Protein AF-A0A814DM20-F1 (afdb_monomer)

Nearest PDB structures (foldseek):
  3c5w-assembly1_P  TM=9.721E-01  e=1.767E-34  Homo sapiens
  7soy-assembly1_P  TM=9.273E-01  e=3.887E-31  Homo sapiens
  5c1f-assembly1_B  TM=8.092E-01  e=2.373E-07  Schizosaccharomyces pombe 972h-
  2efk-assembly1_A-2  TM=7.732E-01  e=2.930E-05  Homo sapiens
  5i6r-assembly1_A-2  TM=3.794E-01  e=2.288E-06  Homo sapiens

pLDDT: mean 74.07, std 27.51, range [19.98, 98.69]

Secondary structure (DSSP, 8-state):
-TTGGG-HHHHS-SSSHHHHHHHHHHHHHHHHHHHHHHHHHHHHHHHHHHHHHHHHHHHHHHHHHHS-SHHHHHHHHHHHHHHHHHHHHHHHHHHHIIIIIHHHHHHHHHHHHHHHHHHHHHHHHHHHHHHHHHHHHHHHHHHHHHHHHHHHHHHHHHHHHHHHTTS-SSSHHHHHHHHHHHHHHHHHHHHHHHHHHHHHHHHHHHHHHHHHHHHHHHHHHHHHHHHHHHHHHHHHHHHHHHHHHHHHHHHHHHHHHHT----HHHHHHHHHHHH----GGG-EEEPP--TTT-TTSS--HHHHHHHHHHHHHHHHHHHHHHHHHHHHHHHHHHHHHH-TTS---HHHHHHHHHHHHHHHHHHHHHHHHHHHHHHHHSSPPPP--TTGGGEEEEE-TTS-EEEEEE-TT--SS-----PPPPPPPP--------PPPPEEEEETTTTEEEEE-----------------------------------------------------------------------------------------------------PPPTTS-TTSSEEEBSS-B---STTB--B-TT-EEEEEEE-TTSEEEEEETTEEEEEEGGGB--TTSTTT---S-----PPPPPP----------PPP-----GGGT-SEEEEEEETTEEEEEEEE-SSS-EEEEEPPTT--GGGGHHHHHHHHHHBS-EEEEE--TTSTT-EETTTT---HHHHHHHHHHHHHHHHTT-PPPEEEEEETHHHHHHHHHHHTT--TTEEEEEEES--HHHHHHHHHHHHHHHHTS-SEESSHHHHHHHHHHHTS---HHHHHHHTGGGEEE---S---------PPP------------------------------------PPPP-----EEESS-GGGGHHHHHHHHTTHHHHHHH--S-EEEEES-GGG--HHHHHHHHTTSSEEEE-TT--S-HHHHSHHHHHHHHHHHHHHTTS--B-TT--------

Sequence (1007 aa):
MVVEQSEFRNCFTGTNGFEELKKYMRMGNDFCKDLADILSERAQNELTYAKNLNKTSLRLQKLSKDYHGNLSDAWLQVSMQFDIESDMHKSLSNALSEEIIKPMKILVENNQKSRKPVELKVEKSVRNFQEKKLDDQKYRTRCFQLVKDLEKSLYNLDEVQKSSSQIGKQNSKEIQKLEAQILKNKDYLEKSEIKYHKSCSSVELARQDWFVETQDACNQMQLIEADRLSQLEQFLKKVSIQMSLLSRKMNKVSDFYQNIKTDVLEDLKLACKKYGTTSANDQEMYLYDIYAENTRNMMNKDRRISNLNKWAEWFSTDVQAQLKAKEGLEKVKLFSKENPNFNSNENEINMKLESVGLLKTLYEISLFKIQYALAELGDNTKPVCEYSNKMNTVYDKQGVPNTILKLGDMGVGGIEGASAPSPPLSPGNNLIQMPMPMRITYDNTNNTYVAESVISTNSCSSSSTISSVSPVSVPNSLSTSSFSSISNNNYNNRNSSLLTTATNNNLNTGVHVFENKPPPAYNTTVNNGKLVVENFYNNSNQSISDEEDDSDWDDDPNLNKAVNTCMAQFDFKSTRDDEITIQVGDQIEILEKRNDGWWRGKLNDKIGLFPSTYMSNLHKKVLMGNPGLGGLPPKAPVTSEHSKRVKNKRDYTPLPWSDYFDRFQDIQITNGKFRVYIKGSSGPVLFFLHGGGFSALTWSLLSSILVKRIECRCYSLDIRGHGDTHTENDEDLSIETMSKDVRDVVKAIWNEETPPIVLVGHSMGGSLAVHVAHSNYINNLVGLVVIDVVEGSALEALSSMQTFLQGRPKRFPSIEQAIEYNVRSGAIRNVESARVSIIGQLKKVSNELRGEESKDFDVPEVVIGSQSHEVMTTEIAEEDEDGKAEIEIVQEPESFKKPEKTTENYEWRIDLTKTEKFWKGWFQGLSSMFLNVHTPKLLLLAGVDRLDKDLMVGQMQGKFQMQILPLCGHAVHEDAPEDVADALANFMIRYKFTHALDFINPPRLSC

Structure (mmCIF, N/CA/C/O backbone):
data_AF-A0A814DM20-F1
#
_entry.id   AF-A0A814DM20-F1
#
loop_
_atom_site.group_PDB
_atom_site.id
_atom_site.type_symbol
_atom_site.label_atom_id
_atom_site.label_alt_id
_atom_site.label_comp_id
_atom_site.label_asym_id
_atom_site.label_entity_id
_atom_site.label_seq_id
_atom_site.pdbx_PDB_ins_code
_atom_site.Cartn_x
_atom_site.Cartn_y
_atom_site.Cartn_z
_atom_site.occupancy
_atom_site.B_iso_or_equiv
_atom_site.auth_seq_id
_atom_site.auth_comp_id
_atom_site.auth_asym_id
_atom_site.auth_atom_id
_atom_site.pdbx_PDB_model_num
ATOM 1 N N . MET A 1 1 ? -15.849 34.991 28.151 1.00 41.78 1 MET A N 1
ATOM 2 C CA . MET A 1 1 ? -16.618 33.838 27.635 1.00 41.78 1 MET A CA 1
ATOM 3 C C . MET A 1 1 ? -15.807 32.904 26.732 1.00 41.78 1 MET A C 1
ATOM 5 O O . MET A 1 1 ? -15.780 31.729 27.049 1.00 41.78 1 MET A O 1
ATOM 9 N N . VAL A 1 2 ? -15.102 33.350 25.677 1.00 43.28 2 VAL A N 1
ATOM 10 C CA . VAL A 1 2 ? -14.325 32.421 24.804 1.00 43.28 2 VAL A CA 1
ATOM 11 C C . VAL A 1 2 ? -13.079 31.821 25.493 1.00 43.28 2 VAL A C 1
ATOM 13 O O . VAL A 1 2 ? -12.715 30.684 25.224 1.00 43.28 2 VAL A O 1
ATOM 16 N N . VAL A 1 3 ? -12.459 32.533 26.444 1.00 47.88 3 VAL A N 1
ATOM 17 C CA . VAL A 1 3 ? -11.259 32.052 27.167 1.00 47.88 3 VAL A CA 1
ATOM 18 C C . VAL A 1 3 ? -11.587 30.973 28.215 1.00 47.88 3 VAL A C 1
ATOM 20 O O . VAL A 1 3 ? -10.815 30.035 28.387 1.00 47.88 3 VAL A O 1
ATOM 23 N N . GLU A 1 4 ? -12.757 31.026 28.861 1.00 47.47 4 GLU A N 1
ATOM 24 C CA . GLU A 1 4 ? -13.158 30.039 29.887 1.00 47.47 4 GLU A CA 1
ATOM 25 C C . GLU A 1 4 ? -13.423 28.638 29.310 1.00 47.47 4 GLU A C 1
ATOM 27 O O . GLU A 1 4 ? -13.257 27.645 30.019 1.00 47.47 4 GLU A O 1
ATOM 32 N N . GLN A 1 5 ? -13.757 28.544 28.016 1.00 52.94 5 GLN A N 1
ATOM 33 C CA . GLN A 1 5 ? -13.937 27.281 27.287 1.00 52.94 5 GLN A CA 1
ATOM 34 C C . GLN A 1 5 ? -12.617 26.648 26.806 1.00 52.94 5 GLN A C 1
ATOM 36 O O . GLN A 1 5 ? -12.653 25.605 26.163 1.00 52.94 5 GLN A O 1
ATOM 41 N N . SER A 1 6 ? -11.457 27.252 27.091 1.00 67.94 6 SER A N 1
ATOM 42 C CA . SER A 1 6 ? -10.154 26.747 26.618 1.00 67.94 6 SER A CA 1
ATOM 43 C C . SER A 1 6 ? -9.337 25.995 27.675 1.00 67.94 6 SER A C 1
ATOM 45 O O . SER A 1 6 ? -8.308 25.403 27.355 1.00 67.94 6 SER A O 1
ATOM 47 N N . GLU A 1 7 ? -9.786 25.978 28.934 1.00 88.69 7 GLU A N 1
ATOM 48 C CA . GLU A 1 7 ? -9.083 25.276 30.009 1.00 88.69 7 GLU A CA 1
ATOM 49 C C . GLU A 1 7 ? -9.567 23.827 30.134 1.00 88.69 7 GLU A C 1
ATOM 51 O O . GLU A 1 7 ? -10.765 23.552 30.264 1.00 88.69 7 GLU A O 1
ATOM 56 N N . PHE A 1 8 ? -8.629 22.880 30.184 1.00 93.69 8 PHE A N 1
ATOM 57 C CA . PHE A 1 8 ? -8.915 21.449 30.318 1.00 93.69 8 PHE A CA 1
ATOM 58 C C . PHE A 1 8 ? -9.744 21.156 31.564 1.00 93.69 8 PHE A C 1
ATOM 60 O O . PHE A 1 8 ? -10.639 20.315 31.541 1.00 93.69 8 PHE A O 1
ATOM 67 N N . ARG A 1 9 ? -9.490 21.897 32.639 1.00 90.00 9 ARG A N 1
ATOM 68 C CA . ARG A 1 9 ? -10.181 21.756 33.920 1.00 90.00 9 ARG A CA 1
ATOM 69 C C . ARG A 1 9 ? -11.693 22.046 33.829 1.00 90.00 9 ARG A C 1
ATOM 71 O O . ARG A 1 9 ? -12.472 21.450 34.572 1.00 90.00 9 ARG A O 1
ATOM 78 N N . ASN A 1 10 ? -12.104 22.893 32.878 1.00 88.12 10 ASN A N 1
ATOM 79 C CA . ASN A 1 10 ? -13.505 23.256 32.629 1.00 88.12 10 ASN A CA 1
ATOM 80 C C . ASN A 1 10 ? -14.160 22.347 31.573 1.00 88.12 10 ASN A C 1
ATOM 82 O O . ASN A 1 10 ? -15.379 22.185 31.569 1.00 88.12 10 ASN A O 1
ATOM 86 N N . CYS A 1 11 ? -13.360 21.726 30.699 1.00 87.31 11 CYS A N 1
ATOM 87 C CA . CYS A 1 11 ? -13.845 20.932 29.565 1.00 87.31 11 CYS A CA 1
ATOM 88 C C . CYS A 1 11 ? -13.899 19.426 29.852 1.00 87.31 11 CYS A C 1
ATOM 90 O O . CYS A 1 11 ? -14.815 18.735 29.411 1.00 87.31 11 CYS A O 1
ATOM 92 N N . PHE A 1 12 ? -12.944 18.905 30.622 1.00 88.62 12 PHE A N 1
ATOM 93 C CA . PHE A 1 12 ? -12.842 17.485 30.964 1.00 88.62 12 PHE A CA 1
ATOM 94 C C . PHE A 1 12 ? -13.477 17.202 32.328 1.00 88.62 12 PHE A C 1
ATOM 96 O O . PHE A 1 12 ? -12.855 16.657 33.239 1.00 88.62 12 PHE A O 1
ATOM 103 N N . THR A 1 13 ? -14.747 17.584 32.464 1.00 80.19 13 THR A N 1
ATOM 104 C CA . THR A 1 13 ? -15.538 17.416 33.690 1.00 80.19 13 THR A CA 1
ATOM 105 C C . THR A 1 13 ? -16.415 16.154 33.646 1.00 80.19 13 THR A C 1
ATOM 107 O O . THR A 1 13 ? -16.484 15.429 32.651 1.00 80.19 13 THR A O 1
ATOM 110 N N . GLY A 1 14 ? -17.090 15.849 34.757 1.00 78.19 14 GLY A N 1
ATOM 111 C CA . GLY A 1 14 ? -17.975 14.689 34.868 1.00 78.19 14 GLY A CA 1
ATOM 112 C C . GLY A 1 14 ? -17.245 13.364 35.113 1.00 78.19 14 GLY A C 1
ATOM 113 O O . GLY A 1 14 ? -16.033 13.307 35.291 1.00 78.19 14 GLY A O 1
ATOM 114 N N . THR A 1 15 ? -18.002 12.265 35.149 1.00 74.19 15 THR A N 1
ATOM 115 C CA . THR A 1 15 ? -17.495 10.952 35.593 1.00 74.19 15 THR A CA 1
ATOM 116 C C . THR A 1 15 ? -16.464 10.321 34.655 1.00 74.19 15 THR A C 1
ATOM 118 O O . THR A 1 15 ? -15.698 9.478 35.103 1.00 74.19 15 THR A O 1
ATOM 121 N N . ASN A 1 16 ? -16.440 10.720 33.378 1.00 84.12 16 ASN A N 1
ATOM 122 C CA . ASN A 1 16 ? -15.528 10.181 32.361 1.00 84.12 16 ASN A CA 1
ATOM 123 C C . ASN A 1 16 ? -14.549 11.219 31.790 1.00 84.12 16 ASN A C 1
ATOM 125 O O . ASN A 1 16 ? -13.705 10.845 30.981 1.00 84.12 16 ASN A O 1
ATOM 129 N N . GLY A 1 17 ? -14.637 12.494 32.188 1.00 88.88 17 GLY A N 1
ATOM 130 C CA . GLY A 1 17 ? -13.855 13.570 31.570 1.00 88.88 17 GLY A CA 1
ATOM 131 C C . GLY A 1 17 ? -12.348 13.317 31.617 1.00 88.88 17 GLY A C 1
ATOM 132 O O . GLY A 1 17 ? -11.668 13.413 30.599 1.00 88.88 17 GLY A O 1
ATOM 133 N N . PHE A 1 18 ? -11.836 12.882 32.770 1.00 92.38 18 PHE A N 1
ATOM 134 C CA . PHE A 1 18 ? -10.410 12.594 32.934 1.00 92.38 18 PHE A CA 1
ATOM 135 C C . PHE A 1 18 ? -9.918 11.388 32.113 1.00 92.38 18 PHE A C 1
ATOM 137 O O . PHE A 1 18 ? -8.784 11.385 31.640 1.00 92.38 18 PHE A O 1
ATOM 144 N N . GLU A 1 19 ? -10.756 10.370 31.895 1.00 91.69 19 GLU A N 1
ATOM 145 C CA . GLU A 1 19 ? -10.382 9.225 31.051 1.00 91.69 19 GLU A CA 1
ATOM 146 C C . GLU A 1 19 ? -10.310 9.610 29.567 1.00 91.69 19 GLU A C 1
ATOM 148 O O . GLU A 1 19 ? -9.398 9.170 28.861 1.00 91.69 19 GLU A O 1
ATOM 153 N N . GLU A 1 20 ? -11.203 10.490 29.104 1.00 93.38 20 GLU A N 1
ATOM 154 C CA . GLU A 1 20 ? -11.102 11.068 27.760 1.00 93.38 20 GLU A CA 1
ATOM 155 C C . GLU A 1 20 ? -9.857 11.954 27.624 1.00 93.38 20 GLU A C 1
ATOM 157 O O . GLU A 1 20 ? -9.144 11.845 26.626 1.00 93.38 20 GLU A O 1
ATOM 162 N N . LEU A 1 21 ? -9.509 12.742 28.650 1.00 94.94 21 LEU A N 1
ATOM 163 C CA . LEU A 1 21 ? -8.259 13.507 28.663 1.00 94.94 21 LEU A CA 1
ATOM 164 C C . LEU A 1 21 ? -7.031 12.583 28.587 1.00 94.94 21 LEU A C 1
ATOM 166 O O . LEU A 1 21 ? -6.159 12.777 27.743 1.00 94.94 21 LEU A O 1
ATOM 170 N N . LYS A 1 22 ? -6.978 11.516 29.394 1.00 94.62 22 LYS A N 1
ATOM 171 C CA . LYS A 1 22 ? -5.913 10.496 29.321 1.00 94.62 22 LYS A CA 1
ATOM 172 C C . LYS A 1 22 ? -5.800 9.869 27.936 1.00 94.62 22 LYS A C 1
ATOM 174 O O . LYS A 1 22 ? -4.703 9.520 27.494 1.00 94.62 22 LYS A O 1
ATOM 179 N N . LYS A 1 23 ? -6.928 9.638 27.265 1.00 94.62 23 LYS A N 1
ATOM 180 C CA . LYS A 1 23 ? -6.953 9.100 25.903 1.00 94.62 23 LYS A CA 1
ATOM 181 C C . LYS A 1 23 ? -6.408 10.121 24.905 1.00 94.62 23 LYS A C 1
ATOM 183 O O . LYS A 1 23 ? -5.520 9.768 24.135 1.00 94.62 23 LYS A O 1
ATOM 188 N N . TYR A 1 24 ? -6.860 11.369 24.977 1.00 96.00 24 TYR A N 1
ATOM 189 C CA . TYR A 1 24 ? -6.370 12.470 24.148 1.00 96.00 24 TYR A CA 1
ATOM 190 C C . TYR A 1 24 ? -4.847 12.655 24.281 1.00 96.00 24 TYR A C 1
ATOM 192 O O . TYR A 1 24 ? -4.126 12.618 23.285 1.00 96.00 24 TYR A O 1
ATOM 200 N N . MET A 1 25 ? -4.327 12.711 25.513 1.00 95.62 25 MET A N 1
ATOM 201 C CA . MET A 1 25 ? -2.886 12.838 25.771 1.00 95.62 25 MET A CA 1
ATOM 202 C C . MET A 1 25 ? -2.076 11.642 25.242 1.00 95.62 25 MET A C 1
ATOM 204 O O . MET A 1 25 ? -0.907 11.785 24.881 1.00 95.62 25 MET A O 1
ATOM 208 N N . ARG A 1 26 ? -2.656 10.432 25.226 1.00 94.56 26 ARG A N 1
ATOM 209 C CA . ARG A 1 26 ? -2.024 9.245 24.623 1.00 94.56 26 ARG A CA 1
ATOM 210 C C . ARG A 1 26 ? -1.969 9.356 23.106 1.00 94.56 26 ARG A C 1
ATOM 212 O O . ARG A 1 26 ? -0.886 9.204 22.554 1.00 94.56 26 ARG A O 1
ATOM 219 N N . MET A 1 27 ? -3.085 9.723 22.479 1.00 95.88 27 MET A N 1
ATOM 220 C CA . MET A 1 27 ? -3.154 9.949 21.035 1.00 95.88 27 MET A CA 1
ATOM 221 C C . MET A 1 27 ? -2.131 10.994 20.570 1.00 95.88 27 MET A C 1
ATOM 223 O O . MET A 1 27 ? -1.477 10.785 19.556 1.00 95.88 27 MET A O 1
ATOM 227 N N . GLY A 1 28 ? -1.927 12.076 21.331 1.00 94.88 28 GLY A N 1
ATOM 228 C CA . GLY A 1 28 ? -0.908 13.083 21.018 1.00 94.88 28 GLY A CA 1
ATOM 229 C C . GLY A 1 28 ? 0.531 12.546 21.042 1.00 94.88 28 GLY A C 1
ATOM 230 O O . GLY A 1 28 ? 1.341 12.925 20.197 1.00 94.88 28 GLY A O 1
ATOM 231 N N . ASN A 1 29 ? 0.857 11.644 21.974 1.00 94.38 29 ASN A N 1
ATOM 232 C CA . ASN A 1 29 ? 2.171 10.993 22.015 1.00 94.38 29 ASN A CA 1
ATOM 233 C C . ASN A 1 29 ? 2.347 9.972 20.889 1.00 94.38 29 ASN A C 1
ATOM 235 O O . ASN A 1 29 ? 3.438 9.883 20.333 1.00 94.38 29 ASN A O 1
ATOM 239 N N . ASP A 1 30 ? 1.305 9.204 20.575 1.00 94.94 30 ASP A N 1
ATOM 240 C CA . ASP A 1 30 ? 1.361 8.212 19.501 1.00 94.94 30 ASP A CA 1
ATOM 241 C C . ASP A 1 30 ? 1.498 8.905 18.136 1.00 94.94 30 ASP A C 1
ATOM 243 O O . ASP A 1 30 ? 2.390 8.552 17.375 1.00 94.94 30 ASP A O 1
ATOM 247 N N . PHE A 1 31 ? 0.787 10.016 17.912 1.00 96.88 31 PHE A N 1
ATOM 248 C CA . PHE A 1 31 ? 0.994 10.874 16.742 1.00 96.88 31 PHE A CA 1
ATOM 249 C C . PHE A 1 31 ? 2.452 11.347 16.592 1.00 96.88 31 PHE A C 1
ATOM 251 O O . PHE A 1 31 ? 2.999 11.327 15.494 1.00 96.88 31 PHE A O 1
ATOM 258 N N . CYS A 1 32 ? 3.110 11.763 17.683 1.00 96.75 32 CYS A N 1
ATOM 259 C CA . CYS A 1 32 ? 4.521 12.161 17.629 1.00 96.75 32 CYS A CA 1
ATOM 260 C C . CYS A 1 32 ? 5.457 10.989 17.290 1.00 96.75 32 CYS A C 1
ATOM 262 O O . CYS A 1 32 ? 6.469 11.207 16.629 1.00 96.75 32 CYS A O 1
ATOM 264 N N . LYS A 1 33 ? 5.156 9.766 17.747 1.00 96.12 33 LYS A N 1
ATOM 265 C CA . LYS A 1 33 ? 5.945 8.575 17.388 1.00 96.12 33 LYS A CA 1
ATOM 266 C C . LYS A 1 33 ? 5.797 8.265 15.907 1.00 96.12 33 LYS A C 1
ATOM 268 O O . LYS A 1 33 ? 6.808 8.168 15.223 1.00 96.12 33 LYS A O 1
ATOM 273 N N . ASP A 1 34 ? 4.559 8.222 15.424 1.00 96.69 34 ASP A N 1
ATOM 274 C CA . ASP A 1 34 ? 4.260 7.955 14.019 1.00 96.69 34 ASP A CA 1
ATOM 275 C C . ASP A 1 34 ? 4.928 9.006 13.120 1.00 96.69 34 ASP A C 1
ATOM 277 O O . ASP A 1 34 ? 5.569 8.675 12.125 1.00 96.69 34 ASP A O 1
ATOM 281 N N . LEU A 1 35 ? 4.872 10.285 13.510 1.00 96.75 35 LEU A N 1
ATOM 282 C CA . LEU A 1 35 ? 5.550 11.361 12.789 1.00 96.75 35 LEU A CA 1
ATOM 283 C C . LEU A 1 35 ? 7.079 11.201 12.796 1.00 96.75 35 LEU A C 1
ATOM 285 O O . LEU A 1 35 ? 7.724 11.436 11.772 1.00 96.75 35 LEU A O 1
ATOM 289 N N . ALA A 1 36 ? 7.671 10.807 13.928 1.00 96.94 36 ALA A N 1
ATOM 290 C CA . ALA A 1 36 ? 9.105 10.551 14.022 1.00 96.94 36 ALA A CA 1
ATOM 291 C C . ALA A 1 36 ? 9.532 9.372 13.136 1.00 96.94 36 ALA A C 1
ATOM 293 O O . ALA A 1 36 ? 10.598 9.436 12.523 1.00 96.94 36 ALA A O 1
ATOM 294 N N . ASP A 1 37 ? 8.707 8.330 13.042 1.00 96.56 37 ASP A N 1
ATOM 295 C CA . ASP A 1 37 ? 8.969 7.155 12.213 1.00 96.56 37 ASP A CA 1
ATOM 296 C C . ASP A 1 37 ? 8.844 7.491 10.717 1.00 96.56 37 ASP A C 1
ATOM 298 O O . ASP A 1 37 ? 9.772 7.211 9.958 1.00 96.56 37 ASP A O 1
ATOM 302 N N . ILE A 1 38 ? 7.809 8.235 10.307 1.00 97.19 38 ILE A N 1
ATOM 303 C CA . ILE A 1 38 ? 7.663 8.744 8.928 1.00 97.19 38 ILE A CA 1
ATOM 304 C C . ILE A 1 38 ? 8.868 9.607 8.523 1.00 97.19 38 ILE A C 1
ATOM 306 O O . ILE A 1 38 ? 9.427 9.467 7.431 1.00 97.19 38 ILE A O 1
ATOM 310 N N . LEU A 1 39 ? 9.300 10.523 9.395 1.00 96.62 39 LEU A N 1
ATOM 311 C CA . LEU A 1 39 ? 10.472 11.353 9.116 1.00 96.62 39 LEU A CA 1
ATOM 312 C C . LEU A 1 39 ? 11.762 10.522 9.088 1.00 96.62 39 LEU A C 1
ATOM 314 O O . LEU A 1 39 ? 12.658 10.831 8.301 1.00 96.62 39 LEU A O 1
ATOM 318 N N . SER A 1 40 ? 11.856 9.467 9.901 1.00 97.62 40 SER A N 1
ATOM 319 C CA . SER A 1 40 ? 12.979 8.525 9.885 1.00 97.62 40 SER A CA 1
ATOM 320 C C . SER A 1 40 ? 13.074 7.785 8.554 1.00 97.62 40 SER A C 1
ATOM 322 O O . SER A 1 40 ? 14.166 7.674 7.998 1.00 97.62 40 SER A O 1
ATOM 324 N N . GLU A 1 41 ? 11.946 7.340 8.002 1.00 97.81 41 GLU A N 1
ATOM 325 C CA . GLU A 1 41 ? 11.895 6.762 6.657 1.00 97.81 41 GLU A CA 1
ATOM 326 C C . GLU A 1 41 ? 12.331 7.778 5.599 1.00 97.81 41 GLU A C 1
ATOM 328 O O . GLU A 1 41 ? 13.154 7.469 4.732 1.00 97.81 41 GLU A O 1
ATOM 333 N N . ARG A 1 42 ? 11.854 9.027 5.700 1.00 96.88 42 ARG A N 1
ATOM 334 C CA . ARG A 1 42 ? 12.285 10.101 4.799 1.00 96.88 42 ARG A CA 1
ATOM 335 C C . ARG A 1 42 ? 13.798 10.310 4.855 1.00 96.88 42 ARG A C 1
ATOM 337 O O . ARG A 1 42 ? 14.426 10.351 3.802 1.00 96.88 42 ARG A O 1
ATOM 344 N N . ALA A 1 43 ? 14.387 10.419 6.044 1.00 97.75 43 ALA A N 1
ATOM 345 C CA . ALA A 1 43 ? 15.832 10.578 6.202 1.00 97.75 43 ALA A CA 1
ATOM 346 C C . ALA A 1 43 ? 16.601 9.396 5.584 1.00 97.75 43 ALA A C 1
ATOM 348 O O . ALA A 1 43 ? 17.556 9.597 4.833 1.00 97.75 43 ALA A O 1
ATOM 349 N N . GLN A 1 44 ? 16.132 8.166 5.805 1.00 97.69 44 GLN A N 1
ATOM 350 C CA . GLN A 1 44 ? 16.743 6.967 5.234 1.00 97.69 44 GLN A CA 1
ATOM 351 C C . GLN A 1 44 ? 16.689 6.944 3.696 1.00 97.69 44 GLN A C 1
ATOM 353 O O . GLN A 1 44 ? 17.656 6.523 3.049 1.00 97.69 44 GLN A O 1
ATOM 358 N N . ASN A 1 45 ? 15.596 7.425 3.101 1.00 96.81 45 ASN A N 1
ATOM 359 C CA . ASN A 1 45 ? 15.472 7.562 1.649 1.00 96.81 45 ASN A CA 1
ATOM 360 C C . ASN A 1 45 ? 16.486 8.570 1.091 1.00 96.81 45 ASN A C 1
ATOM 362 O O . ASN A 1 45 ? 17.179 8.260 0.122 1.00 96.81 45 ASN A O 1
ATOM 366 N N . GLU A 1 46 ? 16.641 9.727 1.741 1.00 97.31 46 GLU A N 1
ATOM 367 C CA . GLU A 1 46 ? 17.636 10.740 1.354 1.00 97.31 46 GLU A CA 1
ATOM 368 C C . GLU A 1 46 ? 19.070 10.198 1.450 1.00 97.31 46 GLU A C 1
ATOM 370 O O . GLU A 1 46 ? 19.879 10.380 0.537 1.00 97.31 46 GLU A O 1
ATOM 375 N N . LEU A 1 47 ? 19.386 9.457 2.517 1.00 97.81 47 LEU A N 1
ATOM 376 C CA . LEU A 1 47 ? 20.696 8.824 2.684 1.00 97.81 47 LEU A CA 1
ATOM 377 C C . LEU A 1 47 ? 20.976 7.774 1.604 1.00 97.81 47 LEU A C 1
ATOM 379 O O . LEU A 1 47 ? 22.105 7.641 1.127 1.00 97.81 47 LEU A O 1
ATOM 383 N N . THR A 1 48 ? 19.954 7.007 1.231 1.00 97.88 48 THR A N 1
ATOM 384 C CA . THR A 1 48 ? 20.062 5.977 0.194 1.00 97.88 48 THR A CA 1
ATOM 385 C C . THR A 1 48 ? 20.274 6.612 -1.178 1.00 97.88 48 THR A C 1
ATOM 387 O O . THR A 1 48 ? 21.152 6.171 -1.923 1.00 97.88 48 THR A O 1
ATOM 390 N N . TYR A 1 49 ? 19.538 7.684 -1.490 1.00 97.75 49 TYR A N 1
ATOM 391 C CA . TYR A 1 49 ? 19.733 8.467 -2.709 1.00 97.75 49 TYR A CA 1
ATOM 392 C C . TYR A 1 49 ? 21.157 9.032 -2.788 1.00 97.75 49 TYR A C 1
ATOM 394 O O . TYR A 1 49 ? 21.855 8.774 -3.769 1.00 97.75 49 TYR A O 1
ATOM 402 N N . ALA A 1 50 ? 21.634 9.678 -1.718 1.00 98.00 50 ALA A N 1
ATOM 403 C CA . ALA A 1 50 ? 22.994 10.208 -1.631 1.00 98.00 50 ALA A CA 1
ATOM 404 C C . ALA A 1 50 ? 24.058 9.138 -1.931 1.00 98.00 50 ALA A C 1
ATOM 406 O O . ALA A 1 50 ? 24.884 9.299 -2.827 1.00 98.00 50 ALA A O 1
ATOM 407 N N . LYS A 1 51 ? 23.996 7.984 -1.251 1.00 97.44 51 LYS A N 1
ATOM 408 C CA . LYS A 1 51 ? 24.950 6.878 -1.460 1.00 97.44 51 LYS A CA 1
ATOM 409 C C . LYS A 1 51 ? 24.964 6.379 -2.907 1.00 97.44 51 LYS A C 1
ATOM 411 O O . LYS A 1 51 ? 26.032 6.114 -3.463 1.00 97.44 51 LYS A O 1
ATOM 416 N N . ASN A 1 52 ? 23.793 6.250 -3.526 1.00 97.00 52 ASN A N 1
ATOM 417 C CA . ASN A 1 52 ? 23.678 5.796 -4.911 1.00 97.00 52 ASN A CA 1
ATOM 418 C C . ASN A 1 52 ? 24.210 6.834 -5.908 1.00 97.00 52 ASN A C 1
ATOM 420 O O . ASN A 1 52 ? 24.841 6.463 -6.906 1.00 97.00 52 ASN A O 1
ATOM 424 N N . LEU A 1 53 ? 23.993 8.120 -5.629 1.00 97.25 53 LEU A N 1
ATOM 425 C CA . LEU A 1 53 ? 24.473 9.212 -6.463 1.00 97.25 53 LEU A CA 1
ATOM 426 C C . LEU A 1 53 ? 25.994 9.374 -6.364 1.00 97.25 53 LEU A C 1
ATOM 428 O O . LEU A 1 53 ? 26.655 9.401 -7.399 1.00 97.25 53 LEU A O 1
ATOM 432 N N . ASN A 1 54 ? 26.579 9.324 -5.162 1.00 97.31 54 ASN A N 1
ATOM 433 C CA . ASN A 1 54 ? 28.037 9.299 -4.984 1.00 97.31 54 ASN A CA 1
ATOM 434 C C . ASN A 1 54 ? 28.676 8.091 -5.687 1.00 97.31 54 ASN A C 1
ATOM 436 O O . ASN A 1 54 ? 29.653 8.241 -6.421 1.00 97.31 54 ASN A O 1
ATOM 440 N N . LYS A 1 55 ? 28.068 6.898 -5.591 1.00 96.69 55 LYS A N 1
ATOM 441 C CA . LYS A 1 55 ? 28.525 5.724 -6.354 1.00 96.69 55 LYS A CA 1
ATOM 442 C C . LYS A 1 55 ? 28.480 5.969 -7.863 1.00 96.69 55 LYS A C 1
ATOM 444 O O . LYS A 1 55 ? 29.271 5.387 -8.595 1.00 96.69 55 LYS A O 1
ATOM 449 N N . THR A 1 56 ? 27.550 6.773 -8.360 1.00 96.19 56 THR A N 1
ATOM 450 C CA . THR A 1 56 ? 27.465 7.134 -9.783 1.00 96.19 56 THR A CA 1
ATOM 451 C C . THR A 1 56 ? 28.470 8.225 -10.156 1.00 96.19 56 THR A C 1
ATOM 453 O O . THR A 1 56 ? 29.061 8.139 -11.222 1.00 96.19 56 THR A O 1
ATOM 456 N N . SER A 1 57 ? 28.746 9.180 -9.267 1.00 96.50 57 SER A N 1
ATOM 457 C CA . SER A 1 57 ? 29.798 10.194 -9.430 1.00 96.50 57 SER A CA 1
ATOM 458 C C . SER A 1 57 ? 31.200 9.582 -9.513 1.00 96.50 57 SER A C 1
ATOM 460 O O . SER A 1 57 ? 31.935 9.825 -10.470 1.00 96.50 57 SER A O 1
ATOM 462 N N . LEU A 1 58 ? 31.566 8.727 -8.548 1.00 95.12 58 LEU A N 1
ATOM 463 C CA . LEU A 1 58 ? 32.846 8.007 -8.542 1.00 95.12 58 LEU A CA 1
ATOM 464 C C . LEU A 1 58 ? 32.963 7.135 -9.776 1.00 95.12 58 LEU A C 1
ATOM 466 O O . LEU A 1 58 ? 33.982 7.101 -10.470 1.00 95.12 58 LEU A O 1
ATOM 470 N N . ARG A 1 59 ? 31.854 6.462 -10.088 1.00 94.94 59 ARG A N 1
ATOM 471 C CA . ARG A 1 59 ? 31.696 5.845 -11.372 1.00 94.94 59 ARG A CA 1
ATOM 472 C C . ARG A 1 59 ? 31.379 6.887 -12.460 1.00 94.94 59 ARG A C 1
ATOM 474 O O . ARG A 1 59 ? 30.505 6.605 -13.223 1.00 94.94 59 ARG A O 1
ATOM 481 N N . LEU A 1 60 ? 31.958 8.063 -12.577 1.00 93.50 60 LEU A N 1
ATOM 482 C CA . LEU A 1 60 ? 31.932 8.927 -13.782 1.00 93.50 60 LEU A CA 1
ATOM 483 C C . LEU A 1 60 ? 33.330 9.519 -13.942 1.00 93.50 60 LEU A C 1
ATOM 485 O O . LEU A 1 60 ? 33.962 9.447 -14.991 1.00 93.50 60 LEU A O 1
ATOM 489 N N . GLN A 1 61 ? 33.896 9.895 -12.802 1.00 92.62 61 GLN A N 1
ATOM 490 C CA . GLN A 1 61 ? 35.253 10.391 -12.677 1.00 92.62 61 GLN A CA 1
ATOM 491 C C . GLN A 1 61 ? 36.324 9.555 -13.398 1.00 92.62 61 GLN A C 1
ATOM 493 O O . GLN A 1 61 ? 37.152 10.156 -14.070 1.00 92.62 61 GLN A O 1
ATOM 498 N N . LYS A 1 62 ? 36.364 8.212 -13.324 1.00 91.69 62 LYS A N 1
ATOM 499 C CA . LYS A 1 62 ? 37.464 7.457 -13.992 1.00 91.69 62 LYS A CA 1
ATOM 500 C C . LYS A 1 62 ? 37.238 7.024 -15.448 1.00 91.69 62 LYS A C 1
ATOM 502 O O . LYS A 1 62 ? 38.259 6.745 -16.055 1.00 91.69 62 LYS A O 1
ATOM 507 N N . LEU A 1 63 ? 36.045 7.061 -16.083 1.00 89.81 63 LEU A N 1
ATOM 508 C CA . LEU A 1 63 ? 36.076 6.914 -17.562 1.00 89.81 63 LEU A CA 1
ATOM 509 C C . LEU A 1 63 ? 36.567 8.232 -18.140 1.00 89.81 63 LEU A C 1
ATOM 511 O O . LEU A 1 63 ? 37.363 8.220 -19.072 1.00 89.81 63 LEU A O 1
ATOM 515 N N . SER A 1 64 ? 36.157 9.358 -17.544 1.00 88.50 64 SER A N 1
ATOM 516 C CA . SER A 1 64 ? 36.663 10.674 -17.925 1.00 88.50 64 SER A CA 1
ATOM 517 C C . SER A 1 64 ? 38.180 10.818 -17.733 1.00 88.50 64 SER A C 1
ATOM 519 O O . SER A 1 64 ? 38.786 11.639 -18.408 1.00 88.50 64 SER A O 1
ATOM 521 N N . LYS A 1 65 ? 38.827 10.010 -16.874 1.00 80.56 65 LYS A N 1
ATOM 522 C CA . LYS A 1 65 ? 40.301 9.988 -16.746 1.00 80.56 65 LYS A CA 1
ATOM 523 C C . LYS A 1 65 ? 41.013 9.311 -17.922 1.00 80.56 65 LYS A C 1
ATOM 525 O O . LYS A 1 65 ? 42.142 9.684 -18.225 1.00 80.56 65 LYS A O 1
ATOM 530 N N . ASP A 1 66 ? 40.389 8.325 -18.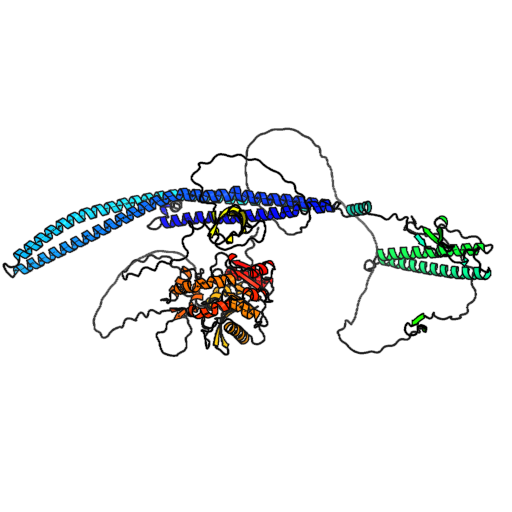564 1.00 77.69 66 ASP A N 1
ATOM 531 C CA . ASP A 1 66 ? 41.034 7.529 -19.617 1.00 77.69 66 ASP A CA 1
ATOM 532 C C . ASP A 1 66 ? 40.912 8.199 -21.002 1.00 77.69 66 ASP A C 1
ATOM 534 O O . ASP A 1 66 ? 41.758 8.013 -21.885 1.00 77.69 66 ASP A O 1
ATOM 538 N N . TYR A 1 67 ? 39.884 9.031 -21.194 1.00 77.94 67 TYR A N 1
ATOM 539 C CA . TYR A 1 67 ? 39.650 9.790 -22.421 1.00 77.94 67 TYR A CA 1
ATOM 540 C C . TYR A 1 67 ? 40.161 11.233 -22.295 1.00 77.94 67 TYR A C 1
ATOM 542 O O . TYR A 1 67 ? 40.105 11.833 -21.228 1.00 77.94 67 TYR A O 1
ATOM 550 N N . HIS A 1 68 ? 40.690 11.795 -23.382 1.00 77.69 68 HIS A N 1
ATOM 551 C CA . HIS A 1 68 ? 41.329 13.116 -23.374 1.00 77.69 68 HIS A CA 1
ATOM 552 C C . HIS A 1 68 ? 40.599 14.040 -24.342 1.00 77.69 68 HIS A C 1
ATOM 554 O O . HIS A 1 68 ? 40.370 13.655 -25.488 1.00 77.69 68 HIS A O 1
ATOM 560 N N . GLY A 1 69 ? 40.278 15.248 -23.894 1.00 85.56 69 GLY A N 1
ATOM 561 C CA . GLY A 1 69 ? 39.572 16.236 -24.698 1.00 85.56 69 GLY A CA 1
ATOM 562 C C . GLY A 1 69 ? 38.603 17.059 -23.861 1.00 85.56 69 GLY A C 1
ATOM 563 O O . GLY A 1 69 ? 38.240 16.689 -22.745 1.00 85.56 69 GLY A O 1
ATOM 564 N N . ASN A 1 70 ? 38.163 18.161 -24.442 1.00 89.31 70 ASN A N 1
ATOM 565 C CA . ASN A 1 70 ? 37.225 19.110 -23.880 1.00 89.31 70 ASN A CA 1
ATOM 566 C C . ASN A 1 70 ? 35.894 18.445 -23.486 1.00 89.31 70 ASN A C 1
ATOM 568 O O . ASN A 1 70 ? 35.352 18.732 -22.418 1.00 89.31 70 ASN A O 1
ATOM 572 N N . LEU A 1 71 ? 35.401 17.491 -24.286 1.00 90.31 71 LEU A N 1
ATOM 573 C CA . LEU A 1 71 ? 34.196 16.734 -23.944 1.00 90.31 71 LEU A CA 1
ATOM 574 C C . LEU A 1 71 ? 34.415 15.804 -22.737 1.00 90.31 71 LEU A C 1
ATOM 576 O O . LEU A 1 71 ? 33.511 15.642 -21.919 1.00 90.31 71 LEU A O 1
ATOM 580 N N . SER A 1 72 ? 35.611 15.222 -22.592 1.00 90.25 72 SER A N 1
ATOM 581 C CA . SER A 1 72 ? 35.958 14.393 -21.424 1.00 90.25 72 SER A CA 1
ATOM 582 C C . SER A 1 72 ? 35.986 15.222 -20.139 1.00 90.25 72 SER A C 1
ATOM 584 O O . SER A 1 72 ? 35.407 14.823 -19.126 1.00 90.25 72 SER A O 1
ATOM 586 N N . ASP A 1 73 ? 36.594 16.412 -20.206 1.00 90.50 73 ASP A N 1
ATOM 587 C CA . ASP A 1 73 ? 36.675 17.358 -19.091 1.00 90.50 73 ASP A CA 1
ATOM 588 C C . ASP A 1 73 ? 35.285 17.871 -18.680 1.00 90.50 73 ASP A C 1
ATOM 590 O O . ASP A 1 73 ? 34.995 18.006 -17.490 1.00 90.50 73 ASP A O 1
ATOM 594 N N . ALA A 1 74 ? 34.389 18.101 -19.644 1.00 92.88 74 ALA A N 1
ATOM 595 C CA . ALA A 1 74 ? 32.996 18.456 -19.378 1.00 92.88 74 ALA A CA 1
ATOM 596 C C . ALA A 1 74 ? 32.253 17.345 -18.610 1.00 92.88 74 ALA A C 1
ATOM 598 O O . ALA A 1 74 ? 31.587 17.619 -17.609 1.00 92.88 74 ALA A O 1
ATOM 599 N N . TRP A 1 75 ? 32.415 16.079 -19.009 1.00 93.50 75 TRP A N 1
ATOM 600 C CA . TRP A 1 75 ? 31.845 14.938 -18.278 1.00 93.50 75 TRP A CA 1
ATOM 601 C C . TRP A 1 75 ? 32.461 14.750 -16.885 1.00 93.50 75 TRP A C 1
ATOM 603 O O . TRP A 1 75 ? 31.754 14.385 -15.939 1.00 93.50 75 TRP A O 1
ATOM 613 N N . LEU A 1 76 ? 33.746 15.075 -16.712 1.00 92.81 76 LEU A N 1
ATOM 614 C CA . LEU A 1 76 ? 34.372 15.113 -15.39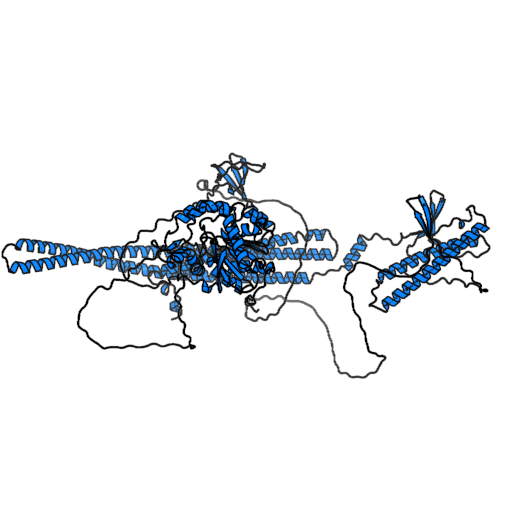2 1.00 92.81 76 LEU A CA 1
ATOM 615 C C . LEU A 1 76 ? 33.717 16.179 -14.499 1.00 92.81 76 LEU A C 1
ATOM 617 O O . LEU A 1 76 ? 33.414 15.900 -13.340 1.00 92.81 76 LEU A O 1
ATOM 621 N N . GLN A 1 77 ? 33.417 17.366 -15.029 1.00 92.62 77 GLN A N 1
ATOM 622 C CA . GLN A 1 77 ? 32.705 18.406 -14.277 1.00 92.62 77 GLN A CA 1
ATOM 623 C C . GLN A 1 77 ? 31.291 17.968 -13.864 1.00 92.62 77 GLN A C 1
ATOM 625 O O . GLN A 1 77 ? 30.898 18.215 -12.723 1.00 92.62 77 GLN A O 1
ATOM 630 N N . VAL A 1 78 ? 30.553 17.262 -14.732 1.00 94.75 78 VAL A N 1
ATOM 631 C CA . VAL A 1 78 ? 29.243 16.665 -14.388 1.00 94.75 78 VAL A CA 1
ATOM 632 C C . VAL A 1 78 ? 29.370 15.720 -13.191 1.00 94.75 78 VAL A C 1
ATOM 634 O O . VAL A 1 78 ? 28.571 15.779 -12.258 1.00 94.75 78 VAL A O 1
ATOM 637 N N . SER A 1 79 ? 30.411 14.886 -13.160 1.00 94.75 79 SER A N 1
ATOM 638 C CA . SER A 1 79 ? 30.630 13.967 -12.039 1.00 94.75 79 SER A CA 1
ATOM 639 C C . SER A 1 79 ? 30.838 14.681 -10.704 1.00 94.75 79 SER A C 1
ATOM 641 O O . SER A 1 79 ? 30.312 14.237 -9.684 1.00 94.75 79 SER A O 1
ATOM 643 N N . MET A 1 80 ? 31.559 15.805 -10.699 1.00 92.69 80 MET A N 1
ATOM 644 C CA . MET A 1 80 ? 31.785 16.596 -9.489 1.00 92.69 80 MET A CA 1
ATOM 645 C C . MET A 1 80 ? 30.470 17.180 -8.960 1.00 92.69 80 MET A C 1
ATOM 647 O O . MET A 1 80 ? 30.280 17.254 -7.749 1.00 92.69 80 MET A O 1
ATOM 651 N N . GLN A 1 81 ? 29.532 17.528 -9.847 1.00 94.12 81 GLN A N 1
ATOM 652 C CA . GLN A 1 81 ? 28.206 17.988 -9.435 1.00 94.12 81 GLN A CA 1
ATOM 653 C C . GLN A 1 81 ? 27.366 16.881 -8.788 1.00 94.12 81 GLN A C 1
ATOM 655 O O . GLN A 1 81 ? 26.730 17.138 -7.769 1.00 94.12 81 GLN A O 1
ATOM 660 N N . PHE A 1 82 ? 27.416 15.643 -9.297 1.00 96.12 82 PHE A N 1
ATOM 661 C CA . PHE A 1 82 ? 26.767 14.498 -8.634 1.00 96.12 82 PHE A CA 1
ATOM 662 C C . PHE A 1 82 ? 27.298 14.259 -7.214 1.00 96.12 82 PHE A C 1
ATOM 664 O O . PHE A 1 82 ? 26.542 13.848 -6.334 1.00 96.12 82 PHE A O 1
ATOM 671 N N . ASP A 1 83 ? 28.585 14.515 -6.972 1.00 94.88 83 ASP A N 1
ATOM 672 C CA . ASP A 1 83 ? 29.179 14.363 -5.640 1.00 94.88 83 ASP A CA 1
ATOM 673 C C . ASP A 1 83 ? 28.659 15.429 -4.666 1.00 94.88 83 ASP A C 1
ATOM 675 O O . ASP A 1 83 ? 28.174 15.118 -3.577 1.00 94.88 83 ASP A O 1
ATOM 679 N N . ILE A 1 84 ? 28.651 16.685 -5.120 1.00 95.00 84 ILE A N 1
ATOM 680 C CA . ILE A 1 84 ? 28.090 17.819 -4.381 1.00 95.00 84 ILE A CA 1
ATOM 681 C C . ILE A 1 84 ? 26.612 17.570 -4.046 1.00 95.00 84 ILE A C 1
ATOM 683 O O . ILE A 1 84 ? 26.191 17.784 -2.908 1.00 95.00 84 ILE A O 1
ATOM 687 N N . GLU A 1 85 ? 25.822 17.102 -5.013 1.00 95.75 85 GLU A N 1
ATOM 688 C CA . GLU A 1 85 ? 24.411 16.765 -4.815 1.00 95.75 85 GLU A CA 1
ATOM 689 C C . GLU A 1 85 ? 24.239 15.636 -3.787 1.00 95.75 85 GLU A C 1
ATOM 691 O O . GLU A 1 85 ? 23.425 15.748 -2.866 1.00 95.75 85 GLU A O 1
ATOM 696 N N . SER A 1 86 ? 25.050 14.579 -3.875 1.00 97.38 86 SER A N 1
ATOM 697 C CA . SER A 1 86 ? 25.053 13.501 -2.883 1.00 97.38 86 SER A CA 1
ATOM 698 C C . SER A 1 86 ? 25.280 14.038 -1.466 1.00 97.38 86 SER A C 1
ATOM 700 O O . SER A 1 86 ? 24.518 13.719 -0.548 1.00 97.38 86 SER A O 1
ATOM 702 N N . ASP A 1 87 ? 26.290 14.886 -1.275 1.00 96.69 87 ASP A N 1
ATOM 703 C CA . ASP A 1 87 ? 26.594 15.468 0.032 1.00 96.69 87 ASP A CA 1
ATOM 704 C C . ASP A 1 87 ? 25.456 16.342 0.567 1.00 96.69 87 ASP A C 1
ATOM 706 O O . ASP A 1 87 ? 25.181 16.349 1.772 1.00 96.69 87 ASP A O 1
ATOM 710 N N . MET A 1 88 ? 24.733 17.039 -0.312 1.00 96.00 88 MET A N 1
ATOM 711 C CA . MET A 1 88 ? 23.547 17.807 0.070 1.00 96.00 88 MET A CA 1
ATOM 712 C C . MET A 1 88 ? 22.436 16.907 0.617 1.00 96.00 88 MET A C 1
ATOM 714 O O . MET A 1 88 ? 21.878 17.208 1.675 1.00 96.00 88 MET A O 1
ATOM 718 N N . HIS A 1 89 ? 22.146 15.790 -0.052 1.00 97.00 89 HIS A N 1
ATOM 719 C CA . HIS A 1 89 ? 21.139 14.826 0.400 1.00 97.00 89 HIS A CA 1
ATOM 720 C C . HIS A 1 89 ? 21.559 14.094 1.680 1.00 97.00 89 HIS A C 1
ATOM 722 O O . HIS A 1 89 ? 20.754 13.920 2.599 1.00 97.00 89 HIS A O 1
ATOM 728 N N . LYS A 1 90 ? 22.844 13.749 1.807 1.00 97.56 90 LYS A N 1
ATOM 729 C CA . LYS A 1 90 ? 23.410 13.194 3.044 1.00 97.56 90 LYS A CA 1
ATOM 730 C C . LYS A 1 90 ? 23.283 14.182 4.207 1.00 97.56 90 LYS A C 1
ATOM 732 O O . LYS A 1 90 ? 22.873 13.801 5.302 1.00 97.56 90 LYS A O 1
ATOM 737 N N . SER A 1 91 ? 23.577 15.460 3.966 1.00 96.38 91 SER A N 1
ATOM 738 C CA . SER A 1 91 ? 23.407 16.526 4.955 1.00 96.38 91 SER A CA 1
ATOM 739 C C . SER A 1 91 ? 21.944 16.703 5.363 1.00 96.38 91 SER A C 1
ATOM 741 O O . SER A 1 91 ? 21.687 16.901 6.549 1.00 96.38 91 SER A O 1
ATOM 743 N N . LEU A 1 92 ? 20.993 16.608 4.426 1.00 96.94 92 LEU A N 1
ATOM 744 C CA . LEU A 1 92 ? 19.563 16.668 4.737 1.00 96.94 92 LEU A CA 1
ATOM 745 C C . LEU A 1 92 ? 19.131 15.490 5.618 1.00 96.94 92 LEU A C 1
ATOM 747 O O . LEU A 1 92 ? 18.473 15.705 6.633 1.00 96.94 92 LEU A O 1
ATOM 751 N N . SER A 1 93 ? 19.534 14.263 5.272 1.00 98.06 93 SER A N 1
ATOM 752 C CA . SER A 1 93 ? 19.265 13.072 6.090 1.00 98.06 93 SER A CA 1
ATOM 753 C C . SER A 1 93 ? 19.743 13.256 7.533 1.00 98.06 93 SER A C 1
ATOM 755 O O . SER A 1 93 ? 19.007 12.982 8.485 1.00 98.06 93 SER A O 1
ATOM 757 N N . ASN A 1 94 ? 20.973 13.747 7.702 1.00 97.12 94 ASN A N 1
ATOM 758 C CA . ASN A 1 94 ? 21.556 13.976 9.021 1.00 97.12 94 ASN A CA 1
ATOM 759 C C . ASN A 1 94 ? 20.803 15.070 9.787 1.00 97.12 94 ASN A C 1
ATOM 761 O O . ASN A 1 94 ? 20.483 14.874 10.955 1.00 97.12 94 ASN A O 1
ATOM 765 N N . ALA A 1 95 ? 20.457 16.182 9.134 1.00 96.12 95 ALA A N 1
ATOM 766 C CA . ALA A 1 95 ? 19.703 17.260 9.769 1.00 96.12 95 ALA A CA 1
ATOM 767 C C . ALA A 1 95 ? 18.306 16.799 10.223 1.00 96.12 95 ALA A C 1
ATOM 769 O O . ALA A 1 95 ? 17.896 17.087 11.346 1.00 96.12 95 ALA A O 1
ATOM 770 N N . LEU A 1 96 ? 17.591 16.026 9.394 1.00 97.44 96 LEU A N 1
ATOM 771 C CA . LEU A 1 96 ? 16.306 15.431 9.779 1.00 97.44 96 LEU A CA 1
ATOM 772 C C . LEU A 1 96 ? 16.459 14.503 10.995 1.00 97.44 96 LEU A C 1
ATOM 774 O O . LEU A 1 96 ? 15.660 14.567 11.930 1.00 97.44 96 LEU A O 1
ATOM 778 N N . SER A 1 97 ? 17.506 13.678 11.008 1.00 97.75 97 SER A N 1
ATOM 779 C CA . SER A 1 97 ? 17.770 12.709 12.080 1.00 97.75 97 SER A CA 1
ATOM 780 C C . SER A 1 97 ? 18.132 13.380 13.406 1.00 97.75 97 SER A C 1
ATOM 782 O O . SER A 1 97 ? 17.508 13.106 14.434 1.00 97.75 97 SER A O 1
ATOM 784 N N . GLU A 1 98 ? 19.114 14.278 13.386 1.00 97.06 98 GLU A N 1
ATOM 785 C CA . GLU A 1 98 ? 19.699 14.871 14.591 1.00 97.06 98 GLU A CA 1
ATOM 786 C C . GLU A 1 98 ? 18.883 16.046 15.139 1.00 97.06 98 GLU A C 1
ATOM 788 O O . GLU A 1 98 ? 18.731 16.178 16.352 1.00 97.06 98 GLU A O 1
ATOM 793 N N . GLU A 1 99 ? 18.327 16.904 14.278 1.00 96.00 99 GLU A N 1
ATOM 794 C CA . GLU A 1 99 ? 17.698 18.156 14.725 1.00 96.00 99 GLU A CA 1
ATOM 795 C C . GLU A 1 99 ? 16.189 18.039 14.971 1.00 96.00 99 GLU A C 1
ATOM 797 O O . GLU A 1 99 ? 15.601 18.936 15.597 1.00 96.00 99 GLU A O 1
ATOM 802 N N . ILE A 1 100 ? 15.560 16.977 14.451 1.00 97.38 100 ILE A N 1
ATOM 803 C CA . ILE A 1 100 ? 14.104 16.788 14.465 1.00 97.38 100 ILE A CA 1
ATOM 804 C C . ILE A 1 100 ? 13.725 15.428 15.060 1.00 97.38 100 ILE A C 1
ATOM 806 O O . ILE A 1 100 ? 13.073 15.394 16.101 1.00 97.38 100 ILE A O 1
ATOM 810 N N . ILE A 1 101 ? 14.141 14.311 14.453 1.00 98.12 101 ILE A N 1
ATOM 811 C CA . ILE A 1 101 ? 13.668 12.969 14.843 1.00 98.12 101 ILE A CA 1
ATOM 812 C C . ILE A 1 101 ? 14.118 12.602 16.260 1.00 98.12 101 ILE A C 1
ATOM 814 O O . ILE A 1 101 ? 13.288 12.219 17.086 1.00 98.12 101 ILE A O 1
ATOM 818 N N . LYS A 1 102 ? 15.414 12.742 16.577 1.00 97.81 102 LYS A N 1
ATOM 819 C CA . LYS A 1 102 ? 15.932 12.455 17.926 1.00 97.81 102 LYS A CA 1
ATOM 820 C C . LYS A 1 102 ? 15.273 13.337 19.004 1.00 97.81 102 LYS A C 1
ATOM 822 O O . LYS A 1 102 ? 14.741 12.770 19.960 1.00 97.81 102 LYS A O 1
ATOM 827 N N . PRO A 1 103 ? 15.209 14.678 18.860 1.00 97.94 103 PRO A N 1
ATOM 828 C CA . PRO A 1 103 ? 14.473 15.532 19.795 1.00 97.94 103 PRO A CA 1
ATOM 829 C C . PRO A 1 103 ? 12.992 15.170 19.946 1.00 97.94 103 PRO A C 1
ATOM 831 O O . PRO A 1 103 ? 12.474 15.194 21.060 1.00 97.94 103 PRO A O 1
ATOM 834 N N . MET A 1 104 ? 12.310 14.786 18.863 1.00 97.69 104 MET A N 1
ATOM 835 C CA . MET A 1 104 ? 10.902 14.381 18.911 1.00 97.69 104 MET A CA 1
ATOM 836 C C . MET A 1 104 ? 10.701 13.083 19.708 1.00 97.69 104 MET A C 1
ATOM 838 O O . MET A 1 104 ? 9.760 12.988 20.496 1.00 97.69 104 MET A O 1
ATOM 842 N N . LYS A 1 105 ? 11.610 12.106 19.580 1.00 96.94 105 LYS A N 1
ATOM 843 C CA . LYS A 1 105 ? 11.590 10.880 20.401 1.00 96.94 105 LYS A CA 1
ATOM 844 C C . LYS A 1 105 ? 11.814 11.192 21.886 1.00 96.94 105 LYS A C 1
ATOM 846 O O . LYS A 1 105 ? 11.061 10.709 22.731 1.00 96.94 105 LYS A O 1
ATOM 851 N N . ILE A 1 106 ? 12.762 12.080 22.197 1.00 97.19 106 ILE A N 1
ATOM 852 C CA . ILE A 1 106 ? 13.013 12.555 23.569 1.00 97.19 106 ILE A CA 1
ATOM 853 C C . ILE A 1 106 ? 11.778 13.270 24.145 1.00 97.19 106 ILE A C 1
ATOM 855 O O . ILE A 1 106 ? 11.418 13.042 25.301 1.00 97.19 106 ILE A O 1
ATOM 859 N N . LEU A 1 107 ? 11.086 14.093 23.347 1.00 96.62 107 LEU A N 1
ATOM 860 C CA . LEU A 1 107 ? 9.844 14.760 23.753 1.00 96.62 107 LEU A CA 1
ATOM 861 C C . LEU A 1 107 ? 8.764 13.751 24.171 1.00 96.62 107 LEU A C 1
ATOM 863 O O . LEU A 1 107 ? 8.137 13.916 25.217 1.00 96.62 107 LEU A O 1
ATOM 867 N N . VAL A 1 108 ? 8.566 12.683 23.392 1.00 95.69 108 VAL A N 1
ATOM 868 C CA . VAL A 1 108 ? 7.590 11.626 23.709 1.00 95.69 108 VAL A CA 1
ATOM 869 C C . VAL A 1 108 ? 7.909 10.958 25.049 1.00 95.69 108 VAL A C 1
ATOM 871 O O . VAL A 1 108 ? 7.009 10.771 25.876 1.00 95.69 108 VAL A O 1
ATOM 874 N N . GLU A 1 109 ? 9.179 10.627 25.288 1.00 95.88 109 GLU A N 1
ATOM 875 C CA . GLU A 1 109 ? 9.624 10.021 26.545 1.00 95.88 109 GLU A CA 1
ATOM 876 C C . GLU A 1 109 ? 9.423 10.956 27.742 1.00 95.88 109 GLU A C 1
ATOM 878 O O . GLU A 1 109 ? 8.910 10.531 28.782 1.00 95.88 109 GLU A O 1
ATOM 883 N N . ASN A 1 110 ? 9.788 12.232 27.597 1.00 95.12 110 ASN A N 1
ATOM 884 C CA . ASN A 1 110 ? 9.631 13.237 28.645 1.00 95.12 110 ASN A CA 1
ATOM 885 C C . ASN A 1 110 ? 8.155 13.473 28.977 1.00 95.12 110 ASN A C 1
ATOM 887 O O . ASN A 1 110 ? 7.783 13.457 30.152 1.00 95.12 110 ASN A O 1
ATOM 891 N N . ASN A 1 111 ? 7.289 13.574 27.966 1.00 94.38 111 ASN A N 1
ATOM 892 C CA . ASN A 1 111 ? 5.846 13.687 28.170 1.00 94.38 111 ASN A CA 1
ATOM 893 C C . ASN A 1 111 ? 5.285 12.480 28.922 1.00 94.38 111 ASN A C 1
ATOM 895 O O . ASN A 1 111 ? 4.482 12.637 29.841 1.00 94.38 111 ASN A O 1
ATOM 899 N N . GLN A 1 112 ? 5.718 11.264 28.578 1.00 93.44 112 GLN A N 1
ATOM 900 C CA . GLN A 1 112 ? 5.280 10.059 29.279 1.00 93.44 112 GLN A CA 1
ATOM 901 C C . GLN A 1 112 ? 5.757 10.030 30.740 1.00 93.44 112 GLN A C 1
ATOM 903 O O . GLN A 1 112 ? 4.972 9.677 31.628 1.00 93.44 112 GLN A O 1
ATOM 908 N N . LYS A 1 113 ? 7.013 10.419 31.002 1.00 95.62 113 LYS A N 1
ATOM 909 C CA . LYS A 1 113 ? 7.586 10.510 32.356 1.00 95.62 113 LYS A CA 1
ATOM 910 C C . LYS A 1 113 ? 6.849 11.539 33.218 1.00 95.62 113 LYS A C 1
ATOM 912 O O . LYS A 1 113 ? 6.540 11.233 34.366 1.00 95.62 113 LYS A O 1
ATOM 917 N N . SER A 1 114 ? 6.506 12.701 32.661 1.00 93.94 114 SER A N 1
ATOM 918 C CA . SER A 1 114 ? 5.779 13.764 33.370 1.00 93.94 114 SER A CA 1
ATOM 919 C C . SER A 1 114 ? 4.297 13.441 33.585 1.00 93.94 114 SER A C 1
ATOM 921 O O . SER A 1 114 ? 3.740 13.776 34.626 1.00 93.94 114 SER A O 1
ATOM 923 N N . ARG A 1 115 ? 3.645 12.748 32.640 1.00 95.12 115 ARG A N 1
ATOM 924 C CA . ARG A 1 115 ? 2.205 12.440 32.702 1.00 95.12 115 ARG A CA 1
ATOM 925 C C . ARG A 1 115 ? 1.861 11.317 33.687 1.00 95.12 115 ARG A C 1
ATOM 927 O O . ARG A 1 115 ? 0.858 11.398 34.391 1.00 95.12 115 ARG A O 1
ATOM 934 N N . LYS A 1 116 ? 2.681 10.264 33.760 1.00 95.44 116 LYS A N 1
ATOM 935 C CA . LYS A 1 116 ? 2.371 9.041 34.528 1.00 95.44 116 LYS A CA 1
ATOM 936 C C . LYS A 1 116 ? 2.140 9.276 36.037 1.00 95.44 116 LYS A C 1
ATOM 938 O O . LYS A 1 116 ? 1.187 8.711 36.572 1.00 95.44 116 LYS A O 1
ATOM 943 N N . PRO A 1 117 ? 2.932 10.103 36.749 1.00 96.44 117 PRO A N 1
ATOM 944 C CA . PRO A 1 117 ? 2.671 10.409 38.158 1.00 96.44 117 PRO A CA 1
ATOM 945 C C . PRO A 1 117 ? 1.337 11.131 38.381 1.00 96.44 117 PRO A C 1
ATOM 947 O O . PRO A 1 117 ? 0.674 10.888 39.388 1.00 96.44 117 PRO A O 1
ATOM 950 N N . VAL A 1 118 ? 0.934 11.989 37.438 1.00 95.50 118 VAL A N 1
ATOM 951 C CA . VAL A 1 118 ? -0.331 12.736 37.482 1.00 95.50 118 VAL A CA 1
ATOM 952 C C . VAL A 1 118 ? -1.520 11.785 37.347 1.00 95.50 118 VAL A C 1
ATOM 954 O O . VAL A 1 118 ? -2.450 11.838 38.148 1.00 95.50 118 VAL A O 1
ATOM 957 N N . GLU A 1 119 ? -1.453 10.847 36.397 1.00 95.19 119 GLU A N 1
ATOM 958 C CA . GLU A 1 119 ? -2.473 9.802 36.218 1.00 95.19 119 GLU A CA 1
ATOM 959 C C . GLU A 1 119 ? -2.653 8.956 37.487 1.00 95.19 119 GLU A C 1
ATOM 961 O O . GLU A 1 119 ? -3.778 8.741 37.940 1.00 95.19 119 GLU A O 1
ATOM 966 N N . LEU A 1 120 ? -1.547 8.530 38.108 1.00 95.81 120 LEU A N 1
ATOM 967 C CA . LEU A 1 120 ? -1.578 7.681 39.302 1.00 95.81 120 LEU A CA 1
ATOM 968 C C . LEU A 1 120 ? -2.227 8.361 40.515 1.00 95.81 120 LEU A C 1
ATOM 970 O O . LEU A 1 120 ? -2.878 7.679 41.313 1.00 95.81 120 LEU A O 1
ATOM 974 N N . LYS A 1 121 ? -2.064 9.683 40.670 1.00 95.50 121 LYS A N 1
ATOM 975 C CA . LYS A 1 121 ? -2.711 10.446 41.751 1.00 95.50 121 LYS A CA 1
ATOM 976 C C . LYS A 1 121 ? -4.231 10.419 41.618 1.00 95.50 121 LYS A C 1
ATOM 978 O O . LYS A 1 121 ? -4.917 10.047 42.572 1.00 95.50 121 LYS A O 1
ATOM 983 N N . VAL A 1 122 ? -4.745 10.702 40.421 1.00 94.81 122 VAL A N 1
ATOM 984 C CA . VAL A 1 122 ? -6.190 10.670 40.153 1.00 94.81 122 VAL A CA 1
ATOM 985 C C . VAL A 1 122 ? -6.738 9.249 40.274 1.00 94.81 122 VAL A C 1
ATOM 987 O O . VAL A 1 122 ? -7.766 9.027 40.905 1.00 94.81 122 VAL A O 1
ATOM 990 N N . GLU A 1 123 ? -6.029 8.240 39.766 1.00 94.31 123 GLU A N 1
ATOM 991 C CA . GLU A 1 123 ? -6.454 6.841 39.901 1.00 94.31 123 GLU A CA 1
ATOM 992 C C . GLU A 1 123 ? -6.524 6.378 41.362 1.00 94.31 123 GLU A C 1
ATOM 994 O O . GLU A 1 123 ? -7.361 5.541 41.715 1.00 94.31 123 GLU A O 1
ATOM 999 N N . LYS A 1 124 ? -5.645 6.898 42.225 1.00 96.50 124 LYS A N 1
ATOM 1000 C CA . LYS A 1 124 ? -5.681 6.627 43.665 1.00 96.50 124 LYS A CA 1
ATOM 1001 C C . LYS A 1 124 ? -6.890 7.294 44.326 1.00 96.50 124 LYS A C 1
ATOM 1003 O O . LYS A 1 124 ? -7.564 6.633 45.118 1.00 96.50 124 LYS A O 1
ATOM 1008 N N . SER A 1 125 ? -7.191 8.553 43.998 1.00 94.94 125 SER A N 1
ATOM 1009 C CA . SER A 1 125 ? -8.339 9.268 44.576 1.00 94.94 125 SER A CA 1
ATOM 1010 C C . SER A 1 125 ? -9.679 8.690 44.103 1.00 94.94 125 SER A C 1
ATOM 1012 O O . SER A 1 125 ? -10.573 8.483 44.924 1.00 94.94 125 SER A O 1
ATOM 1014 N N . VAL A 1 126 ? -9.788 8.289 42.828 1.00 93.25 126 VAL A N 1
ATOM 1015 C CA . VAL A 1 126 ? -10.962 7.582 42.280 1.00 93.25 126 VAL A CA 1
ATOM 1016 C C . VAL A 1 126 ? -11.218 6.272 43.026 1.00 93.25 126 VAL A C 1
ATOM 1018 O O . VAL A 1 126 ? -12.356 6.002 43.414 1.00 93.25 126 VAL A O 1
ATOM 1021 N N . ARG A 1 127 ? -10.177 5.461 43.263 1.00 95.00 127 ARG A N 1
ATOM 1022 C CA . ARG A 1 127 ? -10.306 4.200 44.014 1.00 95.00 127 ARG A CA 1
ATOM 1023 C C . ARG A 1 127 ? -10.780 4.431 45.448 1.00 95.00 127 ARG A C 1
ATOM 1025 O O . ARG A 1 127 ? -11.689 3.736 45.894 1.00 95.00 127 ARG A O 1
ATOM 1032 N N . ASN A 1 128 ? -10.222 5.428 46.136 1.00 96.12 128 ASN A N 1
ATOM 1033 C CA . ASN A 1 128 ? -10.662 5.796 47.484 1.00 96.12 128 ASN A CA 1
ATOM 1034 C C . ASN A 1 128 ? -12.140 6.228 47.497 1.00 96.12 128 ASN A C 1
ATOM 1036 O O . ASN A 1 128 ? -12.920 5.757 48.320 1.00 96.12 128 ASN A O 1
ATOM 1040 N N . PHE A 1 129 ? -12.562 7.064 46.543 1.00 95.31 129 PHE A N 1
ATOM 1041 C CA . PHE A 1 129 ? -13.959 7.488 46.426 1.00 95.31 129 PHE A CA 1
ATOM 1042 C C . PHE A 1 129 ? -14.914 6.309 46.170 1.00 95.31 129 PHE A C 1
ATOM 1044 O O . PHE A 1 129 ? -15.976 6.221 46.791 1.00 95.31 129 PHE A O 1
ATOM 1051 N N . GLN A 1 130 ? -14.531 5.367 45.303 1.00 94.56 130 GLN A N 1
ATOM 1052 C CA . GLN A 1 130 ? -15.312 4.154 45.040 1.00 94.56 130 GLN A CA 1
ATOM 1053 C C . GLN A 1 130 ? -15.444 3.265 46.283 1.00 94.56 130 GLN A C 1
ATOM 1055 O O . GLN A 1 130 ? -16.540 2.782 46.564 1.00 94.56 130 GLN A O 1
ATOM 1060 N N . GLU A 1 131 ? -14.366 3.091 47.050 1.00 96.50 131 GLU A N 1
ATOM 1061 C CA . GLU A 1 131 ? -14.381 2.345 48.313 1.00 96.50 131 GLU A CA 1
ATOM 1062 C C . GLU A 1 131 ? -15.364 2.970 49.314 1.00 96.50 131 GLU A C 1
ATOM 1064 O O . GLU A 1 131 ? -16.256 2.282 49.817 1.00 96.50 131 GLU A O 1
ATOM 1069 N N . LYS A 1 132 ? -15.284 4.291 49.539 1.00 96.94 132 LYS A N 1
ATOM 1070 C CA . LYS A 1 132 ? -16.206 4.980 50.460 1.00 96.94 132 LYS A CA 1
ATOM 1071 C C . LYS A 1 132 ? -17.656 4.897 49.996 1.00 96.94 132 LYS A C 1
ATOM 1073 O O . LYS A 1 132 ? -18.554 4.742 50.822 1.00 96.94 132 LYS A O 1
ATOM 1078 N N . LYS A 1 133 ? -17.906 4.943 48.684 1.00 95.31 133 LYS A N 1
ATOM 1079 C CA . LYS A 1 133 ? -19.254 4.799 48.118 1.00 95.31 133 LYS A CA 1
ATOM 1080 C C . LYS A 1 133 ? -19.855 3.413 48.387 1.00 95.31 133 LYS A C 1
ATOM 1082 O O . LYS A 1 133 ? -21.054 3.313 48.642 1.00 95.31 133 LYS A O 1
ATOM 1087 N N . LEU A 1 134 ? -19.038 2.357 48.355 1.00 95.31 134 LEU A N 1
ATOM 1088 C CA . LEU A 1 134 ? -19.468 0.997 48.701 1.00 95.31 134 LEU A CA 1
ATOM 1089 C C . LEU A 1 134 ? -19.786 0.865 50.196 1.00 95.31 134 LEU A C 1
ATOM 1091 O O . LEU A 1 134 ? -20.802 0.261 50.552 1.00 95.31 134 LEU A O 1
ATOM 1095 N N . ASP A 1 135 ? -18.965 1.463 51.062 1.00 93.12 135 ASP A N 1
ATOM 1096 C CA . ASP A 1 135 ? -19.237 1.522 52.502 1.00 93.12 135 ASP A CA 1
ATOM 1097 C C . ASP A 1 135 ? -20.566 2.229 52.791 1.00 93.12 135 ASP A C 1
ATOM 1099 O O . ASP A 1 135 ? -21.400 1.708 53.537 1.00 93.12 135 ASP A O 1
ATOM 1103 N N . ASP A 1 136 ? -20.812 3.376 52.155 1.00 96.12 136 ASP A N 1
ATOM 1104 C CA . ASP A 1 136 ? -22.072 4.103 52.297 1.00 96.12 136 ASP A CA 1
ATOM 1105 C C . ASP A 1 136 ? -23.279 3.286 51.825 1.00 96.12 136 ASP A C 1
ATOM 1107 O O . ASP A 1 136 ? -24.265 3.168 52.551 1.00 96.12 136 ASP A O 1
ATOM 1111 N N . GLN A 1 137 ? -23.186 2.630 50.663 1.00 95.62 137 GLN A N 1
ATOM 1112 C CA . GLN A 1 137 ? -24.249 1.758 50.158 1.00 95.62 137 GLN A CA 1
ATOM 1113 C C . GLN A 1 137 ? -24.574 0.622 51.142 1.00 95.62 137 GLN A C 1
ATOM 1115 O O . GLN A 1 137 ? -25.748 0.298 51.364 1.00 95.62 137 GLN A O 1
ATOM 1120 N N . LYS A 1 138 ? -23.547 0.035 51.765 1.00 95.44 138 LYS A N 1
ATOM 1121 C CA . LYS A 1 138 ? -23.693 -1.013 52.780 1.00 95.44 138 LYS A CA 1
ATOM 1122 C C . LYS A 1 138 ? -24.417 -0.496 54.026 1.00 95.44 138 LYS A C 1
ATOM 1124 O O . LYS A 1 138 ? -25.362 -1.146 54.482 1.00 95.44 138 LYS A O 1
ATOM 1129 N N . TYR A 1 139 ? -24.006 0.648 54.577 1.00 94.69 139 TYR A N 1
ATOM 1130 C CA . TYR A 1 139 ? -24.646 1.217 55.770 1.00 94.69 139 TYR A CA 1
ATOM 1131 C C . TYR A 1 139 ? -26.060 1.723 55.482 1.00 94.69 139 TYR A C 1
ATOM 1133 O O . TYR A 1 139 ? -26.962 1.444 56.270 1.00 94.69 139 TYR A O 1
ATOM 1141 N N . ARG A 1 140 ? -26.289 2.346 54.321 1.00 95.00 140 ARG A N 1
ATOM 1142 C CA . ARG A 1 140 ? -27.616 2.769 53.855 1.00 95.00 140 ARG A CA 1
ATOM 1143 C C . ARG A 1 140 ? -28.594 1.604 53.797 1.00 95.00 140 ARG A C 1
ATOM 1145 O O . ARG A 1 140 ? -29.675 1.680 54.373 1.00 95.00 140 ARG A O 1
ATOM 1152 N N . THR A 1 141 ? -28.202 0.515 53.133 1.00 95.19 141 THR A N 1
ATOM 1153 C CA . THR A 1 141 ? -29.046 -0.682 52.978 1.00 95.19 141 THR A CA 1
ATOM 1154 C C . THR A 1 141 ? -29.378 -1.293 54.337 1.00 95.19 141 THR A C 1
ATOM 1156 O O . THR A 1 141 ? -30.523 -1.662 54.594 1.00 95.19 141 THR A O 1
ATOM 1159 N N . ARG A 1 142 ? -28.391 -1.348 55.243 1.00 94.00 142 ARG A N 1
ATOM 1160 C CA . ARG A 1 142 ? -28.591 -1.849 56.606 1.00 94.00 142 ARG A CA 1
ATOM 1161 C C . ARG A 1 142 ? -29.548 -0.972 57.414 1.00 94.00 142 ARG A C 1
ATOM 1163 O O . ARG A 1 142 ? -30.427 -1.521 58.070 1.00 94.00 142 ARG A O 1
ATOM 1170 N N . CYS A 1 143 ? -29.402 0.353 57.357 1.00 94.12 143 CYS A N 1
ATOM 1171 C CA . CYS A 1 143 ? -30.320 1.281 58.021 1.00 94.12 143 CYS A CA 1
ATOM 1172 C C . CYS A 1 143 ? -31.746 1.125 57.492 1.00 94.12 143 CYS A C 1
ATOM 1174 O O . CYS A 1 143 ? -32.659 0.920 58.282 1.00 94.12 143 CYS A O 1
ATOM 1176 N N . PHE A 1 144 ? -31.931 1.122 56.168 1.00 94.62 144 PHE A N 1
ATOM 1177 C CA . PHE A 1 144 ? -33.247 0.934 55.549 1.00 94.62 144 PHE A CA 1
ATOM 1178 C C . PHE A 1 144 ? -33.921 -0.372 55.983 1.00 94.62 144 PHE A C 1
ATOM 1180 O O . PHE A 1 144 ? -35.117 -0.387 56.271 1.00 94.62 144 PHE A O 1
ATOM 1187 N N . GLN A 1 145 ? -33.157 -1.465 56.064 1.00 94.38 145 GLN A N 1
ATOM 1188 C CA . GLN A 1 145 ? -33.687 -2.747 56.521 1.00 94.38 145 GLN A CA 1
ATOM 1189 C C . GLN A 1 145 ? -34.101 -2.703 57.999 1.00 94.38 145 GLN A C 1
ATOM 1191 O O . GLN A 1 145 ? -35.185 -3.168 58.333 1.00 94.38 145 GLN A O 1
ATOM 1196 N N . LEU A 1 146 ? -33.282 -2.101 58.870 1.00 94.50 146 LEU A N 1
ATOM 1197 C CA . LEU A 1 146 ? -33.598 -1.969 60.296 1.00 94.50 146 LEU A CA 1
ATOM 1198 C C . LEU A 1 146 ? -34.832 -1.093 60.544 1.00 94.50 146 LEU A C 1
ATOM 1200 O O . LEU A 1 146 ? -35.645 -1.439 61.398 1.00 94.50 146 LEU A O 1
ATOM 1204 N N . VAL A 1 147 ? -35.010 -0.011 59.775 1.00 94.75 147 VAL A N 1
ATOM 1205 C CA . VAL A 1 147 ? -36.235 0.806 59.814 1.00 94.75 147 VAL A CA 1
ATOM 1206 C C . VAL A 1 147 ? -37.442 -0.036 59.407 1.00 94.75 147 VAL A C 1
ATOM 1208 O O . VAL A 1 147 ? -38.429 -0.083 60.132 1.00 94.75 147 VAL A O 1
ATOM 1211 N N . LYS A 1 148 ? -37.354 -0.774 58.295 1.00 94.38 148 LYS A N 1
ATOM 1212 C CA . LYS A 1 148 ? -38.444 -1.644 57.826 1.00 94.38 148 LYS A CA 1
ATOM 1213 C C . LYS A 1 148 ? -38.826 -2.714 58.857 1.00 94.38 148 LYS A C 1
ATOM 1215 O O . LYS A 1 148 ? -40.010 -2.984 59.056 1.00 94.38 148 LYS A O 1
ATOM 1220 N N . ASP A 1 149 ? -37.838 -3.315 59.518 1.00 90.44 149 ASP A N 1
ATOM 1221 C CA . ASP A 1 149 ? -38.057 -4.322 60.560 1.00 90.44 149 ASP A CA 1
ATOM 1222 C C . ASP A 1 149 ? -38.663 -3.707 61.836 1.00 90.44 149 ASP A C 1
ATOM 1224 O O . ASP A 1 149 ? -39.502 -4.336 62.493 1.00 90.44 149 ASP A O 1
ATOM 1228 N N . LEU A 1 150 ? -38.271 -2.473 62.181 1.00 92.75 150 LEU A N 1
ATOM 1229 C CA . LEU A 1 150 ? -38.845 -1.708 63.288 1.00 92.75 150 LEU A CA 1
ATOM 1230 C C . LEU A 1 150 ? -40.314 -1.359 63.021 1.00 92.75 150 LEU A C 1
ATOM 1232 O O . LEU A 1 150 ? -41.156 -1.676 63.858 1.00 92.75 150 LEU A O 1
ATOM 1236 N N . GLU A 1 151 ? -40.630 -0.801 61.850 1.00 93.75 151 GLU A N 1
ATOM 1237 C CA . GLU A 1 151 ? -42.003 -0.470 61.439 1.00 93.75 151 GLU A CA 1
ATOM 1238 C C . GLU A 1 151 ? -42.905 -1.705 61.430 1.00 93.75 151 GLU A C 1
ATOM 1240 O O . GLU A 1 151 ? -44.010 -1.692 61.968 1.00 93.75 151 GLU A O 1
ATOM 1245 N N . LYS A 1 152 ? -42.404 -2.834 60.913 1.00 92.00 152 LYS A N 1
ATOM 1246 C CA . LYS A 1 152 ? -43.131 -4.108 60.957 1.00 92.00 152 LYS A CA 1
ATOM 1247 C C . LYS A 1 152 ? -43.416 -4.562 62.392 1.00 92.00 152 LYS A C 1
ATOM 1249 O O . LYS A 1 152 ? -44.491 -5.084 62.673 1.00 92.00 152 LYS A O 1
ATOM 1254 N N . SER A 1 153 ? -42.456 -4.380 63.299 1.00 88.25 153 SER A N 1
ATOM 1255 C CA . SER A 1 153 ? -42.622 -4.739 64.711 1.00 88.25 153 SER A CA 1
ATOM 1256 C C . SER A 1 153 ? -43.633 -3.827 65.416 1.00 88.25 153 SER A C 1
ATOM 1258 O O . SER A 1 153 ? -44.417 -4.319 66.223 1.00 88.25 153 SER A O 1
ATOM 1260 N N . LEU A 1 154 ? -43.647 -2.529 65.088 1.00 90.19 154 LEU A N 1
ATOM 1261 C CA . LEU A 1 154 ? -44.617 -1.551 65.596 1.00 90.19 154 LEU A CA 1
ATOM 1262 C C . LEU A 1 154 ? -46.036 -1.838 65.090 1.00 90.19 154 LEU A C 1
ATOM 1264 O O . LEU A 1 154 ? -46.967 -1.860 65.889 1.00 90.19 154 LEU A O 1
ATOM 1268 N N . TYR A 1 155 ? -46.192 -2.137 63.799 1.00 90.19 155 TYR A N 1
ATOM 1269 C CA . TYR A 1 155 ? -47.476 -2.531 63.216 1.00 90.19 155 TYR A CA 1
ATOM 1270 C C . TYR A 1 155 ? -48.039 -3.800 63.872 1.00 90.19 155 TYR A C 1
ATOM 1272 O O . TYR A 1 155 ? -49.196 -3.836 64.281 1.00 90.19 155 TYR A O 1
ATOM 1280 N N . ASN A 1 156 ? -47.200 -4.828 64.049 1.00 87.31 156 ASN A N 1
ATOM 1281 C CA . ASN A 1 156 ? -47.606 -6.057 64.732 1.00 87.31 156 ASN A CA 1
ATOM 1282 C C . ASN A 1 156 ? -48.023 -5.802 66.191 1.00 87.31 156 ASN A C 1
ATOM 1284 O O . ASN A 1 156 ? -48.947 -6.448 66.679 1.00 87.31 156 ASN A O 1
ATOM 1288 N N . LEU A 1 157 ? -47.347 -4.885 66.894 1.00 86.25 157 LEU A N 1
ATOM 1289 C CA . LEU A 1 157 ? -47.721 -4.503 68.257 1.00 86.25 157 LEU A CA 1
ATOM 1290 C C . LEU A 1 157 ? -49.105 -3.836 68.286 1.00 86.25 157 LEU A C 1
ATOM 1292 O O . LEU A 1 157 ? -49.922 -4.204 69.127 1.00 86.25 157 LEU A O 1
ATOM 1296 N N . ASP A 1 158 ? -49.378 -2.913 67.362 1.00 85.88 158 ASP A N 1
ATOM 1297 C CA . ASP A 1 158 ? -50.666 -2.216 67.245 1.00 85.88 158 ASP A CA 1
ATOM 1298 C C . ASP A 1 158 ? -51.825 -3.188 66.931 1.00 85.88 158 ASP A C 1
ATOM 1300 O O . ASP A 1 158 ? -52.870 -3.148 67.580 1.00 85.88 158 ASP A O 1
ATOM 1304 N N . GLU A 1 159 ? -51.621 -4.148 66.024 1.00 84.75 159 GLU A N 1
ATOM 1305 C CA . GLU A 1 159 ? -52.599 -5.210 65.719 1.00 84.75 159 GLU A CA 1
ATOM 1306 C C . GLU A 1 159 ? -52.895 -6.117 66.934 1.00 84.75 159 GLU A C 1
ATOM 1308 O O . GLU A 1 159 ? -54.056 -6.421 67.244 1.00 84.75 159 GLU A O 1
ATOM 1313 N N . VAL A 1 160 ? -51.860 -6.529 67.678 1.00 82.31 160 VAL A N 1
ATOM 1314 C CA . VAL A 1 160 ? -52.015 -7.352 68.896 1.00 82.31 160 VAL A CA 1
ATOM 1315 C C . VAL A 1 160 ? -52.693 -6.560 70.024 1.00 82.31 160 VAL A C 1
ATOM 1317 O O . VAL A 1 160 ? -53.503 -7.110 70.776 1.00 82.31 160 VAL A O 1
ATOM 1320 N N . GLN A 1 161 ? -52.419 -5.258 70.135 1.00 78.06 161 GLN A N 1
ATOM 1321 C CA . GLN A 1 161 ? -53.076 -4.375 71.100 1.00 78.06 161 GLN A CA 1
ATOM 1322 C C . GLN A 1 161 ? -54.557 -4.161 70.755 1.00 78.06 161 GLN A C 1
ATOM 1324 O O . GLN A 1 161 ? -55.411 -4.322 71.632 1.00 78.06 161 GLN A O 1
ATOM 1329 N N . LYS A 1 162 ? -54.899 -3.916 69.484 1.00 77.75 162 LYS A N 1
ATOM 1330 C CA . LYS A 1 162 ? -56.294 -3.800 69.015 1.00 77.75 162 LYS A CA 1
ATOM 1331 C C . LYS A 1 162 ? -57.105 -5.068 69.288 1.00 77.75 162 LYS A C 1
ATOM 1333 O O . LYS A 1 162 ? -58.200 -4.984 69.844 1.00 77.75 162 LYS A O 1
ATOM 1338 N N . SER A 1 163 ? -56.544 -6.239 68.988 1.00 66.44 163 SER A N 1
ATOM 1339 C CA . SER A 1 163 ? -57.185 -7.545 69.223 1.00 66.44 163 SER A CA 1
ATOM 1340 C C . SER A 1 163 ? -57.303 -7.925 70.710 1.00 66.44 163 SER A C 1
ATOM 1342 O O . SER A 1 163 ? -58.257 -8.599 71.104 1.00 66.44 163 SER A O 1
ATOM 1344 N N . SER A 1 164 ? -56.410 -7.431 71.576 1.00 57.00 164 SER A N 1
ATOM 1345 C CA . SER A 1 164 ? -56.480 -7.648 73.034 1.00 57.00 164 SER A CA 1
ATOM 1346 C C . SER A 1 164 ? -57.657 -6.945 73.734 1.00 57.00 164 SER A C 1
ATOM 1348 O O . SER A 1 164 ? -58.007 -7.309 74.857 1.00 57.00 164 SER A O 1
ATOM 1350 N N . SER A 1 165 ? -58.326 -6.005 73.054 1.00 55.62 165 SER A N 1
ATOM 1351 C CA . SER A 1 165 ? -59.526 -5.310 73.548 1.00 55.62 165 SER A CA 1
ATOM 1352 C C . SER A 1 165 ? -60.775 -6.209 73.621 1.00 55.62 165 SER A C 1
ATOM 1354 O O . SER A 1 165 ? -61.765 -5.814 74.232 1.00 55.62 165 SER A O 1
ATOM 1356 N N . GLN A 1 166 ? -60.752 -7.411 73.020 1.00 54.97 166 GLN A N 1
ATOM 1357 C CA . GLN A 1 166 ? -61.907 -8.324 72.952 1.00 54.97 166 GLN A CA 1
ATOM 1358 C C . GLN A 1 166 ? -61.758 -9.638 73.745 1.00 54.97 166 GLN A C 1
ATOM 1360 O O . GLN A 1 166 ? -62.773 -10.267 74.039 1.00 54.97 166 GLN A O 1
ATOM 1365 N N . ILE A 1 167 ? -60.548 -10.077 74.129 1.00 50.72 167 ILE A N 1
ATOM 1366 C CA . ILE A 1 167 ? -60.336 -11.371 74.816 1.00 50.72 167 ILE A CA 1
ATOM 1367 C C . ILE A 1 167 ? -59.272 -11.225 75.916 1.00 50.72 167 ILE A C 1
ATOM 1369 O O . ILE A 1 167 ? -58.089 -11.006 75.661 1.00 50.72 167 ILE A O 1
ATOM 1373 N N . GLY A 1 168 ? -59.700 -11.340 77.175 1.00 52.12 168 GLY A N 1
ATOM 1374 C CA . GLY A 1 168 ? -58.855 -11.130 78.349 1.00 52.12 168 GLY A CA 1
ATOM 1375 C C . GLY A 1 168 ? -57.810 -12.229 78.605 1.00 52.12 168 GLY A C 1
ATOM 1376 O O . GLY A 1 168 ? -58.072 -13.419 78.469 1.00 52.12 168 GLY A O 1
ATOM 1377 N N . LYS A 1 169 ? -56.644 -11.791 79.103 1.00 51.75 169 LYS A N 1
ATOM 1378 C CA . LYS A 1 169 ? -55.576 -12.549 79.799 1.00 51.75 169 LYS A CA 1
ATOM 1379 C C . LYS A 1 169 ? -54.635 -13.479 79.004 1.00 51.75 169 LYS A C 1
ATOM 1381 O O . LYS A 1 169 ? -53.672 -13.934 79.616 1.00 51.75 169 LYS A O 1
ATOM 1386 N N . GLN A 1 170 ? -54.778 -13.686 77.688 1.00 52.22 170 GLN A N 1
ATOM 1387 C CA . GLN A 1 170 ? -53.804 -14.488 76.903 1.00 52.22 170 GLN A CA 1
ATOM 1388 C C . GLN A 1 170 ? -52.691 -13.685 76.184 1.00 52.22 170 GLN A C 1
ATOM 1390 O O . GLN A 1 170 ? -51.603 -14.225 75.998 1.00 52.22 170 GLN A O 1
ATOM 1395 N N . ASN A 1 171 ? -52.871 -12.385 75.903 1.00 59.59 171 ASN A N 1
ATOM 1396 C CA . ASN A 1 171 ? -51.930 -11.608 75.065 1.00 59.59 171 ASN A CA 1
ATOM 1397 C C . ASN A 1 171 ? -50.812 -10.847 75.823 1.00 59.59 171 ASN A C 1
ATOM 1399 O O . ASN A 1 171 ? -49.928 -10.270 75.193 1.00 59.59 171 ASN A O 1
ATOM 1403 N N . SER A 1 172 ? -50.783 -10.833 77.167 1.00 66.00 172 SER A N 1
ATOM 1404 C CA . SER A 1 172 ? -49.854 -9.946 77.909 1.00 66.00 172 SER A CA 1
ATOM 1405 C C . SER A 1 172 ? -48.372 -10.329 77.775 1.00 66.00 172 SER A C 1
ATOM 1407 O O . SER A 1 172 ? -47.505 -9.458 77.769 1.00 66.00 172 SER A O 1
ATOM 1409 N N . LYS A 1 173 ? -48.063 -11.628 77.661 1.00 73.62 173 LYS A N 1
ATOM 1410 C CA . LYS A 1 173 ? -46.683 -12.117 77.473 1.00 73.62 173 LYS A CA 1
ATOM 1411 C C . LYS A 1 173 ? -46.160 -11.848 76.062 1.00 73.62 173 LYS A C 1
ATOM 1413 O O . LYS A 1 173 ? -44.962 -11.655 75.879 1.00 73.62 173 LYS A O 1
ATOM 1418 N N . GLU A 1 174 ? -47.047 -11.849 75.072 1.00 79.00 174 GLU A N 1
ATOM 1419 C CA . GLU A 1 174 ? -46.703 -11.593 73.673 1.00 79.00 174 GLU A CA 1
ATOM 1420 C C . GLU A 1 174 ? -46.422 -10.106 73.432 1.00 79.00 174 GLU A C 1
ATOM 1422 O O . GLU A 1 174 ? -45.412 -9.770 72.816 1.00 79.00 174 GLU A O 1
ATOM 1427 N N . ILE A 1 175 ? -47.224 -9.224 74.039 1.00 80.56 175 ILE A N 1
ATOM 1428 C CA . ILE A 1 175 ? -46.998 -7.771 74.047 1.00 80.56 175 ILE A CA 1
ATOM 1429 C C . ILE A 1 175 ? -45.630 -7.431 74.659 1.00 80.56 175 ILE A C 1
ATOM 1431 O O . ILE A 1 175 ? -44.823 -6.776 74.006 1.00 80.56 175 ILE A O 1
ATOM 1435 N N . GLN A 1 176 ? -45.299 -7.961 75.846 1.00 83.00 176 GLN A N 1
ATOM 1436 C CA . GLN A 1 176 ? -43.988 -7.721 76.479 1.00 83.00 176 GLN A CA 1
ATOM 1437 C C . GLN A 1 176 ? -42.807 -8.195 75.617 1.00 83.00 176 GLN A C 1
ATOM 1439 O O . GLN A 1 176 ? -41.744 -7.573 75.598 1.00 83.00 176 GLN A O 1
ATOM 1444 N N . LYS A 1 177 ? -42.978 -9.301 74.882 1.00 86.25 177 LYS A N 1
ATOM 1445 C CA . LYS A 1 177 ? -41.953 -9.820 73.969 1.00 86.25 177 LYS A CA 1
ATOM 1446 C C . LYS A 1 177 ? -41.758 -8.899 72.758 1.00 86.25 177 LYS A C 1
ATOM 1448 O O . LYS A 1 177 ? -40.615 -8.667 72.361 1.00 86.25 177 LYS A O 1
ATOM 1453 N N . LEU A 1 178 ? -42.844 -8.376 72.187 1.00 84.12 178 LEU A N 1
ATOM 1454 C CA . LEU A 1 178 ? -42.801 -7.419 71.077 1.00 84.12 178 LEU A CA 1
ATOM 1455 C C . LEU A 1 178 ? -42.199 -6.076 71.513 1.00 84.12 178 LEU A C 1
ATOM 1457 O O . LEU A 1 178 ? -41.335 -5.550 70.817 1.00 84.12 178 LEU A O 1
ATOM 1461 N N . GLU A 1 179 ? -42.560 -5.566 72.691 1.00 86.56 179 GLU A N 1
ATOM 1462 C CA . GLU A 1 179 ? -41.986 -4.341 73.267 1.00 86.56 179 GLU A CA 1
ATOM 1463 C C . GLU A 1 179 ? -40.470 -4.463 73.496 1.00 86.56 179 GLU A C 1
ATOM 1465 O O . GLU A 1 179 ? -39.706 -3.573 73.113 1.00 86.56 179 GLU A O 1
ATOM 1470 N N . ALA A 1 180 ? -40.002 -5.595 74.038 1.00 88.75 180 ALA A N 1
ATOM 1471 C CA . ALA A 1 180 ? -38.572 -5.863 74.203 1.00 88.75 180 ALA A CA 1
ATOM 1472 C C . ALA A 1 180 ? -37.832 -5.952 72.854 1.00 88.75 180 ALA A C 1
ATOM 1474 O O . ALA A 1 180 ? -36.711 -5.451 72.718 1.00 88.75 180 ALA A O 1
ATOM 1475 N N . GLN A 1 181 ? -38.457 -6.559 71.839 1.00 89.19 181 GLN A N 1
ATOM 1476 C CA . GLN A 1 181 ? -37.900 -6.636 70.488 1.00 89.19 181 GLN A CA 1
ATOM 1477 C C . GLN A 1 181 ? -37.828 -5.255 69.818 1.00 89.19 181 GLN A C 1
ATOM 1479 O O . GLN A 1 181 ? -36.828 -4.951 69.167 1.00 89.19 181 GLN A O 1
ATOM 1484 N N . ILE A 1 182 ? -38.838 -4.401 70.008 1.00 91.25 182 ILE A N 1
ATOM 1485 C CA . ILE A 1 182 ? -38.856 -3.016 69.517 1.00 91.25 182 ILE A CA 1
ATOM 1486 C C . ILE A 1 182 ? -37.738 -2.201 70.167 1.00 91.25 182 ILE A C 1
ATOM 1488 O O . ILE A 1 182 ? -37.002 -1.517 69.458 1.00 91.25 182 ILE A O 1
ATOM 1492 N N . LEU A 1 183 ? -37.562 -2.299 71.489 1.00 92.38 183 LEU A N 1
ATOM 1493 C CA . LEU A 1 183 ? -36.492 -1.591 72.196 1.00 92.38 183 LEU A CA 1
ATOM 1494 C C . LEU A 1 183 ? -35.106 -1.994 71.666 1.00 92.38 183 LEU A C 1
ATOM 1496 O O . LEU A 1 183 ? -34.256 -1.141 71.416 1.00 92.38 183 LEU A O 1
ATOM 1500 N N . LYS A 1 184 ? -34.905 -3.292 71.416 1.00 91.19 184 LYS A N 1
ATOM 1501 C CA . LYS A 1 184 ? -33.672 -3.824 70.825 1.00 91.19 184 LYS A CA 1
ATOM 1502 C C . LYS A 1 184 ? -33.458 -3.343 69.384 1.00 91.19 184 LYS A C 1
ATOM 1504 O O . LYS A 1 184 ? -32.345 -2.973 69.020 1.00 91.19 184 LYS A O 1
ATOM 1509 N N . ASN A 1 185 ? -34.513 -3.330 68.567 1.00 89.75 185 ASN A N 1
ATOM 1510 C CA . ASN A 1 185 ? -34.453 -2.841 67.189 1.00 89.75 185 ASN A CA 1
ATOM 1511 C C . ASN A 1 185 ? -34.147 -1.335 67.132 1.00 89.75 185 ASN A C 1
ATOM 1513 O O . ASN A 1 185 ? -33.380 -0.924 66.266 1.00 89.75 185 ASN A O 1
ATOM 1517 N N . LYS A 1 186 ? -34.670 -0.534 68.074 1.00 92.50 186 LYS A N 1
ATOM 1518 C CA . LYS A 1 186 ? -34.347 0.898 68.210 1.00 92.50 186 LYS A CA 1
ATOM 1519 C C . LYS A 1 186 ? -32.864 1.135 68.515 1.00 92.50 186 LYS A C 1
ATOM 1521 O O . LYS A 1 186 ? -32.235 1.911 67.806 1.00 92.50 186 LYS A O 1
ATOM 1526 N N . ASP A 1 187 ? -32.283 0.422 69.484 1.00 93.06 187 ASP A N 1
ATOM 1527 C CA . ASP A 1 187 ? -30.843 0.532 69.803 1.00 93.06 187 ASP A CA 1
ATOM 1528 C C . ASP A 1 187 ? -29.951 0.119 68.613 1.00 93.06 187 ASP A C 1
ATOM 1530 O O . ASP A 1 187 ? -28.938 0.760 68.315 1.00 93.06 187 ASP A O 1
ATOM 1534 N N . TYR A 1 188 ? -30.334 -0.931 67.876 1.00 91.94 188 TYR A N 1
ATOM 1535 C CA . TYR A 1 188 ? -29.618 -1.313 66.657 1.00 91.94 188 TYR A CA 1
ATOM 1536 C C . TYR A 1 188 ? -29.750 -0.289 65.532 1.00 91.94 188 TYR A C 1
ATOM 1538 O O . TYR A 1 188 ? -28.772 -0.080 64.806 1.00 91.94 188 TYR A O 1
ATOM 1546 N N . LEU A 1 189 ? -30.926 0.323 65.380 1.00 94.31 189 LEU A N 1
ATOM 1547 C CA . LEU A 1 189 ? -31.162 1.372 64.397 1.00 94.31 189 LEU A CA 1
ATOM 1548 C C . LEU A 1 189 ? -30.297 2.596 64.702 1.00 94.31 189 LEU A C 1
ATOM 1550 O O . LEU A 1 189 ? -29.511 2.975 63.842 1.00 94.31 189 LEU A O 1
ATOM 1554 N N . GLU A 1 190 ? -30.327 3.115 65.931 1.00 93.94 190 GLU A N 1
ATOM 1555 C CA . GLU A 1 190 ? -29.543 4.289 66.346 1.00 93.94 190 GLU A CA 1
ATOM 1556 C C . GLU A 1 190 ? -28.039 4.091 66.075 1.00 93.94 190 GLU A C 1
ATOM 1558 O O . GLU A 1 190 ? -27.371 4.915 65.442 1.00 93.94 190 GLU A O 1
ATOM 1563 N N . LYS A 1 191 ? -27.493 2.925 66.449 1.00 93.75 191 LYS A N 1
ATOM 1564 C CA . LYS A 1 191 ? -26.091 2.571 66.162 1.00 93.75 191 LYS A CA 1
ATOM 1565 C C . LYS A 1 191 ? -25.792 2.482 64.665 1.00 93.75 191 LYS A C 1
ATOM 1567 O O . LYS A 1 191 ? -24.657 2.745 64.255 1.00 93.75 191 LYS A O 1
ATOM 1572 N N . SER A 1 192 ? -26.755 2.049 63.854 1.00 93.81 192 SER A N 1
ATOM 1573 C CA . SER A 1 192 ? -26.606 1.964 62.399 1.00 93.81 192 SER A CA 1
ATOM 1574 C C . SER A 1 192 ? -26.704 3.345 61.746 1.00 93.81 192 SER A C 1
ATOM 1576 O O . SER A 1 192 ? -25.897 3.648 60.869 1.00 93.81 192 SER A O 1
ATOM 1578 N N . GLU A 1 193 ? -27.611 4.205 62.207 1.00 94.81 193 GLU A N 1
ATOM 1579 C CA . GLU A 1 193 ? -27.797 5.576 61.723 1.00 94.81 193 GLU A CA 1
ATOM 1580 C C . GLU A 1 193 ? -26.557 6.435 61.963 1.00 94.81 193 GLU A C 1
ATOM 1582 O O . GLU A 1 193 ? -26.102 7.110 61.042 1.00 94.81 193 GLU A O 1
ATOM 1587 N N . ILE A 1 194 ? -25.919 6.323 63.134 1.00 95.25 194 ILE A N 1
ATOM 1588 C CA . ILE A 1 194 ? -24.639 6.999 63.408 1.00 95.25 194 ILE A CA 1
ATOM 1589 C C . ILE A 1 194 ? -23.556 6.562 62.408 1.00 95.25 194 ILE A C 1
ATOM 1591 O O . ILE A 1 194 ? -22.757 7.383 61.950 1.00 95.25 194 ILE A O 1
ATOM 1595 N N . LYS A 1 195 ? -23.502 5.269 62.056 1.00 95.19 195 LYS A N 1
ATOM 1596 C CA . LYS A 1 195 ? -22.536 4.755 61.069 1.00 95.19 195 LYS A CA 1
ATOM 1597 C C . LYS A 1 195 ? -22.845 5.254 59.662 1.00 95.19 195 LYS A C 1
ATOM 1599 O O . LYS A 1 195 ? -21.914 5.623 58.954 1.00 95.19 195 LYS A O 1
ATOM 1604 N N . TYR A 1 196 ? -24.121 5.298 59.287 1.00 96.00 196 TYR A N 1
ATOM 1605 C CA . TYR A 1 196 ? -24.555 5.818 57.994 1.00 96.00 196 TYR A CA 1
ATOM 1606 C C . TYR A 1 196 ? -24.294 7.325 57.858 1.00 96.00 196 TYR A C 1
ATOM 1608 O O . TYR A 1 196 ? -23.749 7.774 56.857 1.00 96.00 196 TYR A O 1
ATOM 1616 N N . HIS A 1 197 ? -24.566 8.111 58.901 1.00 95.31 197 HIS A N 1
ATOM 1617 C CA . HIS A 1 197 ? -24.247 9.538 58.914 1.00 95.31 197 HIS A CA 1
ATOM 1618 C C . HIS A 1 197 ? -22.743 9.783 58.702 1.00 95.31 197 HIS A C 1
ATOM 1620 O O . HIS A 1 197 ? -22.348 10.569 57.841 1.00 95.31 197 HIS A O 1
ATOM 1626 N N . LYS A 1 198 ? -21.890 9.038 59.420 1.00 95.88 198 LYS A N 1
ATOM 1627 C CA . LYS A 1 198 ? -20.431 9.105 59.243 1.00 95.88 198 LYS A CA 1
ATOM 1628 C C . LYS A 1 198 ? -19.982 8.650 57.850 1.00 95.88 198 LYS A C 1
ATOM 1630 O O . LYS A 1 198 ? -19.048 9.241 57.308 1.00 95.88 198 LYS A O 1
ATOM 1635 N N . SER A 1 199 ? -20.619 7.631 57.260 1.00 96.38 199 SER A N 1
ATOM 1636 C CA . SER A 1 199 ? -20.279 7.185 55.902 1.00 96.38 199 SER A CA 1
ATOM 1637 C C . SER A 1 199 ? -20.627 8.234 54.853 1.00 96.38 199 SER A C 1
ATOM 1639 O O . SER A 1 199 ? -19.799 8.489 53.984 1.00 96.38 199 SER A O 1
ATOM 1641 N N . CYS A 1 200 ? -21.775 8.908 54.977 1.00 95.56 200 CYS A N 1
ATOM 1642 C CA . CYS A 1 200 ? -22.160 10.007 54.089 1.00 95.56 200 CYS A CA 1
ATOM 1643 C C . CYS A 1 200 ? -21.114 11.134 54.090 1.00 95.56 200 CYS A C 1
ATOM 1645 O O . CYS A 1 200 ? -20.646 11.536 53.025 1.00 95.56 200 CYS A O 1
ATOM 1647 N N . SER A 1 201 ? -20.679 11.596 55.270 1.00 95.88 201 SER A N 1
ATOM 1648 C CA . SER A 1 201 ? -19.615 12.608 55.371 1.00 95.88 201 SER A CA 1
ATOM 1649 C C . SER A 1 201 ? -18.286 12.113 54.791 1.00 95.88 201 SER A C 1
ATOM 1651 O O . SER A 1 201 ? -17.603 12.858 54.093 1.00 95.88 201 SER A O 1
ATOM 1653 N N . SER A 1 202 ? -17.925 10.848 55.032 1.00 96.44 202 SER A N 1
ATOM 1654 C CA . SER A 1 202 ? -16.690 10.265 54.494 1.00 96.44 202 SER A CA 1
ATOM 1655 C C . SER A 1 202 ? -16.697 10.148 52.966 1.00 96.44 202 SER A C 1
ATOM 1657 O O . SER A 1 202 ? -15.640 10.301 52.356 1.00 96.44 202 SER A O 1
ATOM 1659 N N . VAL A 1 203 ? -17.848 9.864 52.345 1.00 96.75 203 VAL A N 1
ATOM 1660 C CA . VAL A 1 203 ? -17.993 9.836 50.880 1.00 96.75 203 VAL A CA 1
ATOM 1661 C C . VAL A 1 203 ? -17.831 11.228 50.291 1.00 96.75 203 VAL A C 1
ATOM 1663 O O . VAL A 1 203 ? -17.148 11.371 49.280 1.00 96.75 203 VAL A O 1
ATOM 1666 N N . GLU A 1 204 ? -18.431 12.245 50.911 1.00 95.25 204 GLU A N 1
ATOM 1667 C CA . GLU A 1 204 ? -18.346 13.617 50.407 1.00 95.25 204 GLU A CA 1
ATOM 1668 C C . GLU A 1 204 ? -16.917 14.167 50.488 1.00 95.25 204 GLU A C 1
ATOM 1670 O O . GLU A 1 204 ? -16.442 14.744 49.513 1.00 95.25 204 GLU A O 1
ATOM 1675 N N . LEU A 1 205 ? -16.185 13.902 51.576 1.00 96.50 205 LEU A N 1
ATOM 1676 C CA . LEU A 1 205 ? -14.761 14.254 51.669 1.00 96.50 205 LEU A CA 1
ATOM 1677 C C . LEU A 1 205 ? -13.934 13.562 50.573 1.00 96.50 205 LEU A C 1
ATOM 1679 O O . LEU A 1 205 ? -13.194 14.220 49.849 1.00 96.50 205 LEU A O 1
ATOM 1683 N N . ALA A 1 206 ? -14.132 12.255 50.363 1.00 96.38 206 ALA A N 1
ATOM 1684 C CA . ALA A 1 206 ? -13.429 11.527 49.304 1.00 96.38 206 ALA A CA 1
ATOM 1685 C C . ALA A 1 206 ? -13.794 12.024 47.888 1.00 96.38 206 ALA A C 1
ATOM 1687 O O . ALA A 1 206 ? -12.957 11.986 46.984 1.00 96.38 206 ALA A O 1
ATOM 1688 N N . ARG A 1 207 ? -15.030 12.502 47.677 1.00 94.88 207 ARG A N 1
ATOM 1689 C CA . ARG A 1 207 ? -15.462 13.127 46.418 1.00 94.88 207 ARG A CA 1
ATOM 1690 C C . ARG A 1 207 ? -14.759 14.466 46.191 1.00 94.88 207 ARG A C 1
ATOM 1692 O O . ARG A 1 207 ? -14.383 14.752 45.057 1.00 94.88 207 ARG A O 1
ATOM 1699 N N . GLN A 1 208 ? -14.610 15.278 47.239 1.00 94.44 208 GLN A N 1
ATOM 1700 C CA . GLN A 1 208 ? -13.904 16.561 47.179 1.00 94.44 208 GLN A CA 1
ATOM 1701 C C . GLN A 1 208 ? -12.422 16.358 46.863 1.00 94.44 208 GLN A C 1
ATOM 1703 O O . GLN A 1 208 ? -11.926 16.988 45.933 1.00 94.44 208 GLN A O 1
ATOM 1708 N N . ASP A 1 209 ? -11.759 15.411 47.533 1.00 94.31 209 ASP A N 1
ATOM 1709 C CA . ASP A 1 209 ? -10.367 15.044 47.240 1.00 94.31 209 ASP A CA 1
ATOM 1710 C C . ASP A 1 209 ? -10.204 14.597 45.781 1.00 94.31 209 ASP A C 1
ATOM 1712 O O . ASP A 1 209 ? -9.328 15.076 45.063 1.00 94.31 209 ASP A O 1
ATOM 1716 N N . TRP A 1 210 ? -11.085 13.710 45.302 1.00 94.25 210 TRP A N 1
ATOM 1717 C CA . TRP A 1 210 ? -11.082 13.284 43.901 1.00 94.25 210 TRP A CA 1
ATOM 1718 C C . TRP A 1 210 ? -11.274 14.459 42.933 1.00 94.25 210 TRP A C 1
ATOM 1720 O O . TRP A 1 210 ? -10.587 14.534 41.910 1.00 94.25 210 TRP A O 1
ATOM 1730 N N . PHE A 1 211 ? -12.186 15.378 43.248 1.00 92.31 211 PHE A N 1
ATOM 1731 C CA . PHE A 1 211 ? -12.456 16.547 42.420 1.00 92.31 211 PHE A CA 1
ATOM 1732 C C . PHE A 1 211 ? -11.238 17.473 42.324 1.00 92.31 211 PHE A C 1
ATOM 1734 O O . PHE A 1 211 ? -10.859 17.843 41.214 1.00 92.31 211 PHE A O 1
ATOM 1741 N N . VAL A 1 212 ? -10.596 17.795 43.451 1.00 92.88 212 VAL A N 1
ATOM 1742 C CA . VAL A 1 212 ? -9.397 18.649 43.491 1.00 92.88 212 VAL A CA 1
ATOM 1743 C C . VAL A 1 212 ? -8.238 17.999 42.737 1.00 92.88 212 VAL A C 1
ATOM 1745 O O . VAL A 1 212 ? -7.682 18.618 41.834 1.00 92.88 212 VAL A O 1
ATOM 1748 N N . GLU A 1 213 ? -7.943 16.723 43.007 1.00 94.56 213 GLU A N 1
ATOM 1749 C CA . GLU A 1 213 ? -6.868 15.993 42.316 1.00 94.56 213 GLU A CA 1
ATOM 1750 C C . GLU A 1 213 ? -7.098 15.925 40.798 1.00 94.56 213 GLU A C 1
ATOM 1752 O O . GLU A 1 213 ? -6.158 16.031 40.012 1.00 94.56 213 GLU A O 1
ATOM 1757 N N . THR A 1 214 ? -8.353 15.783 40.361 1.00 93.81 214 THR A N 1
ATOM 1758 C CA . THR A 1 214 ? -8.695 15.780 38.930 1.00 93.81 214 THR A CA 1
ATOM 1759 C C . THR A 1 214 ? -8.488 17.159 38.299 1.00 93.81 214 THR A C 1
ATOM 1761 O O . THR A 1 214 ? -7.952 17.251 37.197 1.00 93.81 214 THR A O 1
ATOM 1764 N N . GLN A 1 215 ? -8.880 18.235 38.985 1.00 92.25 215 GLN A N 1
ATOM 1765 C CA . GLN A 1 215 ? -8.687 19.609 38.509 1.00 92.25 215 GLN A CA 1
ATOM 1766 C C . GLN A 1 215 ? -7.197 19.958 38.383 1.00 92.25 215 GLN A C 1
ATOM 1768 O O . GLN A 1 215 ? -6.767 20.479 37.350 1.00 92.25 215 GLN A O 1
ATOM 1773 N N . ASP A 1 216 ? -6.394 19.597 39.384 1.00 94.06 216 ASP A N 1
ATOM 1774 C CA . ASP A 1 216 ? -4.942 19.790 39.362 1.00 94.06 216 ASP A CA 1
ATOM 1775 C C . ASP A 1 216 ? -4.279 18.982 38.242 1.00 94.06 216 ASP A C 1
ATOM 1777 O O . ASP A 1 216 ? -3.406 19.489 37.530 1.00 94.06 216 ASP A O 1
ATOM 1781 N N . ALA A 1 217 ? -4.732 17.744 38.033 1.00 95.56 217 ALA A N 1
ATOM 1782 C CA . ALA A 1 217 ? -4.262 16.905 36.942 1.00 95.56 217 ALA A CA 1
ATOM 1783 C C . ALA A 1 217 ? -4.592 17.492 35.563 1.00 95.56 217 ALA A C 1
ATOM 1785 O O . ALA A 1 217 ? -3.728 17.494 34.685 1.00 95.56 217 ALA A O 1
ATOM 1786 N N . CYS A 1 218 ? -5.797 18.039 35.373 1.00 95.19 218 CYS A N 1
ATOM 1787 C CA . CYS A 1 218 ? -6.177 18.721 34.136 1.00 95.19 218 CYS A CA 1
ATOM 1788 C C . CYS A 1 218 ? -5.258 19.913 33.833 1.00 95.19 218 CYS A C 1
ATOM 1790 O O . CYS A 1 218 ? -4.799 20.048 32.700 1.00 95.19 218 CYS A O 1
ATOM 1792 N N . ASN A 1 219 ? -4.931 20.733 34.837 1.00 94.38 219 ASN A N 1
ATOM 1793 C CA . ASN A 1 219 ? -4.022 21.872 34.666 1.00 94.38 219 ASN A CA 1
ATOM 1794 C C . ASN A 1 219 ? -2.608 21.424 34.272 1.00 94.38 219 ASN A C 1
ATOM 1796 O O . ASN A 1 219 ? -2.010 21.974 33.349 1.00 94.38 219 ASN A O 1
ATOM 1800 N N . GLN A 1 220 ? -2.077 20.393 34.935 1.00 95.69 220 GLN A N 1
ATOM 1801 C CA . GLN A 1 220 ? -0.747 19.861 34.620 1.00 95.69 220 GLN A CA 1
ATOM 1802 C C . GLN A 1 220 ? -0.700 19.236 33.222 1.00 95.69 220 GLN A C 1
ATOM 1804 O O . GLN A 1 220 ? 0.240 19.479 32.469 1.00 95.69 220 GLN A O 1
ATOM 1809 N N . MET A 1 221 ? -1.726 18.470 32.841 1.00 95.88 221 MET A N 1
ATOM 1810 C CA . MET A 1 221 ? -1.813 17.883 31.502 1.00 95.88 221 MET A CA 1
ATOM 1811 C C . MET A 1 221 ? -1.971 18.944 30.409 1.00 95.88 221 MET A C 1
ATOM 1813 O O . MET A 1 221 ? -1.404 18.772 29.334 1.00 95.88 221 MET A O 1
ATOM 1817 N N . GLN A 1 222 ? -2.664 20.052 30.683 1.00 95.50 222 GLN A N 1
ATOM 1818 C CA . GLN A 1 222 ? -2.759 21.175 29.750 1.00 95.50 222 GLN A CA 1
ATOM 1819 C C . GLN A 1 222 ? -1.393 21.823 29.490 1.00 95.50 222 GLN A C 1
ATOM 1821 O O . GLN A 1 222 ? -1.075 22.126 28.344 1.00 95.50 222 GLN A O 1
ATOM 1826 N N . LEU A 1 223 ? -0.567 22.001 30.527 1.00 95.50 223 LEU A N 1
ATOM 1827 C CA . LEU A 1 223 ? 0.792 22.531 30.368 1.00 95.50 223 LEU A CA 1
ATOM 1828 C C . LEU A 1 223 ? 1.682 21.584 29.553 1.00 95.50 223 LEU A C 1
ATOM 1830 O O . LEU A 1 223 ? 2.394 22.038 28.659 1.00 95.50 223 LEU A O 1
ATOM 1834 N N . ILE A 1 224 ? 1.603 20.276 29.823 1.00 95.56 224 ILE A N 1
ATOM 1835 C CA . ILE A 1 224 ? 2.327 19.249 29.054 1.00 95.56 224 ILE A CA 1
ATOM 1836 C C . ILE A 1 224 ? 1.899 19.284 27.580 1.00 95.56 224 ILE A C 1
ATOM 1838 O O . ILE A 1 224 ? 2.739 19.214 26.686 1.00 95.56 224 ILE A O 1
ATOM 1842 N N . GLU A 1 225 ? 0.599 19.410 27.313 1.00 95.31 225 GLU A N 1
ATOM 1843 C CA . GLU A 1 225 ? 0.087 19.458 25.945 1.00 95.31 225 GLU A CA 1
ATOM 1844 C C . GLU A 1 225 ? 0.495 20.739 25.212 1.00 95.31 225 GLU A C 1
ATOM 1846 O O . GLU A 1 225 ? 0.902 20.679 24.052 1.00 95.31 225 GLU A O 1
ATOM 1851 N N . ALA A 1 226 ? 0.433 21.892 25.881 1.00 95.50 226 ALA A N 1
ATOM 1852 C CA . ALA A 1 226 ? 0.860 23.162 25.305 1.00 95.50 226 ALA A CA 1
ATOM 1853 C C . ALA A 1 226 ? 2.351 23.141 24.925 1.00 95.50 226 ALA A C 1
ATOM 1855 O O . ALA A 1 226 ? 2.712 23.588 23.834 1.00 95.50 226 ALA A O 1
ATOM 1856 N N . ASP A 1 227 ? 3.208 22.574 25.782 1.00 95.44 227 ASP A N 1
ATOM 1857 C CA . ASP A 1 227 ? 4.631 22.391 25.481 1.00 95.44 227 ASP A CA 1
ATOM 1858 C C . ASP A 1 227 ? 4.840 21.442 24.290 1.00 95.44 227 ASP A C 1
ATOM 1860 O O . ASP A 1 227 ? 5.552 21.781 23.343 1.00 95.44 227 ASP A O 1
ATOM 1864 N N . ARG A 1 228 ? 4.139 20.298 24.262 1.00 96.44 228 ARG A N 1
ATOM 1865 C CA . ARG A 1 228 ? 4.193 19.349 23.136 1.00 96.44 228 ARG A CA 1
ATOM 1866 C C . ARG A 1 228 ? 3.820 20.013 21.808 1.00 96.44 228 ARG A C 1
ATOM 1868 O O . ARG A 1 228 ? 4.527 19.829 20.817 1.00 96.44 228 ARG A O 1
ATOM 1875 N N . LEU A 1 229 ? 2.718 20.763 21.779 1.00 96.69 229 LEU A N 1
ATOM 1876 C CA . LEU A 1 229 ? 2.238 21.454 20.579 1.00 96.69 229 LEU A CA 1
ATOM 1877 C C . LEU A 1 229 ? 3.222 22.539 20.118 1.00 96.69 229 LEU A C 1
ATOM 1879 O O . LEU A 1 229 ? 3.529 22.615 18.929 1.00 96.69 229 LEU A O 1
ATOM 1883 N N . SER A 1 230 ? 3.776 23.316 21.053 1.00 96.88 230 SER A N 1
ATOM 1884 C CA . SER A 1 230 ? 4.806 24.325 20.768 1.00 96.88 230 SER A CA 1
ATOM 1885 C C . SER A 1 230 ? 6.067 23.701 20.159 1.00 96.88 230 SER A C 1
ATOM 1887 O O . SER A 1 230 ? 6.590 24.184 19.151 1.00 96.88 230 SER A O 1
ATOM 1889 N N . GLN A 1 231 ? 6.544 22.581 20.710 1.00 97.12 231 GLN A N 1
ATOM 1890 C CA . GLN A 1 231 ? 7.711 21.881 20.170 1.00 97.12 231 GLN A CA 1
ATOM 1891 C C . GLN A 1 231 ? 7.441 21.268 18.789 1.00 97.12 231 GLN A C 1
ATOM 1893 O O . GLN A 1 231 ? 8.293 21.365 17.904 1.00 97.12 231 GLN A O 1
ATOM 1898 N N . LEU A 1 232 ? 6.250 20.704 18.554 1.00 97.19 232 LEU A N 1
ATOM 1899 C CA . LEU A 1 232 ? 5.858 20.216 17.227 1.00 97.19 232 LEU A CA 1
ATOM 1900 C C . LEU A 1 232 ? 5.860 21.327 16.172 1.00 97.19 232 LEU A C 1
ATOM 1902 O O . LEU A 1 232 ? 6.354 21.115 15.063 1.00 97.19 232 LEU A O 1
ATOM 1906 N N . GLU A 1 233 ? 5.371 22.519 16.514 1.00 97.38 233 GLU A N 1
ATOM 1907 C CA . GLU A 1 233 ? 5.431 23.679 15.622 1.00 97.38 233 GLU A CA 1
ATOM 1908 C C . GLU A 1 233 ? 6.888 24.044 15.277 1.00 97.38 233 GLU A C 1
ATOM 1910 O O . GLU A 1 233 ? 7.218 24.319 14.119 1.00 97.38 233 GLU A O 1
ATOM 1915 N N . GLN A 1 234 ? 7.791 24.001 16.262 1.00 97.25 234 GLN A N 1
ATOM 1916 C CA . GLN A 1 234 ? 9.218 24.251 16.041 1.00 97.25 234 GLN A CA 1
ATOM 1917 C C . GLN A 1 234 ? 9.859 23.189 15.140 1.00 97.25 234 GLN A C 1
ATOM 1919 O O . GLN A 1 234 ? 10.634 23.536 14.245 1.00 97.25 234 GLN A O 1
ATOM 1924 N N . PHE A 1 235 ? 9.524 21.909 15.321 1.00 97.56 235 PHE A N 1
ATOM 1925 C CA . PHE A 1 235 ? 10.005 20.835 14.450 1.00 97.56 235 PHE A CA 1
ATOM 1926 C C . PHE A 1 235 ? 9.519 21.008 13.010 1.00 97.56 235 PHE A C 1
ATOM 1928 O O . PHE A 1 235 ? 10.320 20.890 12.082 1.00 97.56 235 PHE A O 1
ATOM 1935 N N . LEU A 1 236 ? 8.252 21.379 12.811 1.00 95.94 236 LEU A N 1
ATOM 1936 C CA . LEU A 1 236 ? 7.710 21.662 11.482 1.00 95.94 236 LEU A CA 1
ATOM 1937 C C . LEU A 1 236 ? 8.458 22.818 10.798 1.00 95.94 236 LEU A C 1
ATOM 1939 O O . LEU A 1 236 ? 8.840 22.713 9.629 1.00 95.94 236 LEU A O 1
ATOM 1943 N N . LYS A 1 237 ? 8.748 23.897 11.536 1.00 97.00 237 LYS A N 1
ATOM 1944 C CA . LYS A 1 237 ? 9.561 25.016 11.030 1.00 97.00 237 LYS A CA 1
ATOM 1945 C C . LYS A 1 237 ? 10.964 24.562 10.624 1.00 97.00 237 LYS A C 1
ATOM 1947 O O . LYS A 1 237 ? 11.437 24.954 9.557 1.00 97.00 237 LYS A O 1
ATOM 1952 N N . LYS A 1 238 ? 11.614 23.703 11.417 1.00 96.56 238 LYS A N 1
ATOM 1953 C CA . LYS A 1 238 ? 12.926 23.132 11.064 1.00 96.56 238 LYS A CA 1
ATOM 1954 C C . LYS A 1 238 ? 12.862 22.314 9.774 1.00 96.56 238 LYS A C 1
ATOM 1956 O O . LYS A 1 238 ? 13.699 22.528 8.902 1.00 96.56 238 LYS A O 1
ATOM 1961 N N . VAL A 1 239 ? 11.852 21.455 9.602 1.00 95.81 239 VAL A N 1
ATOM 1962 C CA . VAL A 1 239 ? 11.652 20.695 8.351 1.00 95.81 239 VAL A CA 1
ATOM 1963 C C . VAL A 1 239 ? 11.550 21.649 7.157 1.00 95.81 239 VAL A C 1
ATOM 1965 O O . VAL A 1 239 ? 12.267 21.482 6.170 1.00 95.81 239 VAL A O 1
ATOM 1968 N N . SER A 1 240 ? 10.727 22.696 7.265 1.00 95.94 240 SER A N 1
ATOM 1969 C CA . SER A 1 240 ? 10.565 23.700 6.204 1.00 95.94 240 SER A CA 1
ATOM 1970 C C . SER A 1 240 ? 11.883 24.404 5.848 1.00 95.94 240 SER A C 1
ATOM 1972 O O . SER A 1 240 ? 12.169 24.634 4.668 1.00 95.94 240 SER A O 1
ATOM 1974 N N . ILE A 1 241 ? 12.700 24.743 6.850 1.00 95.88 241 ILE A N 1
ATOM 1975 C CA . ILE A 1 241 ? 14.007 25.387 6.653 1.00 95.88 241 ILE A CA 1
ATOM 1976 C C . ILE A 1 241 ? 14.969 24.447 5.920 1.00 95.88 241 ILE A C 1
ATOM 1978 O O . ILE A 1 241 ? 15.610 24.874 4.956 1.00 95.88 241 ILE A O 1
ATOM 1982 N N . GLN A 1 242 ? 15.042 23.177 6.328 1.00 94.38 242 GLN A N 1
ATOM 1983 C CA . GLN A 1 242 ? 15.932 22.191 5.708 1.00 94.38 242 GLN A CA 1
ATOM 1984 C C . GLN A 1 242 ? 15.554 21.926 4.240 1.00 94.38 242 GLN A C 1
ATOM 1986 O O . GLN A 1 242 ? 16.426 21.929 3.369 1.00 94.38 242 GLN A O 1
ATOM 1991 N N . MET A 1 243 ? 14.257 21.827 3.927 1.00 93.56 243 MET A N 1
ATOM 1992 C CA . MET A 1 243 ? 13.788 21.693 2.537 1.00 93.56 243 MET A CA 1
ATOM 1993 C C . MET A 1 243 ? 14.138 22.923 1.686 1.00 93.56 243 MET A C 1
ATOM 1995 O O . MET A 1 243 ? 14.616 22.799 0.557 1.00 93.56 243 MET A O 1
ATOM 1999 N N . SER A 1 244 ? 13.986 24.125 2.247 1.00 93.62 244 SER A N 1
ATOM 2000 C CA . SER A 1 244 ? 14.332 25.380 1.561 1.00 93.62 244 SER A CA 1
ATOM 2001 C C . SER A 1 244 ? 15.843 25.540 1.339 1.00 93.62 244 SER A C 1
ATOM 2003 O O . SER A 1 244 ? 16.282 26.172 0.375 1.00 93.62 244 SER A O 1
ATOM 2005 N N . LEU A 1 245 ? 16.670 25.005 2.243 1.00 92.56 245 LEU A N 1
ATOM 2006 C CA . LEU A 1 245 ? 18.125 24.970 2.088 1.00 92.56 245 LEU A CA 1
ATOM 2007 C C . LEU A 1 245 ? 18.545 24.029 0.956 1.00 92.56 245 LEU A C 1
ATOM 2009 O O . LEU A 1 245 ? 19.368 24.435 0.134 1.00 92.56 245 LEU A O 1
ATOM 2013 N N . LEU A 1 246 ? 17.965 22.825 0.882 1.00 93.25 246 LEU A N 1
ATOM 2014 C CA . LEU A 1 246 ? 18.231 21.883 -0.208 1.00 93.25 246 LEU A CA 1
ATOM 2015 C C . LEU A 1 246 ? 17.843 22.486 -1.563 1.00 93.25 246 LEU A C 1
ATOM 2017 O O . LEU A 1 246 ? 18.663 22.497 -2.474 1.00 93.25 246 LEU A O 1
ATOM 2021 N N . SER A 1 247 ? 16.645 23.070 -1.679 1.00 93.00 247 SER A N 1
ATOM 2022 C CA . SER A 1 247 ? 16.176 23.686 -2.930 1.00 93.00 247 SER A CA 1
ATOM 2023 C C . SER A 1 247 ? 17.122 24.783 -3.443 1.00 93.00 247 SER A C 1
ATOM 2025 O O . SER A 1 247 ? 17.527 24.764 -4.604 1.00 93.00 247 SER A O 1
ATOM 2027 N N . ARG A 1 248 ? 17.570 25.701 -2.573 1.00 93.19 248 ARG A N 1
ATOM 2028 C CA . ARG A 1 248 ? 18.531 26.752 -2.963 1.00 93.19 248 ARG A CA 1
ATOM 2029 C C . ARG A 1 248 ? 19.868 26.190 -3.430 1.00 93.19 248 ARG A C 1
ATOM 2031 O O . ARG A 1 248 ? 20.488 26.746 -4.332 1.00 93.19 248 ARG A O 1
ATOM 2038 N N . LYS A 1 249 ? 20.338 25.129 -2.778 1.00 91.88 249 LYS A N 1
ATOM 2039 C CA . LYS A 1 249 ? 21.584 24.454 -3.131 1.00 91.88 249 LYS A CA 1
ATOM 2040 C C . LYS A 1 249 ? 21.463 23.716 -4.474 1.00 91.88 249 LYS A C 1
ATOM 2042 O O . LYS A 1 249 ? 22.362 23.842 -5.297 1.00 91.88 249 LYS A O 1
ATOM 2047 N N . MET A 1 250 ? 20.327 23.069 -4.728 1.00 92.75 250 MET A N 1
ATOM 2048 C CA . MET A 1 250 ? 20.016 22.396 -5.993 1.00 92.75 250 MET A CA 1
ATOM 2049 C C . MET A 1 250 ? 19.941 23.343 -7.188 1.00 92.75 250 MET A C 1
ATOM 2051 O O . MET A 1 250 ? 20.452 23.017 -8.255 1.00 92.75 250 MET A O 1
ATOM 2055 N N . ASN A 1 251 ? 19.389 24.547 -7.013 1.00 93.06 251 ASN A N 1
ATOM 2056 C CA . ASN A 1 251 ? 19.370 25.540 -8.092 1.00 93.06 251 ASN A CA 1
ATOM 2057 C C . ASN A 1 251 ? 20.788 25.896 -8.565 1.00 93.06 251 ASN A C 1
ATOM 2059 O O . ASN A 1 251 ? 21.021 25.991 -9.762 1.00 93.06 251 ASN A O 1
ATOM 2063 N N . LYS A 1 252 ? 21.762 25.990 -7.649 1.00 91.88 252 LYS A N 1
ATOM 2064 C CA . LYS A 1 252 ? 23.164 26.250 -8.022 1.00 91.88 252 LYS A CA 1
ATOM 2065 C C . LYS A 1 252 ? 23.781 25.114 -8.839 1.00 91.88 252 LYS A C 1
ATOM 2067 O O . LYS A 1 252 ? 24.582 25.379 -9.729 1.00 91.88 252 LYS A O 1
ATOM 2072 N N . VAL A 1 253 ? 23.422 23.868 -8.531 1.00 92.06 253 VAL A N 1
ATOM 2073 C CA . VAL A 1 253 ? 23.853 22.690 -9.299 1.00 92.06 253 VAL A CA 1
ATOM 2074 C C . VAL A 1 253 ? 23.233 22.723 -10.702 1.00 92.06 253 VAL A C 1
ATOM 2076 O O . VAL A 1 253 ? 23.934 22.529 -11.693 1.00 92.06 253 VAL A O 1
ATOM 2079 N N . SER A 1 254 ? 21.946 23.068 -10.805 1.00 92.06 254 SER A N 1
ATOM 2080 C CA . SER A 1 254 ? 21.261 23.264 -12.089 1.00 92.06 254 SER A CA 1
ATOM 2081 C C . SER A 1 254 ? 21.911 24.361 -12.940 1.00 92.06 254 SER A C 1
ATOM 2083 O O . SER A 1 254 ? 22.177 24.145 -14.122 1.00 92.06 254 SER A O 1
ATOM 2085 N N . ASP A 1 255 ? 22.210 25.519 -12.345 1.00 92.06 255 ASP A N 1
ATOM 2086 C CA . ASP A 1 255 ? 22.888 26.623 -13.033 1.00 92.06 255 ASP A CA 1
ATOM 2087 C C . ASP A 1 255 ? 24.274 26.196 -13.534 1.00 92.06 255 ASP A C 1
ATOM 2089 O O . ASP A 1 255 ? 24.702 26.597 -14.616 1.00 92.06 255 ASP A O 1
ATOM 2093 N N . PHE A 1 256 ? 24.985 25.354 -12.777 1.00 92.81 256 PHE A N 1
ATOM 2094 C CA . PHE A 1 256 ? 26.272 24.822 -13.212 1.00 92.81 256 PHE A CA 1
ATOM 2095 C C . PHE A 1 256 ? 26.128 23.965 -14.475 1.00 92.81 256 PHE A C 1
ATOM 2097 O O . PHE A 1 256 ? 26.867 24.191 -15.432 1.00 92.81 256 PHE A O 1
ATOM 2104 N N . TYR A 1 257 ? 25.156 23.043 -14.525 1.00 91.31 257 TYR A N 1
ATOM 2105 C CA . TYR A 1 257 ? 24.930 22.198 -15.707 1.00 91.31 257 TYR A CA 1
ATOM 2106 C C . TYR A 1 257 ? 24.649 23.009 -16.975 1.00 91.31 257 TYR A C 1
ATOM 2108 O O . TYR A 1 257 ? 25.156 22.668 -18.041 1.00 91.31 257 TYR A O 1
ATOM 2116 N N . GLN A 1 258 ? 23.904 24.111 -16.866 1.00 90.38 258 GLN A N 1
ATOM 2117 C CA . GLN A 1 258 ? 23.607 24.986 -18.008 1.00 90.38 258 GLN A CA 1
ATOM 2118 C C . GLN A 1 258 ? 24.845 25.706 -18.566 1.00 90.38 258 GLN A C 1
ATOM 2120 O O . GLN A 1 258 ? 24.839 26.137 -19.717 1.00 90.38 258 GLN A O 1
ATOM 2125 N N . ASN A 1 259 ? 25.903 25.845 -17.764 1.00 90.50 259 ASN A N 1
ATOM 2126 C CA . ASN A 1 259 ? 27.103 26.603 -18.113 1.00 90.50 259 ASN A CA 1
ATOM 2127 C C . ASN A 1 259 ? 28.282 25.730 -18.579 1.00 90.50 259 ASN A C 1
ATOM 2129 O O . ASN A 1 259 ? 29.349 26.272 -18.885 1.00 90.50 259 ASN A O 1
ATOM 2133 N N . ILE A 1 260 ? 28.114 24.406 -18.655 1.00 91.00 260 ILE A N 1
ATOM 2134 C CA . ILE A 1 260 ? 29.150 23.501 -19.164 1.00 91.00 260 ILE A CA 1
ATOM 2135 C C . ILE A 1 260 ? 29.347 23.759 -20.663 1.00 91.00 260 ILE A C 1
ATOM 2137 O O . ILE A 1 260 ? 28.422 23.631 -21.464 1.00 91.00 260 ILE A O 1
ATOM 2141 N N . LYS A 1 261 ? 30.571 24.129 -21.052 1.00 87.62 261 LYS A N 1
ATOM 2142 C CA . LYS A 1 261 ? 30.937 24.403 -22.448 1.00 87.62 261 LYS A CA 1
ATOM 2143 C C . LYS A 1 261 ? 31.670 23.212 -23.042 1.00 87.62 261 LYS A C 1
ATOM 2145 O O . LYS A 1 261 ? 32.557 22.668 -22.394 1.00 87.62 261 LYS A O 1
ATOM 2150 N N . THR A 1 262 ? 31.320 22.865 -24.278 1.00 89.38 262 THR A N 1
ATOM 2151 C CA . THR A 1 262 ? 31.997 21.824 -25.056 1.00 89.38 262 THR A CA 1
ATOM 2152 C C . THR A 1 262 ? 32.431 22.352 -26.423 1.00 89.38 262 THR A C 1
ATOM 2154 O O . THR A 1 262 ? 31.723 23.160 -27.025 1.00 89.38 262 THR A O 1
ATOM 2157 N N . ASP A 1 263 ? 33.588 21.905 -26.916 1.00 87.75 263 ASP A N 1
ATOM 2158 C CA . ASP A 1 263 ? 34.065 22.184 -28.277 1.00 87.75 263 ASP A CA 1
ATOM 2159 C C . ASP A 1 263 ? 34.542 20.897 -28.964 1.00 87.75 263 ASP A C 1
ATOM 2161 O O . ASP A 1 263 ? 35.637 20.387 -28.723 1.00 87.75 263 ASP A O 1
ATOM 2165 N N . VAL A 1 264 ? 33.694 20.376 -29.851 1.00 87.44 264 VAL A N 1
ATOM 2166 C CA . VAL A 1 264 ? 33.959 19.142 -30.601 1.00 87.44 264 VAL A CA 1
ATOM 2167 C C . VAL A 1 264 ? 35.056 19.343 -31.649 1.00 87.44 264 VAL A C 1
ATOM 2169 O O . VAL A 1 264 ? 35.786 18.405 -31.963 1.00 87.44 264 VAL A O 1
ATOM 2172 N N . LEU A 1 265 ? 35.199 20.549 -32.208 1.00 87.50 265 LEU A N 1
ATOM 2173 C CA . LEU A 1 265 ? 36.190 20.808 -33.252 1.00 87.50 265 LEU A CA 1
ATOM 2174 C C . LEU A 1 265 ? 37.603 20.786 -32.678 1.00 87.50 265 LEU A C 1
ATOM 2176 O O . LEU A 1 265 ? 38.507 20.251 -33.320 1.00 87.50 265 LEU A O 1
ATOM 2180 N N . GLU A 1 266 ? 37.796 21.325 -31.476 1.00 88.56 266 GLU A N 1
ATOM 2181 C CA . GLU A 1 266 ? 39.070 21.201 -30.761 1.00 88.56 266 GLU A CA 1
ATOM 2182 C C . GLU A 1 266 ? 39.408 19.739 -30.440 1.00 88.56 266 GLU A C 1
ATOM 2184 O O . GLU A 1 266 ? 40.547 19.315 -30.656 1.00 88.56 266 GLU A O 1
ATOM 2189 N N . ASP A 1 267 ? 38.423 18.926 -30.051 1.00 90.00 267 ASP A N 1
ATOM 2190 C CA . ASP A 1 267 ? 38.637 17.494 -29.805 1.00 90.00 267 ASP A CA 1
ATOM 2191 C C . ASP A 1 267 ? 38.995 16.723 -31.083 1.00 90.00 267 ASP A C 1
ATOM 2193 O O . ASP A 1 267 ? 39.898 15.883 -31.072 1.00 90.00 267 ASP A O 1
ATOM 2197 N N . LEU A 1 268 ? 38.364 17.044 -32.216 1.00 88.19 268 LEU A N 1
ATOM 2198 C CA . LEU A 1 268 ? 38.721 16.465 -33.515 1.00 88.19 268 LEU A CA 1
ATOM 2199 C C . LEU A 1 268 ? 40.136 16.869 -33.947 1.00 88.19 268 LEU A C 1
ATOM 2201 O O . LEU A 1 268 ? 40.897 16.025 -34.423 1.00 88.19 268 LEU A O 1
ATOM 2205 N N . LYS A 1 269 ? 40.533 18.133 -33.742 1.00 87.75 269 LYS A N 1
ATOM 2206 C CA . LYS A 1 269 ? 41.912 18.585 -33.997 1.00 87.75 269 LYS A CA 1
ATOM 2207 C C . LYS A 1 269 ? 42.908 17.837 -33.117 1.00 87.75 269 LYS A C 1
ATOM 2209 O O . LYS A 1 269 ? 43.952 17.408 -33.610 1.00 87.75 269 LYS A O 1
ATOM 2214 N N . LEU A 1 270 ? 42.591 17.656 -31.834 1.00 87.81 270 LEU A N 1
ATOM 2215 C CA . LEU A 1 270 ? 43.415 16.898 -30.899 1.00 87.81 270 LEU A CA 1
ATOM 2216 C C . LEU A 1 270 ? 43.550 15.434 -31.339 1.00 87.81 270 LEU A C 1
ATOM 2218 O O . LEU A 1 270 ? 44.659 14.898 -31.322 1.00 87.81 270 LEU A O 1
ATOM 2222 N N . ALA A 1 271 ? 42.460 14.810 -31.792 1.00 85.75 271 ALA A N 1
ATOM 2223 C CA . ALA A 1 271 ? 42.462 13.444 -32.304 1.00 85.75 271 ALA A CA 1
ATOM 2224 C C . ALA A 1 271 ? 43.324 13.306 -33.567 1.00 85.75 271 ALA A C 1
ATOM 2226 O O . ALA A 1 271 ? 44.199 12.442 -33.614 1.00 85.75 271 ALA A O 1
ATOM 2227 N N . CYS A 1 272 ? 43.158 14.199 -34.548 1.00 84.88 272 CYS A N 1
ATOM 2228 C CA . CYS A 1 272 ? 43.995 14.236 -35.750 1.00 84.88 272 CYS A CA 1
ATOM 2229 C C . CYS A 1 272 ? 45.476 14.433 -35.405 1.00 84.88 272 CYS A C 1
ATOM 2231 O O . CYS A 1 272 ? 46.333 13.747 -35.954 1.00 84.88 272 CYS A O 1
ATOM 2233 N N . LYS A 1 273 ? 45.788 15.326 -34.458 1.00 84.50 273 LYS A N 1
ATOM 2234 C CA . LYS A 1 273 ? 47.164 15.579 -34.009 1.00 84.50 273 LYS A CA 1
ATOM 2235 C C . LYS A 1 273 ? 47.784 14.373 -33.300 1.00 84.50 273 LYS A C 1
ATOM 2237 O O . LYS A 1 273 ? 48.980 14.139 -33.441 1.00 84.50 273 LYS A O 1
ATOM 2242 N N . LYS A 1 274 ? 47.002 13.650 -32.495 1.00 82.31 274 LYS A N 1
ATOM 2243 C CA . LYS A 1 274 ? 47.493 12.563 -31.636 1.00 82.31 274 LYS A CA 1
ATOM 2244 C C . LYS A 1 274 ? 47.530 11.207 -32.344 1.00 82.31 274 LYS A C 1
ATOM 2246 O O . LYS A 1 274 ? 48.406 10.404 -32.039 1.00 82.31 274 LYS A O 1
ATOM 2251 N N . TYR A 1 275 ? 46.596 10.957 -33.260 1.00 82.62 275 TYR A N 1
ATOM 2252 C CA . TYR A 1 275 ? 46.381 9.643 -33.878 1.00 82.62 275 TYR A CA 1
ATOM 2253 C C . TYR A 1 275 ? 46.442 9.652 -35.412 1.00 82.62 275 TYR A C 1
ATOM 2255 O O . TYR A 1 275 ? 46.349 8.588 -36.020 1.00 82.62 275 TYR A O 1
ATOM 2263 N N . GLY A 1 276 ? 46.584 10.814 -36.057 1.00 77.06 276 GLY A N 1
ATOM 2264 C CA . GLY A 1 276 ? 46.712 10.898 -37.511 1.00 77.06 276 GLY A CA 1
ATOM 2265 C C . GLY A 1 276 ? 48.003 10.243 -38.006 1.00 77.06 276 GLY A C 1
ATOM 2266 O O . GLY A 1 276 ? 49.089 10.566 -37.529 1.00 77.06 276 GLY A O 1
ATOM 2267 N N . THR A 1 277 ? 47.889 9.330 -38.972 1.00 69.81 277 THR A N 1
ATOM 2268 C CA . THR A 1 277 ? 49.018 8.568 -39.539 1.00 69.81 277 THR A CA 1
ATOM 2269 C C . THR A 1 277 ? 49.388 8.980 -40.966 1.00 69.81 277 THR A C 1
ATOM 2271 O O . THR A 1 277 ? 50.416 8.545 -41.480 1.00 69.81 277 THR A O 1
ATOM 2274 N N . THR A 1 278 ? 48.584 9.820 -41.623 1.00 57.50 278 THR A N 1
ATOM 2275 C CA . THR A 1 278 ? 48.747 10.110 -43.052 1.00 57.50 278 THR A CA 1
ATOM 2276 C C . THR A 1 278 ? 49.722 11.262 -43.286 1.00 57.50 278 THR A C 1
ATOM 2278 O O . THR A 1 278 ? 49.353 12.434 -43.249 1.00 57.50 278 THR A O 1
ATOM 2281 N N . SER A 1 279 ? 50.970 10.932 -43.605 1.00 55.59 279 SER A N 1
ATOM 2282 C CA . SER A 1 279 ? 51.771 11.778 -44.488 1.00 55.59 279 SER A CA 1
ATOM 2283 C C . SER A 1 279 ? 51.196 11.604 -45.896 1.00 55.59 279 SER A C 1
ATOM 2285 O O . SER A 1 279 ? 51.242 10.508 -46.446 1.00 55.59 279 SER A O 1
ATOM 2287 N N . ALA A 1 280 ? 50.645 12.659 -46.497 1.00 53.62 280 ALA A N 1
ATOM 2288 C CA . ALA A 1 280 ? 50.140 12.640 -47.877 1.00 53.62 280 ALA A CA 1
ATOM 2289 C C . ALA A 1 280 ? 51.212 12.266 -48.936 1.00 53.62 280 ALA A C 1
ATOM 2291 O O . ALA A 1 280 ? 50.905 12.157 -50.120 1.00 53.62 280 ALA A O 1
ATOM 2292 N N . ASN A 1 281 ? 52.466 12.047 -48.523 1.00 54.50 281 ASN A N 1
ATOM 2293 C CA . ASN A 1 281 ? 53.607 11.802 -49.401 1.00 54.50 281 ASN A CA 1
ATOM 2294 C C . ASN A 1 281 ? 53.787 10.347 -49.871 1.00 54.50 281 ASN A C 1
ATOM 2296 O O . ASN A 1 281 ? 54.656 10.120 -50.712 1.00 54.50 281 ASN A O 1
ATOM 2300 N N . ASP A 1 282 ? 52.984 9.387 -49.397 1.00 58.25 282 ASP A N 1
ATOM 2301 C CA . ASP A 1 282 ? 53.161 7.955 -49.722 1.00 58.25 282 ASP A CA 1
ATOM 2302 C C . ASP A 1 282 ? 52.183 7.411 -50.783 1.00 58.25 282 ASP A C 1
ATOM 2304 O O . ASP A 1 282 ? 52.123 6.204 -51.015 1.00 58.25 282 ASP A O 1
ATOM 2308 N N . GLN A 1 283 ? 51.406 8.266 -51.459 1.00 71.31 283 GLN A N 1
ATOM 2309 C CA . GLN A 1 283 ? 50.557 7.803 -52.562 1.00 71.31 283 GLN A CA 1
ATOM 2310 C C . GLN A 1 283 ? 51.378 7.549 -53.838 1.00 71.31 283 GLN A C 1
ATOM 2312 O O . GLN A 1 283 ? 52.081 8.433 -54.339 1.00 71.31 283 GLN A O 1
ATOM 2317 N N . GLU A 1 284 ? 51.255 6.341 -54.390 1.00 81.50 284 GLU A N 1
ATOM 2318 C CA . GLU A 1 284 ? 51.949 5.891 -55.602 1.00 81.50 284 GLU A CA 1
ATOM 2319 C C . GLU A 1 284 ? 50.943 5.520 -56.701 1.00 81.50 284 GLU A C 1
ATOM 2321 O O . GLU A 1 284 ? 49.944 4.845 -56.448 1.00 81.50 284 GLU A O 1
ATOM 2326 N N . MET A 1 285 ? 51.216 5.946 -57.936 1.00 85.88 285 MET A N 1
ATOM 2327 C CA . MET A 1 285 ? 50.440 5.594 -59.126 1.00 85.88 285 MET A CA 1
ATOM 2328 C C . MET A 1 285 ? 51.277 4.728 -60.066 1.00 85.88 285 MET A C 1
ATOM 2330 O O . MET A 1 285 ? 52.348 5.138 -60.502 1.00 85.88 285 MET A O 1
ATOM 2334 N N . TYR A 1 286 ? 50.770 3.550 -60.413 1.00 86.88 286 TYR A N 1
ATOM 2335 C CA . TYR A 1 286 ? 51.431 2.615 -61.324 1.00 86.88 286 TYR A CA 1
ATOM 2336 C C . TYR A 1 286 ? 51.146 3.004 -62.775 1.00 86.88 286 TYR A C 1
ATOM 2338 O O . TYR A 1 286 ? 49.985 3.097 -63.168 1.00 86.88 286 TYR A O 1
ATOM 2346 N N . LEU A 1 287 ? 52.198 3.251 -63.553 1.00 89.56 287 LEU A N 1
ATOM 2347 C CA . LEU A 1 287 ? 52.113 3.609 -64.968 1.00 89.56 287 LEU A CA 1
ATOM 2348 C C . LEU A 1 287 ? 52.143 2.355 -65.848 1.00 89.56 287 LEU A C 1
ATOM 2350 O O . LEU A 1 287 ? 52.589 1.293 -65.424 1.00 89.56 287 LEU A O 1
ATOM 2354 N N . TYR A 1 288 ? 51.688 2.474 -67.097 1.00 90.56 288 TYR A N 1
ATOM 2355 C CA . TYR A 1 288 ? 51.779 1.362 -68.042 1.00 90.56 288 TYR A CA 1
ATOM 2356 C C . TYR A 1 288 ? 53.216 1.203 -68.553 1.00 90.56 288 TYR A C 1
ATOM 2358 O O . TYR A 1 288 ? 53.820 2.167 -69.031 1.00 90.56 288 TYR A O 1
ATOM 2366 N N . ASP A 1 289 ? 53.739 -0.020 -68.485 1.00 88.31 289 ASP A N 1
ATOM 2367 C CA . ASP A 1 289 ? 55.027 -0.432 -69.052 1.00 88.31 289 ASP A CA 1
ATOM 2368 C C . ASP A 1 289 ? 54.799 -1.371 -70.238 1.00 88.31 289 ASP A C 1
ATOM 2370 O O . ASP A 1 289 ? 54.338 -2.507 -70.087 1.00 88.31 289 ASP A O 1
ATOM 2374 N N . ILE A 1 290 ? 55.087 -0.899 -71.451 1.00 89.00 290 ILE A N 1
ATOM 2375 C CA . ILE A 1 290 ? 54.814 -1.651 -72.681 1.00 89.00 290 ILE A CA 1
ATOM 2376 C C . ILE A 1 290 ? 56.115 -2.232 -73.221 1.00 89.00 290 ILE A C 1
ATOM 2378 O O . ILE A 1 290 ? 57.061 -1.509 -73.503 1.00 89.00 290 ILE A O 1
ATOM 2382 N N . TYR A 1 291 ? 56.152 -3.539 -73.496 1.00 86.94 291 TYR A N 1
ATOM 2383 C CA . TYR A 1 291 ? 57.364 -4.225 -73.974 1.00 86.94 291 TYR A CA 1
ATOM 2384 C C . TYR A 1 291 ? 58.042 -3.552 -75.187 1.00 86.94 291 TYR A C 1
ATOM 2386 O O . TYR A 1 291 ? 59.268 -3.578 -75.316 1.00 86.94 291 TYR A O 1
ATOM 2394 N N . ALA A 1 292 ? 57.250 -2.961 -76.088 1.00 86.31 292 ALA A N 1
ATOM 2395 C CA . ALA A 1 292 ? 57.729 -2.274 -77.284 1.00 86.31 292 ALA A CA 1
ATOM 2396 C C . ALA A 1 292 ? 58.427 -0.928 -76.999 1.00 86.31 292 ALA A C 1
ATOM 2398 O O . ALA A 1 292 ? 59.182 -0.475 -77.860 1.00 86.31 292 ALA A O 1
ATOM 2399 N N . GLU A 1 293 ? 58.201 -0.317 -75.827 1.00 85.81 293 GLU A N 1
ATOM 2400 C CA . GLU A 1 293 ? 58.722 1.007 -75.449 1.00 85.81 293 GLU A CA 1
ATOM 2401 C C . GLU A 1 293 ? 60.238 0.988 -75.230 1.00 85.81 293 GLU A C 1
ATOM 2403 O O . GLU A 1 293 ? 60.941 1.929 -75.585 1.00 85.81 293 GLU A O 1
ATOM 2408 N N . ASN A 1 294 ? 60.768 -0.125 -74.713 1.00 83.75 294 ASN A N 1
ATOM 2409 C CA . ASN A 1 294 ? 62.194 -0.287 -74.499 1.00 83.75 294 ASN A CA 1
ATOM 2410 C C . ASN A 1 294 ? 62.857 -0.764 -75.796 1.00 83.75 294 ASN A C 1
ATOM 2412 O O . ASN A 1 294 ? 62.682 -1.902 -76.252 1.00 83.75 294 ASN A O 1
ATOM 2416 N N . THR A 1 295 ? 63.658 0.113 -76.396 1.00 78.06 295 THR A N 1
ATOM 2417 C CA . THR A 1 295 ? 64.357 -0.147 -77.660 1.00 78.06 295 THR A CA 1
ATOM 2418 C C . THR A 1 295 ? 65.357 -1.303 -77.566 1.00 78.06 295 THR A C 1
ATOM 2420 O O . THR A 1 295 ? 65.622 -1.947 -78.585 1.00 78.06 295 THR A O 1
ATOM 2423 N N . ARG A 1 296 ? 65.835 -1.632 -76.354 1.00 80.38 296 ARG A N 1
ATOM 2424 C CA . ARG A 1 296 ? 66.751 -2.755 -76.081 1.00 80.38 296 ARG A CA 1
ATOM 2425 C C . ARG A 1 296 ? 66.078 -4.124 -76.160 1.00 80.38 296 ARG A C 1
ATOM 2427 O O . ARG A 1 296 ? 66.766 -5.123 -76.348 1.00 80.38 296 ARG A O 1
ATOM 2434 N N . ASN A 1 297 ? 64.754 -4.185 -76.034 1.00 84.56 297 ASN A N 1
ATOM 2435 C CA . ASN A 1 297 ? 64.017 -5.440 -76.151 1.00 84.56 297 ASN A CA 1
ATOM 2436 C C . ASN A 1 297 ? 64.088 -5.993 -77.587 1.00 84.56 297 ASN A C 1
ATOM 2438 O O . ASN A 1 297 ? 64.202 -5.244 -78.559 1.00 84.56 297 ASN A O 1
ATOM 2442 N N . MET A 1 298 ? 63.995 -7.314 -77.756 1.00 80.38 298 MET A N 1
ATOM 2443 C CA . MET A 1 298 ? 64.056 -7.943 -79.081 1.00 80.38 298 MET A CA 1
ATOM 2444 C C . MET A 1 298 ? 62.726 -7.772 -79.831 1.00 80.38 298 MET A C 1
ATOM 2446 O O . MET A 1 298 ? 61.759 -8.500 -79.607 1.00 80.38 298 MET A O 1
ATOM 2450 N N . MET A 1 299 ? 62.661 -6.807 -80.753 1.00 85.69 299 MET A N 1
ATOM 2451 C CA . MET A 1 299 ? 61.493 -6.580 -81.612 1.00 85.69 299 MET A CA 1
ATOM 2452 C C . MET A 1 299 ? 61.899 -5.960 -82.958 1.00 85.69 299 MET A C 1
ATOM 2454 O O . MET A 1 299 ? 62.734 -5.062 -83.006 1.00 85.69 299 MET A O 1
ATOM 2458 N N . ASN A 1 300 ? 61.289 -6.427 -84.055 1.00 89.38 300 ASN A N 1
ATOM 2459 C CA . ASN A 1 300 ? 61.452 -5.832 -85.387 1.00 89.38 300 ASN A CA 1
ATOM 2460 C C . ASN A 1 300 ? 60.968 -4.363 -85.403 1.00 89.38 300 ASN A C 1
ATOM 2462 O O . ASN A 1 300 ? 59.957 -4.053 -84.772 1.00 89.38 300 ASN A O 1
ATOM 2466 N N . LYS A 1 301 ? 61.671 -3.481 -86.132 1.00 83.94 301 LYS A N 1
ATOM 2467 C CA . LYS A 1 301 ? 61.420 -2.028 -86.149 1.00 83.94 301 LYS A CA 1
ATOM 2468 C C . LYS A 1 301 ? 60.002 -1.666 -86.610 1.00 83.94 301 LYS A C 1
ATOM 2470 O O . LYS A 1 301 ? 59.321 -0.933 -85.899 1.00 83.94 301 LYS A O 1
ATOM 2475 N N . ASP A 1 302 ? 59.530 -2.225 -87.722 1.00 84.44 302 ASP A N 1
ATOM 2476 C CA . ASP A 1 302 ? 58.198 -1.922 -88.266 1.00 84.44 302 ASP A CA 1
ATOM 2477 C C . ASP A 1 302 ? 57.093 -2.443 -87.340 1.00 84.44 302 ASP A C 1
ATOM 2479 O O . ASP A 1 302 ? 56.106 -1.756 -87.068 1.00 84.44 302 ASP A O 1
ATOM 2483 N N . ARG A 1 303 ? 57.305 -3.630 -86.751 1.00 88.19 303 ARG A N 1
ATOM 2484 C CA . ARG A 1 303 ? 56.392 -4.202 -85.749 1.00 88.19 303 ARG A CA 1
ATOM 2485 C C . ARG A 1 303 ? 56.356 -3.377 -84.460 1.00 88.19 303 ARG A C 1
ATOM 2487 O O . ARG A 1 303 ? 55.287 -3.231 -83.872 1.00 88.19 303 ARG A O 1
ATOM 2494 N N . ARG A 1 304 ? 57.497 -2.836 -84.022 1.00 90.94 304 ARG A N 1
ATOM 2495 C CA . ARG A 1 304 ? 57.598 -1.956 -82.849 1.00 90.94 304 ARG A CA 1
ATOM 2496 C C . ARG A 1 304 ? 56.841 -0.654 -83.075 1.00 90.94 304 ARG A C 1
ATOM 2498 O O . ARG A 1 304 ? 56.024 -0.297 -82.235 1.00 90.94 304 ARG A O 1
ATOM 2505 N N . ILE A 1 305 ? 57.054 0.003 -84.215 1.00 86.56 305 ILE A N 1
ATOM 2506 C CA . ILE A 1 305 ? 56.353 1.246 -84.570 1.00 86.56 305 ILE A CA 1
ATOM 2507 C C . ILE A 1 305 ? 54.841 1.002 -84.663 1.00 86.56 305 ILE A C 1
ATOM 2509 O O . ILE A 1 305 ? 54.066 1.745 -84.068 1.00 86.56 305 ILE A O 1
ATOM 2513 N N . SER A 1 306 ? 54.412 -0.077 -85.326 1.00 88.50 306 SER A N 1
ATOM 2514 C CA . SER A 1 306 ? 52.993 -0.450 -85.400 1.00 88.50 306 SER A CA 1
ATOM 2515 C C . SER A 1 306 ? 52.379 -0.711 -84.015 1.00 88.50 306 SER A C 1
ATOM 2517 O O . SER A 1 306 ? 51.275 -0.243 -83.736 1.00 88.50 306 SER A O 1
ATOM 2519 N N . ASN A 1 307 ? 53.095 -1.402 -83.118 1.00 90.81 307 ASN A N 1
ATOM 2520 C CA . ASN A 1 307 ? 52.616 -1.677 -81.761 1.00 90.81 307 ASN A CA 1
ATOM 2521 C C . ASN A 1 307 ? 52.522 -0.408 -80.902 1.00 90.81 307 ASN A C 1
ATOM 2523 O O . ASN A 1 307 ? 51.507 -0.200 -80.243 1.00 90.81 307 ASN A O 1
ATOM 2527 N N . LEU A 1 308 ? 53.547 0.446 -80.936 1.00 89.50 308 LEU A N 1
ATOM 2528 C CA . LEU A 1 308 ? 53.561 1.704 -80.193 1.00 89.50 308 LEU A CA 1
ATOM 2529 C C . LEU A 1 308 ? 52.478 2.669 -80.691 1.00 89.50 308 LEU A C 1
ATOM 2531 O O . LEU A 1 308 ? 51.779 3.250 -79.870 1.00 89.50 308 LEU A O 1
ATOM 2535 N N . ASN A 1 309 ? 52.262 2.780 -82.007 1.00 89.75 309 ASN A N 1
ATOM 2536 C CA . ASN A 1 309 ? 51.176 3.600 -82.557 1.00 89.75 309 ASN A CA 1
ATOM 2537 C C . ASN A 1 309 ? 49.795 3.108 -82.108 1.00 89.75 309 ASN A C 1
ATOM 2539 O O . ASN A 1 309 ? 48.948 3.919 -81.747 1.00 89.75 309 ASN A O 1
ATOM 2543 N N . LYS A 1 310 ? 49.587 1.786 -82.055 1.00 92.56 310 LYS A N 1
ATOM 2544 C CA . LYS A 1 310 ? 48.343 1.197 -81.543 1.00 92.56 310 LYS A CA 1
ATOM 2545 C C . LYS A 1 310 ? 48.087 1.574 -80.079 1.00 92.56 310 LYS A C 1
ATOM 2547 O O . LYS A 1 310 ? 46.979 1.962 -79.729 1.00 92.56 310 LYS A O 1
ATOM 2552 N N . TRP A 1 311 ? 49.100 1.466 -79.219 1.00 92.75 311 TRP A N 1
ATOM 2553 C CA . TRP A 1 311 ? 48.960 1.850 -77.811 1.00 92.75 311 TRP A CA 1
ATOM 2554 C C . TRP A 1 311 ? 48.823 3.369 -77.621 1.00 92.75 311 TRP A C 1
ATOM 2556 O O . TRP A 1 311 ? 48.075 3.804 -76.748 1.00 92.75 311 TRP A O 1
ATOM 2566 N N . ALA A 1 312 ? 49.483 4.180 -78.455 1.00 89.06 312 ALA A N 1
ATOM 2567 C CA . ALA A 1 312 ? 49.304 5.630 -78.459 1.00 89.06 312 ALA A CA 1
ATOM 2568 C C . ALA A 1 312 ? 47.864 6.025 -78.827 1.00 89.06 312 ALA A C 1
ATOM 2570 O O . ALA A 1 312 ? 47.291 6.913 -78.199 1.00 89.06 312 ALA A O 1
ATOM 2571 N N . GLU A 1 313 ? 47.262 5.351 -79.809 1.00 91.06 313 GLU A N 1
ATOM 2572 C CA . GLU A 1 313 ? 45.865 5.561 -80.202 1.00 91.06 313 GLU A CA 1
ATOM 2573 C C . GLU A 1 313 ? 44.893 5.187 -79.072 1.00 91.06 313 GLU A C 1
ATOM 2575 O O . GLU A 1 313 ? 43.964 5.945 -78.779 1.00 91.06 313 GLU A O 1
ATOM 2580 N N . TRP A 1 314 ? 45.139 4.064 -78.388 1.00 93.38 314 TRP A N 1
ATOM 2581 C CA . TRP A 1 314 ? 44.360 3.656 -77.216 1.00 93.38 314 TRP A CA 1
ATOM 2582 C C . TRP A 1 314 ? 44.424 4.690 -76.094 1.00 93.38 314 TRP A C 1
ATOM 2584 O O . TRP A 1 314 ? 43.383 5.216 -75.708 1.00 93.38 314 TRP A O 1
ATOM 2594 N N . PHE A 1 315 ? 45.620 5.076 -75.639 1.00 93.25 315 PHE A N 1
ATOM 2595 C CA . PHE A 1 315 ? 45.726 6.073 -74.573 1.00 93.25 315 PHE A CA 1
ATOM 2596 C C . PHE A 1 315 ? 45.200 7.447 -74.993 1.00 93.25 315 PHE A C 1
ATOM 2598 O O . PHE A 1 315 ? 44.588 8.130 -74.180 1.00 93.25 315 PHE A O 1
ATOM 2605 N N . SER A 1 316 ? 45.364 7.856 -76.254 1.00 90.38 316 SER A N 1
ATOM 2606 C CA . SER A 1 316 ? 44.767 9.102 -76.745 1.00 90.38 316 SER A CA 1
ATOM 2607 C C . SER A 1 316 ? 43.235 9.059 -76.681 1.00 90.38 316 SER A C 1
ATOM 2609 O O . SER A 1 316 ? 42.610 10.019 -76.225 1.00 90.38 316 SER A O 1
ATOM 2611 N N . THR A 1 317 ? 42.630 7.928 -77.053 1.00 92.38 317 THR A N 1
ATOM 2612 C CA . THR A 1 317 ? 41.180 7.710 -76.941 1.00 92.38 317 THR A CA 1
ATOM 2613 C C . THR A 1 317 ? 40.723 7.733 -75.483 1.00 92.38 317 THR A C 1
ATOM 2615 O O . THR A 1 317 ? 39.739 8.403 -75.161 1.00 92.38 317 THR A O 1
ATOM 2618 N N . ASP A 1 318 ? 41.460 7.071 -74.591 1.00 92.38 318 ASP A N 1
ATOM 2619 C CA . ASP A 1 318 ? 41.147 7.023 -73.163 1.00 92.38 318 ASP A CA 1
ATOM 2620 C C . ASP A 1 318 ? 41.255 8.406 -72.507 1.00 92.38 318 ASP A C 1
ATOM 2622 O O . ASP A 1 318 ? 40.365 8.798 -71.752 1.00 92.38 318 ASP A O 1
ATOM 2626 N N . VAL A 1 319 ? 42.273 9.206 -72.850 1.00 90.56 319 VAL A N 1
ATOM 2627 C CA . VAL A 1 319 ? 42.393 10.604 -72.393 1.00 90.56 319 VAL A CA 1
ATOM 2628 C C . VAL A 1 319 ? 41.179 11.426 -72.828 1.00 90.56 319 VAL A C 1
ATOM 2630 O O . VAL A 1 319 ? 40.602 12.148 -72.013 1.00 90.56 319 VAL A O 1
ATOM 2633 N N . GLN A 1 320 ? 40.741 11.295 -74.084 1.00 88.88 320 GLN A N 1
ATOM 2634 C CA . GLN A 1 320 ? 39.550 11.994 -74.582 1.00 88.88 320 GLN A CA 1
ATOM 2635 C C . GLN A 1 320 ? 38.264 11.526 -73.888 1.00 88.88 320 GLN A C 1
ATOM 2637 O O . GLN A 1 320 ? 37.373 12.336 -73.622 1.00 88.88 320 GLN A O 1
ATOM 2642 N N . ALA A 1 321 ? 38.160 10.238 -73.555 1.00 90.44 321 ALA A N 1
ATOM 2643 C CA . ALA A 1 321 ? 37.045 9.710 -72.777 1.00 90.44 321 ALA A CA 1
ATOM 2644 C C . ALA A 1 321 ? 37.025 10.291 -71.351 1.00 90.44 321 ALA A C 1
ATOM 2646 O O . ALA A 1 321 ? 35.971 10.741 -70.897 1.00 90.44 321 ALA A O 1
ATOM 2647 N N . GLN A 1 322 ? 38.179 10.360 -70.674 1.00 90.19 322 GLN A N 1
ATOM 2648 C CA . GLN A 1 322 ? 38.276 10.944 -69.330 1.00 90.19 322 GLN A CA 1
ATOM 2649 C C . GLN A 1 322 ? 38.021 12.457 -69.324 1.00 90.19 322 GLN A C 1
ATOM 2651 O O . GLN A 1 322 ? 37.368 12.958 -68.411 1.00 90.19 322 GLN A O 1
ATOM 2656 N N . LEU A 1 323 ? 38.459 13.190 -70.353 1.00 89.44 323 LEU A N 1
ATOM 2657 C CA . LEU A 1 323 ? 38.139 14.613 -70.519 1.00 89.44 323 LEU A CA 1
ATOM 2658 C C . LEU A 1 323 ? 36.625 14.845 -70.603 1.00 89.44 323 LEU A C 1
ATOM 2660 O O . LEU A 1 323 ? 36.084 15.650 -69.847 1.00 89.44 323 LEU A O 1
ATOM 2664 N N . LYS A 1 324 ? 35.920 14.073 -71.440 1.00 89.69 324 LYS A N 1
ATOM 2665 C CA . LYS A 1 324 ? 34.452 14.146 -71.544 1.00 89.69 324 LYS A CA 1
ATOM 2666 C C . LYS A 1 324 ? 33.756 13.770 -70.236 1.00 89.69 324 LYS A C 1
ATOM 2668 O O . LYS A 1 324 ? 32.765 14.401 -69.869 1.00 89.69 324 LYS A O 1
ATOM 2673 N N . ALA A 1 325 ? 34.262 12.760 -69.526 1.00 88.25 325 ALA A N 1
ATOM 2674 C CA . ALA A 1 325 ? 33.733 12.365 -68.222 1.00 88.25 325 ALA A CA 1
ATOM 2675 C C . ALA A 1 325 ? 33.901 13.482 -67.177 1.00 88.25 325 ALA A C 1
ATOM 2677 O O . ALA A 1 325 ? 32.955 13.784 -66.446 1.00 88.25 325 ALA A O 1
ATOM 2678 N N . LYS A 1 326 ? 35.068 14.141 -67.151 1.00 89.38 326 LYS A N 1
ATOM 2679 C CA . LYS A 1 326 ? 35.351 15.285 -66.277 1.00 89.38 326 LYS A CA 1
ATOM 2680 C C . LYS A 1 326 ? 34.418 16.460 -66.572 1.00 89.38 326 LYS A C 1
ATOM 2682 O O . LYS A 1 326 ? 33.759 16.943 -65.657 1.00 89.38 326 LYS A O 1
ATOM 2687 N N . GLU A 1 327 ? 34.286 16.857 -67.838 1.00 88.94 327 GLU A N 1
ATOM 2688 C CA . GLU A 1 327 ? 33.366 17.926 -68.258 1.00 88.94 327 GLU A CA 1
ATOM 2689 C C . GLU A 1 327 ? 31.909 17.616 -67.884 1.00 88.94 327 GLU A C 1
ATOM 2691 O O . GLU A 1 327 ? 31.160 18.502 -67.468 1.00 88.94 327 GLU A O 1
ATOM 2696 N N . GLY A 1 328 ? 31.488 16.354 -68.024 1.00 87.00 328 GLY A N 1
ATOM 2697 C CA . GLY A 1 328 ? 30.163 15.901 -67.604 1.00 87.00 328 GLY A CA 1
ATOM 2698 C C . GLY A 1 328 ? 29.942 16.080 -66.100 1.00 87.00 328 GLY A C 1
ATOM 2699 O O . GLY A 1 328 ? 28.925 16.636 -65.691 1.00 87.00 328 GLY A O 1
ATOM 2700 N N . LEU A 1 329 ? 30.911 15.667 -65.278 1.00 86.12 329 LEU A N 1
ATOM 2701 C CA . LEU A 1 329 ? 30.852 15.811 -63.821 1.00 86.12 329 LEU A CA 1
ATOM 2702 C C . LEU A 1 329 ? 30.918 17.279 -63.364 1.00 86.12 329 LEU A C 1
ATOM 2704 O O . LEU A 1 329 ? 30.213 17.650 -62.427 1.00 86.12 329 LEU A O 1
ATOM 2708 N N . GLU A 1 330 ? 31.700 18.133 -64.028 1.00 86.81 330 GLU A N 1
ATOM 2709 C CA . GLU A 1 330 ? 31.756 19.575 -63.741 1.00 86.81 330 GLU A CA 1
ATOM 2710 C C . GLU A 1 330 ? 30.427 20.270 -64.049 1.00 86.81 330 GLU A C 1
ATOM 2712 O O . GLU A 1 330 ? 29.958 21.083 -63.251 1.00 86.81 330 GLU A O 1
ATOM 2717 N N . L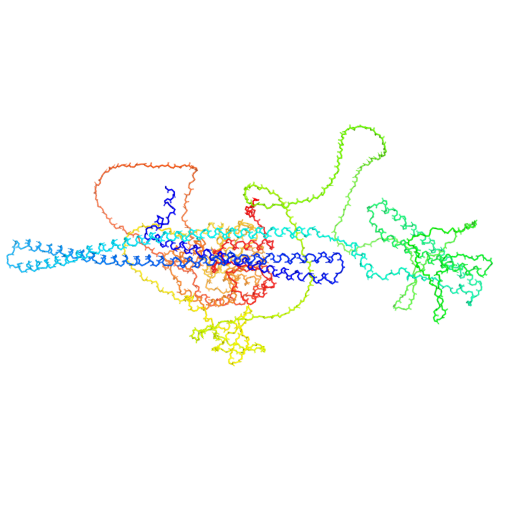YS A 1 331 ? 29.762 19.894 -65.150 1.00 86.94 331 LYS A N 1
ATOM 2718 C CA . LYS A 1 331 ? 28.407 20.371 -65.471 1.00 86.94 331 LYS A CA 1
ATOM 2719 C C . LYS A 1 331 ? 27.388 19.927 -64.425 1.00 86.94 331 LYS A C 1
ATOM 2721 O O . LYS A 1 331 ? 26.562 20.736 -64.018 1.00 86.94 331 LYS A O 1
ATOM 2726 N N . VAL A 1 332 ? 27.467 18.680 -63.949 1.00 83.69 332 VAL A N 1
ATOM 2727 C CA . VAL A 1 332 ? 26.608 18.180 -62.857 1.00 83.69 332 VAL A CA 1
ATOM 2728 C C . VAL A 1 332 ? 26.872 18.946 -61.557 1.00 83.69 332 VAL A C 1
ATOM 2730 O O . VAL A 1 332 ? 25.925 19.311 -60.862 1.00 83.69 332 VAL A O 1
ATOM 2733 N N . LYS A 1 333 ? 28.136 19.256 -61.247 1.00 82.88 333 LYS A N 1
ATOM 2734 C CA . LYS A 1 333 ? 28.510 20.063 -60.077 1.00 82.88 333 LYS A CA 1
ATOM 2735 C C . LYS A 1 333 ? 27.968 21.492 -60.166 1.00 82.88 333 LYS A C 1
ATOM 2737 O O . LYS A 1 333 ? 27.430 21.996 -59.183 1.00 82.88 333 LYS A O 1
ATOM 2742 N N . LEU A 1 334 ? 28.090 22.138 -61.327 1.00 83.25 334 LEU A N 1
ATOM 2743 C CA . LEU A 1 334 ? 27.550 23.480 -61.561 1.00 83.25 334 LEU A CA 1
ATOM 2744 C C . LEU A 1 334 ? 26.016 23.480 -61.468 1.00 83.25 334 LEU A C 1
ATOM 2746 O O . LEU A 1 334 ? 25.445 24.297 -60.754 1.00 83.25 334 LEU A O 1
ATOM 2750 N N . PHE A 1 335 ? 25.365 22.496 -62.091 1.00 80.94 335 PHE A N 1
ATOM 2751 C CA . PHE A 1 335 ? 23.913 22.326 -62.046 1.00 80.94 335 PHE A CA 1
ATOM 2752 C C . PHE A 1 335 ? 23.384 22.090 -60.623 1.00 80.94 335 PHE A C 1
ATOM 2754 O O . PHE A 1 335 ? 22.353 22.650 -60.253 1.00 80.94 335 PHE A O 1
ATOM 2761 N N . SER A 1 336 ? 24.099 21.300 -59.811 1.00 75.44 336 SER A N 1
ATOM 2762 C CA . SER A 1 336 ? 23.778 21.085 -58.394 1.00 75.44 336 SER A CA 1
ATOM 2763 C C . SER A 1 336 ? 23.866 22.381 -57.580 1.00 75.44 336 SER A C 1
ATOM 2765 O O . SER A 1 336 ? 22.994 22.634 -56.753 1.00 75.44 336 SER A O 1
ATOM 2767 N N . LYS A 1 337 ? 24.857 23.244 -57.852 1.00 74.75 337 LYS A N 1
ATOM 2768 C CA . LYS A 1 337 ? 24.972 24.559 -57.196 1.00 74.75 337 LYS A CA 1
ATOM 2769 C C . LYS A 1 337 ? 23.850 25.520 -57.582 1.00 74.75 337 LYS A C 1
ATOM 2771 O O . LYS A 1 337 ? 23.422 26.317 -56.753 1.00 74.75 337 LYS A O 1
ATOM 2776 N N . GLU A 1 338 ? 23.375 25.444 -58.820 1.00 77.94 338 GLU A N 1
ATOM 2777 C CA . GLU A 1 338 ? 22.271 26.273 -59.314 1.00 77.94 338 GLU A CA 1
ATOM 2778 C C . GLU A 1 338 ? 20.892 25.785 -58.830 1.00 77.94 338 GLU A C 1
ATOM 2780 O O . GLU A 1 338 ? 19.946 26.571 -58.801 1.00 77.94 338 GLU A O 1
ATOM 2785 N N . ASN A 1 339 ? 20.765 24.519 -58.402 1.00 76.38 339 ASN A N 1
ATOM 2786 C CA . ASN A 1 339 ? 19.492 23.900 -58.014 1.00 76.38 339 ASN A CA 1
ATOM 2787 C C . ASN A 1 339 ? 19.582 23.183 -56.647 1.00 76.38 339 ASN A C 1
ATOM 2789 O O . ASN A 1 339 ? 19.781 21.968 -56.607 1.00 76.38 339 ASN A O 1
ATOM 2793 N N . PRO A 1 340 ? 19.338 23.880 -55.517 1.00 62.38 340 PRO A N 1
ATOM 2794 C CA . PRO A 1 340 ? 19.498 23.326 -54.162 1.00 62.38 340 PRO A CA 1
ATOM 2795 C C . PRO A 1 340 ? 18.583 22.137 -53.814 1.00 62.38 340 PRO A C 1
ATOM 2797 O O . PRO A 1 340 ? 18.879 21.383 -52.894 1.00 62.38 340 PRO A O 1
ATOM 2800 N N . ASN A 1 341 ? 17.472 21.957 -54.539 1.00 64.19 341 ASN A N 1
ATOM 2801 C CA . ASN A 1 341 ? 16.556 20.819 -54.365 1.00 64.19 341 ASN A CA 1
ATOM 2802 C C . ASN A 1 341 ? 17.027 19.547 -55.096 1.00 64.19 341 ASN A C 1
ATOM 2804 O O . ASN A 1 341 ? 16.397 18.495 -54.974 1.00 64.19 341 ASN A O 1
ATOM 2808 N N . PHE A 1 342 ? 18.102 19.627 -55.886 1.00 66.94 342 PHE A N 1
ATOM 2809 C CA . PHE A 1 342 ? 18.700 18.474 -56.544 1.00 66.94 342 PHE A CA 1
ATOM 2810 C C . PHE A 1 342 ? 19.563 17.716 -55.530 1.00 66.94 342 PHE A C 1
ATOM 2812 O O . PHE A 1 342 ? 20.625 18.181 -55.125 1.00 66.94 342 PHE A O 1
ATOM 2819 N N . ASN A 1 343 ? 19.084 16.549 -55.092 1.00 56.22 343 ASN A N 1
ATOM 2820 C CA . ASN A 1 343 ? 19.740 15.730 -54.074 1.00 56.22 343 ASN A CA 1
ATOM 2821 C C . ASN A 1 343 ? 20.972 15.005 -54.649 1.00 56.22 343 ASN A C 1
ATOM 2823 O O . ASN A 1 343 ? 20.939 13.801 -54.899 1.00 56.22 343 ASN A O 1
ATOM 2827 N N . SER A 1 344 ? 22.049 15.746 -54.908 1.00 61.34 344 SER A N 1
ATOM 2828 C CA . SER A 1 344 ? 23.351 15.184 -55.262 1.00 61.34 344 SER A CA 1
ATOM 2829 C C . SER A 1 344 ? 24.381 15.519 -54.194 1.00 61.34 344 SER A C 1
ATOM 2831 O O . SER A 1 344 ? 24.608 16.689 -53.893 1.00 61.34 344 SER A O 1
ATOM 2833 N N . ASN A 1 345 ? 25.038 14.493 -53.651 1.00 69.38 345 ASN A N 1
ATOM 2834 C CA . ASN A 1 345 ? 26.123 14.668 -52.692 1.00 69.38 345 ASN A CA 1
ATOM 2835 C C . ASN A 1 345 ? 27.310 15.370 -53.369 1.00 69.38 345 ASN A C 1
ATOM 2837 O O . ASN A 1 345 ? 28.054 14.746 -54.127 1.00 69.38 345 ASN A O 1
ATOM 2841 N N . GLU A 1 346 ? 27.525 16.654 -53.068 1.00 74.81 346 GLU A N 1
ATOM 2842 C CA . GLU A 1 346 ? 28.656 17.434 -53.600 1.00 74.81 346 GLU A CA 1
ATOM 2843 C C . GLU A 1 346 ? 30.000 16.741 -53.311 1.00 74.81 346 GLU A C 1
ATOM 2845 O O . GLU A 1 346 ? 30.878 16.692 -54.172 1.00 74.81 346 GLU A O 1
ATOM 2850 N N . ASN A 1 347 ? 30.124 16.103 -52.143 1.00 74.31 347 ASN A N 1
ATOM 2851 C CA . ASN A 1 347 ? 31.293 15.301 -51.777 1.00 74.31 347 ASN A CA 1
ATOM 2852 C C . ASN A 1 347 ? 31.503 14.095 -52.706 1.00 74.31 347 ASN A C 1
ATOM 2854 O O . ASN A 1 347 ? 32.633 13.799 -53.081 1.00 74.31 347 ASN A O 1
ATOM 2858 N N . GLU A 1 348 ? 30.431 13.418 -53.120 1.00 78.50 348 GLU A N 1
ATOM 2859 C CA . GLU A 1 348 ? 30.518 12.272 -54.030 1.00 78.50 348 GLU A CA 1
ATOM 2860 C C . GLU A 1 348 ? 30.954 12.708 -55.433 1.00 78.50 348 GLU A C 1
ATOM 2862 O O . GLU A 1 348 ? 31.781 12.050 -56.065 1.00 78.50 348 GLU A O 1
ATOM 2867 N N . ILE A 1 349 ? 30.447 13.851 -55.902 1.00 82.81 349 ILE A N 1
ATOM 2868 C CA . ILE A 1 349 ? 30.857 14.439 -57.181 1.00 82.81 349 ILE A CA 1
ATOM 2869 C C . ILE A 1 349 ? 32.329 14.866 -57.124 1.00 82.81 349 ILE A C 1
ATOM 2871 O O . ILE A 1 349 ? 33.075 14.595 -58.063 1.00 82.81 349 ILE A O 1
ATOM 2875 N N . ASN A 1 350 ? 32.769 15.478 -56.020 1.00 80.31 350 ASN A N 1
ATOM 2876 C CA . ASN A 1 350 ? 34.163 15.884 -55.832 1.00 80.31 350 ASN A CA 1
ATOM 2877 C C . ASN A 1 350 ? 35.123 14.685 -55.821 1.00 80.31 350 ASN A C 1
ATOM 2879 O O . ASN A 1 350 ? 36.122 14.720 -56.534 1.00 80.31 350 ASN A O 1
ATOM 2883 N N . MET A 1 351 ? 34.789 13.603 -55.108 1.00 80.44 351 MET A N 1
ATOM 2884 C CA . MET A 1 351 ? 35.591 12.371 -55.120 1.00 80.44 351 MET A CA 1
ATOM 2885 C C . MET A 1 351 ? 35.666 11.743 -56.521 1.00 80.44 351 MET A C 1
ATOM 2887 O O . MET A 1 351 ? 36.726 11.290 -56.950 1.00 80.44 351 MET A O 1
ATOM 2891 N N . LYS A 1 352 ? 34.555 11.740 -57.274 1.00 84.38 352 LYS A N 1
ATOM 2892 C CA . LYS A 1 352 ? 34.540 11.238 -58.661 1.00 84.38 352 LYS A CA 1
ATOM 2893 C C . LYS A 1 352 ? 35.370 12.112 -59.602 1.00 84.38 352 LYS A C 1
ATOM 2895 O O . LYS A 1 352 ? 36.069 11.573 -60.454 1.00 84.38 352 LYS A O 1
ATOM 2900 N N . LEU A 1 353 ? 35.322 13.437 -59.446 1.00 85.00 353 LEU A N 1
ATOM 2901 C CA . LEU A 1 353 ? 36.146 14.373 -60.220 1.00 85.00 353 LEU A CA 1
ATOM 2902 C C . LEU A 1 353 ? 37.640 14.150 -59.978 1.00 85.00 353 LEU A C 1
ATOM 2904 O O . LEU A 1 353 ? 38.412 14.122 -60.936 1.00 85.00 353 LEU A O 1
ATOM 2908 N N . GLU A 1 354 ? 38.038 13.956 -58.721 1.00 82.88 354 GLU A N 1
ATOM 2909 C CA . GLU A 1 354 ? 39.421 13.638 -58.359 1.00 82.88 354 GLU A CA 1
ATOM 2910 C C . GLU A 1 354 ? 39.863 12.302 -58.972 1.00 82.88 354 GLU A C 1
ATOM 2912 O O . GLU A 1 354 ? 40.899 12.233 -59.633 1.00 82.88 354 GLU A O 1
ATOM 2917 N N . SER A 1 355 ? 39.030 11.263 -58.856 1.00 84.56 355 SER A N 1
ATOM 2918 C CA . SER A 1 355 ? 39.298 9.943 -59.436 1.00 84.56 355 SER A CA 1
ATOM 2919 C C . SER A 1 355 ? 39.475 9.985 -60.962 1.00 84.56 355 SER A C 1
ATOM 2921 O O . SER A 1 355 ? 40.450 9.439 -61.484 1.00 84.56 355 SER A O 1
ATOM 2923 N N . VAL A 1 356 ? 38.590 10.684 -61.683 1.00 88.00 356 VAL A N 1
ATOM 2924 C CA . VAL A 1 356 ? 38.706 10.878 -63.141 1.00 88.00 356 VAL A CA 1
ATOM 2925 C C . VAL A 1 356 ? 39.969 11.674 -63.492 1.00 88.00 356 VAL A C 1
ATOM 2927 O O . VAL A 1 356 ? 40.644 11.366 -64.475 1.00 88.00 356 VAL A O 1
ATOM 2930 N N . GLY A 1 357 ? 40.332 12.669 -62.675 1.00 86.38 357 GLY A N 1
ATOM 2931 C CA . GLY A 1 357 ? 41.565 13.442 -62.832 1.00 86.38 357 GLY A CA 1
ATOM 2932 C C . GLY A 1 357 ? 42.835 12.593 -62.705 1.00 86.38 357 GLY A C 1
ATOM 2933 O O . GLY A 1 357 ? 43.731 12.701 -63.548 1.00 86.38 357 GLY A O 1
ATOM 2934 N N . LEU A 1 358 ? 42.900 11.706 -61.708 1.00 86.81 358 LEU A N 1
ATOM 2935 C CA . LEU A 1 358 ? 44.017 10.769 -61.539 1.00 86.81 358 LEU A CA 1
ATOM 2936 C C . LEU A 1 358 ? 44.114 9.791 -62.717 1.00 86.81 358 LEU A C 1
ATOM 2938 O O . LEU A 1 358 ? 45.199 9.582 -63.258 1.00 86.81 358 LEU A O 1
ATOM 2942 N N . LEU A 1 359 ? 42.983 9.251 -63.179 1.00 89.06 359 LEU A N 1
ATOM 2943 C CA . LEU A 1 359 ? 42.958 8.309 -64.299 1.00 89.06 359 LEU A CA 1
ATOM 2944 C C . LEU A 1 359 ? 43.373 8.964 -65.628 1.00 89.06 359 LEU A C 1
ATOM 2946 O O . LEU A 1 359 ? 44.134 8.387 -66.403 1.00 89.06 359 LEU A O 1
ATOM 2950 N N . LYS A 1 360 ? 42.944 10.207 -65.869 1.00 89.69 360 LYS A N 1
ATOM 2951 C CA . LYS A 1 360 ? 43.441 11.018 -66.988 1.00 89.69 360 LYS A CA 1
ATOM 2952 C C . LYS A 1 360 ? 44.962 11.188 -66.914 1.00 89.69 360 LYS A C 1
ATOM 2954 O O . LYS A 1 360 ? 45.643 10.963 -67.911 1.00 89.69 360 LYS A O 1
ATOM 2959 N N . THR A 1 361 ? 45.484 11.535 -65.737 1.00 87.25 361 THR A N 1
ATOM 2960 C CA . THR A 1 361 ? 46.927 11.731 -65.511 1.00 87.25 361 THR A CA 1
ATOM 2961 C C . THR A 1 361 ? 47.721 10.454 -65.806 1.00 87.25 361 THR A C 1
ATOM 2963 O O . THR A 1 361 ? 48.755 10.515 -66.471 1.00 87.25 361 THR A O 1
ATOM 2966 N N . LEU A 1 362 ? 47.213 9.285 -65.390 1.00 90.38 362 LEU A N 1
ATOM 2967 C CA . LEU A 1 362 ? 47.788 7.977 -65.725 1.00 90.38 362 LEU A CA 1
ATOM 2968 C C . LEU A 1 362 ? 47.934 7.787 -67.242 1.00 90.38 362 LEU A C 1
ATOM 2970 O O . LEU A 1 362 ? 49.015 7.425 -67.719 1.00 90.38 362 LEU A O 1
ATOM 2974 N N . TYR A 1 363 ? 46.864 8.030 -68.003 1.00 91.75 363 TYR A N 1
ATOM 2975 C CA . TYR A 1 363 ? 46.870 7.826 -69.452 1.00 91.75 363 TYR A CA 1
ATOM 2976 C C . TYR A 1 363 ? 47.729 8.850 -70.194 1.00 91.75 363 TYR A C 1
ATOM 2978 O O . TYR A 1 363 ? 48.442 8.471 -71.117 1.00 91.75 363 TYR A O 1
ATOM 2986 N N . GLU A 1 364 ? 47.730 10.118 -69.781 1.00 88.44 364 GLU A N 1
ATOM 2987 C CA . GLU A 1 364 ? 48.574 11.157 -70.389 1.00 88.44 364 GLU A CA 1
ATOM 2988 C C . GLU A 1 364 ? 50.062 10.867 -70.201 1.00 88.44 364 GLU A C 1
ATOM 2990 O O . GLU A 1 364 ? 50.846 10.966 -71.145 1.00 88.44 364 GLU A O 1
ATOM 2995 N N . ILE A 1 365 ? 50.451 10.449 -68.996 1.00 88.50 365 ILE A N 1
ATOM 2996 C CA . ILE A 1 365 ? 51.836 10.085 -68.705 1.00 88.50 365 ILE A CA 1
ATOM 2997 C C . ILE A 1 365 ? 52.237 8.805 -69.450 1.00 88.50 365 ILE A C 1
ATOM 2999 O O . ILE A 1 365 ? 53.338 8.716 -69.997 1.00 88.50 365 ILE A O 1
ATOM 3003 N N . SER A 1 366 ? 51.344 7.819 -69.518 1.00 89.62 366 SER A N 1
ATOM 3004 C CA . SER A 1 366 ? 51.610 6.578 -70.254 1.00 89.62 366 SER A CA 1
ATOM 3005 C C . SER A 1 366 ? 51.705 6.828 -71.764 1.00 89.62 366 SER A C 1
ATOM 3007 O O . SER A 1 366 ? 52.582 6.282 -72.430 1.00 89.62 366 SER A O 1
ATOM 3009 N N . LEU A 1 367 ? 50.877 7.726 -72.307 1.00 89.75 367 LEU A N 1
ATOM 3010 C CA . LEU A 1 367 ? 50.968 8.198 -73.690 1.00 89.75 367 LEU A CA 1
ATOM 3011 C C . LEU A 1 367 ? 52.295 8.917 -73.950 1.00 89.75 367 LEU A C 1
ATOM 3013 O O . LEU A 1 367 ? 52.937 8.659 -74.968 1.00 89.75 367 LEU A O 1
ATOM 3017 N N . PHE A 1 368 ? 52.738 9.764 -73.019 1.00 87.94 368 PHE A N 1
ATOM 3018 C CA . PHE A 1 368 ? 54.039 10.421 -73.098 1.00 87.94 368 PHE A CA 1
ATOM 3019 C C . PHE A 1 368 ? 55.191 9.410 -73.189 1.00 87.94 368 PHE A C 1
ATOM 3021 O O . PHE A 1 368 ? 56.041 9.554 -74.069 1.00 87.94 368 PHE A O 1
ATOM 3028 N N . LYS A 1 369 ? 55.203 8.360 -72.348 1.00 89.00 369 LYS A N 1
ATOM 3029 C CA . LYS A 1 369 ? 56.225 7.293 -72.405 1.00 89.00 369 LYS A CA 1
ATOM 3030 C C . LYS A 1 369 ? 56.305 6.663 -73.801 1.00 89.00 369 LYS A C 1
ATOM 3032 O O . LYS A 1 369 ? 57.396 6.502 -74.349 1.00 89.00 369 LYS A O 1
ATOM 3037 N N . ILE A 1 370 ? 55.155 6.372 -74.414 1.00 88.44 370 ILE A N 1
ATOM 3038 C CA . ILE A 1 370 ? 55.086 5.809 -75.772 1.00 88.44 370 ILE A CA 1
ATOM 3039 C C . ILE A 1 370 ? 55.582 6.802 -76.821 1.00 88.44 370 ILE A C 1
ATOM 3041 O O . ILE A 1 370 ? 56.361 6.431 -77.697 1.00 88.44 370 ILE A O 1
ATOM 3045 N N . GLN A 1 371 ? 55.126 8.054 -76.763 1.00 86.88 371 GLN A N 1
ATOM 3046 C CA . GLN A 1 371 ? 55.521 9.089 -77.720 1.00 86.88 371 GLN A CA 1
ATOM 3047 C C . GLN A 1 371 ? 57.023 9.369 -77.649 1.00 86.88 371 GLN A C 1
ATOM 3049 O O . GLN A 1 371 ? 57.660 9.574 -78.680 1.00 86.88 371 GLN A O 1
ATOM 3054 N N . TYR A 1 372 ? 57.603 9.304 -76.450 1.00 87.12 372 TYR A N 1
ATOM 3055 C CA . TYR A 1 372 ? 59.043 9.377 -76.251 1.00 87.12 372 TYR A CA 1
ATOM 3056 C C . TYR A 1 372 ? 59.761 8.204 -76.933 1.00 87.12 372 TYR A C 1
ATOM 3058 O O . TYR A 1 372 ? 60.691 8.429 -77.706 1.00 87.12 372 TYR A O 1
ATOM 3066 N N . ALA A 1 373 ? 59.293 6.967 -76.730 1.00 85.31 373 ALA A N 1
ATOM 3067 C CA . ALA A 1 373 ? 59.852 5.785 -77.390 1.00 85.31 373 ALA A CA 1
ATOM 3068 C C . ALA A 1 373 ? 59.714 5.833 -78.926 1.00 85.31 373 ALA A C 1
ATOM 3070 O O . ALA A 1 373 ? 60.629 5.435 -79.646 1.00 85.31 373 ALA A O 1
ATOM 3071 N N . LEU A 1 374 ? 58.600 6.355 -79.452 1.00 84.62 374 LEU A N 1
ATOM 3072 C CA . LEU A 1 374 ? 58.403 6.584 -80.889 1.00 84.62 374 LEU A CA 1
ATOM 3073 C C . LEU A 1 374 ? 59.368 7.642 -81.440 1.00 84.62 374 LEU A C 1
ATOM 3075 O O . LEU A 1 374 ? 59.925 7.446 -82.521 1.00 84.62 374 LEU A O 1
ATOM 3079 N N . ALA A 1 375 ? 59.598 8.729 -80.698 1.00 84.06 375 ALA A N 1
ATOM 3080 C CA . ALA A 1 375 ? 60.560 9.766 -81.063 1.00 84.06 375 ALA A CA 1
ATOM 3081 C C . ALA A 1 375 ? 62.013 9.262 -81.037 1.00 84.06 375 ALA A C 1
ATOM 3083 O O . ALA A 1 375 ? 62.826 9.760 -81.799 1.00 84.06 375 ALA A O 1
ATOM 3084 N N . GLU A 1 376 ? 62.350 8.246 -80.233 1.00 82.62 376 GLU A N 1
ATOM 3085 C CA . GLU A 1 376 ? 63.674 7.599 -80.287 1.00 82.62 376 GLU A CA 1
ATOM 3086 C C . GLU A 1 376 ? 63.892 6.714 -81.525 1.00 82.62 376 GLU A C 1
ATOM 3088 O O . GLU A 1 376 ? 65.033 6.433 -81.889 1.00 82.62 376 GLU A O 1
ATOM 3093 N N . LEU A 1 377 ? 62.820 6.248 -82.176 1.00 81.12 377 LEU A N 1
ATOM 3094 C CA . LEU A 1 377 ? 62.893 5.349 -83.337 1.00 81.12 377 LEU A CA 1
ATOM 3095 C C . LEU A 1 377 ? 62.935 6.085 -84.692 1.00 81.12 377 LEU A C 1
ATOM 3097 O O . LEU A 1 377 ? 63.206 5.439 -85.718 1.00 81.12 377 LEU A O 1
ATOM 3101 N N . GLY A 1 378 ? 62.669 7.397 -84.702 1.00 74.81 378 GLY A N 1
ATOM 3102 C CA . GLY A 1 378 ? 62.695 8.290 -85.870 1.00 74.81 378 GLY A CA 1
ATOM 3103 C C . GLY A 1 378 ? 63.382 9.634 -85.574 1.00 74.81 378 GLY A C 1
ATOM 3104 O O . GLY A 1 378 ? 63.862 9.841 -84.471 1.00 74.81 378 GLY A O 1
ATOM 3105 N N . ASP A 1 379 ? 63.411 10.563 -86.536 1.00 59.28 379 ASP A N 1
ATOM 3106 C CA . ASP A 1 379 ? 64.054 11.892 -86.393 1.00 59.28 379 ASP A CA 1
ATOM 3107 C C . ASP A 1 379 ? 63.115 12.969 -85.797 1.00 59.28 379 ASP A C 1
ATOM 3109 O O . ASP A 1 379 ? 63.188 14.152 -86.134 1.00 59.28 379 ASP A O 1
ATOM 3113 N N . ASN A 1 380 ? 62.191 12.572 -84.917 1.00 70.12 380 ASN A N 1
ATOM 3114 C CA . ASN A 1 380 ? 61.206 13.487 -84.333 1.00 70.12 380 ASN A CA 1
ATOM 3115 C C . ASN A 1 380 ? 61.724 14.148 -83.048 1.00 70.12 380 ASN A C 1
ATOM 3117 O O . ASN A 1 380 ? 62.531 13.589 -82.306 1.00 70.12 380 ASN A O 1
ATOM 3121 N N . THR A 1 381 ? 61.213 15.342 -82.742 1.00 73.69 381 THR A N 1
ATOM 3122 C CA . THR A 1 381 ? 61.510 16.029 -81.481 1.00 73.69 381 THR A CA 1
ATOM 3123 C C . THR A 1 381 ? 60.943 15.243 -80.297 1.00 73.69 381 THR A C 1
ATOM 3125 O O . THR A 1 381 ? 59.773 14.861 -80.281 1.00 73.69 381 THR A O 1
ATOM 3128 N N . LYS A 1 382 ? 61.782 14.990 -79.286 1.00 77.88 382 LYS A N 1
ATOM 3129 C CA . LYS A 1 382 ? 61.363 14.283 -78.071 1.00 77.88 382 LYS A CA 1
ATOM 3130 C C . LYS A 1 382 ? 60.347 15.133 -77.293 1.00 77.88 382 LYS A C 1
ATOM 3132 O O . LYS A 1 382 ? 60.627 16.310 -77.049 1.00 77.88 382 LYS A O 1
ATOM 3137 N N . PRO A 1 383 ? 59.197 14.567 -76.884 1.00 79.38 383 PRO A N 1
ATOM 3138 C CA . PRO A 1 383 ? 58.240 15.285 -76.053 1.00 79.38 383 PRO A CA 1
ATOM 3139 C C . PRO A 1 383 ? 58.841 15.568 -74.667 1.00 79.38 383 PRO A C 1
ATOM 3141 O O . PRO A 1 383 ? 59.750 14.865 -74.217 1.00 79.38 383 PRO A O 1
ATOM 3144 N N . VAL A 1 384 ? 58.307 16.571 -73.965 1.00 76.12 384 VAL A N 1
ATOM 3145 C CA . VAL A 1 384 ? 58.694 16.928 -72.588 1.00 76.12 384 VAL A CA 1
ATOM 3146 C C . VAL A 1 384 ? 57.504 16.689 -71.659 1.00 76.12 384 VAL A C 1
ATOM 3148 O O . VAL A 1 384 ? 56.396 17.113 -71.970 1.00 76.12 384 VAL A O 1
ATOM 3151 N N . CYS A 1 385 ? 57.726 16.024 -70.521 1.00 77.88 385 CYS A N 1
ATOM 3152 C CA . CYS A 1 385 ? 56.715 15.831 -69.478 1.00 77.88 385 CYS A CA 1
ATOM 3153 C C . CYS A 1 385 ? 57.214 16.393 -68.148 1.00 77.88 385 CYS A C 1
ATOM 3155 O O . CYS A 1 385 ? 58.287 16.012 -67.670 1.00 77.88 385 CYS A O 1
ATOM 3157 N N . GLU A 1 386 ? 56.406 17.251 -67.528 1.00 72.38 386 GLU A N 1
ATOM 3158 C CA . GLU A 1 386 ? 56.696 17.897 -66.241 1.00 72.38 386 GLU A CA 1
ATOM 3159 C C . GLU A 1 386 ? 56.893 16.890 -65.095 1.00 72.38 386 GLU A C 1
ATOM 3161 O O . GLU A 1 386 ? 57.651 17.138 -64.158 1.00 72.38 386 GLU A O 1
ATOM 3166 N N . TYR A 1 387 ? 56.283 15.707 -65.200 1.00 75.56 387 TYR A N 1
ATOM 3167 C CA . TYR A 1 387 ? 56.334 14.664 -64.174 1.00 75.56 387 TYR A CA 1
ATOM 3168 C C . TYR A 1 387 ? 57.488 13.677 -64.333 1.00 75.56 387 TYR A C 1
ATOM 3170 O O . TYR A 1 387 ? 57.629 12.779 -63.504 1.00 75.56 387 TYR A O 1
ATOM 3178 N N . SER A 1 388 ? 58.343 13.840 -65.348 1.00 75.38 388 SER A N 1
ATOM 3179 C CA . SER A 1 388 ? 59.444 12.902 -65.627 1.00 75.38 388 SER A CA 1
ATOM 3180 C C . SER A 1 388 ? 60.365 12.701 -64.416 1.00 75.38 388 SER A C 1
ATOM 3182 O O . SER A 1 388 ? 60.784 11.583 -64.138 1.00 75.38 388 SER A O 1
ATOM 3184 N N . ASN A 1 389 ? 60.609 13.760 -63.634 1.00 76.19 389 ASN A N 1
ATOM 3185 C CA . ASN A 1 389 ? 61.467 13.724 -62.441 1.00 76.19 389 ASN A CA 1
ATOM 3186 C C . ASN A 1 389 ? 60.817 13.033 -61.225 1.00 76.19 389 ASN A C 1
ATOM 3188 O O . ASN A 1 389 ? 61.496 12.778 -60.233 1.00 76.19 389 ASN A O 1
ATOM 3192 N N . LYS A 1 390 ? 59.507 12.758 -61.279 1.00 78.25 390 LYS A N 1
ATOM 3193 C CA . LYS A 1 390 ? 58.742 12.058 -60.234 1.00 78.25 390 LYS A CA 1
ATOM 3194 C C . LYS A 1 390 ? 58.455 10.592 -60.592 1.00 78.25 390 LYS A C 1
ATOM 3196 O O . LYS A 1 390 ? 57.867 9.878 -59.778 1.00 78.25 390 LYS A O 1
ATOM 3201 N N . MET A 1 391 ? 58.846 10.148 -61.790 1.00 83.75 391 MET A N 1
ATOM 3202 C CA . MET A 1 391 ? 58.710 8.760 -62.230 1.00 83.75 391 MET A CA 1
ATOM 3203 C C . MET A 1 391 ? 59.925 7.951 -61.789 1.00 83.75 391 MET A C 1
ATOM 3205 O O . MET A 1 391 ? 61.066 8.332 -62.041 1.00 83.75 391 MET A O 1
ATOM 3209 N N . ASN A 1 392 ? 59.683 6.807 -61.162 1.00 83.12 392 ASN A N 1
ATOM 3210 C CA . ASN A 1 392 ? 60.722 5.863 -60.790 1.00 83.12 392 ASN A CA 1
ATOM 3211 C C . ASN A 1 392 ? 60.398 4.497 -61.389 1.00 83.12 392 ASN A C 1
ATOM 3213 O O . ASN A 1 392 ? 59.313 3.972 -61.166 1.00 83.12 392 ASN A O 1
ATOM 3217 N N . THR A 1 393 ? 61.331 3.920 -62.144 1.00 84.62 393 THR A N 1
ATOM 3218 C CA . THR A 1 393 ? 61.163 2.572 -62.703 1.00 84.62 393 THR A CA 1
ATOM 3219 C C . THR A 1 393 ? 61.964 1.584 -61.882 1.00 84.62 393 THR A C 1
ATOM 3221 O O . THR A 1 393 ? 63.190 1.664 -61.826 1.00 84.62 393 THR A O 1
ATOM 3224 N N . VAL A 1 394 ? 61.265 0.640 -61.265 1.00 83.31 394 VAL A N 1
ATOM 3225 C CA . VAL A 1 394 ? 61.863 -0.471 -60.530 1.00 83.31 394 VAL A CA 1
ATOM 3226 C C . VAL A 1 394 ? 61.710 -1.727 -61.372 1.00 83.31 394 VAL A C 1
ATOM 3228 O O . VAL A 1 394 ? 60.660 -1.952 -61.957 1.00 83.31 394 VAL A O 1
ATOM 3231 N N . TYR A 1 395 ? 62.753 -2.544 -61.449 1.00 83.88 395 TYR A N 1
ATOM 3232 C CA . TYR A 1 395 ? 62.689 -3.823 -62.150 1.00 83.88 395 TYR A CA 1
ATOM 3233 C C . TYR A 1 395 ? 62.434 -4.932 -61.138 1.00 83.88 395 TYR A C 1
ATOM 3235 O O . TYR A 1 395 ? 63.075 -4.971 -60.083 1.00 83.88 395 TYR A O 1
ATOM 3243 N N . ASP A 1 396 ? 61.496 -5.821 -61.446 1.00 82.31 396 ASP A N 1
ATOM 3244 C CA . ASP A 1 396 ? 61.258 -6.995 -60.617 1.00 82.31 396 ASP A CA 1
ATOM 3245 C C . ASP A 1 396 ? 62.405 -8.020 -60.736 1.00 82.31 396 ASP A C 1
ATOM 3247 O O . ASP A 1 396 ? 63.368 -7.854 -61.494 1.00 82.31 396 ASP A O 1
ATOM 3251 N N . LYS A 1 397 ? 62.320 -9.114 -59.970 1.00 80.44 397 LYS A N 1
ATOM 3252 C CA . LYS A 1 397 ? 63.348 -10.171 -59.966 1.00 80.44 397 LYS A CA 1
ATOM 3253 C C . LYS A 1 397 ? 63.475 -10.885 -61.321 1.00 80.44 397 LYS A C 1
ATOM 3255 O O . LYS A 1 397 ? 64.465 -11.577 -61.543 1.00 80.44 397 LYS A O 1
ATOM 3260 N N . GLN A 1 398 ? 62.485 -10.739 -62.198 1.00 80.25 398 GLN A N 1
ATOM 3261 C CA . GLN A 1 398 ? 62.408 -11.307 -63.539 1.00 80.25 398 GLN A CA 1
ATOM 3262 C C . GLN A 1 398 ? 62.851 -10.299 -64.618 1.00 80.25 398 GLN A C 1
ATOM 3264 O O . GLN A 1 398 ? 62.916 -10.657 -65.794 1.00 80.25 398 GLN A O 1
ATOM 3269 N N . GLY A 1 399 ? 63.210 -9.069 -64.229 1.00 75.06 399 GLY A N 1
ATOM 3270 C CA . GLY A 1 399 ? 63.660 -8.006 -65.126 1.00 75.06 399 GLY A CA 1
ATOM 3271 C C . GLY A 1 399 ? 62.528 -7.252 -65.829 1.00 75.06 399 GLY A C 1
ATOM 3272 O O . GLY A 1 399 ? 62.800 -6.535 -66.792 1.00 75.06 399 GLY A O 1
ATOM 3273 N N . VAL A 1 400 ? 61.279 -7.395 -65.379 1.00 81.06 400 VAL A N 1
ATOM 3274 C CA . VAL A 1 400 ? 60.131 -6.638 -65.896 1.00 81.06 400 VAL A CA 1
ATOM 3275 C C . VAL A 1 400 ? 60.121 -5.246 -65.252 1.00 81.06 400 VAL A C 1
ATOM 3277 O O . VAL A 1 400 ? 60.209 -5.152 -64.024 1.00 81.06 400 VAL A O 1
ATOM 3280 N N . PRO A 1 401 ? 60.054 -4.158 -66.043 1.00 85.88 401 PRO A N 1
ATOM 3281 C CA . PRO A 1 401 ? 59.947 -2.810 -65.500 1.00 85.88 401 PRO A CA 1
ATOM 3282 C C . PRO A 1 401 ? 58.577 -2.581 -64.857 1.00 85.88 401 PRO A C 1
ATOM 3284 O O . PRO A 1 401 ? 57.557 -3.052 -65.356 1.00 85.88 401 PRO A O 1
ATOM 3287 N N . ASN A 1 402 ? 58.585 -1.829 -63.764 1.00 86.19 402 ASN A N 1
ATOM 3288 C CA . ASN A 1 402 ? 57.417 -1.288 -63.095 1.00 86.19 402 ASN A CA 1
ATOM 3289 C C . ASN A 1 402 ? 57.676 0.195 -62.802 1.00 86.19 402 ASN A C 1
ATOM 3291 O O . ASN A 1 402 ? 58.426 0.539 -61.878 1.00 86.19 402 ASN A O 1
ATOM 3295 N N . THR A 1 403 ? 57.125 1.081 -63.627 1.00 89.62 403 THR A N 1
ATOM 3296 C CA . THR A 1 403 ? 57.220 2.525 -63.432 1.00 89.62 403 THR A CA 1
ATOM 3297 C C . THR A 1 403 ? 56.113 3.008 -62.502 1.00 89.62 403 THR A C 1
ATOM 3299 O O . THR A 1 403 ? 54.929 2.940 -62.823 1.00 89.62 403 THR A O 1
ATOM 3302 N N . ILE A 1 404 ? 56.510 3.605 -61.382 1.00 88.06 404 ILE A N 1
ATOM 3303 C CA . ILE A 1 404 ? 55.618 4.301 -60.457 1.00 88.06 404 ILE A CA 1
ATOM 3304 C C . ILE A 1 404 ? 55.809 5.815 -60.554 1.00 88.06 404 ILE A C 1
ATOM 3306 O O . ILE A 1 404 ? 56.925 6.312 -60.716 1.00 88.06 404 ILE A O 1
ATOM 3310 N N . LEU A 1 405 ? 54.719 6.559 -60.416 1.00 85.69 405 LEU A N 1
ATOM 3311 C CA . LEU A 1 405 ? 54.715 7.994 -60.180 1.00 85.69 405 LEU A CA 1
ATOM 3312 C C . LEU A 1 405 ? 54.385 8.248 -58.709 1.00 85.69 405 LEU A C 1
ATOM 3314 O O . LEU A 1 405 ? 53.322 7.848 -58.234 1.00 85.69 405 LEU A O 1
ATOM 3318 N N . LYS A 1 406 ? 55.263 8.954 -57.993 1.00 81.44 406 LYS A N 1
ATOM 3319 C CA . LYS A 1 406 ? 54.951 9.424 -56.636 1.00 81.44 406 LYS A CA 1
ATOM 3320 C C . LYS A 1 406 ? 54.045 10.652 -56.711 1.00 81.44 406 LYS A C 1
ATOM 3322 O O . LYS A 1 406 ? 54.444 11.678 -57.264 1.00 81.44 406 LYS A O 1
ATOM 3327 N N . LEU A 1 407 ? 52.839 10.541 -56.155 1.00 72.56 407 LEU A N 1
ATOM 3328 C CA . LEU A 1 407 ? 51.791 11.566 -56.223 1.00 72.56 407 LEU A CA 1
ATOM 3329 C C . LEU A 1 407 ? 51.955 12.695 -55.188 1.00 72.56 407 LEU A C 1
ATOM 3331 O O . LEU A 1 407 ? 51.176 13.641 -55.224 1.00 72.56 407 LEU A O 1
ATOM 3335 N N . GLY A 1 408 ? 52.952 12.630 -54.291 1.00 64.56 408 GLY A N 1
ATOM 3336 C CA . GLY A 1 408 ? 53.147 13.618 -53.215 1.00 64.56 408 GLY A CA 1
ATOM 3337 C C . GLY A 1 408 ? 53.072 15.078 -53.689 1.00 64.56 408 GLY A C 1
ATOM 3338 O O . GLY A 1 408 ? 53.501 15.379 -54.807 1.00 64.56 408 GLY A O 1
ATOM 3339 N N . ASP A 1 409 ? 52.495 15.956 -52.855 1.00 53.19 409 ASP A N 1
ATOM 3340 C CA . ASP A 1 409 ? 52.161 17.376 -53.107 1.00 53.19 409 ASP A CA 1
ATOM 3341 C C . ASP A 1 409 ? 51.757 17.714 -54.564 1.00 53.19 409 ASP A C 1
ATOM 3343 O O . ASP A 1 409 ? 51.955 18.828 -55.054 1.00 53.19 409 ASP A O 1
ATOM 3347 N N . MET A 1 410 ? 51.150 16.765 -55.290 1.00 54.03 410 MET A N 1
ATOM 3348 C CA . MET A 1 410 ? 50.301 17.065 -56.440 1.00 54.03 410 MET A CA 1
ATOM 3349 C C . MET A 1 410 ? 49.049 17.693 -55.838 1.00 54.03 410 MET A C 1
ATOM 3351 O O . MET A 1 410 ? 48.087 16.997 -55.526 1.00 54.03 410 MET A O 1
ATOM 3355 N N . GLY A 1 411 ? 49.135 18.993 -55.539 1.00 44.31 411 GLY A N 1
ATOM 3356 C CA . GLY A 1 411 ? 48.084 19.742 -54.868 1.00 44.31 411 GLY A CA 1
ATOM 3357 C C . GLY A 1 411 ? 46.731 19.416 -55.485 1.00 44.31 411 GLY A C 1
ATOM 3358 O O . GLY A 1 411 ? 46.578 19.426 -56.707 1.00 44.31 411 GLY A O 1
ATOM 3359 N N . VAL A 1 412 ? 45.768 19.088 -54.628 1.00 39.31 412 VAL A N 1
ATOM 3360 C CA . VAL A 1 412 ? 44.366 18.847 -54.972 1.00 39.31 412 VAL A CA 1
ATOM 3361 C C . VAL A 1 412 ? 43.800 20.155 -55.545 1.00 39.31 412 VAL A C 1
ATOM 3363 O O . VAL A 1 412 ? 43.215 20.967 -54.835 1.00 39.31 412 VAL A O 1
ATOM 3366 N N . GLY A 1 413 ? 44.089 20.429 -56.819 1.00 34.59 413 GLY A N 1
ATOM 3367 C CA . GLY A 1 413 ? 43.875 21.737 -57.429 1.00 34.59 413 GLY A CA 1
ATOM 3368 C C . GLY A 1 413 ? 44.598 21.926 -58.764 1.00 34.59 413 GLY A C 1
ATOM 3369 O O . GLY A 1 413 ? 45.621 22.590 -58.812 1.00 34.59 413 GLY A O 1
ATOM 3370 N N . GLY A 1 414 ? 44.000 21.405 -59.841 1.00 33.69 414 GLY A N 1
ATOM 3371 C CA . GLY A 1 414 ? 44.056 21.993 -61.189 1.00 33.69 414 GLY A CA 1
ATOM 3372 C C . GLY A 1 414 ? 45.365 21.883 -61.984 1.00 33.69 414 GLY A C 1
ATOM 3373 O O . GLY A 1 414 ? 46.353 22.536 -61.682 1.00 33.69 414 GLY A O 1
ATOM 3374 N N . ILE A 1 415 ? 45.311 21.171 -63.113 1.00 37.41 415 ILE A N 1
ATOM 3375 C CA . ILE A 1 415 ? 46.236 21.371 -64.240 1.00 37.41 415 ILE A CA 1
ATOM 3376 C C . ILE A 1 415 ? 45.386 21.870 -65.414 1.00 37.41 415 ILE A C 1
ATOM 3378 O O . ILE A 1 415 ? 44.833 21.083 -66.184 1.00 37.41 415 ILE A O 1
ATOM 3382 N N . GLU A 1 416 ? 45.213 23.187 -65.498 1.00 33.25 416 GLU A N 1
ATOM 3383 C CA . GLU A 1 416 ? 44.922 23.881 -66.753 1.00 33.25 416 GLU A CA 1
ATOM 3384 C C . GLU A 1 416 ? 46.263 24.366 -67.305 1.00 33.25 416 GLU A C 1
ATOM 3386 O O . GLU A 1 416 ? 46.928 25.177 -66.667 1.00 33.25 416 GLU A O 1
ATOM 3391 N N . GLY A 1 417 ? 46.670 23.874 -68.477 1.00 32.81 417 GLY A N 1
ATOM 3392 C CA . GLY A 1 417 ? 47.822 24.438 -69.183 1.00 32.81 417 GLY A CA 1
ATOM 3393 C C . GLY A 1 417 ? 48.741 23.427 -69.854 1.00 32.81 417 GLY A C 1
ATOM 3394 O O . GLY A 1 417 ? 49.895 23.310 -69.475 1.00 32.81 417 GLY A O 1
ATOM 3395 N N . ALA A 1 418 ? 48.270 22.752 -70.902 1.00 27.66 418 ALA A N 1
ATOM 3396 C CA . ALA A 1 418 ? 49.150 22.274 -71.970 1.00 27.66 418 ALA A CA 1
ATOM 3397 C C . ALA A 1 418 ? 48.343 22.148 -73.270 1.00 27.66 418 ALA A C 1
ATOM 3399 O O . ALA A 1 418 ? 47.545 21.233 -73.456 1.00 27.66 418 ALA A O 1
ATOM 3400 N N . SER A 1 419 ? 48.511 23.123 -74.158 1.00 25.89 419 SER A N 1
ATOM 3401 C CA . SER A 1 419 ? 47.938 23.163 -75.503 1.00 25.89 419 SER A CA 1
ATOM 3402 C C . SER A 1 419 ? 48.518 22.052 -76.389 1.00 25.89 419 SER A C 1
ATOM 3404 O O . SER A 1 419 ? 49.727 22.025 -76.618 1.00 25.89 419 SER A O 1
ATOM 3406 N N . ALA A 1 420 ? 47.666 21.179 -76.932 1.00 27.89 420 ALA A N 1
ATOM 3407 C CA . ALA A 1 420 ? 48.042 20.246 -77.996 1.00 27.89 420 ALA A CA 1
ATOM 3408 C C . ALA A 1 420 ? 48.075 20.963 -79.369 1.00 27.89 420 ALA A C 1
ATOM 3410 O O . ALA A 1 420 ? 47.202 21.796 -79.628 1.00 27.89 420 ALA A O 1
ATOM 3411 N N . PRO A 1 421 ? 49.040 20.668 -80.262 1.00 27.84 421 PRO A N 1
ATOM 3412 C CA . PRO A 1 421 ? 49.088 21.250 -81.602 1.00 27.84 421 PRO A CA 1
ATOM 3413 C C . PRO A 1 421 ? 48.036 20.623 -82.537 1.00 27.84 421 PRO A C 1
ATOM 3415 O O . PRO A 1 421 ? 47.747 19.429 -82.468 1.00 27.84 421 PRO A O 1
ATOM 3418 N N . SER A 1 422 ? 47.469 21.451 -83.417 1.00 25.75 422 SER A N 1
ATOM 3419 C CA . SER A 1 422 ? 46.370 21.131 -84.341 1.00 25.75 422 SER A CA 1
ATOM 3420 C C . SER A 1 422 ? 46.733 20.080 -85.411 1.00 25.75 422 SER A C 1
ATOM 3422 O O . SER A 1 422 ? 47.847 20.120 -85.938 1.00 25.75 422 SER A O 1
ATOM 3424 N N . PRO A 1 423 ? 45.798 19.199 -85.827 1.00 30.41 423 PRO A N 1
ATOM 3425 C CA . PRO A 1 423 ? 46.009 18.276 -86.946 1.00 30.41 423 PRO A CA 1
ATOM 3426 C C . PRO A 1 423 ? 45.782 18.956 -88.316 1.00 30.41 423 PRO A C 1
ATOM 3428 O O . PRO A 1 423 ? 44.964 19.877 -88.409 1.00 30.41 423 PRO A O 1
ATOM 3431 N N . PRO A 1 424 ? 46.455 18.515 -89.401 1.00 30.14 424 PRO A N 1
ATOM 3432 C CA . PRO A 1 424 ? 46.192 19.010 -90.748 1.00 30.14 424 PRO A CA 1
ATOM 3433 C C . PRO A 1 424 ? 44.955 18.349 -91.390 1.00 30.14 424 PRO A C 1
ATOM 3435 O O . PRO A 1 424 ? 44.519 17.263 -91.017 1.00 30.14 424 PRO A O 1
ATOM 3438 N N . LEU A 1 425 ? 44.409 19.079 -92.363 1.00 29.50 425 LEU A N 1
ATOM 3439 C CA . LEU A 1 425 ? 43.135 18.934 -93.075 1.00 29.50 425 LEU A CA 1
ATOM 3440 C C . LEU A 1 425 ? 42.828 17.549 -93.683 1.00 29.50 425 LEU A C 1
ATOM 3442 O O . LEU A 1 425 ? 43.694 16.874 -94.233 1.00 29.50 425 LEU A O 1
ATOM 3446 N N . SER A 1 426 ? 41.533 17.207 -93.668 1.00 30.69 426 SER A N 1
ATOM 3447 C CA . SER A 1 426 ? 40.893 16.100 -94.401 1.00 30.69 426 SER A CA 1
ATOM 3448 C C . SER A 1 426 ? 41.047 16.231 -95.928 1.00 30.69 426 SER A C 1
ATOM 3450 O O . SER A 1 426 ? 41.198 17.346 -96.434 1.00 30.69 426 SER A O 1
ATOM 3452 N N . PRO A 1 427 ? 40.901 15.127 -96.690 1.00 34.88 427 PRO A N 1
ATOM 3453 C CA . PRO A 1 427 ? 39.587 14.905 -97.313 1.00 34.88 427 PRO A CA 1
ATOM 3454 C C . PRO A 1 427 ? 39.174 13.428 -97.482 1.00 34.88 427 PRO A C 1
ATOM 3456 O O . PRO A 1 427 ? 40.007 12.542 -97.639 1.00 34.88 427 PRO A O 1
ATOM 3459 N N . GLY A 1 428 ? 37.858 13.205 -97.590 1.00 29.28 428 GLY A N 1
ATOM 3460 C CA . GLY A 1 428 ? 37.301 12.102 -98.384 1.00 29.28 428 GLY A CA 1
ATOM 3461 C C . GLY A 1 428 ? 36.378 11.138 -97.644 1.00 29.28 428 GLY A C 1
ATOM 3462 O O . GLY A 1 428 ? 36.818 10.116 -97.133 1.00 29.28 428 GLY A O 1
ATOM 3463 N N . ASN A 1 429 ? 35.076 11.434 -97.673 1.00 31.17 429 ASN A N 1
ATOM 3464 C CA . ASN A 1 429 ? 33.998 10.487 -97.388 1.00 31.17 429 ASN A CA 1
ATOM 3465 C C . ASN A 1 429 ? 34.150 9.195 -98.209 1.00 31.17 429 ASN A C 1
ATOM 3467 O O . ASN A 1 429 ? 34.242 9.269 -99.432 1.00 31.17 429 ASN A O 1
ATOM 3471 N N . ASN A 1 430 ? 34.048 8.036 -97.553 1.00 30.45 430 ASN A N 1
ATOM 3472 C CA . ASN A 1 430 ? 33.115 6.973 -97.938 1.00 30.45 430 ASN A CA 1
ATOM 3473 C C . ASN A 1 430 ? 32.985 5.928 -96.819 1.00 30.45 430 ASN A C 1
ATOM 3475 O O . ASN A 1 430 ? 33.967 5.431 -96.276 1.00 30.45 430 ASN A O 1
ATOM 3479 N N . LEU A 1 431 ? 31.729 5.638 -96.482 1.00 29.69 431 LEU A N 1
ATOM 3480 C CA . LEU A 1 431 ? 31.273 4.685 -95.476 1.00 29.69 431 LEU A CA 1
ATOM 3481 C C . LEU A 1 431 ? 31.750 3.255 -95.769 1.00 29.69 431 LEU A C 1
ATOM 3483 O O . LEU A 1 431 ? 31.433 2.719 -96.828 1.00 29.69 431 LEU A O 1
ATOM 3487 N N . ILE A 1 432 ? 32.365 2.600 -94.779 1.00 30.23 432 ILE A N 1
ATOM 3488 C CA . ILE A 1 432 ? 32.256 1.147 -94.592 1.00 30.23 432 ILE A CA 1
ATOM 3489 C C . ILE A 1 432 ? 31.975 0.875 -93.111 1.00 30.23 432 ILE A C 1
ATOM 3491 O O . ILE A 1 432 ? 32.750 1.215 -92.221 1.00 30.23 432 ILE A O 1
ATOM 3495 N N . GLN A 1 433 ? 30.814 0.275 -92.882 1.00 29.30 433 GLN A N 1
ATOM 3496 C CA . GLN A 1 433 ? 30.282 -0.205 -91.616 1.00 29.30 433 GLN A CA 1
ATOM 3497 C C . GLN A 1 433 ? 31.080 -1.439 -91.157 1.00 29.30 433 GLN A C 1
ATOM 3499 O O . GLN A 1 433 ? 31.234 -2.388 -91.924 1.00 29.30 433 GLN A O 1
ATOM 3504 N N . MET A 1 434 ? 31.582 -1.438 -89.919 1.00 27.22 434 MET A N 1
ATOM 3505 C CA . MET A 1 434 ? 32.266 -2.578 -89.284 1.00 27.22 434 MET A CA 1
ATOM 3506 C C . MET A 1 434 ? 31.630 -2.877 -87.905 1.00 27.22 434 MET A C 1
ATOM 3508 O O . MET A 1 434 ? 31.068 -1.968 -87.294 1.00 27.22 434 MET A O 1
ATOM 3512 N N . PRO A 1 435 ? 31.625 -4.149 -87.458 1.00 36.25 435 PRO A N 1
ATOM 3513 C CA . PRO A 1 435 ? 30.582 -4.732 -86.603 1.00 36.25 435 PRO A CA 1
ATOM 3514 C C . PRO A 1 435 ? 30.782 -4.546 -85.086 1.00 36.25 435 PRO A C 1
ATOM 3516 O O . PRO A 1 435 ? 31.888 -4.321 -84.604 1.00 36.25 435 PRO A O 1
ATOM 3519 N N . MET A 1 436 ? 29.680 -4.696 -84.336 1.00 33.09 436 MET A N 1
ATOM 3520 C CA . MET A 1 436 ? 29.614 -4.695 -82.864 1.00 33.09 436 MET A CA 1
ATOM 3521 C C . MET A 1 436 ? 30.406 -5.871 -82.240 1.00 33.09 436 MET A C 1
ATOM 3523 O O . MET A 1 436 ? 30.448 -6.952 -82.831 1.00 33.09 436 MET A O 1
ATOM 3527 N N . PRO A 1 437 ? 31.002 -5.705 -81.043 1.00 32.59 437 PRO A N 1
ATOM 3528 C CA . PRO A 1 437 ? 31.822 -6.733 -80.393 1.00 32.59 437 PRO A CA 1
ATOM 3529 C C . PRO A 1 437 ? 30.99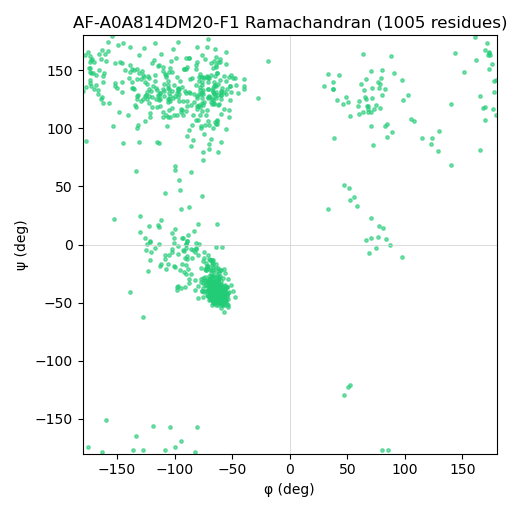7 -7.924 -79.861 1.00 32.59 437 PRO A C 1
ATOM 3531 O O . PRO A 1 437 ? 29.982 -7.739 -79.191 1.00 32.59 437 PRO A O 1
ATOM 3534 N N . MET A 1 438 ? 31.461 -9.155 -80.126 1.00 36.25 438 MET A N 1
ATOM 3535 C CA . MET A 1 438 ? 30.936 -10.400 -79.535 1.00 36.25 438 MET A CA 1
ATOM 3536 C C . MET A 1 438 ? 31.367 -10.558 -78.070 1.00 36.25 438 MET A C 1
ATOM 3538 O O . MET A 1 438 ? 32.511 -10.266 -77.719 1.00 36.25 438 MET A O 1
ATOM 3542 N N . ARG A 1 439 ? 30.477 -11.102 -77.229 1.00 40.22 439 ARG A N 1
ATOM 3543 C CA . ARG A 1 439 ? 30.789 -11.524 -75.856 1.00 40.22 439 ARG A CA 1
ATOM 3544 C C . ARG A 1 439 ? 31.077 -13.027 -75.847 1.00 40.22 439 ARG A C 1
ATOM 3546 O O . ARG A 1 439 ? 30.268 -13.810 -76.334 1.00 40.22 439 ARG A O 1
ATOM 3553 N N . ILE A 1 440 ? 32.223 -13.415 -75.292 1.00 39.25 440 ILE A N 1
ATOM 3554 C CA . ILE A 1 440 ? 32.621 -14.815 -75.101 1.00 39.25 440 ILE A CA 1
ATOM 3555 C C . ILE A 1 440 ? 32.374 -15.176 -73.635 1.00 39.25 440 ILE A C 1
ATOM 3557 O O . ILE A 1 440 ? 32.873 -14.490 -72.741 1.00 39.25 440 ILE A O 1
ATOM 3561 N N . THR A 1 441 ? 31.621 -16.243 -73.379 1.00 44.19 441 THR A N 1
ATOM 3562 C CA . THR A 1 441 ? 31.389 -16.779 -72.029 1.00 44.19 441 THR A CA 1
ATOM 3563 C C . THR A 1 441 ? 31.814 -18.242 -71.947 1.00 44.19 441 THR A C 1
ATOM 3565 O O . THR A 1 441 ? 31.708 -18.989 -72.918 1.00 44.19 441 THR A O 1
ATOM 3568 N N . TYR A 1 442 ? 32.344 -18.632 -70.787 1.00 40.12 442 TYR A N 1
ATOM 3569 C CA . TYR A 1 442 ? 32.831 -19.983 -70.512 1.00 40.12 442 TYR A CA 1
ATOM 3570 C C . TYR A 1 442 ? 31.699 -20.852 -69.960 1.00 40.12 442 TYR A C 1
ATOM 3572 O O . TYR A 1 442 ? 31.092 -20.484 -68.952 1.00 40.12 442 TYR A O 1
ATOM 3580 N N . ASP A 1 443 ? 31.417 -21.983 -70.605 1.00 47.38 443 ASP A N 1
ATOM 3581 C CA . ASP A 1 443 ? 30.443 -22.957 -70.112 1.00 47.38 443 ASP A CA 1
ATOM 3582 C C . ASP A 1 443 ? 31.148 -24.027 -69.263 1.00 47.38 443 ASP A C 1
ATOM 3584 O O . ASP A 1 443 ? 31.904 -24.864 -69.766 1.00 47.38 443 ASP A O 1
ATOM 3588 N N . ASN A 1 444 ? 30.872 -24.006 -67.957 1.00 42.19 444 ASN A N 1
ATOM 3589 C CA . ASN A 1 444 ? 31.454 -24.921 -66.973 1.00 42.19 444 ASN A CA 1
ATOM 3590 C C . ASN A 1 444 ? 30.932 -26.366 -67.075 1.00 42.19 444 ASN A C 1
ATOM 3592 O O . ASN A 1 444 ? 31.469 -27.239 -66.398 1.00 42.19 444 ASN A O 1
ATOM 3596 N N . THR A 1 445 ? 29.907 -26.645 -67.884 1.00 48.19 445 THR A N 1
ATOM 3597 C CA . THR A 1 445 ? 29.351 -28.005 -68.008 1.00 48.19 445 THR A CA 1
ATOM 3598 C C . THR A 1 445 ? 30.015 -28.836 -69.109 1.00 48.19 445 THR A C 1
ATOM 3600 O O . THR A 1 445 ? 30.092 -30.054 -68.971 1.00 48.19 445 THR A O 1
ATOM 3603 N N . ASN A 1 446 ? 30.584 -28.192 -70.138 1.00 47.50 446 ASN A N 1
ATOM 3604 C CA . ASN A 1 446 ? 31.275 -28.851 -71.259 1.00 47.50 446 ASN A CA 1
ATOM 3605 C C . ASN A 1 446 ? 32.718 -28.359 -71.503 1.00 47.50 446 ASN A C 1
ATOM 3607 O O . ASN A 1 446 ? 33.363 -28.803 -72.451 1.00 47.50 446 ASN A O 1
ATOM 3611 N N . ASN A 1 447 ? 33.256 -27.484 -70.643 1.00 38.72 447 ASN A N 1
ATOM 3612 C CA . ASN A 1 447 ? 34.642 -26.993 -70.697 1.00 38.72 447 ASN A CA 1
ATOM 3613 C C . ASN A 1 447 ? 35.031 -26.351 -72.053 1.00 38.72 447 ASN A C 1
ATOM 3615 O O . ASN A 1 447 ? 36.138 -26.537 -72.562 1.00 38.72 447 ASN A O 1
ATOM 3619 N N . THR A 1 448 ? 34.123 -25.564 -72.639 1.00 40.81 448 THR A N 1
ATOM 3620 C CA . THR A 1 448 ? 34.348 -24.828 -73.896 1.00 40.81 448 THR A CA 1
ATOM 3621 C C . THR A 1 448 ? 33.809 -23.397 -73.826 1.00 40.81 448 THR A C 1
ATOM 3623 O O . THR A 1 448 ? 32.836 -23.121 -73.126 1.00 40.81 448 THR A O 1
ATOM 3626 N N . TYR A 1 449 ? 34.427 -22.480 -74.576 1.00 39.16 449 TYR A N 1
ATOM 3627 C CA . TYR A 1 449 ? 33.958 -21.099 -74.728 1.00 39.16 449 TYR A CA 1
ATOM 3628 C C . TYR A 1 449 ? 32.954 -20.990 -75.881 1.00 39.16 449 TYR A C 1
ATOM 3630 O O . TYR A 1 449 ? 33.242 -21.446 -76.988 1.00 39.16 449 TYR A O 1
ATOM 3638 N N . VAL A 1 450 ? 31.811 -20.344 -75.640 1.00 41.81 450 VAL A N 1
ATOM 3639 C CA . VAL A 1 450 ? 30.781 -20.075 -76.660 1.00 41.81 450 VAL A CA 1
ATOM 3640 C C . VAL A 1 450 ? 30.638 -18.561 -76.845 1.00 41.81 450 VAL A C 1
ATOM 3642 O O . VAL A 1 450 ? 30.728 -17.798 -75.879 1.00 41.81 450 VAL A O 1
ATOM 3645 N N . ALA A 1 451 ? 30.464 -18.122 -78.094 1.00 35.72 451 ALA A N 1
ATOM 3646 C CA . ALA A 1 451 ? 30.284 -16.721 -78.466 1.00 35.72 451 ALA A CA 1
ATOM 3647 C C . ALA A 1 451 ? 28.857 -16.496 -78.991 1.00 35.72 451 ALA A C 1
ATOM 3649 O O . ALA A 1 451 ? 28.445 -17.171 -79.932 1.00 35.72 451 ALA A O 1
ATOM 3650 N N . GLU A 1 452 ? 28.122 -15.542 -78.411 1.00 41.59 452 GLU A N 1
ATOM 3651 C CA . GLU A 1 452 ? 26.779 -15.156 -78.871 1.00 41.59 452 GLU A CA 1
ATOM 3652 C C . GLU A 1 452 ? 26.710 -13.662 -79.236 1.00 41.59 452 GLU A C 1
ATOM 3654 O O . GLU A 1 452 ? 27.335 -12.802 -78.606 1.00 41.59 452 GLU A O 1
ATOM 3659 N N . SER A 1 453 ? 25.935 -13.354 -80.281 1.00 36.47 453 SER A N 1
ATOM 3660 C CA . SER A 1 453 ? 25.672 -12.003 -80.793 1.00 36.47 453 SER A CA 1
ATOM 3661 C C . SER A 1 453 ? 24.359 -11.446 -80.235 1.00 36.47 453 SER A C 1
ATOM 3663 O O . SER A 1 453 ? 23.324 -12.094 -80.378 1.00 36.47 453 SER A O 1
ATOM 3665 N N . VAL A 1 454 ? 24.350 -10.229 -79.683 1.00 35.31 454 VAL A N 1
ATOM 3666 C CA . VAL A 1 454 ? 23.113 -9.592 -79.190 1.00 35.31 454 VAL A CA 1
ATOM 3667 C C . VAL A 1 454 ? 22.599 -8.568 -80.208 1.00 35.31 454 VAL A C 1
ATOM 3669 O O . VAL A 1 454 ? 23.211 -7.518 -80.397 1.00 35.31 454 VAL A O 1
ATOM 3672 N N . ILE A 1 455 ? 21.457 -8.861 -80.842 1.00 31.84 455 ILE A N 1
ATOM 3673 C CA . ILE A 1 455 ? 20.602 -7.884 -81.537 1.00 31.84 455 ILE A CA 1
ATOM 3674 C C . ILE A 1 455 ? 19.312 -7.725 -80.727 1.00 31.84 455 ILE A C 1
ATOM 3676 O O . ILE A 1 455 ? 18.704 -8.700 -80.293 1.00 31.84 455 ILE A O 1
ATOM 3680 N N . SER A 1 456 ? 18.909 -6.473 -80.532 1.00 33.28 456 SER A N 1
ATOM 3681 C CA . SER A 1 456 ? 17.691 -6.036 -79.858 1.00 33.28 456 SER A CA 1
ATOM 3682 C C . SER A 1 456 ? 16.442 -6.229 -80.726 1.00 33.28 456 SER A C 1
ATOM 3684 O O . SER A 1 456 ? 16.412 -5.773 -81.864 1.00 33.28 456 SER A O 1
ATOM 3686 N N . THR A 1 457 ? 15.364 -6.795 -80.168 1.00 26.80 457 THR A N 1
ATOM 3687 C CA . THR A 1 457 ? 13.987 -6.485 -80.599 1.00 26.80 457 THR A CA 1
ATOM 3688 C C . THR A 1 457 ? 13.003 -6.526 -79.425 1.00 26.80 457 THR A C 1
ATOM 3690 O O . THR A 1 457 ? 13.090 -7.361 -78.530 1.00 26.80 457 THR A O 1
ATOM 3693 N N . ASN A 1 458 ? 12.085 -5.559 -79.447 1.00 29.50 458 ASN A N 1
ATOM 3694 C CA . ASN A 1 458 ? 10.956 -5.364 -78.541 1.00 29.50 458 ASN A CA 1
ATOM 3695 C C . ASN A 1 458 ? 9.885 -6.457 -78.708 1.00 29.50 458 ASN A C 1
ATOM 3697 O O . ASN A 1 458 ? 9.583 -6.820 -79.841 1.00 29.50 458 ASN A O 1
ATOM 3701 N N . SER A 1 459 ? 9.206 -6.859 -77.626 1.00 25.80 459 SER A N 1
ATOM 3702 C CA . SER A 1 459 ? 7.729 -6.896 -77.488 1.00 25.80 459 SER A CA 1
ATOM 3703 C C . SER A 1 459 ? 7.260 -7.808 -76.342 1.00 25.80 459 SER A C 1
ATOM 3705 O O . SER A 1 459 ? 7.987 -8.643 -75.821 1.00 25.80 459 SER A O 1
ATOM 3707 N N . CYS A 1 460 ? 6.035 -7.530 -75.906 1.00 22.53 460 CYS A N 1
ATOM 3708 C CA . CYS A 1 460 ? 5.400 -7.838 -74.631 1.00 22.53 460 CYS A CA 1
ATOM 3709 C C . CYS A 1 460 ? 4.433 -9.039 -74.731 1.00 22.53 460 CYS A C 1
ATOM 3711 O O . CYS A 1 460 ? 3.795 -9.190 -75.771 1.00 22.53 460 CYS A O 1
ATOM 3713 N N . SER A 1 461 ? 4.274 -9.832 -73.658 1.00 24.03 461 SER A N 1
ATOM 3714 C CA . SER A 1 461 ? 3.023 -10.483 -73.160 1.00 24.03 461 SER A CA 1
ATOM 3715 C C . SER A 1 461 ? 3.376 -11.512 -72.055 1.00 24.03 461 SER A C 1
ATOM 3717 O O . SER A 1 461 ? 4.130 -12.440 -72.313 1.00 24.03 461 SER A O 1
ATOM 3719 N N . SER A 1 462 ? 3.111 -11.272 -70.755 1.00 26.67 462 SER A N 1
ATOM 3720 C CA . SER A 1 462 ? 1.839 -11.410 -69.984 1.00 26.67 462 SER A CA 1
ATOM 3721 C C . SER A 1 462 ? 1.352 -12.869 -69.892 1.00 26.67 462 SER A C 1
ATOM 3723 O O . SER A 1 462 ? 1.265 -13.506 -70.931 1.00 26.67 462 SER A O 1
ATOM 3725 N N . SER A 1 463 ? 0.941 -13.496 -68.783 1.00 26.88 463 SER A N 1
ATOM 3726 C CA . SER A 1 463 ? 0.576 -13.179 -67.379 1.00 26.88 463 SER A CA 1
ATOM 3727 C C . SER A 1 463 ? 0.559 -14.541 -66.629 1.00 26.88 463 SER A C 1
ATOM 3729 O O . SER A 1 463 ? 0.587 -15.570 -67.295 1.00 26.88 463 SER A O 1
ATOM 3731 N N . SER A 1 464 ? 0.585 -14.705 -65.300 1.00 26.86 464 SER A N 1
ATOM 3732 C CA . SER A 1 464 ? -0.342 -14.293 -64.217 1.00 26.86 464 SER A CA 1
ATOM 3733 C C . SER A 1 464 ? 0.247 -14.851 -62.899 1.00 26.86 464 SER A C 1
ATOM 3735 O O . SER A 1 464 ? 0.808 -15.942 -62.945 1.00 26.86 464 SER A O 1
ATOM 3737 N N . THR A 1 465 ? 0.251 -14.197 -61.732 1.00 25.75 465 THR A N 1
ATOM 3738 C CA . THR A 1 465 ? -0.844 -13.642 -60.889 1.00 25.75 465 THR A CA 1
ATOM 3739 C C . THR A 1 465 ? -0.254 -12.517 -59.997 1.00 25.75 465 THR A C 1
ATOM 3741 O O . THR A 1 465 ? 0.786 -12.761 -59.394 1.00 25.75 465 THR A O 1
ATOM 3744 N N . ILE A 1 466 ? -0.685 -11.236 -59.981 1.00 28.06 466 ILE A N 1
ATOM 3745 C CA . ILE A 1 466 ? -1.990 -10.580 -59.654 1.00 28.06 466 ILE A CA 1
ATOM 3746 C C . ILE A 1 466 ? -2.260 -10.653 -58.132 1.00 28.06 466 ILE A C 1
ATOM 3748 O O . ILE A 1 466 ? -2.174 -11.744 -57.588 1.00 28.06 466 ILE A O 1
ATOM 3752 N N . SER A 1 467 ? -2.533 -9.595 -57.347 1.00 27.48 467 SER A N 1
ATOM 3753 C CA . SER A 1 467 ? -3.207 -8.270 -57.496 1.00 27.48 467 SER A CA 1
ATOM 3754 C C . SER A 1 467 ? -3.043 -7.505 -56.158 1.00 27.48 467 SER A C 1
ATOM 3756 O O . SER A 1 467 ? -2.813 -8.168 -55.154 1.00 27.48 467 SER A O 1
ATOM 3758 N N . SER A 1 468 ? -3.260 -6.203 -55.932 1.00 26.64 468 SER A N 1
ATOM 3759 C CA . SER A 1 468 ? -3.637 -4.954 -56.640 1.00 26.64 468 SER A CA 1
ATOM 3760 C C . SER A 1 468 ? -3.764 -3.903 -55.497 1.00 26.64 468 SER A C 1
ATOM 3762 O O . SER A 1 468 ? -4.007 -4.304 -54.365 1.00 26.64 468 SER A O 1
ATOM 3764 N N . VAL A 1 469 ? -3.622 -2.585 -55.635 1.00 27.11 469 VAL A N 1
ATOM 3765 C CA . VAL A 1 469 ? -4.437 -1.662 -56.438 1.00 27.11 469 VAL A CA 1
ATOM 3766 C C . VAL A 1 469 ? -3.652 -0.362 -56.659 1.00 27.11 469 VAL A C 1
ATOM 3768 O O . VAL A 1 469 ? -2.843 0.063 -55.838 1.00 27.11 469 VAL A O 1
ATOM 3771 N N . SER A 1 470 ? -3.924 0.213 -57.821 1.00 26.92 470 SER A N 1
ATOM 3772 C CA . SER A 1 470 ? -3.197 1.241 -58.553 1.00 26.92 470 SER A CA 1
ATOM 3773 C C . SER A 1 470 ? -3.891 2.632 -58.423 1.00 26.92 470 SER A C 1
ATOM 3775 O O . SER A 1 470 ? -4.581 2.847 -57.429 1.00 26.92 470 SER A O 1
ATOM 3777 N N . PRO A 1 471 ? -3.701 3.619 -59.334 1.00 34.81 471 PRO A N 1
ATOM 3778 C CA . PRO A 1 471 ? -3.127 4.914 -58.971 1.00 34.81 471 PRO A CA 1
ATOM 3779 C C . PRO A 1 471 ? -3.917 6.117 -59.555 1.00 34.81 471 PRO A C 1
ATOM 3781 O O . PRO A 1 471 ? -5.045 5.999 -60.025 1.00 34.81 471 PRO A O 1
ATOM 3784 N N . VAL A 1 472 ? -3.286 7.290 -59.534 1.00 31.23 472 VAL A N 1
ATOM 3785 C CA . VAL A 1 472 ? -3.787 8.599 -59.983 1.00 31.23 472 VAL A CA 1
ATOM 3786 C C . VAL A 1 472 ? -3.924 8.731 -61.516 1.00 31.23 472 VAL A C 1
ATOM 3788 O O . VAL A 1 472 ? -3.037 8.338 -62.267 1.00 31.23 472 VAL A O 1
ATOM 3791 N N . SER A 1 473 ? -5.010 9.371 -61.967 1.00 24.95 473 SER A N 1
ATOM 3792 C CA . SER A 1 473 ? -5.149 10.268 -63.147 1.00 24.95 473 SER A CA 1
ATOM 3793 C C . SER A 1 473 ? -6.457 11.064 -62.931 1.00 24.95 473 SER A C 1
ATOM 3795 O O . SER A 1 473 ? -7.371 10.531 -62.314 1.00 24.95 473 SER A O 1
ATOM 3797 N N . VAL A 1 474 ? -6.606 12.366 -63.212 1.00 25.62 474 VAL A N 1
ATOM 3798 C CA . VAL A 1 474 ? -6.601 13.113 -64.495 1.00 25.62 474 VAL A CA 1
ATOM 3799 C C . VAL A 1 474 ? -6.385 14.642 -64.202 1.00 25.62 474 VAL A C 1
ATOM 3801 O O . VAL A 1 474 ? -6.164 14.973 -63.039 1.00 25.62 474 VAL A O 1
ATOM 3804 N N . PRO A 1 475 ? -6.368 15.593 -65.174 1.00 36.78 475 PRO A N 1
ATOM 3805 C CA . PRO A 1 475 ? -5.381 16.677 -65.256 1.00 36.78 475 PRO A CA 1
ATOM 3806 C C . PRO A 1 475 ? -6.035 18.079 -65.158 1.00 36.78 475 PRO A C 1
ATOM 3808 O O . PRO A 1 475 ? -7.164 18.200 -64.693 1.00 36.78 475 PRO A O 1
ATOM 3811 N N . ASN A 1 476 ? -5.354 19.098 -65.704 1.00 25.33 476 ASN A N 1
ATOM 3812 C CA . ASN A 1 476 ? -5.779 20.494 -65.893 1.00 25.33 476 ASN A CA 1
ATOM 3813 C C . ASN A 1 476 ? -5.699 21.365 -64.630 1.00 25.33 476 ASN A C 1
ATOM 3815 O O . ASN A 1 476 ? -6.107 20.972 -63.553 1.00 25.33 476 ASN A O 1
ATOM 3819 N N . SER A 1 477 ? -5.240 22.607 -64.670 1.00 25.67 477 SER A N 1
ATOM 3820 C CA . SER A 1 477 ? -4.710 23.464 -65.731 1.00 25.67 477 SER A CA 1
ATOM 3821 C C . SER A 1 477 ? -4.521 24.839 -65.090 1.00 25.67 477 SER A C 1
ATOM 3823 O O . SER A 1 477 ? -5.210 25.132 -64.116 1.00 25.67 477 SER A O 1
ATOM 3825 N N . LEU A 1 478 ? -3.737 25.693 -65.749 1.00 25.84 478 LEU A N 1
ATOM 3826 C CA . LEU A 1 478 ? -3.727 27.150 -65.595 1.00 25.84 478 LEU A CA 1
ATOM 3827 C C . LEU A 1 478 ? -3.122 27.674 -64.275 1.00 25.84 478 LEU A C 1
ATOM 3829 O O . LEU A 1 478 ? -3.426 27.223 -63.187 1.00 25.84 478 LEU A O 1
ATOM 3833 N N . SER A 1 479 ? -2.274 28.685 -64.280 1.00 26.45 479 SER A N 1
ATOM 3834 C CA . SER A 1 479 ? -1.717 29.447 -65.384 1.00 26.45 479 SER A CA 1
ATOM 3835 C C . SER A 1 479 ? -0.734 30.435 -64.775 1.00 26.45 479 SER A C 1
ATOM 3837 O O . SER A 1 479 ? -1.051 31.084 -63.784 1.00 26.45 479 SER A O 1
ATOM 3839 N N . THR A 1 480 ? 0.429 30.531 -65.414 1.00 24.06 480 THR A N 1
ATOM 3840 C CA . THR A 1 480 ? 1.018 31.796 -65.868 1.00 24.06 480 THR A CA 1
ATOM 3841 C C . THR A 1 480 ? 1.139 32.897 -64.810 1.00 24.06 480 THR A C 1
ATOM 3843 O O . THR A 1 480 ? 0.173 33.548 -64.432 1.00 24.06 480 THR A O 1
ATOM 3846 N N . SER A 1 481 ? 2.375 33.197 -64.419 1.00 25.17 481 SER A N 1
ATOM 3847 C CA . SER A 1 481 ? 3.163 34.266 -65.069 1.00 25.17 481 SER A CA 1
ATOM 3848 C C . SER A 1 481 ? 3.038 35.547 -64.243 1.00 25.17 481 SER A C 1
ATOM 3850 O O . SER A 1 481 ? 1.967 35.850 -63.749 1.00 25.17 481 SER A O 1
ATOM 3852 N N . SER A 1 482 ? 4.046 36.374 -64.052 1.00 25.89 482 SER A N 1
ATOM 3853 C CA . SER A 1 482 ? 5.282 36.547 -64.791 1.00 25.89 482 SER A CA 1
ATOM 3854 C C . SER A 1 482 ? 6.135 37.542 -64.003 1.00 25.89 482 SER A C 1
ATOM 3856 O O . SER A 1 482 ? 5.587 38.323 -63.231 1.00 25.89 482 SER A O 1
ATOM 3858 N N . PHE A 1 483 ? 7.451 37.480 -64.225 1.00 23.09 483 PHE A N 1
ATOM 3859 C CA . PHE A 1 483 ? 8.341 38.605 -64.555 1.00 23.09 483 PHE A CA 1
ATOM 3860 C C . PHE A 1 483 ? 7.977 40.006 -64.008 1.00 23.09 483 PHE A C 1
ATOM 3862 O O . PHE A 1 483 ? 6.878 40.494 -64.208 1.00 23.09 483 PHE A O 1
ATOM 3869 N N . SER A 1 484 ? 8.878 40.825 -63.476 1.00 25.16 484 SER A N 1
ATOM 3870 C CA . SER A 1 484 ? 10.332 40.781 -63.371 1.00 25.16 484 SER A CA 1
ATOM 3871 C C . SER A 1 484 ? 10.797 42.127 -62.794 1.00 25.16 484 SER A C 1
ATOM 3873 O O . SER A 1 484 ? 10.086 43.124 -62.868 1.00 25.16 484 SER A O 1
ATOM 3875 N N . SER A 1 485 ? 12.059 42.151 -62.363 1.00 24.31 485 SER A N 1
ATOM 3876 C CA . SER A 1 485 ? 13.036 43.220 -62.635 1.00 24.31 485 SER A CA 1
ATOM 3877 C C . SER A 1 485 ? 12.874 44.638 -62.044 1.00 24.31 485 SER A C 1
ATOM 3879 O O . SER A 1 485 ? 12.054 45.428 -62.488 1.00 24.31 485 SER A O 1
ATOM 3881 N N . ILE A 1 486 ? 13.903 44.976 -61.248 1.00 23.25 486 ILE A N 1
ATOM 3882 C CA . ILE A 1 486 ? 14.792 46.154 -61.387 1.00 23.25 486 ILE A CA 1
ATOM 3883 C C . ILE A 1 486 ? 14.318 47.501 -60.787 1.00 23.25 486 ILE A C 1
ATOM 3885 O O . ILE A 1 486 ? 13.554 48.253 -61.371 1.00 23.25 486 ILE A O 1
ATOM 3889 N N . SER A 1 487 ? 14.938 47.798 -59.637 1.00 25.00 487 SER A N 1
ATOM 3890 C CA . SER A 1 487 ? 15.737 48.995 -59.294 1.00 25.00 487 SER A CA 1
ATOM 3891 C C . SER A 1 487 ? 15.141 50.413 -59.193 1.00 25.00 487 SER A C 1
ATOM 3893 O O . SER A 1 487 ? 14.741 51.024 -60.174 1.00 25.00 487 SER A O 1
ATOM 3895 N N . ASN A 1 488 ? 15.407 50.981 -58.003 1.00 25.59 488 ASN A N 1
ATOM 3896 C CA . ASN A 1 488 ? 15.824 52.356 -57.656 1.00 25.59 488 ASN A CA 1
ATOM 3897 C C . ASN A 1 488 ? 14.858 53.549 -57.784 1.00 25.59 488 ASN A C 1
ATOM 3899 O O . ASN A 1 488 ? 14.618 54.053 -58.875 1.00 25.59 488 ASN A O 1
ATOM 3903 N N . ASN A 1 489 ? 14.510 54.147 -56.631 1.00 25.28 489 ASN A N 1
ATOM 3904 C CA . ASN A 1 489 ? 14.999 55.460 -56.131 1.00 25.28 489 ASN A CA 1
ATOM 3905 C C . ASN A 1 489 ? 14.162 55.900 -54.901 1.00 25.28 489 ASN A C 1
ATOM 3907 O O . ASN A 1 489 ? 12.941 55.888 -54.952 1.00 25.28 489 ASN A O 1
ATOM 3911 N N . ASN A 1 490 ? 14.775 56.067 -53.720 1.00 25.83 490 ASN A N 1
ATOM 3912 C CA . ASN A 1 490 ? 15.284 57.323 -53.122 1.00 25.83 490 ASN A CA 1
ATOM 3913 C C . ASN A 1 490 ? 14.211 58.356 -52.704 1.00 25.83 490 ASN A C 1
ATOM 3915 O O . ASN A 1 490 ? 13.604 58.968 -53.574 1.00 25.83 490 ASN A O 1
ATOM 3919 N N . TYR A 1 491 ? 14.069 58.623 -51.390 1.00 23.05 491 TYR A N 1
ATOM 3920 C CA . TYR A 1 491 ? 14.468 59.881 -50.704 1.00 23.05 491 TYR A CA 1
ATOM 3921 C C . TYR A 1 491 ? 13.858 60.027 -49.280 1.00 23.05 491 TYR A C 1
ATOM 3923 O O . TYR A 1 491 ? 12.645 59.966 -49.140 1.00 23.05 491 TYR A O 1
ATOM 3931 N N . ASN A 1 492 ? 14.739 60.284 -48.287 1.00 26.88 492 ASN A N 1
ATOM 3932 C CA . ASN A 1 492 ? 14.677 61.155 -47.074 1.00 26.88 492 ASN A CA 1
ATOM 3933 C C . ASN A 1 492 ? 13.407 61.207 -46.180 1.00 26.88 492 ASN A C 1
ATOM 3935 O O . ASN A 1 492 ? 12.294 61.192 -46.667 1.00 26.88 492 ASN A O 1
ATOM 3939 N N . ASN A 1 493 ? 13.440 61.382 -44.848 1.00 24.53 493 ASN A N 1
ATOM 3940 C CA . ASN A 1 493 ? 14.294 62.169 -43.933 1.00 24.53 493 ASN A CA 1
ATOM 3941 C C . ASN A 1 493 ? 14.017 61.679 -42.477 1.00 24.53 493 ASN A C 1
ATOM 3943 O O . ASN A 1 493 ? 12.872 61.382 -42.158 1.00 24.53 493 ASN A O 1
ATOM 3947 N N . ARG A 1 494 ? 15.019 61.407 -41.624 1.00 28.75 494 ARG A N 1
ATOM 3948 C CA . ARG A 1 494 ? 15.630 62.276 -40.577 1.00 28.75 494 ARG A CA 1
ATOM 3949 C C . ARG A 1 494 ? 14.722 62.819 -39.455 1.00 28.75 494 ARG A C 1
ATOM 3951 O O . ARG A 1 494 ? 13.879 63.670 -39.709 1.00 28.75 494 ARG A O 1
ATOM 3958 N N . ASN A 1 495 ? 15.048 62.453 -38.205 1.00 26.62 495 ASN A N 1
ATOM 3959 C CA . ASN A 1 495 ? 15.740 63.279 -37.178 1.00 26.62 495 ASN A CA 1
ATOM 3960 C C . ASN A 1 495 ? 15.885 62.438 -35.878 1.00 26.62 495 ASN A C 1
ATOM 3962 O O . ASN A 1 495 ? 14.889 61.913 -35.400 1.00 26.62 495 ASN A O 1
ATOM 3966 N N . SER A 1 496 ? 17.095 62.025 -35.448 1.00 27.97 496 SER A N 1
ATOM 3967 C CA . SER A 1 496 ? 18.130 62.738 -34.639 1.00 27.97 496 SER A CA 1
ATOM 3968 C C . SER A 1 496 ? 17.774 62.787 -33.137 1.00 27.97 496 SER A C 1
ATOM 3970 O O . SER A 1 496 ? 16.642 63.123 -32.830 1.00 27.97 496 SER A O 1
ATOM 3972 N N . SER A 1 497 ? 18.628 62.527 -32.136 1.00 27.58 497 SER A N 1
ATOM 3973 C CA . SER A 1 497 ? 20.100 62.598 -31.981 1.00 27.58 497 SER A CA 1
ATOM 3974 C C . SER A 1 497 ? 20.491 61.979 -30.606 1.00 27.58 497 SER A C 1
ATOM 3976 O O . SER A 1 497 ? 19.715 62.150 -29.673 1.00 27.58 497 SER A O 1
ATOM 3978 N N . LEU A 1 498 ? 21.545 61.143 -30.487 1.00 27.03 498 LEU A N 1
ATOM 3979 C CA . LEU A 1 498 ? 22.904 61.415 -29.919 1.00 27.03 498 LEU A CA 1
ATOM 3980 C C . LEU A 1 498 ? 22.932 61.707 -28.386 1.00 27.03 498 LEU A C 1
ATOM 3982 O O . LEU A 1 498 ? 22.049 62.395 -27.906 1.00 27.03 498 LEU A O 1
ATOM 3986 N N . LEU A 1 499 ? 23.885 61.291 -27.531 1.00 24.80 499 LEU A N 1
ATOM 3987 C CA . LEU A 1 499 ? 25.326 61.001 -27.660 1.00 24.80 499 LEU A CA 1
ATOM 3988 C C . LEU A 1 499 ? 25.841 60.316 -26.343 1.00 24.80 499 LEU A C 1
ATOM 3990 O O . LEU A 1 499 ? 25.331 60.651 -25.280 1.00 24.80 499 LEU A O 1
ATOM 3994 N N . THR A 1 500 ? 26.835 59.407 -26.446 1.00 24.59 500 THR A N 1
ATOM 3995 C CA . THR A 1 500 ? 28.050 59.144 -25.590 1.00 24.59 500 THR A CA 1
ATOM 3996 C C . THR A 1 500 ? 28.021 59.358 -24.050 1.00 24.59 500 THR A C 1
ATOM 3998 O O . THR A 1 500 ? 27.469 60.326 -23.560 1.00 24.59 500 THR A O 1
ATOM 4001 N N . THR A 1 501 ? 28.712 58.610 -23.173 1.00 25.47 501 THR A N 1
ATOM 4002 C CA . THR A 1 501 ? 30.113 58.133 -23.203 1.00 25.47 501 THR A CA 1
ATOM 4003 C C . THR A 1 501 ? 30.356 57.168 -22.029 1.00 25.47 501 THR A C 1
ATOM 4005 O O . THR A 1 501 ? 29.754 57.312 -20.969 1.00 25.47 501 THR A O 1
ATOM 4008 N N . ALA A 1 502 ? 31.293 56.239 -22.204 1.00 28.61 502 ALA A N 1
ATOM 4009 C CA . ALA A 1 502 ? 31.876 55.397 -21.163 1.00 28.61 502 ALA A CA 1
ATOM 4010 C C . ALA A 1 502 ? 32.759 56.179 -20.169 1.00 28.61 502 ALA A C 1
ATOM 4012 O O . ALA A 1 502 ? 33.346 57.191 -20.542 1.00 28.61 502 ALA A O 1
ATOM 4013 N N . THR A 1 503 ? 32.940 55.656 -18.949 1.00 26.34 503 THR A N 1
ATOM 4014 C CA . THR A 1 503 ? 34.252 55.264 -18.374 1.00 26.34 503 THR A CA 1
ATOM 4015 C C . THR A 1 503 ? 34.099 54.755 -16.934 1.00 26.34 503 THR A C 1
ATOM 4017 O O . THR A 1 503 ? 33.468 55.385 -16.093 1.00 26.34 503 THR A O 1
ATOM 4020 N N . ASN A 1 504 ? 34.704 53.596 -16.667 1.00 32.53 504 ASN A N 1
ATOM 4021 C CA . ASN A 1 504 ? 34.969 53.058 -15.333 1.00 32.53 504 ASN A CA 1
ATOM 4022 C C . ASN A 1 504 ? 36.170 53.782 -14.713 1.00 32.53 504 ASN A C 1
ATOM 4024 O O . ASN A 1 504 ? 37.148 54.018 -15.418 1.00 32.53 504 ASN A O 1
ATOM 4028 N N . ASN A 1 505 ? 36.147 54.003 -13.395 1.00 26.84 505 ASN A N 1
ATOM 4029 C CA . ASN A 1 505 ? 37.364 54.075 -12.589 1.00 26.84 505 ASN A CA 1
ATOM 4030 C C . ASN A 1 505 ? 37.144 53.562 -11.155 1.00 26.84 505 ASN A C 1
ATOM 4032 O O . ASN A 1 505 ? 36.397 54.111 -10.355 1.00 26.84 505 ASN A O 1
ATOM 4036 N N . ASN A 1 506 ? 37.836 52.454 -10.932 1.00 26.94 506 ASN A N 1
ATOM 4037 C CA . ASN A 1 506 ? 38.438 51.848 -9.752 1.00 26.94 506 ASN A CA 1
ATOM 4038 C C . ASN A 1 506 ? 38.735 52.679 -8.475 1.00 26.94 506 ASN A C 1
ATOM 4040 O O . ASN A 1 506 ? 39.092 53.850 -8.543 1.00 26.94 506 ASN A O 1
ATOM 4044 N N . LEU A 1 507 ? 38.820 51.897 -7.379 1.00 26.25 507 LEU A N 1
ATOM 4045 C CA . LEU A 1 507 ? 39.655 51.992 -6.157 1.00 26.25 507 LEU A CA 1
ATOM 4046 C C . LEU A 1 507 ? 39.019 52.449 -4.824 1.00 26.25 507 LEU A C 1
ATOM 4048 O O . LEU A 1 507 ? 38.820 53.625 -4.563 1.00 26.25 507 LEU A O 1
ATOM 4052 N N . ASN A 1 508 ? 38.887 51.440 -3.949 1.00 26.14 508 ASN A N 1
ATOM 4053 C CA . ASN A 1 508 ? 39.484 51.317 -2.609 1.00 26.14 508 ASN A CA 1
ATOM 4054 C C . ASN A 1 508 ? 39.172 52.370 -1.527 1.00 26.14 508 ASN A C 1
ATOM 4056 O O . ASN A 1 508 ? 39.562 53.525 -1.634 1.00 26.14 508 ASN A O 1
ATOM 4060 N N . THR A 1 509 ? 38.646 51.897 -0.391 1.00 25.83 509 THR A N 1
ATOM 4061 C CA . THR A 1 509 ? 39.249 51.927 0.968 1.00 25.83 509 THR A CA 1
ATOM 4062 C C . THR A 1 509 ? 38.166 51.978 2.052 1.00 25.83 509 THR A C 1
ATOM 4064 O O . THR A 1 509 ? 37.122 52.591 1.868 1.00 25.83 509 THR A O 1
ATOM 4067 N N . GLY A 1 510 ? 38.452 51.382 3.215 1.00 23.86 510 GLY A N 1
ATOM 4068 C CA . GLY A 1 510 ? 37.899 51.879 4.479 1.00 23.86 510 GLY A CA 1
ATOM 4069 C C . GLY A 1 510 ? 36.935 50.957 5.217 1.00 23.86 510 GLY A C 1
ATOM 4070 O O . GLY A 1 510 ? 35.726 51.013 5.047 1.00 23.86 510 GLY A O 1
ATOM 4071 N N . VAL A 1 511 ? 37.523 50.169 6.111 1.00 26.69 511 VAL A N 1
ATOM 4072 C CA . VAL A 1 511 ? 36.942 49.595 7.331 1.00 26.69 511 VAL A CA 1
ATOM 4073 C C . VAL A 1 511 ? 36.029 50.595 8.059 1.00 26.69 511 VAL A C 1
ATOM 4075 O O . VAL A 1 511 ? 36.468 51.710 8.302 1.00 26.69 511 VAL A O 1
ATOM 4078 N N . HIS A 1 512 ? 34.836 50.172 8.495 1.00 25.97 512 HIS A N 1
ATOM 4079 C CA . HIS A 1 512 ? 34.330 50.435 9.851 1.00 25.97 512 HIS A CA 1
ATOM 4080 C C . HIS A 1 512 ? 33.140 49.524 10.201 1.00 25.97 512 HIS A C 1
ATOM 4082 O O . HIS A 1 512 ? 32.142 49.436 9.494 1.00 25.97 512 HIS A O 1
ATOM 4088 N N . VAL A 1 513 ? 33.308 48.834 11.326 1.00 29.36 513 VAL A N 1
ATOM 4089 C CA . VAL A 1 513 ? 32.326 48.052 12.085 1.00 29.36 513 VAL A CA 1
ATOM 4090 C C . VAL A 1 513 ? 31.242 48.986 12.637 1.00 29.36 513 VAL A C 1
ATOM 4092 O O . VAL A 1 513 ? 31.605 50.038 13.147 1.00 29.36 513 VAL A O 1
ATOM 4095 N N . PHE A 1 514 ? 29.959 48.608 12.578 1.00 24.86 514 PHE A N 1
ATOM 4096 C CA . PHE A 1 514 ? 29.076 48.504 13.754 1.00 24.86 514 PHE A CA 1
ATOM 4097 C C . PHE A 1 514 ? 27.715 47.872 13.421 1.00 24.86 514 PHE A C 1
ATOM 4099 O O . PHE A 1 514 ? 27.178 47.966 12.322 1.00 24.86 514 PHE A O 1
ATOM 4106 N N . GLU A 1 515 ? 27.246 47.169 14.441 1.00 25.11 515 GLU A N 1
ATOM 4107 C CA . GLU A 1 515 ? 26.076 46.323 14.622 1.00 25.11 515 GLU A CA 1
ATOM 4108 C C . GLU A 1 515 ? 24.673 46.897 14.328 1.00 25.11 515 GLU A C 1
ATOM 4110 O O . GLU A 1 515 ? 24.417 48.094 14.385 1.00 25.11 515 GLU A O 1
ATOM 4115 N N . ASN A 1 516 ? 23.751 45.924 14.249 1.00 25.06 516 ASN A N 1
ATOM 4116 C CA . ASN A 1 516 ? 22.362 45.921 14.733 1.00 25.06 516 ASN A CA 1
ATOM 4117 C C . ASN A 1 516 ? 21.234 46.524 13.868 1.00 25.06 516 ASN A C 1
ATOM 4119 O O . ASN A 1 516 ? 20.822 47.657 14.063 1.00 25.06 516 ASN A O 1
ATOM 4123 N N . LYS A 1 517 ? 20.632 45.612 13.075 1.00 23.72 517 LYS A N 1
ATOM 4124 C CA . LYS A 1 517 ? 19.218 45.139 13.136 1.00 23.72 517 LYS A CA 1
ATOM 4125 C C . LYS A 1 517 ? 18.064 46.143 12.872 1.00 23.72 517 LYS A C 1
ATOM 4127 O O . LYS A 1 517 ? 18.156 47.318 13.178 1.00 23.72 517 LYS A O 1
ATOM 4132 N N . PRO A 1 518 ? 16.861 45.598 12.606 1.00 46.06 518 PRO A N 1
ATOM 4133 C CA . PRO A 1 518 ? 16.256 45.168 11.333 1.00 46.06 518 PRO A CA 1
ATOM 4134 C C . PRO A 1 518 ? 15.274 46.267 10.816 1.00 46.06 518 PRO A C 1
ATOM 4136 O O . PRO A 1 518 ? 15.220 47.318 11.454 1.00 46.06 518 PRO A O 1
ATOM 4139 N N . PRO A 1 519 ? 14.473 46.122 9.727 1.00 27.62 519 PRO A N 1
ATOM 4140 C CA . PRO A 1 519 ? 13.185 45.396 9.788 1.00 27.62 519 PRO A CA 1
ATOM 4141 C C . PRO A 1 519 ? 12.717 44.929 8.359 1.00 27.62 519 PRO A C 1
ATOM 4143 O O . PRO A 1 519 ? 13.589 44.571 7.571 1.00 27.62 519 PRO A O 1
ATOM 4146 N N . PRO A 1 520 ? 11.418 44.775 8.002 1.00 33.00 520 PRO A N 1
ATOM 4147 C CA . PRO A 1 520 ? 10.897 43.474 7.580 1.00 33.00 520 PRO A CA 1
ATOM 4148 C C . PRO A 1 520 ? 10.149 43.477 6.218 1.00 33.00 520 PRO A C 1
ATOM 4150 O O . PRO A 1 520 ? 9.951 44.507 5.588 1.00 33.00 520 PRO A O 1
ATOM 4153 N N . ALA A 1 521 ? 9.628 42.291 5.881 1.00 23.84 521 ALA A N 1
ATOM 4154 C CA . ALA A 1 521 ? 8.314 42.046 5.266 1.00 23.84 521 ALA A CA 1
ATOM 4155 C C . ALA A 1 521 ? 8.059 42.276 3.748 1.00 23.84 521 ALA A C 1
ATOM 4157 O O . ALA A 1 521 ? 7.985 43.396 3.262 1.00 23.84 521 ALA A O 1
ATOM 4158 N N . TYR A 1 522 ? 7.719 41.140 3.110 1.00 23.64 522 TYR A N 1
ATOM 4159 C CA . TYR A 1 522 ? 6.701 40.891 2.067 1.00 23.64 522 TYR A CA 1
ATOM 4160 C C . TYR A 1 522 ? 6.863 41.469 0.645 1.00 23.64 522 TYR A C 1
ATOM 4162 O O . TYR A 1 522 ? 6.704 42.661 0.422 1.00 23.64 522 TYR A O 1
ATOM 4170 N N . ASN A 1 523 ? 6.985 40.596 -0.369 1.00 22.20 523 ASN A N 1
ATOM 4171 C CA . ASN A 1 523 ? 5.845 40.060 -1.145 1.00 22.20 523 ASN A CA 1
ATOM 4172 C C . ASN A 1 523 ? 6.296 39.208 -2.353 1.00 22.20 523 ASN A C 1
ATOM 4174 O O . ASN A 1 523 ? 7.362 39.408 -2.927 1.00 22.20 523 ASN A O 1
ATOM 4178 N N . THR A 1 524 ? 5.441 38.252 -2.710 1.00 25.16 524 THR A N 1
ATOM 4179 C CA . THR A 1 524 ? 5.573 37.226 -3.759 1.00 25.16 524 THR A CA 1
ATOM 4180 C C . THR A 1 524 ? 5.238 37.753 -5.163 1.00 25.16 524 THR A C 1
ATOM 4182 O O . THR A 1 524 ? 4.394 38.635 -5.304 1.00 25.16 524 THR A O 1
ATOM 4185 N N . THR A 1 525 ? 5.794 37.141 -6.216 1.00 21.25 525 THR A N 1
ATOM 4186 C CA . THR A 1 525 ? 5.074 36.821 -7.476 1.00 21.25 525 THR A CA 1
ATOM 4187 C C . THR A 1 525 ? 5.836 35.759 -8.287 1.00 21.25 525 THR A C 1
ATOM 4189 O O . THR A 1 525 ? 7.062 35.705 -8.253 1.00 21.25 525 THR A O 1
ATOM 4192 N N . VAL A 1 526 ? 5.094 34.880 -8.970 1.00 30.25 526 VAL A N 1
ATOM 4193 C CA . VAL A 1 526 ? 5.538 33.629 -9.627 1.00 30.25 526 VAL A CA 1
ATOM 4194 C C . VAL A 1 526 ? 5.480 33.765 -11.157 1.00 30.25 526 VAL A C 1
ATOM 4196 O O . VAL A 1 526 ? 4.568 34.427 -11.650 1.00 30.25 526 VAL A O 1
ATOM 4199 N N . ASN A 1 527 ? 6.358 33.075 -11.911 1.00 24.80 527 ASN A N 1
ATOM 4200 C CA . ASN A 1 527 ? 5.926 32.366 -13.132 1.00 24.80 527 ASN A CA 1
ATOM 4201 C C . ASN A 1 527 ? 6.901 31.288 -13.674 1.00 24.80 527 ASN A C 1
ATOM 4203 O O . ASN A 1 527 ? 8.034 31.579 -14.036 1.00 24.80 527 ASN A O 1
ATOM 4207 N N . ASN A 1 528 ? 6.357 30.065 -13.765 1.00 25.73 528 ASN A N 1
ATOM 4208 C CA . ASN A 1 528 ? 6.420 29.032 -14.817 1.00 25.73 528 ASN A CA 1
ATOM 4209 C C . ASN A 1 528 ? 7.736 28.605 -15.515 1.00 25.73 528 ASN A C 1
ATOM 4211 O O . ASN A 1 528 ? 8.230 29.298 -16.396 1.00 25.73 528 ASN A O 1
ATOM 4215 N N . GLY A 1 529 ? 8.052 27.302 -15.385 1.00 24.14 529 GLY A N 1
ATOM 4216 C CA . GLY A 1 529 ? 7.904 26.398 -16.545 1.00 24.14 529 GLY A CA 1
ATOM 4217 C C . GLY A 1 529 ? 9.073 25.482 -16.966 1.00 24.14 529 GLY A C 1
ATOM 4218 O O . GLY A 1 529 ? 9.864 25.861 -17.811 1.00 24.14 529 GLY A O 1
ATOM 4219 N N . LYS A 1 530 ? 9.001 24.214 -16.518 1.00 23.44 530 LYS A N 1
ATOM 4220 C CA . LYS A 1 530 ? 9.238 22.933 -17.248 1.00 23.44 530 LYS A CA 1
ATOM 4221 C C . LYS A 1 530 ? 10.622 22.502 -17.819 1.00 23.44 530 LYS A C 1
ATOM 4223 O O . LYS A 1 530 ? 11.094 23.073 -18.788 1.00 23.44 530 LYS A O 1
ATOM 4228 N N . LEU A 1 531 ? 10.979 21.266 -17.391 1.00 22.14 531 LEU A N 1
ATOM 4229 C CA . LEU A 1 531 ? 11.553 20.091 -18.119 1.00 22.14 531 LEU A CA 1
ATOM 4230 C C . LEU A 1 531 ? 13.021 20.189 -18.616 1.00 22.14 531 LEU A C 1
ATOM 4232 O O . LEU A 1 531 ? 13.445 21.257 -19.011 1.00 22.14 531 LEU A O 1
ATOM 4236 N N . VAL A 1 532 ? 13.864 19.149 -18.732 1.00 23.34 532 VAL A N 1
ATOM 4237 C CA . VAL A 1 532 ? 13.877 17.690 -18.460 1.00 23.34 532 VAL A CA 1
ATOM 4238 C C . VAL A 1 532 ? 15.321 17.218 -18.726 1.00 23.34 532 VAL A C 1
ATOM 4240 O O . VAL A 1 532 ? 15.902 17.673 -19.701 1.00 23.34 532 VAL A O 1
ATOM 4243 N N . VAL A 1 533 ? 15.838 16.333 -17.855 1.00 23.56 533 VAL A N 1
ATOM 4244 C CA . VAL A 1 533 ? 16.642 15.108 -18.121 1.00 23.56 533 VAL A CA 1
ATOM 4245 C C . VAL A 1 533 ? 17.850 15.226 -19.073 1.00 23.56 533 VAL A C 1
ATOM 4247 O O . VAL A 1 533 ? 17.695 15.576 -20.229 1.00 23.56 533 VAL A O 1
ATOM 4250 N N . GLU A 1 534 ? 19.046 14.793 -18.658 1.00 22.48 534 GLU A N 1
ATOM 4251 C CA . GLU A 1 534 ? 19.505 13.407 -18.865 1.00 22.48 534 GLU A CA 1
ATOM 4252 C C . GLU A 1 534 ? 20.918 13.173 -18.311 1.00 22.48 534 GLU A C 1
ATOM 4254 O O . GLU A 1 534 ? 21.797 14.028 -18.336 1.00 22.48 534 GLU A O 1
ATOM 4259 N N . ASN A 1 535 ? 21.063 11.982 -17.744 1.00 26.44 535 ASN A N 1
ATOM 4260 C CA . ASN A 1 535 ? 22.199 11.441 -17.010 1.00 26.44 535 ASN A CA 1
ATOM 4261 C C . ASN A 1 535 ? 23.289 10.868 -17.944 1.00 26.44 535 ASN A C 1
ATOM 4263 O O . ASN A 1 535 ? 23.082 10.720 -19.143 1.00 26.44 535 ASN A O 1
ATOM 4267 N N . PHE A 1 536 ? 24.326 10.334 -17.284 1.00 25.80 536 PHE A N 1
ATOM 4268 C CA . PHE A 1 536 ? 25.153 9.168 -17.649 1.00 25.80 536 PHE A CA 1
ATOM 4269 C C . PHE A 1 536 ? 26.537 9.475 -18.243 1.00 25.80 536 PHE A C 1
ATOM 4271 O O . PHE A 1 536 ? 26.636 10.147 -19.248 1.00 25.80 536 PHE A O 1
ATOM 4278 N N . TYR A 1 537 ? 27.660 8.917 -17.770 1.00 23.48 537 TYR A N 1
ATOM 4279 C CA . TYR A 1 537 ? 28.007 8.057 -16.622 1.00 23.48 537 TYR A CA 1
ATOM 4280 C C . TYR A 1 537 ? 29.476 7.611 -16.798 1.00 23.48 537 TYR A C 1
ATOM 4282 O O . TYR A 1 537 ? 30.024 7.683 -17.894 1.00 23.48 537 TYR A O 1
ATOM 4290 N N . ASN A 1 538 ? 29.994 6.939 -15.772 1.00 26.73 538 ASN A N 1
ATOM 4291 C CA . ASN A 1 538 ? 31.081 5.943 -15.779 1.00 26.73 538 ASN A CA 1
ATOM 4292 C C . ASN A 1 538 ? 32.504 6.515 -15.771 1.00 26.73 538 ASN A C 1
ATOM 4294 O O . ASN A 1 538 ? 32.782 7.442 -16.489 1.00 26.73 538 ASN A O 1
ATOM 4298 N N . ASN A 1 539 ? 33.475 6.073 -14.965 1.00 24.77 539 ASN A N 1
ATOM 4299 C CA . ASN A 1 539 ? 33.540 5.007 -13.981 1.00 24.77 539 ASN A CA 1
ATOM 4300 C C . ASN A 1 539 ? 34.889 5.070 -13.251 1.00 24.77 539 ASN A C 1
ATOM 4302 O O . ASN A 1 539 ? 35.823 5.105 -14.023 1.00 24.77 539 ASN A O 1
ATOM 4306 N N . SER A 1 540 ? 35.086 4.829 -11.935 1.00 25.16 540 SER A N 1
ATOM 4307 C CA . SER A 1 540 ? 36.298 4.095 -11.494 1.00 25.16 540 SER A CA 1
ATOM 4308 C C . SER A 1 540 ? 37.163 4.425 -10.229 1.00 25.16 540 SER A C 1
ATOM 4310 O O . SER A 1 540 ? 37.849 5.436 -10.213 1.00 25.16 540 SER A O 1
ATOM 4312 N N . ASN A 1 541 ? 37.298 3.463 -9.301 1.00 23.17 541 ASN A N 1
ATOM 4313 C CA . ASN A 1 541 ? 38.479 3.008 -8.506 1.00 23.17 541 ASN A CA 1
ATOM 4314 C C . ASN A 1 541 ? 39.525 4.037 -7.985 1.00 23.17 541 ASN A C 1
ATOM 4316 O O . ASN A 1 541 ? 40.097 4.797 -8.753 1.00 23.17 541 ASN A O 1
ATOM 4320 N N . GLN A 1 542 ? 39.971 3.994 -6.723 1.00 22.41 542 GLN A N 1
ATOM 4321 C CA . GLN A 1 542 ? 40.540 2.825 -6.034 1.00 22.41 542 GLN A CA 1
ATOM 4322 C C . GLN A 1 542 ? 40.749 3.116 -4.524 1.00 22.41 542 GLN A C 1
ATOM 4324 O O . GLN A 1 542 ? 40.810 4.267 -4.108 1.00 22.41 542 GLN A O 1
ATOM 4329 N N . SER A 1 543 ? 40.842 2.035 -3.751 1.00 24.17 543 SER A N 1
ATOM 4330 C CA . SER A 1 543 ? 40.992 1.845 -2.294 1.00 24.17 543 SER A CA 1
ATOM 4331 C C . SER A 1 543 ? 42.265 2.392 -1.626 1.00 24.17 543 SER A C 1
ATOM 4333 O O . SER A 1 543 ? 43.301 2.399 -2.282 1.00 24.17 543 SER A O 1
ATOM 4335 N N . ILE A 1 544 ? 42.205 2.659 -0.306 1.00 22.38 544 ILE A N 1
ATOM 4336 C CA . ILE A 1 544 ? 43.243 2.378 0.723 1.00 22.38 544 ILE A CA 1
ATOM 4337 C C . ILE A 1 544 ? 42.633 2.516 2.141 1.00 22.38 544 ILE A C 1
ATOM 4339 O O . ILE A 1 544 ? 41.656 3.241 2.322 1.00 22.38 544 ILE A O 1
ATOM 4343 N N . SER A 1 545 ? 43.178 1.742 3.081 1.00 22.75 545 SER A N 1
ATOM 4344 C CA . SER A 1 545 ? 42.736 1.405 4.442 1.00 22.75 545 SER A CA 1
ATOM 4345 C C . SER A 1 545 ? 43.578 2.068 5.561 1.00 22.75 545 SER A C 1
ATOM 4347 O O . SER A 1 545 ? 44.510 2.807 5.250 1.00 22.75 545 SER A O 1
ATOM 4349 N N . ASP A 1 546 ? 43.227 1.720 6.817 1.00 25.11 546 ASP A N 1
ATOM 4350 C CA . ASP A 1 546 ? 44.008 1.700 8.090 1.00 25.11 546 ASP A CA 1
ATOM 4351 C C . ASP A 1 546 ? 43.629 2.807 9.119 1.00 25.11 546 ASP A C 1
ATOM 4353 O O . ASP A 1 546 ? 43.677 3.990 8.789 1.00 25.11 546 ASP A O 1
ATOM 4357 N N . GLU A 1 547 ? 42.923 2.475 10.228 1.00 27.56 547 GLU A N 1
ATOM 4358 C CA . GLU A 1 547 ? 43.368 2.069 11.612 1.00 27.56 547 GLU A CA 1
ATOM 4359 C C . GLU A 1 547 ? 43.793 3.287 12.479 1.00 27.56 547 GLU A C 1
ATOM 4361 O O . GLU A 1 547 ? 44.394 4.207 11.939 1.00 27.56 547 GLU A O 1
ATOM 4366 N N . GLU A 1 548 ? 43.587 3.463 13.795 1.00 28.80 548 GLU A N 1
ATOM 4367 C CA . GLU A 1 548 ? 42.876 2.889 14.969 1.00 28.80 548 GLU A CA 1
ATOM 4368 C C . GLU A 1 548 ? 43.024 3.957 16.104 1.00 28.80 548 GLU A C 1
ATOM 4370 O O . GLU A 1 548 ? 43.977 4.735 16.036 1.00 28.80 548 GLU A O 1
ATOM 4375 N N . ASP A 1 549 ? 42.153 4.010 17.134 1.00 25.06 549 ASP A N 1
ATOM 4376 C CA . ASP A 1 549 ? 42.558 4.345 18.530 1.00 25.06 549 ASP A CA 1
ATOM 4377 C C . ASP A 1 549 ? 41.443 4.059 19.571 1.00 25.06 549 ASP A C 1
ATOM 4379 O O . ASP A 1 549 ? 40.273 4.389 19.352 1.00 25.06 549 ASP A O 1
ATOM 4383 N N . ASP A 1 550 ? 41.843 3.484 20.712 1.00 29.64 550 ASP A N 1
ATOM 4384 C CA . ASP A 1 550 ? 41.043 2.966 21.842 1.00 29.64 550 ASP A CA 1
ATOM 4385 C C . ASP A 1 550 ? 41.195 3.831 23.118 1.00 29.64 550 ASP A C 1
ATOM 4387 O O . ASP A 1 550 ? 42.269 4.375 23.377 1.00 29.64 550 ASP A O 1
ATOM 4391 N N . SER A 1 551 ? 40.180 3.858 24.004 1.00 26.42 551 SER A N 1
ATOM 4392 C CA . SER A 1 551 ? 40.392 4.030 25.463 1.00 26.42 551 SER A CA 1
ATOM 4393 C C . SER A 1 551 ? 39.180 3.625 26.335 1.00 26.42 551 SER A C 1
ATOM 4395 O O . SER A 1 551 ? 38.083 4.159 26.158 1.00 26.42 551 SER A O 1
ATOM 4397 N N . ASP A 1 552 ? 39.453 2.745 27.308 1.00 30.67 552 ASP A N 1
ATOM 4398 C CA . ASP A 1 552 ? 38.623 2.085 28.345 1.00 30.67 552 ASP A CA 1
ATOM 4399 C C . ASP A 1 552 ? 38.157 2.958 29.541 1.00 30.67 552 ASP A C 1
ATOM 4401 O O . ASP A 1 552 ? 38.831 3.927 29.891 1.00 30.67 552 ASP A O 1
ATOM 4405 N N . TRP A 1 553 ? 37.094 2.517 30.249 1.00 26.45 553 TRP A N 1
ATOM 4406 C CA . TRP A 1 553 ? 36.879 2.660 31.715 1.00 26.45 553 TRP A CA 1
ATOM 4407 C C . TRP A 1 553 ? 36.036 1.482 32.276 1.00 26.45 553 TRP A C 1
ATOM 4409 O O . TRP A 1 553 ? 35.007 1.130 31.703 1.00 26.45 553 TRP A O 1
ATOM 4419 N N . ASP A 1 554 ? 36.486 0.931 33.415 1.00 31.05 554 ASP A N 1
ATOM 4420 C CA . ASP A 1 554 ? 36.167 -0.366 34.058 1.00 31.05 554 ASP A CA 1
ATOM 4421 C C . ASP A 1 554 ? 34.726 -0.658 34.566 1.00 31.05 554 ASP A C 1
ATOM 4423 O O . ASP A 1 554 ? 33.984 0.223 35.008 1.00 31.05 554 ASP A O 1
ATOM 4427 N N . ASP A 1 555 ? 34.426 -1.970 34.606 1.00 32.81 555 ASP A N 1
ATOM 4428 C CA . ASP A 1 555 ? 33.202 -2.694 35.007 1.00 32.81 555 ASP A CA 1
ATOM 4429 C C . ASP A 1 555 ? 33.125 -3.128 36.502 1.00 32.81 555 ASP A C 1
ATOM 4431 O O . ASP A 1 555 ? 34.121 -3.503 37.125 1.00 32.81 555 ASP A O 1
ATOM 4435 N N . ASP A 1 556 ? 31.894 -3.217 37.040 1.00 27.09 556 ASP A N 1
ATOM 4436 C CA . ASP A 1 556 ? 31.502 -3.924 38.285 1.00 27.09 556 ASP A CA 1
ATOM 4437 C C . ASP A 1 556 ? 31.035 -5.375 37.956 1.00 27.09 556 ASP A C 1
ATOM 4439 O O . ASP A 1 556 ? 30.112 -5.559 37.149 1.00 27.09 556 ASP A O 1
ATOM 4443 N N . PRO A 1 557 ? 31.628 -6.446 38.530 1.00 34.22 557 PRO A N 1
ATOM 4444 C CA . PRO A 1 557 ? 31.643 -7.770 37.904 1.00 34.22 557 PRO A CA 1
ATOM 4445 C C . PRO A 1 557 ? 30.524 -8.730 38.353 1.00 34.22 557 PRO A C 1
ATOM 4447 O O . PRO A 1 557 ? 30.811 -9.897 38.635 1.00 34.22 557 PRO A O 1
ATOM 4450 N N . ASN A 1 558 ? 29.247 -8.317 38.424 1.00 29.73 558 ASN A N 1
ATOM 4451 C CA . ASN A 1 558 ? 28.191 -9.302 38.745 1.00 29.73 558 ASN A CA 1
ATOM 4452 C C . ASN A 1 558 ? 26.745 -9.080 38.252 1.00 29.73 558 ASN A C 1
ATOM 4454 O O . ASN A 1 558 ? 25.835 -9.709 38.794 1.00 29.73 558 ASN A O 1
ATOM 4458 N N . LEU A 1 559 ? 26.491 -8.284 37.200 1.00 29.03 559 LEU A N 1
ATOM 4459 C CA . LEU A 1 559 ? 25.106 -8.070 36.723 1.00 29.03 559 LEU A CA 1
ATOM 4460 C C . LEU A 1 559 ? 24.782 -8.398 35.248 1.00 29.03 559 LEU A C 1
ATOM 4462 O O . LEU A 1 559 ? 23.620 -8.272 34.876 1.00 29.03 559 LEU A O 1
ATOM 4466 N N . ASN A 1 560 ? 25.718 -8.876 34.411 1.00 30.38 560 ASN A N 1
ATOM 4467 C CA . ASN A 1 560 ? 25.495 -8.910 32.945 1.00 30.38 560 ASN A CA 1
ATOM 4468 C C . ASN A 1 560 ? 25.581 -10.262 32.205 1.00 30.38 560 ASN A C 1
ATOM 4470 O O . ASN A 1 560 ? 25.611 -10.288 30.976 1.00 30.38 560 ASN A O 1
ATOM 4474 N N . LYS A 1 561 ? 25.541 -11.420 32.872 1.00 29.55 561 LYS A N 1
ATOM 4475 C CA . LYS A 1 561 ? 25.792 -12.704 32.174 1.00 29.55 561 LYS A CA 1
ATOM 4476 C C . LYS A 1 561 ? 24.608 -13.356 31.428 1.00 29.55 561 LYS A C 1
ATOM 4478 O O . LYS A 1 561 ? 24.734 -14.503 31.015 1.00 29.55 561 LYS A O 1
ATOM 4483 N N . ALA A 1 562 ? 23.474 -12.676 31.222 1.00 32.91 562 ALA A N 1
ATOM 4484 C CA . ALA A 1 562 ? 22.255 -13.320 30.697 1.00 32.91 562 ALA A CA 1
ATOM 4485 C C . ALA A 1 562 ? 21.778 -12.891 29.290 1.00 32.91 562 ALA A C 1
ATOM 4487 O O . ALA A 1 562 ? 20.765 -13.418 28.836 1.00 32.91 562 ALA A O 1
ATOM 4488 N N . VAL A 1 563 ? 22.450 -11.975 28.572 1.00 46.88 563 VAL A N 1
ATOM 4489 C CA . VAL A 1 563 ? 21.836 -11.338 27.375 1.00 46.88 563 VAL A CA 1
ATOM 4490 C C . VAL A 1 563 ? 22.409 -11.776 26.008 1.00 46.88 563 VAL A C 1
ATOM 4492 O O . VAL A 1 563 ? 21.749 -11.561 24.995 1.00 46.88 563 VAL A O 1
ATOM 4495 N N . ASN A 1 564 ? 23.546 -12.484 25.939 1.00 67.56 564 ASN A N 1
ATOM 4496 C CA . ASN A 1 564 ? 24.214 -12.815 24.659 1.00 67.56 564 ASN A CA 1
ATOM 4497 C C . ASN A 1 564 ? 24.204 -14.302 24.243 1.00 67.56 564 ASN A C 1
ATOM 4499 O O . ASN A 1 564 ? 25.011 -14.711 23.411 1.00 67.56 564 ASN A O 1
ATOM 4503 N N . THR A 1 565 ? 23.285 -15.127 24.757 1.00 73.69 565 THR A N 1
ATOM 4504 C CA . THR A 1 565 ? 23.129 -16.523 24.292 1.00 73.69 565 THR A CA 1
ATOM 4505 C C . THR A 1 565 ? 21.760 -16.784 23.667 1.00 73.69 565 THR A C 1
ATOM 4507 O O . THR A 1 565 ? 20.750 -16.204 24.063 1.00 73.69 565 THR A O 1
ATOM 4510 N N . CYS A 1 566 ? 21.724 -17.655 22.662 1.00 80.19 566 CYS A N 1
ATOM 4511 C CA . CYS A 1 566 ? 20.521 -18.058 21.936 1.00 80.19 566 CYS A CA 1
ATOM 4512 C C . CYS A 1 566 ? 20.508 -19.579 21.741 1.00 80.19 566 CYS A C 1
ATOM 4514 O O . CYS A 1 566 ? 21.565 -20.194 21.686 1.00 80.19 566 CYS A O 1
ATOM 4516 N N . MET A 1 567 ? 19.326 -20.199 21.672 1.00 84.44 567 MET A N 1
ATOM 4517 C CA . MET A 1 567 ? 19.199 -21.665 21.585 1.00 84.44 567 MET A CA 1
ATOM 4518 C C . MET A 1 567 ? 18.610 -22.101 20.244 1.00 84.44 567 MET A C 1
ATOM 4520 O O . MET A 1 567 ? 17.572 -21.558 19.846 1.00 84.44 567 MET A O 1
ATOM 4524 N N . ALA A 1 568 ? 19.256 -23.038 19.553 1.00 84.50 568 ALA A N 1
ATOM 4525 C CA . ALA A 1 568 ? 18.871 -23.468 18.210 1.00 84.50 568 ALA A CA 1
ATOM 4526 C C . ALA A 1 568 ? 17.518 -24.205 18.225 1.00 84.50 568 ALA A C 1
ATOM 4528 O O . ALA A 1 568 ? 17.266 -25.054 19.080 1.00 84.50 568 ALA A O 1
ATOM 4529 N N . GLN A 1 569 ? 16.620 -23.840 17.310 1.00 75.62 569 GLN A N 1
ATOM 4530 C CA . GLN A 1 569 ? 15.284 -24.426 17.118 1.00 75.62 569 GLN A CA 1
ATOM 4531 C C . GLN A 1 569 ? 15.239 -25.426 15.960 1.00 75.62 569 GLN A C 1
ATOM 4533 O O . GLN A 1 569 ? 14.321 -26.239 15.901 1.00 75.62 569 GLN A O 1
ATOM 4538 N N . PHE A 1 570 ? 16.222 -25.377 15.060 1.00 65.88 570 PHE A N 1
ATOM 4539 C CA . PHE A 1 570 ? 16.333 -26.262 13.904 1.00 65.88 570 PHE A CA 1
ATOM 4540 C C . PHE A 1 570 ? 17.791 -26.689 13.715 1.00 65.88 570 PHE A C 1
ATOM 4542 O O . PHE A 1 570 ? 18.704 -25.916 14.009 1.00 65.88 570 PHE A O 1
ATOM 4549 N N . ASP A 1 571 ? 18.003 -27.901 13.202 1.00 72.69 571 ASP A N 1
ATOM 4550 C CA . ASP A 1 571 ? 19.335 -28.398 12.854 1.00 72.69 571 ASP A CA 1
ATOM 4551 C C . ASP A 1 571 ? 19.867 -27.665 11.617 1.00 72.69 571 ASP A C 1
ATOM 4553 O O . ASP A 1 571 ? 19.180 -27.561 10.599 1.00 72.69 571 ASP A O 1
ATOM 4557 N N . PHE A 1 572 ? 21.117 -27.213 11.659 1.00 82.88 572 PHE A N 1
ATOM 4558 C CA . PHE A 1 572 ? 21.817 -26.650 10.510 1.00 82.88 572 PHE A CA 1
ATOM 4559 C C . PHE A 1 572 ? 23.203 -27.275 10.386 1.00 82.88 572 PHE A C 1
ATOM 4561 O O . PHE A 1 572 ? 23.975 -27.318 11.340 1.00 82.88 572 PHE A O 1
ATOM 4568 N N . LYS A 1 573 ? 23.524 -27.770 9.189 1.00 86.00 573 LYS A N 1
ATOM 4569 C CA . LYS A 1 573 ? 24.799 -28.420 8.886 1.00 86.00 573 LYS A CA 1
ATOM 4570 C C . LYS A 1 573 ? 25.661 -27.476 8.058 1.00 86.00 573 LYS A C 1
ATOM 4572 O O . LYS A 1 573 ? 25.246 -27.085 6.971 1.00 86.00 573 LYS A O 1
ATOM 4577 N N . SER A 1 574 ? 26.854 -27.164 8.555 1.00 84.88 574 SER A N 1
ATOM 4578 C CA . SER A 1 574 ? 27.815 -26.301 7.865 1.00 84.88 574 SER A CA 1
ATOM 4579 C C . SER A 1 574 ? 28.203 -26.900 6.512 1.00 84.88 574 SER A C 1
ATOM 4581 O O . SER A 1 574 ? 28.597 -28.066 6.420 1.00 84.88 574 SER A O 1
ATOM 4583 N N . THR A 1 575 ? 28.097 -26.085 5.473 1.00 67.94 575 THR A N 1
ATOM 4584 C CA . THR A 1 575 ? 28.494 -26.380 4.092 1.00 67.94 575 THR A CA 1
ATOM 4585 C C . THR A 1 575 ? 29.755 -25.639 3.668 1.00 67.94 575 THR A C 1
ATOM 4587 O O . THR A 1 575 ? 30.415 -26.069 2.723 1.00 67.94 575 THR A O 1
ATOM 4590 N N . ARG A 1 576 ? 30.096 -24.550 4.362 1.00 76.12 576 ARG A N 1
ATOM 4591 C CA . ARG A 1 576 ? 31.282 -23.728 4.111 1.00 76.12 576 ARG A CA 1
ATOM 4592 C C . ARG A 1 576 ? 32.189 -23.698 5.341 1.00 76.12 576 ARG A C 1
ATOM 4594 O O . ARG A 1 576 ? 31.725 -23.890 6.462 1.00 76.12 576 ARG A O 1
ATOM 4601 N N . ASP A 1 577 ? 33.476 -23.435 5.128 1.00 75.12 577 ASP A N 1
ATOM 4602 C CA . ASP A 1 577 ? 34.497 -23.458 6.188 1.00 75.12 577 ASP A CA 1
ATOM 4603 C C . ASP A 1 577 ? 34.327 -22.330 7.223 1.00 75.12 577 ASP A C 1
ATOM 4605 O O . ASP A 1 577 ? 34.868 -22.404 8.325 1.00 75.12 577 ASP A O 1
ATOM 4609 N N . ASP A 1 578 ? 33.564 -21.290 6.878 1.00 82.56 578 ASP A N 1
ATOM 4610 C CA . ASP A 1 578 ? 33.208 -20.165 7.740 1.00 82.56 578 ASP A CA 1
ATOM 4611 C C . ASP A 1 578 ? 31.905 -20.379 8.536 1.00 82.56 578 ASP A C 1
ATOM 4613 O O . ASP A 1 578 ? 31.515 -19.505 9.311 1.00 82.56 578 ASP A O 1
ATOM 4617 N N . GLU A 1 579 ? 31.241 -21.531 8.389 1.00 89.69 579 GLU A N 1
ATOM 4618 C CA . GLU A 1 579 ? 29.974 -21.882 9.045 1.00 89.69 579 GLU A CA 1
ATOM 4619 C C . GLU A 1 579 ? 30.169 -22.861 10.217 1.00 89.69 579 GLU A C 1
ATOM 4621 O O . GLU A 1 579 ? 31.071 -23.700 10.214 1.00 89.69 579 GLU A O 1
ATOM 4626 N N . ILE A 1 580 ? 29.275 -22.816 11.211 1.00 88.94 580 ILE A N 1
ATOM 4627 C CA . ILE A 1 580 ? 29.211 -23.828 12.280 1.00 88.94 580 ILE A CA 1
ATOM 4628 C C . ILE A 1 580 ? 27.970 -24.706 12.131 1.00 88.94 580 ILE A C 1
ATOM 4630 O O . ILE A 1 580 ? 26.881 -24.228 11.834 1.00 88.94 580 ILE A O 1
ATOM 4634 N N . THR A 1 581 ? 28.137 -26.011 12.351 1.00 88.38 581 THR A N 1
ATOM 4635 C CA . THR A 1 581 ? 27.008 -26.944 12.467 1.00 88.38 581 THR A CA 1
ATOM 4636 C C . THR A 1 581 ? 26.360 -26.773 13.840 1.00 88.38 581 THR A C 1
ATOM 4638 O O . THR A 1 581 ? 27.070 -26.782 14.844 1.00 88.38 581 THR A O 1
ATOM 4641 N N . ILE A 1 582 ? 25.035 -26.644 13.874 1.00 89.88 582 ILE A N 1
ATOM 4642 C CA . ILE A 1 582 ? 24.226 -26.470 15.086 1.00 89.88 582 ILE A CA 1
ATOM 4643 C C . ILE A 1 582 ? 23.088 -27.498 15.085 1.00 89.88 582 ILE A C 1
ATOM 4645 O O . ILE A 1 582 ? 22.531 -27.810 14.031 1.00 89.88 582 ILE A O 1
ATOM 4649 N N . GLN A 1 583 ? 22.755 -28.042 16.249 1.00 85.19 583 GLN A N 1
ATOM 4650 C CA . GLN A 1 583 ? 21.643 -28.971 16.449 1.00 85.19 583 GLN A CA 1
ATOM 4651 C C . GLN A 1 583 ? 20.573 -28.350 17.344 1.00 85.19 583 GLN A C 1
ATOM 4653 O O . GLN A 1 583 ? 20.861 -27.480 18.168 1.00 85.19 583 GLN A O 1
ATOM 4658 N N . VAL A 1 584 ? 19.322 -28.790 17.196 1.00 84.75 584 VAL A N 1
ATOM 4659 C CA . VAL A 1 584 ? 18.210 -28.347 18.047 1.00 84.75 584 VAL A CA 1
ATOM 4660 C C . VAL A 1 584 ? 18.584 -28.503 19.522 1.00 84.75 584 VAL A C 1
ATOM 4662 O O . VAL A 1 584 ? 18.901 -29.596 19.986 1.00 84.75 584 VAL A O 1
ATOM 4665 N N . GLY A 1 585 ? 18.499 -27.404 20.272 1.00 76.44 585 GLY A N 1
ATOM 4666 C CA . GLY A 1 585 ? 18.854 -27.350 21.691 1.00 76.44 585 GLY A CA 1
ATOM 4667 C C . GLY A 1 585 ? 20.259 -26.821 21.990 1.00 76.44 585 GLY A C 1
ATOM 4668 O O . GLY A 1 585 ? 20.523 -26.499 23.148 1.00 76.44 585 GLY A O 1
ATOM 4669 N N . ASP A 1 586 ? 21.128 -26.647 20.990 1.00 86.81 586 ASP A N 1
ATOM 4670 C CA . ASP A 1 586 ? 22.453 -26.055 21.197 1.00 86.81 586 ASP A CA 1
ATOM 4671 C C . ASP A 1 586 ? 22.346 -24.597 21.660 1.00 86.81 586 ASP A C 1
ATOM 4673 O O . ASP A 1 586 ? 21.633 -23.789 21.055 1.00 86.81 586 ASP A O 1
ATOM 4677 N N . GLN A 1 587 ? 23.073 -24.250 22.727 1.00 88.38 587 GLN A N 1
ATOM 4678 C CA . GLN A 1 587 ? 23.169 -22.887 23.247 1.00 88.38 587 GLN A CA 1
ATOM 4679 C C . GLN A 1 587 ? 24.404 -22.196 22.662 1.00 88.38 587 GLN A C 1
ATOM 4681 O O . GLN A 1 587 ? 25.539 -22.575 22.940 1.00 88.38 587 GLN A O 1
ATOM 4686 N N . ILE A 1 588 ? 24.168 -21.169 21.850 1.00 89.19 588 ILE A N 1
ATOM 4687 C CA . ILE A 1 588 ? 25.181 -20.483 21.053 1.00 89.19 588 ILE A CA 1
ATOM 4688 C C . ILE A 1 588 ? 25.363 -19.067 21.588 1.00 89.19 588 ILE A C 1
ATOM 4690 O O . ILE A 1 588 ? 24.392 -18.324 21.772 1.00 89.19 588 ILE A O 1
ATOM 4694 N N . GLU A 1 589 ? 26.612 -18.685 21.824 1.00 90.88 589 GLU A N 1
ATOM 4695 C CA . GLU A 1 589 ? 26.987 -17.323 22.195 1.00 90.88 589 GLU A CA 1
ATOM 4696 C C . GLU A 1 589 ? 27.049 -16.448 20.938 1.00 90.88 589 GLU A C 1
ATOM 4698 O O . GLU A 1 589 ? 27.806 -16.742 20.012 1.00 90.88 589 GLU A O 1
ATOM 4703 N N . ILE A 1 590 ? 26.231 -15.394 20.874 1.00 88.69 590 ILE A N 1
ATOM 4704 C CA . ILE A 1 590 ? 26.191 -14.489 19.719 1.00 88.69 590 ILE A CA 1
ATOM 4705 C C . ILE A 1 590 ? 27.361 -13.512 19.823 1.00 88.69 590 ILE A C 1
ATOM 4707 O O . ILE A 1 590 ? 27.413 -12.712 20.755 1.00 88.69 590 ILE A O 1
ATOM 4711 N N . LEU A 1 591 ? 28.254 -13.542 18.833 1.00 84.44 591 LEU A N 1
ATOM 4712 C CA . LEU A 1 591 ? 29.377 -12.612 18.710 1.00 84.44 591 LEU A CA 1
ATOM 4713 C C . LEU A 1 591 ? 29.028 -11.421 17.806 1.00 84.44 591 LEU A C 1
ATOM 4715 O O . LEU A 1 591 ? 29.427 -10.299 18.090 1.00 84.44 591 LEU A O 1
ATOM 4719 N N . GLU A 1 592 ? 28.268 -11.647 16.729 1.00 83.38 592 GLU A N 1
ATOM 4720 C CA . GLU A 1 592 ? 27.893 -10.599 15.772 1.00 83.38 592 GLU A CA 1
ATOM 4721 C C . GLU A 1 592 ? 26.553 -10.919 15.089 1.00 83.38 592 GLU A C 1
ATOM 4723 O O . GLU A 1 592 ? 26.321 -12.049 14.649 1.00 83.38 592 GLU A O 1
ATOM 4728 N N . LYS A 1 593 ? 25.670 -9.919 14.956 1.00 84.94 593 LYS A N 1
ATOM 4729 C CA . LYS A 1 593 ? 24.414 -10.026 14.196 1.00 84.94 593 LYS A CA 1
ATOM 4730 C C . LYS A 1 593 ? 24.539 -9.262 12.884 1.00 84.94 593 LYS A C 1
ATOM 4732 O O . LYS A 1 593 ? 24.552 -8.034 12.898 1.00 84.94 593 LYS A O 1
ATOM 4737 N N . ARG A 1 594 ? 24.598 -9.971 11.757 1.00 77.69 594 ARG A N 1
ATOM 4738 C CA . ARG A 1 594 ? 24.683 -9.345 10.433 1.00 77.69 594 ARG A CA 1
ATOM 4739 C C . ARG A 1 594 ? 23.285 -9.134 9.846 1.00 77.69 594 ARG A C 1
ATOM 4741 O O . ARG A 1 594 ? 22.349 -9.886 10.119 1.00 77.69 594 ARG A O 1
ATOM 4748 N N . ASN A 1 595 ? 23.151 -8.104 9.012 1.00 61.28 595 ASN A N 1
ATOM 4749 C CA . ASN A 1 595 ? 21.884 -7.715 8.374 1.00 61.28 595 ASN A CA 1
ATOM 4750 C C . ASN A 1 595 ? 21.513 -8.591 7.159 1.00 61.28 595 ASN A C 1
ATOM 4752 O O . ASN A 1 595 ? 20.491 -8.357 6.523 1.00 61.28 595 ASN A O 1
ATOM 4756 N N . ASP A 1 596 ? 22.340 -9.585 6.829 1.00 67.75 596 ASP A N 1
ATOM 4757 C CA . ASP A 1 596 ? 22.147 -10.548 5.737 1.00 67.75 596 ASP A CA 1
ATOM 4758 C C . ASP A 1 596 ? 21.432 -11.839 6.193 1.00 67.75 596 ASP A C 1
ATOM 4760 O O . ASP A 1 596 ? 21.284 -12.780 5.414 1.00 67.75 596 ASP A O 1
ATOM 4764 N N . GLY A 1 597 ? 20.972 -11.886 7.449 1.00 73.00 597 GLY A N 1
ATOM 4765 C CA . GLY A 1 597 ? 20.253 -13.026 8.023 1.00 73.00 597 GLY A CA 1
ATOM 4766 C C . GLY A 1 597 ? 21.154 -14.103 8.634 1.00 73.00 597 GLY A C 1
ATOM 4767 O O . GLY A 1 597 ? 20.627 -15.062 9.204 1.00 73.00 597 GLY A O 1
ATOM 4768 N N . TRP A 1 598 ? 22.478 -13.932 8.593 1.00 85.44 598 TRP A N 1
ATOM 4769 C CA . TRP A 1 598 ? 23.450 -14.826 9.222 1.00 85.44 598 TRP A CA 1
ATOM 4770 C C . TRP A 1 598 ? 24.037 -14.199 10.484 1.00 85.44 598 TRP A C 1
ATOM 4772 O O . TRP A 1 598 ? 24.412 -13.029 10.512 1.00 85.44 598 TRP A O 1
ATOM 4782 N N . TRP A 1 599 ? 24.123 -14.967 11.562 1.00 90.94 599 TRP A N 1
ATOM 4783 C CA . TRP A 1 599 ? 24.782 -14.536 12.792 1.00 90.94 599 TRP A CA 1
ATOM 4784 C C . TRP A 1 599 ? 26.101 -15.270 12.953 1.00 90.94 599 TRP A C 1
ATOM 4786 O O . TRP A 1 599 ? 26.234 -16.429 12.566 1.00 90.94 599 TRP A O 1
ATOM 4796 N N . ARG A 1 600 ? 27.083 -14.580 13.528 1.00 88.50 600 ARG A N 1
ATOM 4797 C CA . ARG A 1 600 ? 28.353 -15.173 13.927 1.00 88.50 600 ARG A CA 1
ATOM 4798 C C . ARG A 1 600 ? 28.282 -15.484 15.409 1.00 88.50 600 ARG A C 1
ATOM 4800 O O . ARG A 1 600 ? 27.935 -14.615 16.210 1.00 88.50 600 ARG A O 1
ATOM 4807 N N . GLY A 1 601 ? 28.635 -16.701 15.790 1.00 90.25 601 GLY A N 1
ATOM 4808 C CA . GLY A 1 601 ? 28.627 -17.085 17.195 1.00 90.25 601 GLY A CA 1
ATOM 4809 C C . GLY A 1 601 ? 29.529 -18.261 17.500 1.00 90.25 601 GLY A C 1
ATOM 4810 O O . GLY A 1 601 ? 30.154 -18.834 16.606 1.00 90.25 601 GLY A O 1
ATOM 4811 N N . LYS A 1 602 ? 29.636 -18.554 18.792 1.00 91.00 602 LYS A N 1
ATOM 4812 C CA . LYS A 1 602 ? 30.550 -19.543 19.349 1.00 91.00 602 LYS A CA 1
ATOM 4813 C C . LYS A 1 602 ? 29.763 -20.709 19.942 1.00 91.00 602 LYS A C 1
ATOM 4815 O O . LYS A 1 602 ? 28.881 -20.504 20.776 1.00 91.00 602 LYS A O 1
ATOM 4820 N N . LEU A 1 603 ? 30.110 -21.925 19.527 1.00 89.50 603 LEU A N 1
ATOM 4821 C CA . LEU A 1 603 ? 29.583 -23.183 20.060 1.00 89.50 603 LEU A CA 1
ATOM 4822 C C . LEU A 1 603 ? 30.756 -24.151 20.281 1.00 89.50 603 LEU A C 1
ATOM 4824 O O . LEU A 1 603 ? 31.470 -24.472 19.333 1.00 89.50 603 LEU A O 1
ATOM 4828 N N . ASN A 1 604 ? 30.973 -24.602 21.524 1.00 79.62 604 ASN A N 1
ATOM 4829 C CA . ASN A 1 604 ? 32.032 -25.560 21.900 1.00 79.62 604 ASN A CA 1
ATOM 4830 C C . ASN A 1 604 ? 33.424 -25.213 21.314 1.00 79.62 604 ASN A C 1
ATOM 4832 O O . ASN A 1 604 ? 34.057 -26.036 20.655 1.00 79.62 604 ASN A O 1
ATOM 4836 N N . ASP A 1 605 ? 33.861 -23.964 21.507 1.00 79.06 605 ASP A N 1
ATOM 4837 C CA . ASP A 1 605 ? 35.128 -23.390 21.012 1.00 79.06 605 ASP A CA 1
ATOM 4838 C C . ASP A 1 605 ? 35.296 -23.237 19.491 1.00 79.06 605 ASP A C 1
ATOM 4840 O O . ASP A 1 605 ? 36.320 -22.724 19.038 1.00 79.06 605 ASP A O 1
ATOM 4844 N N . LYS A 1 606 ? 34.268 -23.548 18.695 1.00 80.38 606 LYS A N 1
ATOM 4845 C CA . LYS A 1 606 ? 34.225 -23.219 17.264 1.00 80.38 606 LYS A CA 1
ATOM 4846 C C . LYS A 1 606 ? 33.435 -21.939 17.023 1.00 80.38 606 LYS A C 1
ATOM 4848 O O . LYS A 1 606 ? 32.349 -21.764 17.572 1.00 80.38 606 LYS A O 1
ATOM 4853 N N . ILE A 1 607 ? 33.987 -21.060 16.189 1.00 90.81 607 ILE A N 1
ATOM 4854 C CA . ILE A 1 607 ? 33.360 -19.801 15.779 1.00 90.81 607 ILE A CA 1
ATOM 4855 C C . ILE A 1 607 ? 33.029 -19.884 14.296 1.00 90.81 607 ILE A C 1
ATOM 4857 O O . ILE A 1 607 ? 33.902 -20.194 13.490 1.00 90.81 607 ILE A O 1
ATOM 4861 N N . GLY A 1 608 ? 31.798 -19.541 13.938 1.00 88.88 608 GLY A N 1
ATOM 4862 C CA . GLY A 1 608 ? 31.397 -19.421 12.543 1.00 88.88 608 GLY A CA 1
ATOM 4863 C C . GLY A 1 608 ? 29.976 -18.908 12.397 1.00 88.88 608 GLY A C 1
ATOM 4864 O O . GLY A 1 608 ? 29.338 -18.489 13.368 1.00 88.88 608 GLY A O 1
ATOM 4865 N N . LEU A 1 609 ? 29.520 -18.889 11.154 1.00 88.75 609 LEU A N 1
ATOM 4866 C CA . LEU A 1 609 ? 28.225 -18.376 10.750 1.00 88.75 609 LEU A CA 1
ATOM 4867 C C . LEU A 1 609 ? 27.139 -19.448 10.873 1.00 88.75 609 LEU A C 1
ATOM 4869 O O . LEU A 1 609 ? 27.361 -20.622 10.575 1.00 88.75 609 LEU A O 1
ATOM 4873 N N . PHE A 1 610 ? 25.950 -19.023 11.287 1.00 87.31 610 PHE A N 1
ATOM 4874 C CA . PHE A 1 610 ? 24.731 -19.827 11.275 1.00 87.31 610 PHE A CA 1
ATOM 4875 C C . PHE A 1 610 ? 23.504 -18.942 10.988 1.00 87.31 610 PHE A C 1
ATOM 4877 O O . PHE A 1 610 ? 23.543 -17.730 11.235 1.00 87.31 610 PHE A O 1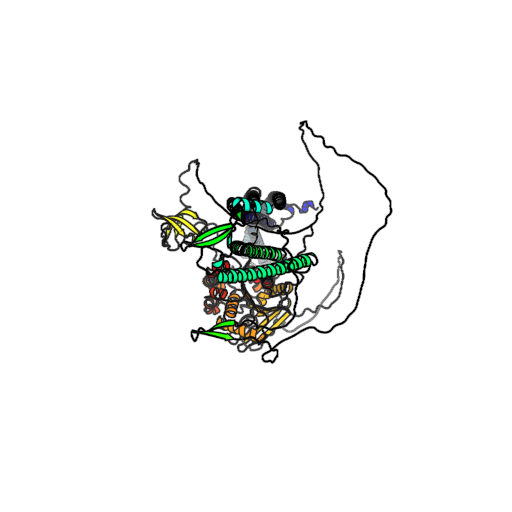
ATOM 4884 N N . PRO A 1 611 ? 22.399 -19.500 10.466 1.00 85.12 611 PRO A N 1
ATOM 4885 C CA . PRO A 1 611 ? 21.218 -18.713 10.130 1.00 85.12 611 PRO A CA 1
ATOM 4886 C C . PRO A 1 611 ? 20.520 -18.181 11.385 1.00 85.12 611 PRO A C 1
ATOM 4888 O O . PRO A 1 611 ? 20.132 -18.937 12.274 1.00 85.12 611 PRO A O 1
ATOM 4891 N N . SER A 1 612 ? 20.277 -16.873 11.436 1.00 79.44 612 SER A N 1
ATOM 4892 C CA . SER A 1 612 ? 19.565 -16.233 12.553 1.00 79.44 612 SER A CA 1
ATOM 4893 C C . SER A 1 612 ? 18.128 -16.733 12.733 1.00 79.44 612 SER A C 1
ATOM 4895 O O . SER A 1 612 ? 17.610 -16.775 13.848 1.00 79.44 612 SER A O 1
ATOM 4897 N N . THR A 1 613 ? 17.495 -17.172 11.643 1.00 74.38 613 THR A N 1
ATOM 4898 C CA . THR A 1 613 ? 16.137 -17.732 11.617 1.00 74.38 613 THR A CA 1
ATOM 4899 C C . THR A 1 613 ? 16.029 -19.080 12.325 1.00 74.38 613 THR A C 1
ATOM 4901 O O . THR A 1 613 ? 14.924 -19.506 12.652 1.00 74.38 613 THR A O 1
ATOM 4904 N N . TYR A 1 614 ? 17.160 -19.740 12.597 1.00 77.38 614 TYR A N 1
ATOM 4905 C CA . TYR A 1 614 ? 17.204 -21.044 13.257 1.00 77.38 614 TYR A CA 1
ATOM 4906 C C . TYR A 1 614 ? 17.283 -20.904 14.781 1.00 77.38 614 TYR A C 1
ATOM 4908 O O . TYR A 1 614 ? 17.357 -21.906 15.488 1.00 77.38 614 TYR A O 1
ATOM 4916 N N . MET A 1 615 ? 17.232 -19.675 15.308 1.00 76.69 615 MET A N 1
ATOM 4917 C CA . MET A 1 615 ? 17.402 -19.390 16.727 1.00 76.69 615 MET A CA 1
ATOM 4918 C C . MET A 1 615 ? 16.100 -19.054 17.449 1.00 76.69 615 MET A C 1
ATOM 4920 O O . MET A 1 615 ? 15.190 -18.424 16.915 1.00 76.69 615 MET A O 1
ATOM 4924 N N . SER A 1 616 ? 16.038 -19.410 18.731 1.00 63.22 616 SER A N 1
ATOM 4925 C CA . SER A 1 616 ? 14.964 -18.970 19.620 1.00 63.22 616 SER A CA 1
ATOM 4926 C C . SER A 1 616 ? 15.082 -17.475 19.944 1.00 63.22 616 SER A C 1
ATOM 4928 O O . SER A 1 616 ? 16.108 -16.983 20.416 1.00 63.22 616 SER A O 1
ATOM 4930 N N . ASN A 1 617 ? 13.993 -16.736 19.721 1.00 43.47 617 ASN A N 1
ATOM 4931 C CA . ASN A 1 617 ? 13.878 -15.314 20.049 1.00 43.47 617 ASN A CA 1
ATOM 4932 C C . ASN A 1 617 ? 13.831 -15.094 21.572 1.00 43.47 617 ASN A C 1
ATOM 4934 O O . ASN A 1 617 ? 12.751 -14.959 22.151 1.00 43.47 617 ASN A O 1
ATOM 4938 N N . LEU A 1 618 ? 14.985 -14.988 22.238 1.00 39.75 618 LEU A N 1
ATOM 4939 C CA . LEU A 1 618 ? 15.039 -14.673 23.675 1.00 39.75 618 LEU A CA 1
ATOM 4940 C C . LEU A 1 618 ? 14.859 -13.173 24.005 1.00 39.75 618 LEU A C 1
ATOM 4942 O O . LEU A 1 618 ? 15.162 -12.749 25.112 1.00 39.75 618 LEU A O 1
ATOM 4946 N N . HIS A 1 619 ? 14.326 -12.364 23.079 1.00 31.75 619 HIS A N 1
ATOM 4947 C CA . HIS A 1 619 ? 14.041 -10.936 23.307 1.00 31.75 619 HIS A CA 1
ATOM 4948 C C . HIS A 1 619 ? 12.613 -10.499 22.918 1.00 31.75 619 HIS A C 1
ATOM 4950 O O . HIS A 1 619 ? 12.363 -9.326 22.659 1.00 31.75 619 HIS A O 1
ATOM 4956 N N . LYS A 1 620 ? 11.642 -11.429 22.904 1.00 32.12 620 LYS A N 1
ATOM 4957 C CA . LYS A 1 620 ? 10.205 -11.115 22.710 1.00 32.12 620 LYS A CA 1
ATOM 4958 C C . LYS A 1 620 ? 9.275 -11.561 23.849 1.00 32.12 620 LYS A C 1
ATOM 4960 O O . LYS A 1 620 ? 8.073 -11.336 23.767 1.00 32.12 620 LYS A O 1
ATOM 4965 N N . LYS A 1 621 ? 9.796 -12.130 24.944 1.00 27.16 621 LYS A N 1
ATOM 4966 C CA . LYS A 1 621 ? 8.961 -12.708 26.021 1.00 27.16 621 LYS A CA 1
ATOM 4967 C C . LYS A 1 621 ? 8.539 -11.763 27.160 1.00 27.16 621 LYS A C 1
ATOM 4969 O O . LYS A 1 621 ? 7.848 -12.215 28.062 1.00 27.16 621 LYS A O 1
ATOM 4974 N N . VAL A 1 622 ? 8.872 -10.467 27.113 1.00 31.02 622 VAL A N 1
ATOM 4975 C CA . VAL A 1 622 ? 8.426 -9.485 28.137 1.00 31.02 622 VAL A CA 1
ATOM 4976 C C . VAL A 1 622 ? 7.599 -8.320 27.555 1.00 31.02 622 VAL A C 1
ATOM 4978 O O . VAL A 1 622 ? 7.001 -7.559 28.307 1.00 31.02 622 VAL A O 1
ATOM 4981 N N . LEU A 1 623 ? 7.457 -8.209 26.225 1.00 30.67 623 LEU A N 1
ATOM 4982 C CA . LEU A 1 623 ? 6.707 -7.112 25.577 1.00 30.67 623 LEU A CA 1
ATOM 4983 C C . LEU A 1 623 ? 5.665 -7.548 24.533 1.00 30.67 623 LEU A C 1
ATOM 4985 O O . LEU A 1 623 ? 5.086 -6.704 23.856 1.00 30.67 623 LEU A O 1
ATOM 4989 N N . MET A 1 624 ? 5.352 -8.840 24.434 1.00 27.34 624 MET A N 1
ATOM 4990 C CA . MET A 1 624 ? 4.184 -9.310 23.686 1.00 27.34 624 MET A CA 1
ATOM 4991 C C . MET A 1 624 ? 3.333 -10.185 24.600 1.00 27.34 624 MET A C 1
ATOM 4993 O O . MET A 1 624 ? 3.710 -11.302 24.947 1.00 27.34 624 MET A O 1
ATOM 4997 N N . GLY A 1 625 ? 2.194 -9.641 25.032 1.00 26.72 625 GLY A N 1
ATOM 4998 C CA . GLY A 1 625 ? 1.134 -10.443 25.627 1.00 26.72 625 GLY A CA 1
ATOM 4999 C C . GLY A 1 625 ? 0.667 -11.498 24.622 1.00 26.72 625 GLY A C 1
ATOM 5000 O O . GLY A 1 625 ? 0.484 -11.192 23.447 1.00 26.72 625 GLY A O 1
ATOM 5001 N N . ASN A 1 626 ? 0.521 -12.731 25.104 1.00 27.72 626 ASN A N 1
ATOM 5002 C CA . ASN A 1 626 ? -0.013 -13.907 24.412 1.00 27.72 626 ASN A CA 1
ATOM 5003 C C . ASN A 1 626 ? -1.032 -13.604 23.290 1.00 27.72 626 ASN A C 1
ATOM 5005 O O . ASN A 1 626 ? -2.096 -13.051 23.583 1.00 27.72 626 ASN A O 1
ATOM 5009 N N . PRO A 1 627 ? -0.823 -14.104 22.060 1.00 32.34 627 PRO A N 1
ATOM 5010 C CA . PRO A 1 627 ? -1.909 -14.379 21.134 1.00 32.34 627 PRO A CA 1
ATOM 5011 C C . PRO A 1 627 ? -2.468 -15.779 21.444 1.00 32.34 627 PRO A C 1
ATOM 5013 O O . PRO A 1 627 ? -1.850 -16.788 21.122 1.00 32.34 627 PRO A O 1
ATOM 5016 N N . GLY A 1 628 ? -3.626 -15.841 22.111 1.00 26.44 628 GLY A N 1
ATOM 5017 C CA . GLY A 1 628 ? -4.378 -17.088 22.313 1.00 26.44 628 GLY A CA 1
ATOM 5018 C C . GLY A 1 628 ? -4.774 -17.384 23.760 1.00 26.44 628 GLY A C 1
ATOM 5019 O O . GLY A 1 628 ? -4.133 -18.185 24.426 1.00 26.44 628 GLY A O 1
ATOM 5020 N N . LEU A 1 629 ? -5.849 -16.745 24.228 1.00 29.08 629 LEU A N 1
ATOM 5021 C CA . LEU A 1 629 ? -6.833 -17.279 25.185 1.00 29.08 629 LEU A CA 1
ATOM 5022 C C . LEU A 1 629 ? -7.923 -16.214 25.356 1.00 29.08 629 LEU A C 1
ATOM 5024 O O . LEU A 1 629 ? -7.839 -15.325 26.202 1.00 29.08 629 LEU A O 1
ATOM 5028 N N . GLY A 1 630 ? -8.943 -16.283 24.499 1.00 26.55 630 GLY A N 1
ATOM 5029 C CA . GLY A 1 630 ? -10.204 -15.597 24.742 1.00 26.55 630 GLY A CA 1
ATOM 5030 C C . GLY A 1 630 ? -10.833 -16.191 25.997 1.00 26.55 630 GLY A C 1
ATOM 5031 O O . GLY A 1 630 ? -11.318 -17.320 25.979 1.00 26.55 630 GLY A O 1
ATOM 5032 N N . GLY A 1 631 ? -10.787 -15.444 27.098 1.00 25.25 631 GLY A N 1
ATOM 5033 C CA . GLY A 1 631 ? -11.615 -15.729 28.259 1.00 25.25 631 GLY A CA 1
ATOM 5034 C C . GLY A 1 631 ? -13.085 -15.731 27.841 1.00 25.25 631 GLY A C 1
ATOM 5035 O O . GLY A 1 631 ? -13.540 -14.829 27.139 1.00 25.25 631 GLY A O 1
ATOM 5036 N N . LEU A 1 632 ? -13.795 -16.778 28.256 1.00 27.84 632 LEU A N 1
ATOM 5037 C CA . LEU A 1 632 ? -15.242 -16.953 28.133 1.00 27.84 632 LEU A CA 1
ATOM 5038 C C . LEU A 1 632 ? -16.010 -15.641 28.411 1.00 27.84 632 LEU A C 1
ATOM 5040 O O . LEU A 1 632 ? -15.651 -14.918 29.346 1.00 27.84 632 LEU A O 1
ATOM 5044 N N . PRO A 1 633 ? -17.107 -15.347 27.689 1.00 30.55 633 PRO A N 1
ATOM 5045 C CA . PRO A 1 633 ? -17.978 -14.240 28.061 1.00 30.55 633 PRO A CA 1
ATOM 5046 C C . PRO A 1 633 ? -18.652 -14.547 29.414 1.00 30.55 633 PRO A C 1
ATOM 5048 O O . PRO A 1 633 ? -19.075 -15.687 29.641 1.00 30.55 633 PRO A O 1
ATOM 5051 N N . PRO A 1 634 ? -18.802 -13.570 30.330 1.00 28.41 634 PRO A N 1
ATOM 5052 C CA . PRO A 1 634 ? -19.585 -13.776 31.541 1.00 28.41 634 PRO A CA 1
ATOM 5053 C C . PRO A 1 634 ? -21.054 -14.020 31.174 1.00 28.41 634 PRO A C 1
ATOM 5055 O O . PRO A 1 634 ? -21.622 -13.311 30.341 1.00 28.41 634 PRO A O 1
ATOM 5058 N N . LYS A 1 635 ? -21.682 -15.010 31.821 1.00 29.14 635 LYS A N 1
ATOM 5059 C CA . LYS A 1 635 ? -23.136 -15.239 31.772 1.00 29.14 635 LYS A CA 1
ATOM 5060 C C . LYS A 1 635 ? -23.898 -13.954 32.121 1.00 29.14 635 LYS A C 1
ATOM 5062 O O . LYS A 1 635 ? -23.576 -13.284 33.100 1.00 29.14 635 LYS A O 1
ATOM 5067 N N . ALA A 1 636 ? -24.946 -13.668 31.353 1.00 27.47 636 ALA A N 1
ATOM 5068 C CA . ALA A 1 636 ? -25.889 -12.588 31.622 1.00 27.47 636 ALA A CA 1
ATOM 5069 C C . ALA A 1 636 ? -26.632 -12.790 32.959 1.00 27.47 636 ALA A C 1
ATOM 5071 O O . ALA A 1 636 ? -27.121 -13.895 33.212 1.00 27.47 636 ALA A O 1
ATOM 5072 N N . PRO A 1 637 ? -26.819 -11.731 33.769 1.00 27.67 637 PRO A N 1
ATOM 5073 C CA . PRO A 1 637 ? -27.930 -11.633 34.697 1.00 27.67 637 PRO A CA 1
ATOM 5074 C C . PRO A 1 637 ? -29.089 -10.843 34.076 1.00 27.67 637 PRO A C 1
ATOM 5076 O O . PRO A 1 637 ? -28.917 -9.842 33.381 1.00 27.67 637 PRO A O 1
ATOM 5079 N N . VAL A 1 638 ? -30.281 -11.343 34.365 1.00 29.27 638 VAL A N 1
ATOM 5080 C CA . VAL A 1 638 ? -31.599 -10.834 33.994 1.00 29.27 638 VAL A CA 1
ATOM 5081 C C . VAL A 1 638 ? -31.998 -9.648 34.897 1.00 29.27 638 VAL A C 1
ATOM 5083 O O . VAL A 1 638 ? -31.677 -9.636 36.081 1.00 29.27 638 VAL A O 1
ATOM 5086 N N . THR A 1 639 ? -32.738 -8.699 34.300 1.00 31.81 639 THR A N 1
ATOM 5087 C CA . THR A 1 639 ? -33.597 -7.627 34.873 1.00 31.81 639 THR A CA 1
ATOM 5088 C C . THR A 1 639 ? -32.985 -6.558 35.789 1.00 31.81 639 THR A C 1
ATOM 5090 O O . THR A 1 639 ? -32.737 -6.811 36.961 1.00 31.81 639 THR A O 1
ATOM 5093 N N . SER A 1 640 ? -32.943 -5.305 35.321 1.00 25.20 640 SER A N 1
ATOM 5094 C CA . SER A 1 640 ? -33.915 -4.255 35.693 1.00 25.20 640 SER A CA 1
ATOM 5095 C C . SER A 1 640 ? -33.621 -2.946 34.938 1.00 25.20 640 SER A C 1
ATOM 5097 O O . SER A 1 640 ? -32.598 -2.784 34.280 1.00 25.20 640 SER A O 1
ATOM 5099 N N . GLU A 1 641 ? -34.610 -2.071 34.933 1.00 29.41 641 GLU A N 1
ATOM 5100 C CA . GLU A 1 641 ? -34.922 -1.072 33.920 1.00 29.41 641 GLU A CA 1
ATOM 5101 C C . GLU A 1 641 ? -34.402 0.342 34.298 1.00 29.41 641 GLU A C 1
ATOM 5103 O O . GLU A 1 641 ? -34.210 0.633 35.473 1.00 29.41 641 GLU A O 1
ATOM 5108 N N . HIS A 1 642 ? -34.269 1.226 33.293 1.00 30.80 642 HIS A N 1
ATOM 5109 C CA . HIS A 1 642 ? -34.104 2.702 33.344 1.00 30.80 642 HIS A CA 1
ATOM 5110 C C . HIS A 1 642 ? -32.713 3.339 33.590 1.00 30.80 642 HIS A C 1
ATOM 5112 O O . HIS A 1 642 ? -32.289 3.566 34.720 1.00 30.80 642 HIS A O 1
ATOM 5118 N N . SER A 1 643 ? -32.082 3.826 32.505 1.00 28.91 643 SER A N 1
ATOM 5119 C CA . SER A 1 643 ? -31.820 5.271 32.264 1.00 28.91 643 SER A CA 1
ATOM 5120 C C . SER A 1 643 ? -30.997 5.488 30.982 1.00 28.91 643 SER A C 1
ATOM 5122 O O . SER A 1 643 ? -29.854 5.047 30.866 1.00 28.91 643 SER A O 1
ATOM 5124 N N . LYS A 1 644 ? -31.593 6.169 29.994 1.00 32.31 644 LYS A N 1
ATOM 5125 C CA . LYS A 1 644 ? -31.006 6.470 28.679 1.00 32.31 644 LYS A CA 1
ATOM 5126 C C . LYS A 1 644 ? -29.977 7.609 28.783 1.00 32.31 644 LYS A C 1
ATOM 5128 O O . LYS A 1 644 ? -30.325 8.728 29.139 1.00 32.31 644 LYS A O 1
ATOM 5133 N N . ARG A 1 645 ? -28.729 7.341 28.385 1.00 32.19 645 ARG A N 1
ATOM 5134 C CA . ARG A 1 645 ? -27.758 8.341 27.900 1.00 32.19 645 ARG A CA 1
ATOM 5135 C C . ARG A 1 645 ? -27.330 7.920 26.496 1.00 32.19 645 ARG A C 1
ATOM 5137 O O . ARG A 1 645 ? -26.850 6.802 26.312 1.00 32.19 645 ARG A O 1
ATOM 5144 N N . VAL A 1 646 ? -27.549 8.800 25.523 1.00 34.31 646 VAL A N 1
ATOM 5145 C CA . VAL A 1 646 ? -27.223 8.601 24.106 1.00 34.31 646 VAL A CA 1
ATOM 5146 C C . VAL A 1 646 ? -25.701 8.536 23.960 1.00 34.31 646 VAL A C 1
ATOM 5148 O O . VAL A 1 646 ? -25.009 9.547 23.997 1.00 34.31 646 VAL A O 1
ATOM 5151 N N . LYS A 1 647 ? -25.164 7.318 23.856 1.00 38.53 647 LYS A N 1
ATOM 5152 C CA . LYS A 1 647 ? -23.857 7.075 23.240 1.00 38.53 647 LYS A CA 1
ATOM 5153 C C . LYS A 1 647 ? -24.071 7.179 21.732 1.00 38.53 647 LYS A C 1
ATOM 5155 O O . LYS A 1 647 ? -25.049 6.607 21.255 1.00 38.53 647 LYS A O 1
ATOM 5160 N N . ASN A 1 648 ? -23.169 7.826 20.992 1.00 39.19 648 ASN A N 1
ATOM 5161 C CA . ASN A 1 648 ? -23.097 7.672 19.535 1.00 39.19 648 ASN A CA 1
ATOM 5162 C C . ASN A 1 648 ? -22.837 6.191 19.224 1.00 39.19 648 ASN A C 1
ATOM 5164 O O . ASN A 1 648 ? -21.699 5.722 19.205 1.00 39.19 648 ASN A O 1
ATOM 5168 N N . LYS A 1 649 ? -23.917 5.421 19.099 1.00 60.38 649 LYS A N 1
ATOM 5169 C CA . LYS A 1 649 ? -23.900 4.018 18.711 1.00 60.38 649 LYS A CA 1
ATOM 5170 C C . LYS A 1 649 ? -23.615 4.019 17.213 1.00 60.38 649 LYS A C 1
ATOM 5172 O O . LYS A 1 649 ? -24.332 4.679 16.470 1.00 60.38 649 LYS A O 1
ATOM 5177 N N . ARG A 1 650 ? -22.543 3.343 16.788 1.00 79.31 650 ARG A N 1
ATOM 5178 C CA . ARG A 1 650 ? -22.282 3.132 15.358 1.00 79.31 650 ARG A CA 1
ATOM 5179 C C . ARG A 1 650 ? -23.518 2.475 14.740 1.00 79.31 650 ARG A C 1
ATOM 5181 O O . ARG A 1 650 ? -24.084 1.565 15.349 1.00 79.31 650 ARG A O 1
ATOM 5188 N N . ASP A 1 651 ? -23.939 2.985 13.591 1.00 90.06 651 ASP A N 1
ATOM 5189 C CA . ASP A 1 651 ? -25.075 2.449 12.854 1.00 90.06 651 ASP A CA 1
ATOM 5190 C C . ASP A 1 651 ? -24.660 1.142 12.168 1.00 90.06 651 ASP A C 1
ATOM 5192 O O . ASP A 1 651 ? -23.717 1.117 11.380 1.00 90.06 651 ASP A O 1
ATOM 5196 N N . TYR A 1 652 ? -25.347 0.057 12.516 1.00 94.25 652 TYR A N 1
ATOM 5197 C CA . TYR A 1 652 ? -25.150 -1.275 11.941 1.00 94.25 652 TYR A CA 1
ATOM 5198 C C . TYR A 1 652 ? -26.382 -1.734 11.158 1.00 94.25 652 TYR A C 1
ATOM 5200 O O . TYR A 1 652 ? -26.530 -2.925 10.900 1.00 94.25 652 TYR A O 1
ATOM 5208 N N . THR A 1 653 ? -27.275 -0.805 10.808 1.00 93.50 653 THR A N 1
ATOM 5209 C CA . THR A 1 653 ? -28.458 -1.096 9.997 1.00 93.50 653 THR A CA 1
ATOM 5210 C C . THR A 1 653 ? -28.010 -1.597 8.621 1.00 93.50 653 THR A C 1
ATOM 5212 O O . THR A 1 653 ? -27.173 -0.928 8.002 1.00 93.50 653 THR A O 1
ATOM 5215 N N . PRO A 1 654 ? -28.520 -2.743 8.136 1.00 94.88 654 PRO A N 1
ATOM 5216 C CA . PRO A 1 654 ? -28.148 -3.284 6.835 1.00 94.88 654 PRO A CA 1
ATOM 5217 C C . PRO A 1 654 ? -28.411 -2.281 5.706 1.00 94.88 654 PRO A C 1
ATOM 5219 O O . PRO A 1 654 ? -29.374 -1.516 5.770 1.00 94.88 654 PRO A O 1
ATOM 5222 N N . LEU A 1 655 ? -27.553 -2.280 4.687 1.00 95.12 655 LEU A N 1
ATOM 5223 C CA . LEU A 1 655 ? -27.720 -1.463 3.482 1.00 95.12 655 LEU A CA 1
ATOM 5224 C C . LEU A 1 655 ? -28.156 -2.347 2.309 1.00 95.12 655 LEU A C 1
ATOM 5226 O O . LEU A 1 655 ? -27.653 -3.468 2.184 1.00 95.12 655 LEU A O 1
ATOM 5230 N N . PRO A 1 656 ? -29.075 -1.877 1.450 1.00 95.06 656 PRO A N 1
ATOM 5231 C CA . PRO A 1 656 ? -29.525 -2.655 0.309 1.00 95.06 656 PRO A CA 1
ATOM 5232 C C . PRO A 1 656 ? -28.428 -2.735 -0.760 1.00 95.06 656 PRO A C 1
ATOM 5234 O O . PRO A 1 656 ? -27.676 -1.789 -0.997 1.00 95.06 656 PRO A O 1
ATOM 5237 N N . TRP A 1 657 ? -28.349 -3.873 -1.451 1.00 95.81 657 TRP A N 1
ATOM 5238 C CA . TRP A 1 657 ? -27.386 -4.069 -2.541 1.00 95.81 657 TRP A CA 1
ATOM 5239 C C . TRP A 1 657 ? -27.627 -3.102 -3.715 1.00 95.81 657 TRP A C 1
ATOM 5241 O O . TRP A 1 657 ? -26.689 -2.774 -4.443 1.00 95.81 657 TRP A O 1
ATOM 5251 N N . SER A 1 658 ? -28.870 -2.634 -3.891 1.00 96.06 658 SER A N 1
ATOM 5252 C CA . SER A 1 658 ? -29.306 -1.745 -4.977 1.00 96.06 658 SER A CA 1
ATOM 5253 C C . SER A 1 658 ? -28.644 -0.368 -4.946 1.00 96.06 658 SER A C 1
ATOM 5255 O O . SER A 1 658 ? -28.573 0.296 -5.975 1.00 96.06 658 SER A O 1
ATOM 5257 N N . ASP A 1 659 ? -28.104 0.048 -3.798 1.00 95.38 659 ASP A N 1
ATOM 5258 C CA . ASP A 1 659 ? -27.325 1.287 -3.695 1.00 95.38 659 ASP A CA 1
ATOM 5259 C C . ASP A 1 659 ? -25.966 1.165 -4.413 1.00 95.38 659 ASP A C 1
ATOM 5261 O O . ASP A 1 659 ? -25.353 2.167 -4.792 1.00 95.38 659 ASP A O 1
ATOM 5265 N N . TYR A 1 660 ? -25.490 -0.069 -4.631 1.00 97.50 660 TYR A N 1
ATOM 5266 C CA . TYR A 1 660 ? -24.139 -0.362 -5.113 1.00 97.50 660 TYR A CA 1
ATOM 5267 C C . TYR A 1 660 ? -24.076 -1.141 -6.422 1.00 97.50 660 TYR A C 1
ATOM 5269 O O . TYR A 1 660 ? -23.003 -1.202 -7.012 1.00 97.50 660 TYR A O 1
ATOM 5277 N N . PHE A 1 661 ? -25.175 -1.721 -6.899 1.00 98.00 661 PHE A N 1
ATOM 5278 C CA . PHE A 1 661 ? -25.250 -2.395 -8.196 1.00 98.00 661 PHE A CA 1
ATOM 5279 C C . PHE A 1 661 ? -26.465 -1.906 -8.974 1.00 98.00 661 PHE A C 1
ATOM 5281 O O . PHE A 1 661 ? -27.495 -1.591 -8.392 1.00 98.00 661 PHE A O 1
ATOM 5288 N N . ASP A 1 662 ? -26.351 -1.854 -10.301 1.00 97.62 662 ASP A N 1
ATOM 5289 C CA . ASP A 1 662 ? -27.434 -1.349 -11.152 1.00 97.62 662 ASP A CA 1
ATOM 5290 C C . ASP A 1 662 ? -28.551 -2.392 -11.306 1.00 97.62 662 ASP A C 1
ATOM 5292 O O . ASP A 1 662 ? -29.718 -2.048 -11.474 1.00 97.62 662 ASP A O 1
ATOM 5296 N N . ARG A 1 663 ? -28.182 -3.679 -11.295 1.00 97.50 663 ARG A N 1
ATOM 5297 C CA . ARG A 1 663 ? -29.097 -4.827 -11.358 1.00 97.50 663 ARG A CA 1
ATOM 5298 C C . ARG A 1 663 ? -28.390 -6.105 -10.914 1.00 97.50 663 ARG A C 1
ATOM 5300 O O . ARG A 1 663 ? -27.160 -6.156 -10.890 1.00 97.50 663 ARG A O 1
ATOM 5307 N N . PHE A 1 664 ? -29.156 -7.162 -10.674 1.00 96.94 664 PHE A N 1
ATOM 5308 C CA . PHE A 1 664 ? -28.644 -8.531 -10.665 1.00 96.94 664 PHE A CA 1
ATOM 5309 C C . PHE A 1 664 ? -29.199 -9.321 -11.852 1.00 96.94 664 PHE A C 1
ATOM 5311 O O . PHE A 1 664 ? -30.180 -8.926 -12.485 1.00 96.94 664 PHE A O 1
ATOM 5318 N N . GLN A 1 665 ? -28.567 -10.448 -12.150 1.00 96.38 665 GLN A N 1
ATOM 5319 C CA . GLN A 1 665 ? -29.043 -11.428 -13.107 1.00 96.38 665 GLN A CA 1
ATOM 5320 C C . GLN A 1 665 ? -28.842 -12.826 -12.536 1.00 96.38 665 GLN A C 1
ATOM 5322 O O . GLN A 1 665 ? -27.774 -13.151 -12.021 1.00 96.38 665 GLN A O 1
ATOM 5327 N N . ASP A 1 666 ? -29.872 -13.651 -12.660 1.00 97.62 666 ASP A N 1
ATOM 5328 C CA . ASP A 1 666 ? -29.789 -15.069 -12.361 1.00 97.62 666 ASP A CA 1
ATOM 5329 C C . ASP A 1 666 ? -29.464 -15.858 -13.629 1.00 97.62 666 ASP A C 1
ATOM 5331 O O . ASP A 1 666 ? -30.248 -15.889 -14.581 1.00 97.62 666 ASP A O 1
ATOM 5335 N N . ILE A 1 667 ? -28.301 -16.499 -13.639 1.00 96.94 667 ILE A N 1
ATOM 5336 C CA . ILE A 1 667 ? -27.786 -17.264 -14.768 1.00 96.94 667 ILE A CA 1
ATOM 5337 C C . ILE A 1 667 ? -28.082 -18.741 -14.544 1.00 96.94 667 ILE A C 1
ATOM 5339 O O . ILE A 1 667 ? -27.507 -19.382 -13.664 1.00 96.94 667 ILE A O 1
ATOM 5343 N N . GLN A 1 668 ? -28.982 -19.288 -15.357 1.00 95.69 668 GLN A N 1
ATOM 5344 C CA . GLN A 1 668 ? -29.261 -20.716 -15.362 1.00 95.69 668 GLN A CA 1
ATOM 5345 C C . GLN A 1 668 ? -28.173 -21.452 -16.151 1.00 95.69 668 GLN A C 1
ATOM 5347 O O . GLN A 1 668 ? -28.004 -21.219 -17.347 1.00 95.69 668 GLN A O 1
ATOM 5352 N N . ILE A 1 669 ? -27.472 -22.371 -15.491 1.00 93.81 669 ILE A N 1
ATOM 5353 C CA . ILE A 1 669 ? -26.569 -23.336 -16.124 1.00 93.81 669 ILE A CA 1
ATOM 5354 C C . ILE A 1 669 ? -27.090 -24.760 -15.888 1.00 93.81 669 ILE A C 1
ATOM 5356 O O . ILE A 1 669 ? -28.059 -24.965 -15.153 1.00 93.81 669 ILE A O 1
ATOM 5360 N N . THR A 1 670 ? -26.454 -25.758 -16.507 1.00 86.50 670 THR A N 1
ATOM 5361 C CA . THR A 1 670 ? -26.896 -27.164 -16.450 1.00 86.50 670 THR A CA 1
ATOM 5362 C C . THR A 1 670 ? -27.068 -27.683 -15.021 1.00 86.50 670 THR A C 1
ATOM 5364 O O . THR A 1 670 ? -28.009 -28.418 -14.762 1.00 86.50 670 THR A O 1
ATOM 5367 N N . ASN A 1 671 ? -26.202 -27.259 -14.095 1.00 84.88 671 ASN A N 1
ATOM 5368 C CA . ASN A 1 671 ? -26.111 -27.833 -12.748 1.00 84.88 671 ASN A CA 1
ATOM 5369 C C . ASN A 1 671 ? -26.526 -26.851 -11.637 1.00 84.88 671 ASN A C 1
ATOM 5371 O O . ASN A 1 671 ? -26.184 -27.057 -10.470 1.00 84.88 671 ASN A O 1
ATOM 5375 N N . GLY A 1 672 ? -27.201 -25.749 -11.975 1.00 92.75 672 GLY A N 1
ATOM 5376 C CA . GLY A 1 672 ? -27.613 -24.757 -10.985 1.00 92.75 672 GLY A CA 1
ATOM 5377 C C . GLY A 1 672 ? -27.950 -23.386 -11.551 1.00 92.75 672 GLY A C 1
ATOM 5378 O O . GLY A 1 672 ? -27.837 -23.130 -12.749 1.00 92.75 672 GLY A O 1
ATOM 5379 N N . LYS A 1 673 ? -28.353 -22.495 -10.653 1.00 96.88 673 LYS A N 1
ATOM 5380 C CA . LYS A 1 673 ? -28.725 -21.110 -10.917 1.00 96.88 673 LYS A CA 1
ATOM 5381 C C . LYS A 1 673 ? -27.785 -20.197 -10.130 1.00 96.88 673 LYS A C 1
ATOM 5383 O O . LYS A 1 673 ? -27.737 -20.277 -8.905 1.00 96.88 673 LYS A O 1
ATOM 5388 N N . PHE A 1 674 ? -27.029 -19.361 -10.838 1.00 98.12 674 PHE A N 1
ATOM 5389 C CA . PHE A 1 674 ? -25.985 -18.511 -10.265 1.00 98.12 674 PHE A CA 1
ATOM 5390 C C . PHE A 1 674 ? -26.390 -17.039 -10.275 1.00 98.12 674 PHE A C 1
ATOM 5392 O O . PHE A 1 674 ? -26.738 -16.501 -11.327 1.00 98.12 674 PHE A O 1
ATOM 5399 N N . ARG A 1 675 ? -26.300 -16.379 -9.120 1.00 98.25 675 ARG A N 1
ATOM 5400 C CA . ARG A 1 675 ? -26.583 -14.950 -8.959 1.00 98.25 675 ARG A CA 1
ATOM 5401 C C . ARG A 1 675 ? -25.354 -14.123 -9.342 1.00 98.25 675 ARG A C 1
ATOM 5403 O O . ARG A 1 675 ? -24.246 -14.367 -8.861 1.00 98.25 675 ARG A O 1
ATOM 5410 N N . VAL A 1 676 ? -25.550 -13.123 -10.202 1.00 98.38 676 VAL A N 1
ATOM 5411 C CA . VAL A 1 676 ? -24.507 -12.174 -10.617 1.00 98.38 676 VAL A CA 1
ATOM 5412 C C . VAL A 1 676 ? -25.002 -10.742 -10.462 1.00 98.38 676 VAL A C 1
ATOM 5414 O O . VAL A 1 676 ? -26.009 -10.367 -11.057 1.00 98.38 676 VAL A O 1
ATOM 5417 N N . TYR A 1 677 ? -24.283 -9.920 -9.703 1.00 98.50 677 TYR A N 1
ATOM 5418 C CA . TYR A 1 677 ? -24.568 -8.491 -9.553 1.00 98.50 677 TYR A CA 1
ATOM 5419 C C . TYR A 1 677 ? -23.757 -7.674 -10.558 1.00 98.50 677 TYR A C 1
ATOM 5421 O O . TYR A 1 677 ? -22.570 -7.931 -10.759 1.00 98.50 677 TYR A O 1
ATOM 5429 N N . ILE A 1 678 ? -24.398 -6.700 -11.205 1.00 98.44 678 ILE A N 1
ATOM 5430 C CA . ILE A 1 678 ? -23.835 -5.970 -12.344 1.00 98.44 678 ILE A CA 1
ATOM 5431 C C . ILE A 1 678 ? -23.840 -4.469 -12.061 1.00 98.44 678 ILE A C 1
ATOM 5433 O O . ILE A 1 678 ? -24.875 -3.899 -11.704 1.00 98.44 678 ILE A O 1
ATOM 5437 N N . LYS A 1 679 ? -22.697 -3.814 -12.287 1.00 97.88 679 LYS A N 1
ATOM 5438 C CA . LYS A 1 679 ? -22.581 -2.349 -12.296 1.00 97.88 679 LYS A CA 1
ATOM 5439 C C . LYS A 1 679 ? -21.807 -1.840 -13.508 1.00 97.88 679 LYS A C 1
ATOM 5441 O O . LYS A 1 679 ? -20.816 -2.444 -13.911 1.00 97.88 679 LYS A O 1
ATOM 5446 N N . GLY A 1 680 ? -22.239 -0.714 -14.064 1.00 95.19 680 GLY A N 1
ATOM 5447 C CA . GLY A 1 680 ? -21.667 -0.110 -15.262 1.00 95.19 680 GLY A CA 1
ATOM 5448 C C . GLY A 1 680 ? -22.293 -0.650 -16.549 1.00 95.19 680 GLY A C 1
ATOM 5449 O O . GLY A 1 680 ? -22.937 -1.704 -16.580 1.00 95.19 680 GLY A O 1
ATOM 5450 N N . SER A 1 681 ? -22.101 0.089 -17.642 1.00 90.12 681 SER A N 1
ATOM 5451 C CA . SER A 1 681 ? -22.765 -0.167 -18.929 1.00 90.12 681 SER A CA 1
ATOM 5452 C C . SER A 1 681 ? -21.810 -0.375 -20.110 1.00 90.12 681 SER A C 1
ATOM 5454 O O . SER A 1 681 ? -22.197 -1.051 -21.063 1.00 90.12 681 SER A O 1
ATOM 5456 N N . SER A 1 682 ? -20.567 0.114 -20.051 1.00 92.50 682 SER A N 1
ATOM 5457 C CA . SER A 1 682 ? -19.593 0.052 -21.155 1.00 92.50 682 SER A CA 1
ATOM 5458 C C . SER A 1 682 ? -18.165 -0.281 -20.690 1.00 92.50 682 SER A C 1
ATOM 5460 O O . SER A 1 682 ? -17.878 -0.336 -19.497 1.00 92.50 682 SER A O 1
ATOM 5462 N N . GLY A 1 683 ? -17.265 -0.566 -21.637 1.00 93.44 683 GLY A N 1
ATOM 5463 C CA . GLY A 1 683 ? -15.863 -0.899 -21.357 1.00 93.44 683 GLY A CA 1
ATOM 5464 C C . GLY A 1 683 ? -15.588 -2.382 -21.034 1.00 93.44 683 GLY A C 1
ATOM 5465 O O . GLY A 1 683 ? -16.492 -3.228 -21.122 1.00 93.44 683 GLY A O 1
ATOM 5466 N N . PRO A 1 684 ? -14.331 -2.735 -20.700 1.00 96.31 684 PRO A N 1
ATOM 5467 C CA . PRO A 1 684 ? -13.939 -4.087 -20.287 1.00 96.31 684 PRO A CA 1
ATOM 5468 C C . PRO A 1 684 ? -14.671 -4.550 -19.020 1.00 96.31 684 PRO A C 1
ATOM 5470 O O . PRO A 1 684 ? -15.147 -3.741 -18.221 1.00 96.31 684 PRO A O 1
ATOM 5473 N N . VAL A 1 685 ? -14.755 -5.868 -18.840 1.00 97.75 685 VAL A N 1
ATOM 5474 C CA . VAL A 1 685 ? -15.427 -6.498 -17.698 1.00 97.75 685 VAL A CA 1
ATOM 5475 C C . VAL A 1 685 ? -14.408 -6.847 -16.616 1.00 97.75 685 VAL A C 1
ATOM 5477 O O . VAL A 1 685 ? -13.485 -7.614 -16.870 1.00 97.75 685 VAL A O 1
ATOM 5480 N N . LEU A 1 686 ? -14.599 -6.346 -15.396 1.00 98.44 686 LEU A N 1
ATOM 5481 C CA . LEU A 1 686 ? -13.992 -6.920 -14.196 1.00 98.44 686 LEU A CA 1
ATOM 5482 C C . LEU A 1 686 ? -14.946 -7.974 -13.635 1.00 98.44 686 LEU A C 1
ATOM 5484 O O . LEU A 1 686 ? -16.061 -7.648 -13.223 1.00 98.44 686 LEU A O 1
ATOM 5488 N N . PHE A 1 687 ? -14.514 -9.232 -13.653 1.00 98.44 687 PHE A N 1
ATOM 5489 C CA . PHE A 1 687 ? -15.300 -10.365 -13.174 1.00 98.44 687 PHE A CA 1
ATOM 5490 C C . PHE A 1 687 ? -14.771 -10.804 -11.804 1.00 98.44 687 PHE A C 1
ATOM 5492 O O . PHE A 1 687 ? -13.653 -11.316 -11.699 1.00 98.44 687 PHE A O 1
ATOM 5499 N N . PHE A 1 688 ? -15.558 -10.555 -10.759 1.00 98.69 688 PHE A N 1
ATOM 5500 C CA . PHE A 1 688 ? -15.159 -10.680 -9.363 1.00 98.69 688 PHE A CA 1
ATOM 5501 C C . PHE A 1 688 ? -15.569 -12.019 -8.742 1.00 98.69 688 PHE A C 1
ATOM 5503 O O . PHE A 1 688 ? -16.728 -12.433 -8.825 1.00 98.69 688 PHE A O 1
ATOM 5510 N N . LEU A 1 689 ? -14.618 -12.657 -8.054 1.00 98.62 689 LEU A N 1
ATOM 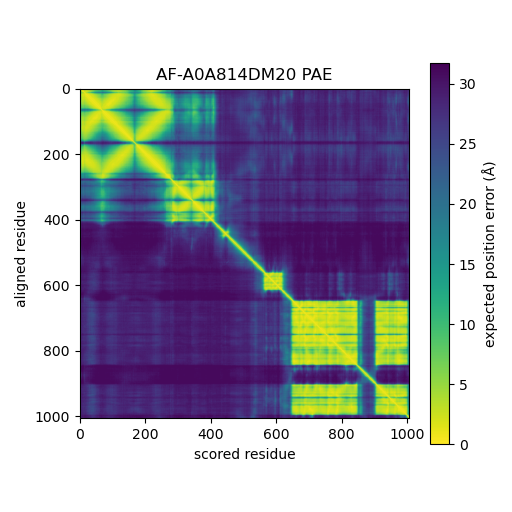5511 C CA . LEU A 1 689 ? -14.768 -13.937 -7.360 1.00 98.62 689 LEU A CA 1
ATOM 5512 C C . LEU A 1 689 ? -14.444 -13.767 -5.867 1.00 98.62 689 LEU A C 1
ATOM 5514 O O . LEU A 1 689 ? -13.305 -13.480 -5.494 1.00 98.62 689 LEU A O 1
ATOM 5518 N N . HIS A 1 690 ? -15.447 -13.920 -5.001 1.00 98.12 690 HIS A N 1
ATOM 5519 C CA . HIS A 1 690 ? -15.306 -13.676 -3.560 1.00 98.12 690 HIS A CA 1
ATOM 5520 C C . HIS A 1 690 ? -14.565 -14.806 -2.810 1.00 98.12 690 HIS A C 1
ATOM 5522 O O . HIS A 1 690 ? -14.443 -15.934 -3.288 1.00 98.12 690 HIS A O 1
ATOM 5528 N N . GLY A 1 691 ? -14.090 -14.509 -1.594 1.00 95.31 691 GLY A N 1
ATOM 5529 C CA . GLY A 1 691 ? -13.435 -15.477 -0.709 1.00 95.31 691 GLY A CA 1
ATOM 5530 C C . GLY A 1 691 ? -14.381 -16.515 -0.088 1.00 95.31 691 GLY A C 1
ATOM 5531 O O . GLY A 1 691 ? -15.605 -16.397 -0.154 1.00 95.31 691 GLY A O 1
ATOM 5532 N N . GLY A 1 692 ? -13.809 -17.533 0.562 1.00 91.38 692 GLY A N 1
ATOM 5533 C CA . GLY A 1 692 ? -14.579 -18.592 1.220 1.00 91.38 692 GLY A CA 1
ATOM 5534 C C . GLY A 1 692 ? -15.386 -18.044 2.397 1.00 91.38 692 GLY A C 1
ATOM 5535 O O . GLY A 1 692 ? -14.816 -17.480 3.332 1.00 91.38 692 GLY A O 1
ATOM 5536 N N . GLY A 1 693 ? -16.710 -18.207 2.352 1.00 90.69 693 GLY A N 1
ATOM 5537 C CA . GLY A 1 693 ? -17.636 -17.675 3.358 1.00 90.69 693 GLY A CA 1
ATOM 5538 C C . GLY A 1 693 ? -18.046 -16.215 3.147 1.00 90.69 693 GLY A C 1
ATOM 5539 O O . GLY A 1 693 ? -18.755 -15.676 3.990 1.00 90.69 693 GLY A O 1
ATOM 5540 N N . PHE A 1 694 ? -17.624 -15.592 2.042 1.00 95.75 694 PHE A N 1
ATOM 5541 C CA . PHE A 1 694 ? -18.087 -14.273 1.597 1.00 95.75 694 PHE A CA 1
ATOM 5542 C C . PHE A 1 694 ? -19.246 -14.419 0.588 1.00 95.75 694 PHE A C 1
ATOM 5544 O O . PHE A 1 694 ? -19.805 -15.499 0.431 1.00 95.75 694 PHE A O 1
ATOM 5551 N N . SER A 1 695 ? -19.642 -13.338 -0.077 1.00 97.44 695 SER A N 1
ATOM 5552 C CA . SER A 1 695 ? -20.640 -13.331 -1.158 1.00 97.44 695 SER A CA 1
ATOM 5553 C C . SER A 1 695 ? -20.254 -12.287 -2.204 1.00 97.44 695 SER A C 1
ATOM 5555 O O . SER A 1 695 ? -19.337 -11.497 -1.969 1.00 97.44 695 SER A O 1
ATOM 5557 N N . ALA A 1 696 ? -20.957 -12.223 -3.332 1.00 97.94 696 ALA A N 1
ATOM 5558 C CA . ALA A 1 696 ? -20.787 -11.198 -4.360 1.00 97.94 696 ALA A CA 1
ATOM 5559 C C . ALA A 1 696 ? -20.893 -9.765 -3.809 1.00 97.94 696 ALA A C 1
ATOM 5561 O O . ALA A 1 696 ? -20.233 -8.853 -4.311 1.00 97.94 696 ALA A O 1
ATOM 5562 N N . LEU A 1 697 ? -21.668 -9.569 -2.737 1.00 98.06 697 LEU A N 1
ATOM 5563 C CA . LEU A 1 697 ? -21.874 -8.266 -2.100 1.00 98.06 697 LEU A CA 1
ATOM 5564 C C . LEU A 1 697 ? -20.616 -7.711 -1.413 1.00 98.06 697 LEU A C 1
ATOM 5566 O O . LEU A 1 697 ? -20.563 -6.518 -1.119 1.00 98.06 697 LEU A O 1
ATOM 5570 N N . THR A 1 698 ? -19.574 -8.521 -1.212 1.00 98.06 698 THR A N 1
ATOM 5571 C CA . THR A 1 698 ? -18.249 -8.055 -0.751 1.00 98.06 698 THR A CA 1
ATOM 5572 C C . THR A 1 698 ? -17.620 -7.032 -1.713 1.00 98.06 698 THR A C 1
ATOM 5574 O O . THR A 1 698 ? -16.785 -6.225 -1.323 1.00 98.06 698 THR A O 1
ATOM 5577 N N . TRP A 1 699 ? -18.053 -7.013 -2.978 1.00 98.38 699 TRP A N 1
ATOM 5578 C CA . TRP A 1 699 ? -17.530 -6.125 -4.019 1.00 98.38 699 TRP A CA 1
ATOM 5579 C C . TRP A 1 699 ? -18.326 -4.822 -4.183 1.00 98.38 699 TRP A C 1
ATOM 5581 O O . TRP A 1 699 ? -18.046 -4.062 -5.110 1.00 98.38 699 TRP A O 1
ATOM 5591 N N . SER A 1 700 ? -19.313 -4.559 -3.319 1.00 98.19 700 SER A N 1
ATOM 5592 C CA . SER A 1 700 ? -20.275 -3.451 -3.455 1.00 98.19 700 SER A CA 1
ATOM 5593 C C . SER A 1 700 ? -19.602 -2.075 -3.546 1.00 98.19 700 SER A C 1
ATOM 5595 O O . SER A 1 700 ? -19.746 -1.374 -4.550 1.00 98.19 700 SER A O 1
ATOM 5597 N N . LEU A 1 701 ? -18.813 -1.695 -2.533 1.00 97.94 701 LEU A N 1
ATOM 5598 C CA . LEU A 1 701 ? -18.144 -0.388 -2.508 1.00 97.94 701 LEU A CA 1
ATOM 5599 C C . LEU A 1 701 ? -17.117 -0.281 -3.640 1.00 97.94 701 LEU A C 1
ATOM 5601 O O . LEU A 1 701 ? -17.111 0.708 -4.372 1.00 97.94 701 LEU A O 1
ATOM 5605 N N . LEU A 1 702 ? -16.298 -1.323 -3.826 1.00 98.00 702 LEU A N 1
ATOM 5606 C CA . LEU A 1 702 ? -15.269 -1.352 -4.864 1.00 98.00 702 LEU A CA 1
ATOM 5607 C C . LEU A 1 702 ? -15.864 -1.137 -6.265 1.00 98.00 702 LEU A C 1
ATOM 5609 O O . LEU A 1 702 ? -15.355 -0.320 -7.031 1.00 98.00 702 LEU A O 1
ATOM 5613 N N . SER A 1 703 ? -16.959 -1.830 -6.588 1.00 98.06 703 SER A N 1
ATOM 5614 C CA . SER A 1 703 ? -17.633 -1.716 -7.889 1.00 98.06 703 SER A CA 1
ATOM 5615 C C . SER A 1 703 ? -18.176 -0.304 -8.116 1.00 98.06 703 SER A C 1
ATOM 5617 O O . SER A 1 703 ? -17.994 0.262 -9.193 1.00 98.06 703 SER A O 1
ATOM 5619 N N . SER A 1 704 ? -18.785 0.297 -7.088 1.00 96.56 704 SER A N 1
ATOM 5620 C CA . SER A 1 704 ? -19.299 1.671 -7.135 1.00 96.56 704 SER A CA 1
ATOM 5621 C C . SER A 1 704 ? -18.218 2.734 -7.325 1.00 96.56 704 SER A C 1
ATOM 5623 O O . SER A 1 704 ? -18.492 3.773 -7.930 1.00 96.56 704 SER A O 1
ATOM 5625 N N . ILE A 1 705 ? -17.007 2.499 -6.821 1.00 96.81 705 ILE A N 1
ATOM 5626 C CA . ILE A 1 705 ? -15.866 3.408 -6.980 1.00 96.81 705 ILE A CA 1
ATOM 5627 C C . ILE A 1 705 ? -15.224 3.231 -8.363 1.00 96.81 705 ILE A C 1
ATOM 5629 O O . ILE A 1 705 ? -14.971 4.218 -9.054 1.00 96.81 705 ILE A O 1
ATOM 5633 N N . LEU A 1 706 ? -15.000 1.989 -8.805 1.00 96.06 706 LEU A N 1
ATOM 5634 C CA . LEU A 1 706 ? -14.311 1.689 -10.066 1.00 96.06 706 LEU A CA 1
ATOM 5635 C C . LEU A 1 706 ? -14.995 2.313 -11.284 1.00 96.06 706 LEU A C 1
ATOM 5637 O O . LEU A 1 706 ? -14.333 2.999 -12.062 1.00 96.06 706 LEU A O 1
ATOM 5641 N N . VAL A 1 707 ? -16.317 2.156 -11.407 1.00 95.75 707 VAL A N 1
ATOM 5642 C CA . VAL A 1 707 ? -17.081 2.701 -12.546 1.00 95.75 707 VAL A CA 1
ATOM 5643 C C . VAL A 1 707 ? -17.119 4.234 -12.582 1.00 95.75 707 VAL A C 1
ATOM 5645 O O . VAL A 1 707 ? -17.522 4.809 -13.587 1.00 95.75 707 VAL A O 1
ATOM 5648 N N . LYS A 1 708 ? -16.721 4.912 -11.494 1.00 93.81 708 LYS A N 1
ATOM 5649 C CA . LYS A 1 708 ? -16.556 6.376 -11.451 1.00 93.81 708 LYS A CA 1
ATOM 5650 C C . LYS A 1 708 ? -15.155 6.819 -11.881 1.00 93.81 708 LYS A C 1
ATOM 5652 O O . LYS A 1 708 ? -14.978 7.977 -12.245 1.00 93.81 708 LYS A O 1
ATOM 5657 N N . ARG A 1 709 ? -14.161 5.927 -11.813 1.00 93.06 709 ARG A N 1
ATOM 5658 C CA . ARG A 1 709 ? -12.746 6.231 -12.084 1.00 93.06 709 ARG A CA 1
ATOM 5659 C C . ARG A 1 709 ? -12.315 5.846 -13.495 1.00 93.06 709 ARG A C 1
ATOM 5661 O O . ARG A 1 709 ? -11.512 6.554 -14.099 1.00 93.06 709 ARG A O 1
ATOM 5668 N N . ILE A 1 710 ? -12.838 4.743 -14.021 1.00 95.25 710 ILE A N 1
ATOM 5669 C CA . ILE A 1 710 ? -12.492 4.201 -15.339 1.00 95.25 710 ILE A CA 1
ATOM 5670 C C . ILE A 1 710 ? -13.738 3.711 -16.073 1.00 95.25 710 ILE A C 1
ATOM 5672 O O . ILE A 1 710 ? -14.727 3.329 -15.449 1.00 95.25 710 ILE A O 1
ATOM 5676 N N . GLU A 1 711 ? -13.684 3.686 -17.405 1.00 96.06 711 GLU A N 1
ATOM 5677 C CA . GLU A 1 711 ? -14.745 3.061 -18.194 1.00 96.06 711 GLU A CA 1
ATOM 5678 C C . GLU A 1 711 ? -14.674 1.532 -18.025 1.00 96.06 711 GLU A C 1
ATOM 5680 O O . GLU A 1 711 ? -13.768 0.876 -18.546 1.00 96.06 711 GLU A O 1
ATOM 5685 N N . CYS A 1 712 ? -15.597 0.939 -17.270 1.00 96.88 712 CYS A N 1
ATOM 5686 C CA . CYS A 1 712 ? -15.643 -0.509 -17.072 1.00 96.88 712 CYS A CA 1
ATOM 5687 C C . CYS A 1 712 ? -17.024 -1.019 -16.642 1.00 96.88 712 CYS A C 1
ATOM 5689 O O . CYS A 1 712 ? -17.881 -0.261 -16.182 1.00 96.88 712 CYS A O 1
ATOM 5691 N N . ARG A 1 713 ? -17.198 -2.343 -16.714 1.00 97.19 713 ARG A N 1
ATOM 5692 C CA . ARG A 1 713 ? -18.334 -3.076 -16.141 1.00 97.19 713 ARG A CA 1
ATOM 5693 C C . ARG A 1 713 ? -17.856 -4.030 -15.054 1.00 97.19 713 ARG A C 1
ATOM 5695 O O . ARG A 1 713 ? -16.908 -4.777 -15.265 1.00 97.19 713 ARG A O 1
ATOM 5702 N N . CYS A 1 714 ? -18.548 -4.059 -13.930 1.00 98.38 714 CYS A N 1
ATOM 5703 C CA . CYS A 1 714 ? -18.284 -4.942 -12.802 1.00 98.38 714 CYS A CA 1
ATOM 5704 C C . CYS A 1 714 ? -19.328 -6.061 -12.775 1.00 98.38 714 CYS A C 1
ATOM 5706 O O . CYS A 1 714 ? -20.524 -5.773 -12.779 1.00 98.38 714 CYS A O 1
ATOM 5708 N N . TYR A 1 715 ? -18.876 -7.316 -12.760 1.00 98.44 715 TYR A N 1
ATOM 5709 C CA . TYR A 1 715 ? -19.713 -8.512 -12.638 1.00 98.44 715 TYR A CA 1
ATOM 5710 C C . TYR A 1 715 ? -19.269 -9.287 -11.401 1.00 98.44 715 TYR A C 1
ATOM 5712 O O . TYR A 1 715 ? -18.180 -9.855 -11.391 1.00 98.44 715 TYR A O 1
ATOM 5720 N N . SER A 1 716 ? -20.101 -9.306 -10.367 1.00 98.50 716 SER A N 1
ATOM 5721 C CA . SER A 1 716 ? -19.798 -9.950 -9.088 1.00 98.50 716 SER A CA 1
ATOM 5722 C C . SER A 1 716 ? -20.614 -11.224 -8.945 1.00 98.50 716 SER A C 1
ATOM 5724 O O . SER A 1 716 ? -21.837 -11.164 -8.837 1.00 98.50 716 SER A O 1
ATOM 5726 N N . LEU A 1 717 ? -19.936 -12.371 -8.977 1.00 98.31 717 LEU A N 1
ATOM 5727 C CA . LEU A 1 717 ? -20.556 -13.694 -8.944 1.00 98.31 717 LEU A CA 1
ATOM 5728 C C . LEU A 1 717 ? -20.701 -14.199 -7.508 1.00 98.31 717 LEU A C 1
ATOM 5730 O O . LEU A 1 717 ? -19.718 -14.215 -6.767 1.00 98.31 717 LEU A O 1
ATOM 5734 N N . ASP A 1 718 ? -21.887 -14.691 -7.153 1.00 98.12 718 ASP A N 1
ATOM 5735 C CA . ASP A 1 718 ? -22.058 -15.575 -6.002 1.00 98.12 718 ASP A CA 1
ATOM 5736 C C . ASP A 1 718 ? -21.610 -16.984 -6.396 1.00 98.12 718 ASP A C 1
ATOM 5738 O O . ASP A 1 718 ? -22.232 -17.653 -7.228 1.00 98.12 718 ASP A O 1
ATOM 5742 N N . ILE A 1 719 ? -20.500 -17.439 -5.818 1.00 96.50 719 ILE A N 1
ATOM 5743 C CA . ILE A 1 719 ? -19.985 -18.795 -6.029 1.00 96.50 719 ILE A CA 1
ATOM 5744 C C . ILE A 1 719 ? -21.006 -19.796 -5.469 1.00 96.50 719 ILE A C 1
ATOM 5746 O O . ILE A 1 719 ? -21.753 -19.478 -4.547 1.00 96.50 719 ILE A O 1
ATOM 5750 N N . ARG A 1 720 ? -21.039 -21.021 -6.009 1.00 94.44 720 ARG A N 1
ATOM 5751 C CA . ARG A 1 720 ? -21.922 -22.105 -5.541 1.00 94.44 720 ARG A CA 1
ATOM 5752 C C . ARG A 1 720 ? -22.051 -22.164 -4.010 1.00 94.44 720 ARG A C 1
ATOM 5754 O O . ARG A 1 720 ? -21.064 -22.003 -3.285 1.00 94.44 720 ARG A O 1
ATOM 5761 N N . GLY A 1 721 ? -23.280 -22.345 -3.530 1.00 92.00 721 GLY A N 1
ATOM 5762 C CA . GLY A 1 721 ? -23.637 -22.352 -2.108 1.00 92.00 721 GLY A CA 1
ATOM 5763 C C . GLY A 1 721 ? -23.527 -21.005 -1.368 1.00 92.00 721 GLY A C 1
ATOM 5764 O O . GLY A 1 721 ? -23.943 -20.915 -0.212 1.00 92.00 721 GLY A O 1
ATOM 5765 N N . HIS A 1 722 ? -22.985 -19.953 -1.984 1.00 95.06 722 HIS A N 1
ATOM 5766 C CA . HIS A 1 722 ? -22.869 -18.622 -1.386 1.00 95.06 722 HIS A CA 1
ATOM 5767 C C . HIS A 1 722 ? -23.935 -17.671 -1.941 1.00 95.06 722 HIS A C 1
ATOM 5769 O O . HIS A 1 722 ? -24.473 -17.893 -3.024 1.00 95.06 722 HIS A O 1
ATOM 5775 N N . GLY A 1 723 ? -24.235 -16.615 -1.174 1.00 94.19 723 GLY A N 1
ATOM 5776 C CA . GLY A 1 723 ? -25.261 -15.628 -1.518 1.00 94.19 723 GLY A CA 1
ATOM 5777 C C . GLY A 1 723 ? -26.565 -16.282 -1.973 1.00 94.19 723 GLY A C 1
ATOM 5778 O O . GLY A 1 723 ? -27.055 -17.191 -1.299 1.00 94.19 723 GLY A O 1
ATOM 5779 N N . ASP A 1 724 ? -27.098 -15.849 -3.112 1.00 93.75 724 ASP A N 1
ATOM 5780 C CA . ASP A 1 724 ? -28.365 -16.365 -3.654 1.00 93.75 724 ASP A CA 1
ATOM 5781 C C . ASP A 1 724 ? -28.180 -17.409 -4.774 1.00 93.75 724 ASP A C 1
ATOM 5783 O O . ASP A 1 724 ? -29.135 -17.774 -5.462 1.00 93.75 724 ASP A O 1
ATOM 5787 N N . THR A 1 725 ? -26.961 -17.933 -4.947 1.00 95.81 725 THR A N 1
ATOM 5788 C CA . THR A 1 725 ? -26.677 -19.043 -5.867 1.00 95.81 725 THR A CA 1
ATOM 5789 C C . THR A 1 725 ? -27.104 -20.383 -5.266 1.00 95.81 725 THR A C 1
ATOM 5791 O O . THR A 1 725 ? -26.771 -20.696 -4.122 1.00 95.81 725 THR A O 1
ATOM 5794 N N . HIS A 1 726 ? -27.755 -21.225 -6.076 1.00 92.62 726 HIS A N 1
ATOM 5795 C CA . HIS A 1 726 ? -28.124 -22.592 -5.703 1.00 92.62 726 HIS A CA 1
ATOM 5796 C C . HIS A 1 726 ? -27.823 -23.588 -6.827 1.00 92.62 726 HIS A C 1
ATOM 5798 O O . HIS A 1 726 ? -28.153 -23.362 -7.994 1.00 92.62 726 HIS A O 1
ATOM 5804 N N . THR A 1 727 ? -27.205 -24.710 -6.475 1.00 93.69 727 THR A N 1
ATOM 5805 C CA . THR A 1 727 ? -26.808 -25.784 -7.391 1.00 93.69 727 THR A CA 1
ATOM 5806 C C . THR A 1 727 ? -27.348 -27.130 -6.922 1.00 93.69 727 THR A C 1
ATOM 5808 O O . THR A 1 727 ? -27.808 -27.272 -5.792 1.00 93.69 727 THR A O 1
ATOM 5811 N N . GLU A 1 728 ? -27.259 -28.155 -7.773 1.00 90.62 728 GLU A N 1
ATOM 5812 C CA . GLU A 1 728 ? -27.641 -29.523 -7.385 1.00 90.62 728 GLU A CA 1
ATOM 5813 C C . GLU A 1 728 ? -26.845 -30.045 -6.173 1.00 90.62 728 GLU A C 1
ATOM 5815 O O . GLU A 1 728 ? -27.341 -30.871 -5.406 1.00 90.62 728 GLU A O 1
ATOM 5820 N N . ASN A 1 729 ? -25.606 -29.571 -5.995 1.00 90.62 729 ASN A N 1
ATOM 5821 C CA . ASN A 1 729 ? -24.745 -29.928 -4.873 1.00 90.62 729 ASN A CA 1
ATOM 5822 C C . ASN A 1 729 ? -23.881 -28.737 -4.433 1.00 90.62 729 ASN A C 1
ATOM 5824 O O . ASN A 1 729 ? -22.725 -28.592 -4.847 1.00 90.62 729 ASN A O 1
ATOM 5828 N N . ASP A 1 730 ? -24.439 -27.919 -3.544 1.00 90.38 730 ASP A N 1
ATOM 5829 C CA . ASP A 1 730 ? -23.775 -26.734 -2.986 1.00 90.38 730 ASP A CA 1
ATOM 5830 C C . ASP A 1 730 ? -22.558 -27.064 -2.101 1.00 90.38 730 ASP A C 1
ATOM 5832 O O . ASP A 1 730 ? -21.726 -26.198 -1.842 1.00 90.38 730 ASP A O 1
ATOM 5836 N N . GLU A 1 731 ? -22.411 -28.318 -1.666 1.00 88.12 731 GLU A N 1
ATOM 5837 C CA . GLU A 1 731 ? -21.338 -28.752 -0.763 1.00 88.12 731 GLU A CA 1
ATOM 5838 C C . GLU A 1 731 ? -20.063 -29.202 -1.505 1.00 88.12 731 GLU A C 1
ATOM 5840 O O . GLU A 1 731 ? -19.032 -29.433 -0.867 1.00 88.12 731 GLU A O 1
ATOM 5845 N N . ASP A 1 732 ? -20.094 -29.353 -2.836 1.00 93.12 732 ASP A N 1
ATOM 5846 C CA . ASP A 1 732 ? -18.890 -29.627 -3.637 1.00 93.12 732 ASP A CA 1
ATOM 5847 C C . ASP A 1 732 ? -18.170 -28.330 -4.017 1.00 93.12 732 ASP A C 1
ATOM 5849 O O . ASP A 1 732 ? -18.352 -27.786 -5.104 1.00 93.12 732 ASP A O 1
ATOM 5853 N N . LEU A 1 733 ? -17.323 -27.854 -3.106 1.00 94.06 733 LEU A N 1
ATOM 5854 C CA . LEU A 1 733 ? -16.442 -26.705 -3.316 1.00 94.06 733 LEU A CA 1
ATOM 5855 C C . LEU A 1 733 ? -15.040 -27.123 -3.781 1.00 94.06 733 LEU A C 1
ATOM 5857 O O . LEU A 1 733 ? -14.058 -26.461 -3.448 1.00 94.06 733 LEU A O 1
ATOM 5861 N N . SER A 1 734 ? -14.898 -28.228 -4.517 1.00 95.44 734 SER A N 1
ATOM 5862 C CA . SER A 1 734 ? -13.624 -28.545 -5.172 1.00 95.44 734 SER A CA 1
ATOM 5863 C C . SER A 1 734 ? -13.256 -27.478 -6.209 1.00 95.44 734 SER A C 1
ATOM 5865 O O . SER A 1 734 ? -14.119 -26.865 -6.847 1.00 95.44 734 SER A O 1
ATOM 5867 N N . ILE A 1 735 ? -11.954 -27.233 -6.377 1.00 95.81 735 ILE A N 1
ATOM 5868 C CA . ILE A 1 735 ? -11.469 -26.184 -7.280 1.00 95.81 735 ILE A CA 1
ATOM 5869 C C . ILE A 1 735 ? -11.830 -26.493 -8.739 1.00 95.81 735 ILE A C 1
ATOM 5871 O O . ILE A 1 735 ? -12.132 -25.584 -9.512 1.00 95.81 735 ILE A O 1
ATOM 5875 N N . GLU A 1 736 ? -11.880 -27.775 -9.106 1.00 95.12 736 GLU A N 1
ATOM 5876 C CA . GLU A 1 736 ? -12.259 -28.258 -10.430 1.00 95.12 736 GLU A CA 1
ATOM 5877 C C . GLU A 1 736 ? -13.724 -27.956 -10.739 1.00 95.12 736 GLU A C 1
ATOM 5879 O O . GLU A 1 736 ? -14.035 -27.479 -11.833 1.00 95.12 736 GLU A O 1
ATOM 5884 N N . THR A 1 737 ? -14.619 -28.232 -9.787 1.00 95.75 737 THR A N 1
ATOM 5885 C CA . THR A 1 737 ? -16.051 -27.975 -9.939 1.00 95.75 737 THR A CA 1
ATOM 5886 C C . THR A 1 737 ? -16.312 -26.470 -10.004 1.00 95.75 737 THR A C 1
ATOM 5888 O O . THR A 1 737 ? -16.903 -26.006 -10.978 1.00 95.75 737 THR A O 1
ATOM 5891 N N . MET A 1 738 ? -15.772 -25.683 -9.066 1.00 96.50 738 MET A N 1
ATOM 5892 C CA . MET A 1 738 ? -15.929 -24.222 -9.086 1.00 96.50 738 MET A CA 1
ATOM 5893 C C . MET A 1 738 ? -15.367 -23.588 -10.370 1.00 96.50 738 MET A C 1
ATOM 5895 O O . MET A 1 738 ? -15.968 -22.671 -10.927 1.00 96.50 738 MET A O 1
ATOM 5899 N N . SER A 1 739 ? -14.240 -24.088 -10.894 1.00 97.00 739 SER A N 1
ATOM 5900 C CA . SER A 1 739 ? -13.660 -23.568 -12.145 1.00 97.00 739 SER A CA 1
ATOM 5901 C C . SER A 1 739 ? -14.556 -23.839 -13.356 1.00 97.00 739 SER A C 1
ATOM 5903 O O . SER A 1 739 ? -14.633 -23.012 -14.269 1.00 97.00 739 SER A O 1
ATOM 5905 N N . LYS A 1 740 ? -15.243 -24.990 -13.378 1.00 96.06 740 LYS A N 1
ATOM 5906 C CA . LYS A 1 740 ? -16.231 -25.318 -14.416 1.00 96.06 740 LYS A CA 1
ATOM 5907 C C . LYS A 1 740 ? -17.456 -24.415 -14.318 1.00 96.06 740 LYS A C 1
ATOM 5909 O O . LYS A 1 740 ? -17.924 -23.968 -15.358 1.00 96.06 740 LYS A O 1
ATOM 5914 N N . ASP A 1 741 ? -17.908 -24.079 -13.112 1.00 96.75 741 ASP A N 1
ATOM 5915 C CA . ASP A 1 741 ? -19.032 -23.152 -12.947 1.00 96.75 741 ASP A CA 1
ATOM 5916 C C . ASP A 1 741 ? -18.717 -21.775 -13.502 1.00 96.75 741 AS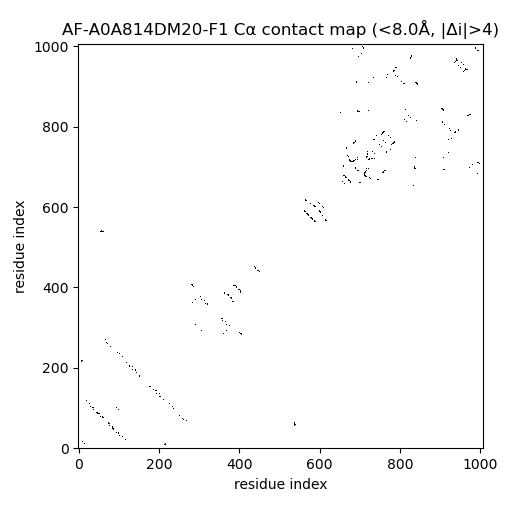P A C 1
ATOM 5918 O O . ASP A 1 741 ? -19.507 -21.241 -14.270 1.00 96.75 741 ASP A O 1
ATOM 5922 N N . VAL A 1 742 ? -17.549 -21.208 -13.173 1.00 96.88 742 VAL A N 1
ATOM 5923 C CA . VAL A 1 742 ? -17.158 -19.889 -13.696 1.00 96.88 742 VAL A CA 1
ATOM 5924 C C . VAL A 1 742 ? -17.123 -19.920 -15.223 1.00 96.88 742 VAL A C 1
ATOM 5926 O O . VAL A 1 742 ? -17.655 -19.017 -15.865 1.00 96.88 742 VAL A O 1
ATOM 5929 N N . ARG A 1 743 ? -16.560 -20.979 -15.820 1.00 95.38 743 ARG A N 1
ATOM 5930 C CA . ARG A 1 743 ? -16.580 -21.175 -17.276 1.00 95.38 743 ARG A CA 1
ATOM 5931 C C . ARG A 1 743 ? -18.008 -21.199 -17.821 1.00 95.38 743 ARG A C 1
ATOM 5933 O O . ARG A 1 743 ? -18.278 -20.529 -18.813 1.00 95.38 743 ARG A O 1
ATOM 5940 N N . ASP A 1 744 ? -18.892 -21.985 -17.218 1.00 95.50 744 ASP A N 1
ATOM 5941 C CA . ASP A 1 744 ? -20.246 -22.206 -17.728 1.00 95.50 744 ASP A CA 1
ATOM 5942 C C . ASP A 1 744 ? -21.132 -20.965 -17.527 1.00 95.50 744 ASP A C 1
ATOM 5944 O O . ASP A 1 744 ? -21.900 -20.622 -18.421 1.00 95.50 744 ASP A O 1
ATOM 5948 N N . VAL A 1 745 ? -20.945 -20.217 -16.436 1.00 96.38 745 VAL A N 1
ATOM 5949 C CA . VAL A 1 745 ? -21.585 -18.914 -16.198 1.00 96.38 745 VAL A CA 1
ATOM 5950 C C . VAL A 1 745 ? -21.102 -17.873 -17.207 1.00 96.38 745 VAL A C 1
ATOM 5952 O O . VAL A 1 745 ? -21.924 -17.226 -17.849 1.00 96.38 745 VAL A O 1
ATOM 5955 N N . VAL A 1 746 ? -19.787 -17.723 -17.407 1.00 95.44 746 VAL A N 1
ATOM 5956 C CA . VAL A 1 746 ? -19.234 -16.771 -18.391 1.00 95.44 746 VAL A CA 1
ATOM 5957 C C . VAL A 1 746 ? -19.732 -17.099 -19.802 1.00 95.44 746 VAL A C 1
ATOM 5959 O O . VAL A 1 746 ? -20.134 -16.195 -20.537 1.00 95.44 746 VAL A O 1
ATOM 5962 N N . LYS A 1 747 ? -19.776 -18.389 -20.164 1.00 93.50 747 LYS A N 1
ATOM 5963 C CA . LYS A 1 747 ? -20.355 -18.850 -21.432 1.00 93.50 747 LYS A CA 1
ATOM 5964 C C . LYS A 1 747 ? -21.851 -18.563 -21.531 1.00 93.50 747 LYS A C 1
ATOM 5966 O O . LYS A 1 747 ? -22.295 -18.151 -22.589 1.00 93.50 747 LYS A O 1
ATOM 5971 N N . ALA A 1 748 ? -22.624 -18.743 -20.465 1.00 94.56 748 ALA A N 1
ATOM 5972 C CA . ALA A 1 748 ? -24.059 -18.463 -20.485 1.00 94.56 748 ALA A CA 1
ATOM 5973 C C . ALA A 1 748 ? -24.377 -16.959 -20.591 1.00 94.56 748 ALA A C 1
ATOM 5975 O O . ALA A 1 748 ? -25.402 -16.596 -21.164 1.00 94.56 748 ALA A O 1
ATOM 5976 N N . ILE A 1 749 ? -23.509 -16.079 -20.075 1.00 94.00 749 ILE A N 1
ATOM 5977 C CA . ILE A 1 749 ? -23.695 -14.621 -20.173 1.00 94.00 749 ILE A CA 1
ATOM 5978 C C . ILE A 1 749 ? -23.373 -14.106 -21.587 1.00 94.00 749 ILE A C 1
ATOM 5980 O O . ILE A 1 749 ? -24.123 -13.286 -22.116 1.00 94.00 749 ILE A O 1
ATOM 5984 N N . TRP A 1 750 ? -22.262 -14.548 -22.193 1.00 91.31 750 TRP A N 1
ATOM 5985 C CA . TRP A 1 750 ? -21.732 -13.949 -23.434 1.00 91.31 750 TRP A CA 1
ATOM 5986 C C . TRP A 1 750 ? -21.601 -14.903 -24.634 1.00 91.31 750 TRP A C 1
ATOM 5988 O O . TRP A 1 750 ? -21.167 -14.477 -25.703 1.00 91.31 750 TRP A O 1
ATOM 5998 N N . ASN A 1 751 ? -21.995 -16.172 -24.507 1.00 81.94 751 ASN A N 1
ATOM 5999 C CA . ASN A 1 751 ? -21.852 -17.203 -25.542 1.00 81.94 751 ASN A CA 1
ATOM 6000 C C . ASN A 1 751 ? -20.415 -17.266 -26.109 1.00 81.94 751 ASN A C 1
ATOM 6002 O O . ASN A 1 751 ? -19.470 -17.495 -25.352 1.00 81.94 751 ASN A O 1
ATOM 6006 N N . GLU A 1 752 ? -20.241 -17.091 -27.427 1.00 73.56 752 GLU A N 1
ATOM 6007 C CA . GLU A 1 752 ? -18.927 -17.113 -28.092 1.00 73.56 752 GLU A CA 1
ATOM 6008 C C . GLU A 1 752 ? -18.245 -15.731 -28.178 1.00 73.56 752 GLU A C 1
ATOM 6010 O O . GLU A 1 752 ? -17.027 -15.668 -28.343 1.00 73.56 752 GLU A O 1
ATOM 6015 N N . GLU A 1 753 ? -18.975 -14.622 -28.001 1.00 81.19 753 GLU A N 1
ATOM 6016 C CA . GLU A 1 753 ? -18.438 -13.253 -28.097 1.00 81.19 753 GLU A CA 1
ATOM 6017 C C . GLU A 1 753 ? -18.148 -12.657 -26.710 1.00 81.19 753 GLU A C 1
ATOM 6019 O O . GLU A 1 753 ? -18.780 -11.704 -26.248 1.00 81.19 753 GLU A O 1
ATOM 6024 N N . THR A 1 754 ? -17.158 -13.221 -26.011 1.00 86.50 754 THR A N 1
ATOM 6025 C CA . THR A 1 754 ? -16.743 -12.711 -24.695 1.00 86.50 754 THR A CA 1
ATOM 6026 C C . THR A 1 754 ? -16.023 -11.358 -24.819 1.00 86.50 754 THR A C 1
ATOM 6028 O O . THR A 1 754 ? -15.020 -11.277 -25.543 1.00 86.50 754 THR A O 1
ATOM 6031 N N . PRO A 1 755 ? -16.451 -10.303 -24.095 1.00 92.94 755 PRO A N 1
ATOM 6032 C CA . PRO A 1 755 ? -15.712 -9.042 -24.042 1.00 92.94 755 PRO A CA 1
ATOM 6033 C C . PRO A 1 755 ? -14.346 -9.234 -23.359 1.00 92.94 755 PRO A C 1
ATOM 6035 O O . PRO A 1 755 ? -14.125 -10.270 -22.731 1.00 92.94 755 PRO A O 1
ATOM 6038 N N . PRO A 1 756 ? -13.432 -8.248 -23.431 1.00 95.88 756 PRO A N 1
ATOM 6039 C CA . PRO A 1 756 ? -12.197 -8.283 -22.655 1.00 95.88 756 PRO A CA 1
ATOM 6040 C C . PRO A 1 756 ? -12.515 -8.409 -21.161 1.00 95.88 756 PRO A C 1
ATOM 6042 O O . PRO A 1 756 ? -13.157 -7.521 -20.590 1.00 95.88 756 PRO A O 1
ATOM 6045 N N . ILE A 1 757 ? -12.092 -9.514 -20.545 1.00 97.31 757 ILE A N 1
ATOM 6046 C CA . ILE A 1 757 ? -12.343 -9.821 -19.133 1.00 97.31 757 ILE A CA 1
ATOM 6047 C C . ILE A 1 757 ? -11.041 -9.716 -18.338 1.00 97.31 757 ILE A C 1
ATOM 6049 O O . ILE A 1 757 ? -10.014 -10.284 -18.711 1.00 97.31 757 ILE A O 1
ATOM 6053 N N . VAL A 1 758 ? -11.100 -9.024 -17.205 1.00 98.25 758 VAL A N 1
ATOM 6054 C CA . VAL A 1 758 ? -10.106 -9.078 -16.134 1.00 98.25 758 VAL A CA 1
ATOM 6055 C C . VAL A 1 758 ? -10.709 -9.896 -14.996 1.00 98.25 758 VAL A C 1
ATOM 6057 O O . VAL A 1 758 ? -11.714 -9.495 -14.409 1.00 98.25 758 VAL A O 1
ATOM 6060 N N . LEU A 1 759 ? -10.112 -11.048 -14.684 1.00 98.31 759 LEU A N 1
ATOM 6061 C CA . LEU A 1 759 ? -10.519 -11.841 -13.522 1.00 98.31 759 LEU A CA 1
ATOM 6062 C C . LEU A 1 759 ? -9.932 -11.225 -12.257 1.00 98.31 759 LEU A C 1
ATOM 6064 O O . LEU A 1 759 ? -8.727 -10.987 -12.196 1.00 98.31 759 LEU A O 1
ATOM 6068 N N . VAL A 1 760 ? -10.766 -11.007 -11.245 1.00 98.62 760 VAL A N 1
ATOM 6069 C CA . VAL A 1 760 ? -10.347 -10.476 -9.945 1.00 98.62 760 VAL A CA 1
ATOM 6070 C C . VAL A 1 760 ? -10.854 -11.403 -8.853 1.00 98.62 760 VAL A C 1
ATOM 6072 O O . VAL A 1 760 ? -12.048 -11.681 -8.784 1.00 98.62 760 VAL A O 1
ATOM 6075 N N . GLY A 1 761 ? -9.968 -11.885 -7.988 1.00 98.25 761 GLY A N 1
ATOM 6076 C CA . GLY A 1 761 ? -10.358 -12.812 -6.932 1.00 98.25 761 GLY A CA 1
ATOM 6077 C C . GLY A 1 761 ? -9.719 -12.505 -5.587 1.00 98.25 761 GLY A C 1
ATOM 6078 O O . GLY A 1 761 ? -8.532 -12.193 -5.513 1.00 98.25 761 GLY A O 1
ATOM 6079 N N . HIS A 1 762 ? -10.502 -12.641 -4.516 1.00 97.44 762 HIS A N 1
ATOM 6080 C CA . HIS A 1 762 ? -10.039 -12.517 -3.130 1.00 97.44 762 HIS A CA 1
ATOM 6081 C C . HIS A 1 762 ? -9.924 -13.885 -2.457 1.00 97.44 762 HIS A C 1
ATOM 6083 O O . HIS A 1 762 ? -10.848 -14.693 -2.538 1.00 97.44 762 HIS A O 1
ATOM 6089 N N . SER A 1 763 ? -8.819 -14.150 -1.752 1.00 94.50 763 SER A N 1
ATOM 6090 C CA . SER A 1 763 ? -8.644 -15.368 -0.946 1.00 94.50 763 SER A CA 1
ATOM 6091 C C . SER A 1 763 ? -8.914 -16.662 -1.750 1.00 94.50 763 SER A C 1
ATOM 6093 O O . SER A 1 763 ? -8.274 -16.884 -2.777 1.00 94.50 763 SER A O 1
ATOM 6095 N N . MET A 1 764 ? -9.871 -17.508 -1.341 1.00 95.56 764 MET A N 1
ATOM 6096 C CA . MET A 1 764 ? -10.336 -18.673 -2.122 1.00 95.56 764 MET A CA 1
ATOM 6097 C C . MET A 1 764 ? -10.745 -18.298 -3.559 1.00 95.56 764 MET A C 1
ATOM 6099 O O . MET A 1 764 ? -10.400 -19.008 -4.498 1.00 95.56 764 MET A O 1
ATOM 6103 N N . GLY A 1 765 ? -11.431 -17.168 -3.750 1.00 97.69 765 GLY A N 1
ATOM 6104 C CA . GLY A 1 765 ? -11.790 -16.651 -5.071 1.00 97.69 765 GLY A CA 1
ATOM 6105 C C . GLY A 1 765 ? -10.575 -16.199 -5.884 1.00 97.69 765 GLY A C 1
ATOM 6106 O O . GLY A 1 765 ? -10.580 -16.305 -7.106 1.00 97.69 765 GLY A O 1
ATOM 6107 N N . GLY A 1 766 ? -9.502 -15.762 -5.215 1.00 97.44 766 GLY A N 1
ATOM 6108 C CA . GLY A 1 766 ? -8.199 -15.486 -5.828 1.00 97.44 766 GLY A CA 1
ATOM 6109 C C . GLY A 1 766 ? -7.553 -16.753 -6.375 1.00 97.44 766 GLY A C 1
ATOM 6110 O O . GLY A 1 766 ? -7.114 -16.769 -7.521 1.00 97.44 766 GLY A O 1
ATOM 6111 N N . SER A 1 767 ? -7.586 -17.840 -5.600 1.00 97.38 767 SER A N 1
ATOM 6112 C CA . SER A 1 767 ? -7.197 -19.164 -6.092 1.00 97.38 767 SER A CA 1
ATOM 6113 C C . SER A 1 767 ? -8.036 -19.578 -7.307 1.00 97.38 767 SER A C 1
ATOM 6115 O O . SER A 1 767 ? -7.487 -19.873 -8.370 1.00 97.38 767 SER A O 1
ATOM 6117 N N . LEU A 1 768 ? -9.364 -19.504 -7.197 1.00 98.19 768 LEU A N 1
ATOM 6118 C CA . LEU A 1 768 ? -10.274 -19.848 -8.286 1.00 98.19 768 LEU A CA 1
ATOM 6119 C C . LEU A 1 768 ? -9.980 -19.048 -9.565 1.00 98.19 768 LEU A C 1
ATOM 6121 O O . LEU A 1 768 ? -9.933 -19.628 -10.649 1.00 98.19 768 LEU A O 1
ATOM 6125 N N . ALA A 1 769 ? -9.704 -17.747 -9.445 1.00 98.12 769 ALA A N 1
ATOM 6126 C CA . ALA A 1 769 ? -9.314 -16.901 -10.570 1.00 98.12 769 ALA A CA 1
ATOM 6127 C C . ALA A 1 769 ? -8.046 -17.419 -11.273 1.00 98.12 769 ALA A C 1
ATOM 6129 O O . ALA A 1 769 ? -8.010 -17.475 -12.504 1.00 98.12 769 ALA A O 1
ATOM 6130 N N . VAL A 1 770 ? -7.028 -17.843 -10.512 1.00 98.12 770 VAL A N 1
ATOM 6131 C CA . VAL A 1 770 ? -5.793 -18.426 -11.064 1.00 98.12 770 VAL A CA 1
ATOM 6132 C C . VAL A 1 770 ? -6.075 -19.739 -11.789 1.00 98.12 770 VAL A C 1
ATOM 6134 O O . VAL A 1 770 ? -5.601 -19.917 -12.909 1.00 98.12 770 VAL A O 1
ATOM 6137 N N . HIS A 1 771 ? -6.866 -20.640 -11.202 1.00 97.81 771 HIS A N 1
ATOM 6138 C CA . HIS A 1 771 ? -7.195 -21.929 -11.820 1.00 97.81 771 HIS A CA 1
ATOM 6139 C C . HIS A 1 771 ? -8.007 -21.769 -13.114 1.00 97.81 771 HIS A C 1
ATOM 6141 O O . HIS A 1 771 ? -7.713 -22.429 -14.116 1.00 97.81 771 HIS A O 1
ATOM 6147 N N . VAL A 1 772 ? -8.986 -20.858 -13.130 1.00 97.38 772 VAL A N 1
ATOM 6148 C CA . VAL A 1 772 ? -9.777 -20.534 -14.330 1.00 97.38 772 VAL A CA 1
ATOM 6149 C C . VAL A 1 772 ? -8.891 -19.922 -15.417 1.00 97.38 772 VAL A C 1
ATOM 6151 O O . VAL A 1 772 ? -8.978 -20.331 -16.578 1.00 97.38 772 VAL A O 1
ATOM 6154 N N . ALA A 1 773 ? -8.008 -18.989 -15.044 1.00 97.06 773 ALA A N 1
ATOM 6155 C CA . ALA A 1 773 ? -7.070 -18.360 -15.967 1.00 97.06 773 ALA A CA 1
ATOM 6156 C C . ALA A 1 773 ? -6.065 -19.365 -16.549 1.00 97.06 773 ALA A C 1
ATOM 6158 O O . ALA A 1 773 ? -5.841 -19.385 -17.754 1.00 97.06 773 ALA A O 1
ATOM 6159 N N . HIS A 1 774 ? -5.498 -20.237 -15.713 1.00 96.31 774 HIS A N 1
ATOM 6160 C CA . HIS A 1 774 ? -4.540 -21.259 -16.131 1.00 96.31 774 HIS A CA 1
ATOM 6161 C C . HIS A 1 774 ? -5.173 -22.324 -17.040 1.00 96.31 774 HIS A C 1
ATOM 6163 O O . HIS A 1 774 ? -4.532 -22.810 -17.968 1.00 96.31 774 HIS A O 1
ATOM 6169 N N . SER A 1 775 ? -6.449 -22.653 -16.813 1.00 94.31 775 SER A N 1
ATOM 6170 C CA . SER A 1 775 ? -7.202 -23.612 -17.635 1.00 94.31 775 SER A CA 1
ATOM 6171 C C . SER A 1 775 ? -7.621 -23.052 -19.002 1.00 94.31 775 SER A C 1
ATOM 6173 O O . SER A 1 775 ? -8.170 -23.796 -19.812 1.00 94.31 775 SER A O 1
ATOM 6175 N N . ASN A 1 776 ? -7.390 -21.757 -19.266 1.00 91.25 776 ASN A N 1
ATOM 6176 C CA . ASN A 1 776 ? -7.797 -21.053 -20.489 1.00 91.25 776 ASN A CA 1
ATOM 6177 C C . ASN A 1 776 ? -9.294 -21.217 -20.816 1.00 91.25 776 ASN A C 1
ATOM 6179 O O . ASN A 1 776 ? -9.687 -21.359 -21.971 1.00 91.25 776 ASN A O 1
ATOM 6183 N N . TYR A 1 777 ? -10.150 -21.216 -19.791 1.00 88.81 777 TYR A N 1
ATOM 6184 C CA . TYR A 1 777 ? -11.599 -21.363 -19.971 1.00 88.81 777 TYR A CA 1
ATOM 6185 C C . TYR A 1 777 ? -12.288 -20.125 -20.552 1.00 88.81 777 TYR A C 1
ATOM 6187 O O . TYR A 1 777 ? -13.385 -20.245 -21.099 1.00 88.81 777 TYR A O 1
ATOM 6195 N N . ILE A 1 778 ? -11.661 -18.955 -20.424 1.00 91.06 778 ILE A N 1
ATOM 6196 C CA . ILE A 1 778 ? -12.170 -17.674 -20.912 1.00 91.06 778 ILE A CA 1
ATOM 6197 C C . ILE A 1 778 ? -11.302 -17.237 -22.094 1.00 91.06 778 ILE A C 1
ATOM 6199 O O . ILE A 1 778 ? -10.125 -16.935 -21.913 1.00 91.06 778 ILE A O 1
ATOM 6203 N N . ASN A 1 779 ? -11.890 -17.184 -23.292 1.00 86.00 779 ASN A N 1
ATOM 6204 C CA . ASN A 1 779 ? -11.161 -16.910 -24.536 1.00 86.00 779 ASN A CA 1
ATOM 6205 C C . ASN A 1 779 ? -10.553 -15.497 -24.586 1.00 86.00 779 ASN A C 1
ATOM 6207 O O . ASN A 1 779 ? -9.450 -15.326 -25.093 1.00 86.00 779 ASN A O 1
ATOM 6211 N N . ASN A 1 780 ? -11.254 -14.489 -24.055 1.00 92.62 780 ASN A N 1
ATOM 6212 C CA . ASN A 1 780 ? -10.825 -13.085 -24.074 1.00 92.62 780 ASN A CA 1
ATOM 6213 C C . ASN A 1 780 ? -10.385 -12.584 -22.685 1.00 92.62 780 ASN A C 1
ATOM 6215 O O . ASN A 1 780 ? -10.781 -11.511 -22.224 1.00 92.62 780 ASN A O 1
ATOM 6219 N N . LEU A 1 781 ? -9.599 -13.401 -21.977 1.00 95.88 781 LEU A N 1
ATOM 6220 C CA . LEU A 1 781 ? -8.994 -13.012 -20.707 1.00 95.88 781 LEU A CA 1
ATOM 6221 C C . LEU A 1 781 ? -7.809 -12.072 -20.968 1.00 95.88 781 LEU A C 1
ATOM 6223 O O . LEU A 1 781 ? -6.797 -12.489 -21.527 1.00 95.88 781 LEU A O 1
ATOM 6227 N N . VAL A 1 782 ? -7.912 -10.815 -20.536 1.00 96.88 782 VAL A N 1
ATOM 6228 C CA . VAL A 1 782 ? -6.874 -9.790 -20.753 1.00 96.88 782 VAL A CA 1
ATOM 6229 C C . VAL A 1 782 ? -6.063 -9.469 -19.502 1.00 96.88 782 VAL A C 1
ATOM 6231 O O . VAL A 1 782 ? -4.969 -8.927 -19.617 1.00 96.88 782 VAL A O 1
ATOM 6234 N N . GLY A 1 783 ? -6.536 -9.838 -18.309 1.00 97.56 783 GLY A N 1
ATOM 6235 C CA . GLY A 1 783 ? -5.803 -9.613 -17.064 1.00 97.56 783 GLY A CA 1
ATOM 6236 C C . GLY A 1 783 ? -6.252 -10.515 -15.919 1.00 97.56 783 GLY A C 1
ATOM 6237 O O . GLY A 1 783 ? -7.367 -11.037 -15.923 1.00 97.56 783 GLY A O 1
ATOM 6238 N N . LEU A 1 784 ? -5.373 -10.689 -14.935 1.00 98.50 784 LEU A N 1
ATOM 6239 C CA . LEU A 1 784 ? -5.627 -11.472 -13.727 1.00 98.50 784 LEU A CA 1
ATOM 6240 C C . LEU A 1 784 ? -5.185 -10.695 -12.484 1.00 98.50 784 LEU A C 1
ATOM 6242 O 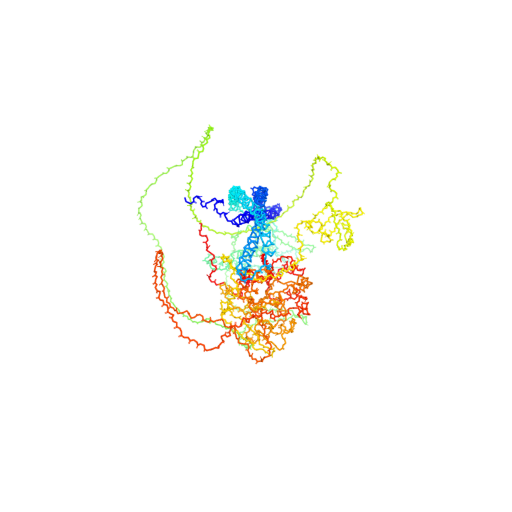O . LEU A 1 784 ? -4.043 -10.245 -12.396 1.00 98.50 784 LEU A O 1
ATOM 6246 N N . VAL A 1 785 ? -6.076 -10.566 -11.507 1.00 98.50 785 VAL A N 1
ATOM 6247 C CA . VAL A 1 785 ? -5.822 -9.875 -10.244 1.00 98.50 785 VAL A CA 1
ATOM 6248 C C . VAL A 1 785 ? -6.133 -10.796 -9.076 1.00 98.50 785 VAL A C 1
ATOM 6250 O O . VAL A 1 785 ? -7.225 -11.355 -8.976 1.00 98.50 785 VAL A O 1
ATOM 6253 N N . VAL A 1 786 ? -5.165 -10.933 -8.177 1.00 98.12 786 VAL A N 1
ATOM 6254 C CA . VAL A 1 786 ? -5.255 -11.792 -6.997 1.00 98.12 786 VAL A CA 1
ATOM 6255 C C . VAL A 1 786 ? -5.100 -10.926 -5.751 1.00 98.12 786 VAL A C 1
ATOM 6257 O O . VAL A 1 786 ? -4.149 -10.150 -5.645 1.00 98.12 786 VAL A O 1
ATOM 6260 N N . ILE A 1 787 ? -6.050 -11.037 -4.821 1.00 97.31 787 ILE A N 1
ATOM 6261 C CA . ILE A 1 787 ? -6.118 -10.231 -3.599 1.00 97.31 787 ILE A CA 1
ATOM 6262 C C . ILE A 1 787 ? -5.942 -11.131 -2.374 1.00 97.31 787 ILE A C 1
ATOM 6264 O O . ILE A 1 787 ? -6.753 -12.022 -2.112 1.00 97.31 787 ILE A O 1
ATOM 6268 N N . ASP A 1 788 ? -4.880 -10.847 -1.627 1.00 93.25 788 ASP A N 1
ATOM 6269 C CA . ASP A 1 788 ? -4.537 -11.394 -0.315 1.00 93.25 788 ASP A CA 1
ATOM 6270 C C . ASP A 1 788 ? -4.558 -12.931 -0.223 1.00 93.25 788 ASP A C 1
ATOM 6272 O O . ASP A 1 788 ? -5.142 -13.529 0.683 1.00 93.25 788 ASP A O 1
ATOM 6276 N N . VAL A 1 789 ? -3.904 -13.590 -1.187 1.00 91.31 789 VAL A N 1
ATOM 6277 C CA . VAL A 1 789 ? -3.624 -15.032 -1.151 1.00 91.31 789 VAL A CA 1
ATOM 6278 C C . VAL A 1 789 ? -2.279 -15.352 -1.800 1.00 91.31 789 VAL A C 1
ATOM 6280 O O . VAL A 1 789 ? -1.982 -14.907 -2.907 1.00 91.31 789 VAL A O 1
ATOM 6283 N N . VAL A 1 790 ? -1.476 -16.146 -1.095 1.00 89.94 790 VAL A N 1
ATOM 6284 C CA . VAL A 1 790 ? -0.215 -16.740 -1.557 1.00 89.94 790 VAL A CA 1
ATOM 6285 C C . VAL A 1 790 ? -0.166 -18.172 -1.028 1.00 89.94 790 VAL A C 1
ATOM 6287 O O . VAL A 1 790 ? -0.620 -18.411 0.088 1.00 89.94 790 VAL A O 1
ATOM 6290 N N . GLU A 1 791 ? 0.369 -19.121 -1.800 1.00 89.69 791 GLU A N 1
ATOM 6291 C CA . GLU A 1 791 ? 0.361 -20.549 -1.449 1.00 89.69 791 GLU A CA 1
ATOM 6292 C C . GLU A 1 791 ? 0.944 -20.824 -0.056 1.00 89.69 791 GLU A C 1
ATOM 6294 O O . GLU A 1 791 ? 0.270 -21.421 0.785 1.00 89.69 791 GLU A O 1
ATOM 6299 N N . GLY A 1 792 ? 2.166 -20.348 0.210 1.00 84.44 792 GLY A N 1
ATOM 6300 C CA . GLY A 1 792 ? 2.857 -20.605 1.478 1.00 84.44 792 GLY A CA 1
ATOM 6301 C C . GLY A 1 792 ? 2.083 -20.106 2.702 1.00 84.44 792 GLY A C 1
ATOM 6302 O O . GLY A 1 792 ? 1.813 -20.878 3.623 1.00 84.44 792 GLY A O 1
ATOM 6303 N N . SER A 1 793 ? 1.664 -18.837 2.686 1.00 83.00 793 SER A N 1
ATOM 6304 C CA . SER A 1 793 ? 0.928 -18.233 3.805 1.00 83.00 793 SER A CA 1
ATOM 6305 C C . SER A 1 793 ? -0.497 -18.778 3.945 1.00 83.00 793 SER A C 1
ATOM 6307 O O . SER A 1 793 ? -0.987 -18.925 5.065 1.00 83.00 793 SER A O 1
ATOM 6309 N N . ALA A 1 794 ? -1.155 -19.141 2.839 1.00 82.06 794 ALA A N 1
ATOM 6310 C CA . ALA A 1 794 ? -2.474 -19.765 2.873 1.00 82.06 794 ALA A CA 1
ATOM 6311 C C . ALA A 1 794 ? -2.421 -21.153 3.526 1.00 82.06 794 ALA A C 1
ATOM 6313 O O . ALA A 1 794 ? -3.213 -21.425 4.428 1.00 82.06 794 ALA A O 1
ATOM 6314 N N . LEU A 1 795 ? -1.473 -22.009 3.124 1.00 86.19 795 LEU A N 1
ATOM 6315 C CA . LEU A 1 795 ? -1.318 -23.357 3.683 1.00 86.19 795 LEU A CA 1
ATOM 6316 C C . LEU A 1 795 ? -0.922 -23.333 5.165 1.00 86.19 795 LEU A C 1
ATOM 6318 O O . LEU A 1 795 ? -1.423 -24.149 5.939 1.00 86.19 795 LEU A O 1
ATOM 6322 N N . GLU A 1 796 ? -0.078 -22.385 5.579 1.00 83.75 796 GLU A N 1
ATOM 6323 C CA . GLU A 1 796 ? 0.258 -22.183 6.992 1.00 83.75 796 GLU A CA 1
ATOM 6324 C C . GLU A 1 796 ? -0.981 -21.782 7.809 1.00 83.75 796 GLU A C 1
ATOM 6326 O O . GLU A 1 796 ? -1.253 -22.367 8.863 1.00 83.75 796 GLU A O 1
ATOM 6331 N N . ALA A 1 797 ? -1.797 -20.857 7.289 1.00 81.44 797 ALA A N 1
ATOM 6332 C CA . ALA A 1 797 ? -3.014 -20.395 7.952 1.00 81.44 797 ALA A CA 1
ATOM 6333 C C . ALA A 1 797 ? -4.061 -21.508 8.154 1.00 81.44 797 ALA A C 1
ATOM 6335 O O . ALA A 1 797 ? -4.773 -21.482 9.167 1.00 81.44 797 ALA A O 1
ATOM 6336 N N . LEU A 1 798 ? -4.123 -22.516 7.267 1.00 80.50 798 LEU A N 1
ATOM 6337 C CA . LEU A 1 798 ? -5.060 -23.648 7.385 1.00 80.50 798 LEU A CA 1
ATOM 6338 C C . LEU A 1 798 ? -4.924 -24.392 8.720 1.00 80.50 798 LEU A C 1
ATOM 6340 O O . LEU A 1 798 ? -5.933 -24.810 9.287 1.00 80.50 798 LEU A O 1
ATOM 6344 N N . SER A 1 799 ? -3.706 -24.491 9.266 1.00 74.94 799 SER A N 1
ATOM 6345 C CA . SER A 1 799 ? -3.444 -25.161 10.551 1.00 74.94 799 SER A CA 1
ATOM 6346 C C . SER A 1 799 ? -4.175 -24.518 11.741 1.00 74.94 799 SER A C 1
ATOM 6348 O O . SER A 1 799 ? -4.473 -25.184 12.731 1.00 74.94 799 SER A O 1
ATOM 6350 N N . SER A 1 800 ? -4.514 -23.231 11.631 1.00 78.50 800 SER A N 1
ATOM 6351 C CA . SER A 1 800 ? -5.189 -22.442 12.669 1.00 78.50 800 SER A CA 1
ATOM 6352 C C . SER A 1 800 ? -6.674 -22.180 12.382 1.00 78.50 800 SER A C 1
ATOM 6354 O O . SER A 1 800 ? -7.409 -21.698 13.251 1.00 78.50 800 SER A O 1
ATOM 6356 N N . MET A 1 801 ? -7.145 -22.515 11.175 1.00 79.31 801 MET A N 1
ATOM 6357 C CA . MET A 1 801 ? -8.472 -22.134 10.689 1.00 79.31 801 MET A CA 1
ATOM 6358 C C . MET A 1 801 ? -9.604 -22.841 11.444 1.00 79.31 801 MET A C 1
ATOM 6360 O O . MET A 1 801 ? -10.622 -22.216 11.741 1.00 79.31 801 MET A O 1
ATOM 6364 N N . GLN A 1 802 ? -9.414 -24.102 11.845 1.00 80.00 802 GLN A N 1
ATOM 6365 C CA . GLN A 1 802 ? -10.387 -24.826 12.673 1.00 80.00 802 GLN A CA 1
ATOM 6366 C C . GLN A 1 802 ? -10.631 -24.123 14.016 1.00 80.00 802 GLN A C 1
ATOM 6368 O O . GLN A 1 802 ? -11.779 -23.912 14.408 1.00 80.00 802 GLN A O 1
ATOM 6373 N N . THR A 1 803 ? -9.560 -23.703 14.694 1.00 80.69 803 THR A N 1
ATOM 6374 C CA . THR A 1 803 ? -9.636 -22.975 15.969 1.00 80.69 803 THR A CA 1
ATOM 6375 C C . THR A 1 803 ? -10.373 -21.647 15.802 1.00 80.69 803 THR A C 1
ATOM 6377 O O . THR A 1 803 ? -11.208 -21.286 16.632 1.00 80.69 803 THR A O 1
ATOM 6380 N N . PHE A 1 804 ? -10.120 -20.936 14.699 1.00 82.06 804 PHE A N 1
ATOM 6381 C CA . PHE A 1 804 ? -10.825 -19.697 14.378 1.00 82.06 804 PHE A CA 1
ATOM 6382 C C . PHE A 1 804 ? -12.324 -19.921 14.136 1.00 82.06 804 PHE A C 1
ATOM 6384 O O . PHE A 1 804 ? -13.148 -19.197 14.695 1.00 82.06 804 PHE A O 1
ATOM 6391 N N . LEU A 1 805 ? -12.693 -20.940 13.352 1.00 84.31 805 LEU A N 1
ATOM 6392 C CA . LEU A 1 805 ? -14.095 -21.264 13.062 1.00 84.31 805 LEU A CA 1
ATOM 6393 C C . LEU A 1 805 ? -14.857 -21.711 14.316 1.00 84.31 805 LEU A C 1
ATOM 6395 O O . LEU A 1 805 ? -16.005 -21.309 14.503 1.00 84.31 805 LEU A O 1
ATOM 6399 N N . GLN A 1 806 ? -14.216 -22.462 15.218 1.00 81.25 806 GLN A N 1
ATOM 6400 C CA . GLN A 1 806 ? -14.804 -22.849 16.507 1.00 81.25 806 GLN A CA 1
ATOM 6401 C C . GLN A 1 806 ? -15.089 -21.646 17.422 1.00 81.25 806 GLN A C 1
ATOM 6403 O O . GLN A 1 806 ? -16.005 -21.707 18.242 1.00 81.25 806 GLN A O 1
ATOM 6408 N N . GLY A 1 807 ? -14.332 -20.553 17.276 1.00 81.00 807 GLY A N 1
ATOM 6409 C CA . GLY A 1 807 ? -14.516 -19.314 18.034 1.00 81.00 807 GLY A CA 1
ATOM 6410 C C . GLY A 1 807 ? -15.641 -18.403 17.527 1.00 81.00 807 GLY A C 1
ATOM 6411 O O . GLY A 1 807 ? -15.977 -17.427 18.203 1.00 81.00 807 GLY A O 1
ATOM 6412 N N . ARG A 1 808 ? -16.234 -18.682 16.356 1.00 88.44 808 ARG A N 1
ATOM 6413 C CA . ARG A 1 808 ? -17.308 -17.850 15.792 1.00 88.44 808 ARG A CA 1
ATOM 6414 C C . ARG A 1 808 ? -18.659 -18.137 16.461 1.00 88.44 808 ARG A C 1
ATOM 6416 O O . ARG A 1 808 ? -18.975 -19.295 16.748 1.00 88.44 808 ARG A O 1
ATOM 6423 N N . PRO A 1 809 ? -19.518 -17.118 16.659 1.00 89.62 809 PRO A N 1
ATOM 6424 C CA . PRO A 1 809 ? -20.915 -17.341 16.996 1.00 89.62 809 PRO A CA 1
ATOM 6425 C C . PRO A 1 809 ? -21.572 -18.232 15.941 1.00 89.62 809 PRO A C 1
ATOM 6427 O O . PRO A 1 809 ? -21.477 -17.960 14.745 1.00 89.62 809 PRO A O 1
ATOM 6430 N N . LYS A 1 810 ? -22.252 -19.293 16.386 1.00 87.81 810 LYS A N 1
ATOM 6431 C CA . LYS A 1 810 ? -22.994 -20.192 15.488 1.00 87.81 810 LYS A CA 1
ATOM 6432 C C . LYS A 1 810 ? -24.276 -19.557 14.956 1.00 87.81 810 LYS A C 1
ATOM 6434 O O . LYS A 1 810 ? -24.755 -19.948 13.900 1.00 87.81 810 LYS A O 1
ATOM 6439 N N . ARG A 1 811 ? -24.854 -18.629 15.723 1.00 91.88 811 ARG A N 1
ATOM 6440 C CA . ARG A 1 811 ? -26.129 -17.977 15.428 1.00 91.88 811 ARG A CA 1
ATOM 6441 C C . ARG A 1 811 ? -26.100 -16.515 15.845 1.00 91.88 811 ARG A C 1
ATOM 6443 O O . ARG A 1 811 ? -25.442 -16.171 16.829 1.00 91.88 811 ARG A O 1
ATOM 6450 N N . PHE A 1 812 ? -26.870 -15.700 15.136 1.00 93.25 812 PHE A N 1
ATOM 6451 C CA . PHE A 1 812 ? -27.084 -14.288 15.417 1.00 93.25 812 PHE A CA 1
ATOM 6452 C C . PHE A 1 812 ? -28.579 -14.005 15.621 1.00 93.25 812 PHE A C 1
ATOM 6454 O O . PHE A 1 812 ? -29.393 -14.448 14.814 1.00 93.25 812 PHE A O 1
ATOM 6461 N N . PRO A 1 813 ? -28.954 -13.259 16.669 1.00 89.75 813 PRO A N 1
ATOM 6462 C CA . PRO A 1 813 ? -30.331 -12.804 16.889 1.00 89.75 813 PRO A CA 1
ATOM 6463 C C . PRO A 1 813 ? -30.863 -11.792 15.863 1.00 89.75 813 PRO A C 1
ATOM 6465 O O . PRO A 1 813 ? -32.065 -11.559 15.809 1.00 89.75 813 PRO A O 1
ATOM 6468 N N . SER A 1 814 ? -29.986 -11.114 15.117 1.00 92.81 814 SER A N 1
ATOM 6469 C CA . SER A 1 814 ? -30.364 -10.195 14.039 1.00 92.81 814 SER A CA 1
ATOM 6470 C C . SER A 1 814 ? -29.187 -9.955 13.090 1.00 92.81 814 SER A C 1
ATOM 6472 O O . SER A 1 814 ? -28.034 -10.235 13.443 1.00 92.81 814 SER A O 1
ATOM 6474 N N . ILE A 1 815 ? -29.464 -9.412 11.902 1.00 93.19 815 ILE A N 1
ATOM 6475 C CA . ILE A 1 815 ? -28.432 -9.066 10.914 1.00 93.19 815 ILE A CA 1
ATOM 6476 C C . ILE A 1 815 ? -27.523 -7.954 11.461 1.00 93.19 815 ILE A C 1
ATOM 6478 O O . ILE A 1 815 ? -26.305 -8.046 11.342 1.00 93.19 815 ILE A O 1
ATOM 6482 N N . GLU A 1 816 ? -28.074 -6.960 12.162 1.00 94.81 816 GLU A N 1
ATOM 6483 C CA . GLU A 1 816 ? -27.313 -5.864 12.783 1.00 94.81 816 GLU A CA 1
ATOM 6484 C C . GLU A 1 816 ? -26.278 -6.388 13.782 1.00 94.81 816 GLU A C 1
ATOM 6486 O O . GLU A 1 816 ? -25.166 -5.869 13.857 1.00 94.81 816 GLU A O 1
ATOM 6491 N N . GLN A 1 817 ? -26.620 -7.428 14.552 1.00 92.69 817 GLN A N 1
ATOM 6492 C CA . GLN A 1 817 ? -25.680 -8.039 15.495 1.00 92.69 817 GLN A CA 1
ATOM 6493 C C . GLN A 1 817 ? -24.577 -8.826 14.786 1.00 92.69 817 GLN A C 1
ATOM 6495 O O . GLN A 1 817 ? -23.447 -8.869 15.275 1.00 92.69 817 GLN A O 1
ATOM 6500 N N . ALA A 1 818 ? -24.880 -9.431 13.638 1.00 94.50 818 ALA A N 1
ATOM 6501 C CA . ALA A 1 818 ? -23.871 -10.074 12.807 1.00 94.50 818 ALA A CA 1
ATOM 6502 C C . ALA A 1 818 ? -22.925 -9.043 12.168 1.00 94.50 818 ALA A C 1
ATOM 6504 O O . ALA A 1 818 ? -21.708 -9.239 12.186 1.00 94.50 818 ALA A O 1
ATOM 6505 N N . ILE A 1 819 ? -23.456 -7.919 11.673 1.00 95.94 819 ILE A N 1
ATOM 6506 C CA . ILE A 1 819 ? -22.663 -6.786 11.170 1.00 95.94 819 ILE A CA 1
ATOM 6507 C C . ILE A 1 819 ? -21.769 -6.248 12.294 1.00 95.94 819 ILE A C 1
ATOM 6509 O O . ILE A 1 819 ? -20.552 -6.150 12.134 1.00 95.94 819 ILE A O 1
ATOM 6513 N N . GLU A 1 820 ? -22.344 -5.977 13.470 1.00 94.94 820 GLU A N 1
ATOM 6514 C CA . GLU A 1 820 ? -21.599 -5.513 14.642 1.00 94.94 820 GLU A CA 1
ATOM 6515 C C . GLU A 1 820 ? -20.484 -6.497 15.031 1.00 94.94 820 GLU A C 1
ATOM 6517 O O . GLU A 1 820 ? -19.365 -6.071 15.321 1.00 94.94 820 GLU A O 1
ATOM 6522 N N . TYR A 1 821 ? -20.753 -7.806 15.024 1.00 94.12 821 TYR A N 1
ATOM 6523 C CA . TYR A 1 821 ? -19.745 -8.823 15.323 1.00 94.12 821 TYR A CA 1
ATOM 6524 C C . TYR A 1 821 ? -18.581 -8.795 14.325 1.00 94.12 821 TYR A C 1
ATOM 6526 O O . TYR A 1 821 ? -17.424 -8.815 14.751 1.00 94.12 821 TYR A O 1
ATOM 6534 N N . ASN A 1 822 ? -18.853 -8.719 13.020 1.00 93.38 822 ASN A N 1
ATOM 6535 C CA . ASN A 1 822 ? -17.802 -8.704 11.996 1.00 93.38 822 ASN A CA 1
ATOM 6536 C C . ASN A 1 822 ? -16.933 -7.440 12.087 1.00 93.38 822 ASN A C 1
ATOM 6538 O O . ASN A 1 822 ? -15.707 -7.535 12.008 1.00 93.38 822 ASN A O 1
ATOM 6542 N N . VAL A 1 823 ? -17.544 -6.289 12.387 1.00 92.94 823 VAL A N 1
ATOM 6543 C CA . VAL A 1 823 ? -16.817 -5.033 12.632 1.00 92.94 823 VAL A CA 1
ATOM 6544 C C . VAL A 1 823 ? -15.978 -5.102 13.909 1.00 92.94 823 VAL A C 1
ATOM 6546 O O . VAL A 1 823 ? -14.814 -4.703 13.927 1.00 92.94 823 VAL A O 1
ATOM 6549 N N . ARG A 1 824 ? -16.539 -5.613 15.011 1.00 90.62 824 ARG A N 1
ATOM 6550 C CA . ARG A 1 824 ? -15.858 -5.630 16.320 1.00 90.62 824 ARG A CA 1
ATOM 6551 C C . ARG A 1 824 ? -14.791 -6.711 16.444 1.00 90.62 824 ARG A C 1
ATOM 6553 O O . ARG A 1 824 ? -13.838 -6.516 17.193 1.00 90.62 824 ARG A O 1
ATOM 6560 N N . SER A 1 825 ? -14.954 -7.832 15.746 1.00 87.69 825 SER A N 1
ATOM 6561 C CA . SER A 1 825 ? -13.935 -8.886 15.653 1.00 87.69 825 SER A CA 1
ATOM 6562 C C . SER A 1 825 ? -12.779 -8.506 14.725 1.00 87.69 825 SER A C 1
ATOM 6564 O O . SER A 1 825 ? -11.734 -9.149 14.776 1.00 87.69 825 SER A O 1
ATOM 6566 N N . GLY A 1 826 ? -12.944 -7.454 13.914 1.00 86.62 826 GLY A N 1
ATOM 6567 C CA . GLY A 1 826 ? -11.950 -7.009 12.941 1.00 86.62 826 GLY A CA 1
ATOM 6568 C C . GLY A 1 826 ? -11.909 -7.857 11.669 1.00 86.62 826 GLY A C 1
ATOM 6569 O O . GLY A 1 826 ? -10.926 -7.769 10.937 1.00 86.62 826 GLY A O 1
ATOM 6570 N N . ALA A 1 827 ? -12.943 -8.670 11.413 1.00 86.88 827 ALA A N 1
ATOM 6571 C CA . ALA A 1 827 ? -13.083 -9.441 10.178 1.00 86.88 827 ALA A CA 1
ATOM 6572 C C . ALA A 1 827 ? -13.275 -8.525 8.958 1.00 86.88 827 ALA A C 1
ATOM 6574 O O . ALA A 1 827 ? -12.691 -8.780 7.909 1.00 86.88 827 ALA A O 1
ATOM 6575 N N . ILE A 1 828 ? -14.049 -7.448 9.136 1.00 93.00 828 ILE A N 1
ATOM 6576 C CA . ILE A 1 828 ? -14.192 -6.331 8.196 1.00 93.00 828 ILE A CA 1
ATOM 6577 C C . ILE A 1 828 ? -14.062 -5.046 9.014 1.00 93.00 828 ILE A C 1
ATOM 6579 O O . ILE A 1 828 ? -14.769 -4.859 10.002 1.00 93.00 828 ILE A O 1
ATOM 6583 N N . ARG A 1 829 ? -13.145 -4.159 8.645 1.00 93.06 829 ARG A N 1
ATOM 6584 C CA . ARG A 1 829 ? -12.871 -2.902 9.358 1.00 93.06 829 ARG A CA 1
ATOM 6585 C C . ARG A 1 829 ? -13.771 -1.767 8.878 1.00 93.06 829 ARG A C 1
ATOM 6587 O O . ARG A 1 829 ? -14.108 -0.883 9.670 1.00 93.06 829 ARG A O 1
ATOM 6594 N N . ASN A 1 830 ? -14.180 -1.804 7.611 1.00 95.00 830 ASN A N 1
ATOM 6595 C CA . ASN A 1 830 ? -15.087 -0.827 7.020 1.00 95.00 830 ASN A CA 1
ATOM 6596 C C . ASN A 1 830 ? -16.551 -1.132 7.389 1.00 95.00 830 ASN A C 1
ATOM 6598 O O . ASN A 1 830 ? -17.108 -2.164 7.017 1.00 95.00 830 ASN A O 1
ATOM 6602 N N . VAL A 1 831 ? -17.184 -0.212 8.124 1.00 95.00 831 VAL A N 1
ATOM 6603 C CA . VAL A 1 831 ? -18.564 -0.380 8.606 1.00 95.00 831 VAL A CA 1
ATOM 6604 C C . VAL A 1 831 ? -19.573 -0.373 7.458 1.00 95.00 831 VAL A C 1
ATOM 6606 O O . VAL A 1 831 ? -20.511 -1.158 7.485 1.00 95.00 831 VAL A O 1
ATOM 6609 N N . GLU A 1 832 ? -19.396 0.485 6.456 1.00 95.69 832 GLU A N 1
ATOM 6610 C CA . GLU A 1 832 ? -20.299 0.578 5.303 1.00 95.69 832 GLU A CA 1
ATOM 6611 C C . GLU A 1 832 ? -20.244 -0.698 4.458 1.00 95.69 832 GLU A C 1
ATOM 6613 O O . GLU A 1 832 ? -21.293 -1.275 4.173 1.00 95.69 832 GLU A O 1
ATOM 6618 N N . SER A 1 833 ? -19.037 -1.211 4.182 1.00 96.81 833 SER A N 1
ATOM 6619 C CA . SER A 1 833 ? -18.868 -2.498 3.492 1.00 96.81 833 SER A CA 1
ATOM 6620 C C . SER A 1 833 ? -19.534 -3.636 4.259 1.00 96.81 833 SER A C 1
ATOM 6622 O O . SER A 1 833 ? -20.342 -4.372 3.697 1.00 96.81 833 SER A O 1
ATOM 6624 N N . ALA A 1 834 ? -19.302 -3.722 5.575 1.00 96.81 834 ALA A N 1
ATOM 6625 C CA . ALA A 1 834 ? -19.924 -4.748 6.408 1.00 96.81 834 ALA A CA 1
ATOM 6626 C C . ALA A 1 834 ? -21.463 -4.669 6.403 1.00 96.81 834 ALA A C 1
ATOM 6628 O O . ALA A 1 834 ? -22.130 -5.703 6.448 1.00 96.81 834 ALA A O 1
ATOM 6629 N N . ARG A 1 835 ? -22.045 -3.464 6.340 1.00 97.12 835 ARG A N 1
ATOM 6630 C CA . ARG A 1 835 ? -23.505 -3.270 6.338 1.00 97.12 835 ARG A CA 1
ATOM 6631 C C . ARG A 1 835 ? -24.191 -3.799 5.080 1.00 97.12 835 ARG A C 1
ATOM 6633 O O . ARG A 1 835 ? -25.361 -4.154 5.175 1.00 97.12 835 ARG A O 1
ATOM 6640 N N . VAL A 1 836 ? -23.498 -3.863 3.943 1.00 97.31 836 VAL A N 1
ATOM 6641 C CA . VAL A 1 836 ? -24.036 -4.428 2.692 1.00 97.31 836 VAL A CA 1
ATOM 6642 C C . VAL A 1 836 ? -23.603 -5.884 2.477 1.00 97.31 836 VAL A C 1
ATOM 6644 O O . VAL A 1 836 ? -24.409 -6.715 2.064 1.00 97.31 836 VAL A O 1
ATOM 6647 N N . SER A 1 837 ? -22.357 -6.244 2.803 1.00 97.12 837 SER A N 1
ATOM 6648 C CA . SER A 1 837 ? -21.781 -7.541 2.417 1.00 97.12 837 SER A CA 1
ATOM 6649 C C . SER A 1 837 ? -22.154 -8.710 3.335 1.00 97.12 837 SER A C 1
ATOM 6651 O O . SER A 1 837 ? -22.280 -9.846 2.866 1.00 97.12 837 SER A O 1
ATOM 6653 N N . ILE A 1 838 ? -22.375 -8.457 4.633 1.00 96.50 838 ILE A N 1
ATOM 6654 C CA . ILE A 1 838 ? -22.672 -9.507 5.625 1.00 96.50 838 ILE A CA 1
ATOM 6655 C C . ILE A 1 838 ? -24.039 -10.157 5.392 1.00 96.50 838 ILE A C 1
ATOM 6657 O O . ILE A 1 838 ? -24.221 -11.330 5.711 1.00 96.50 838 ILE A O 1
ATOM 6661 N N . ILE A 1 839 ? -24.985 -9.438 4.787 1.00 93.88 839 ILE A N 1
ATOM 6662 C CA . ILE A 1 839 ? -26.345 -9.931 4.527 1.00 93.88 839 ILE A CA 1
ATOM 6663 C C . ILE A 1 839 ? -26.300 -11.205 3.668 1.00 93.88 839 ILE A C 1
ATOM 6665 O O . ILE A 1 839 ? -26.919 -12.210 4.016 1.00 93.88 839 ILE A O 1
ATOM 6669 N N . GLY A 1 840 ? -25.483 -11.207 2.608 1.00 92.69 840 GLY A N 1
ATOM 6670 C CA . GLY A 1 840 ? -25.310 -12.363 1.718 1.00 92.69 840 GLY A CA 1
ATOM 6671 C C . GLY A 1 840 ? -24.584 -13.555 2.359 1.00 92.69 840 GLY A C 1
ATOM 6672 O O . GLY A 1 840 ? -24.610 -14.662 1.824 1.00 92.69 840 GLY A O 1
ATOM 6673 N N . GLN A 1 841 ? -23.955 -13.366 3.523 1.00 94.81 841 GLN A N 1
ATOM 6674 C CA . GLN A 1 841 ? -23.233 -14.419 4.253 1.00 94.81 841 GLN A CA 1
ATOM 6675 C C . GLN A 1 841 ? -24.114 -15.140 5.283 1.00 94.81 841 GLN A C 1
ATOM 6677 O O . GLN A 1 841 ? -23.677 -16.117 5.900 1.00 94.81 841 GLN A O 1
ATOM 6682 N N . LEU A 1 842 ? -25.351 -14.678 5.479 1.00 94.50 842 LEU A N 1
ATOM 6683 C CA . LEU A 1 842 ? -26.287 -15.211 6.462 1.00 94.50 842 LEU A CA 1
ATOM 6684 C C . LEU A 1 842 ? -27.493 -15.863 5.784 1.00 94.50 842 LEU A C 1
ATOM 6686 O O . LEU A 1 842 ? -27.887 -15.504 4.673 1.00 94.50 842 LEU A O 1
ATOM 6690 N N . LYS A 1 843 ? -28.105 -16.813 6.490 1.00 92.38 843 LYS A N 1
ATOM 6691 C CA . LYS A 1 843 ? -29.420 -17.372 6.167 1.00 92.38 843 LYS A CA 1
ATOM 6692 C C . LYS A 1 843 ? -30.296 -17.424 7.414 1.00 92.38 843 LYS A C 1
ATOM 6694 O O . LYS A 1 843 ? -29.798 -17.547 8.536 1.00 92.38 843 LYS A O 1
ATOM 6699 N N . LYS A 1 844 ? -31.609 -17.317 7.221 1.00 90.44 844 LYS A N 1
ATOM 6700 C CA . LYS A 1 844 ? -32.593 -17.401 8.305 1.00 90.44 844 LYS A CA 1
ATOM 6701 C C . LYS A 1 844 ? -32.804 -18.865 8.692 1.00 90.44 844 LYS A C 1
ATOM 6703 O O . LYS A 1 844 ? -32.992 -19.712 7.823 1.00 90.44 844 LYS A O 1
ATOM 6708 N N . VAL A 1 845 ? -32.789 -19.161 9.989 1.00 84.19 845 VAL A N 1
ATOM 6709 C CA . VAL A 1 845 ? -33.071 -20.506 10.507 1.00 84.19 845 VAL A CA 1
ATOM 6710 C C . VAL A 1 845 ? -34.585 -20.719 10.462 1.00 84.19 845 VAL A C 1
ATOM 6712 O O . VAL A 1 845 ? -35.313 -20.181 11.298 1.00 84.19 845 VAL A O 1
ATOM 6715 N N . SER A 1 846 ? -35.082 -21.467 9.476 1.00 69.06 846 SER A N 1
ATOM 6716 C CA . SER A 1 846 ? -36.484 -21.884 9.428 1.00 69.06 846 SER A CA 1
ATOM 6717 C C . SER A 1 846 ? -36.708 -23.091 10.348 1.00 69.06 846 SER A C 1
ATOM 6719 O O . SER A 1 846 ? -36.025 -24.108 10.249 1.00 69.06 846 SER A O 1
ATOM 6721 N N . ASN A 1 847 ? -37.679 -22.987 11.260 1.00 40.22 847 ASN A N 1
ATOM 6722 C CA . ASN A 1 847 ? -38.205 -24.150 11.976 1.00 40.22 847 ASN A CA 1
ATOM 6723 C C . ASN A 1 847 ? -39.100 -24.940 11.003 1.00 40.22 847 ASN A C 1
ATOM 6725 O O . ASN A 1 847 ? -40.248 -24.571 10.807 1.00 40.22 847 ASN A O 1
ATOM 6729 N N . GLU A 1 848 ? -38.504 -25.952 10.372 1.00 39.16 848 GLU A N 1
ATOM 6730 C CA . GLU A 1 848 ? -39.058 -27.146 9.704 1.00 39.16 848 GLU A CA 1
ATOM 6731 C C . GLU A 1 848 ? -40.374 -27.085 8.882 1.00 39.16 848 GLU A C 1
ATOM 6733 O O . GLU A 1 848 ? -41.439 -26.696 9.346 1.00 39.16 848 GLU A O 1
ATOM 6738 N N . LEU A 1 849 ? -40.287 -27.706 7.691 1.00 34.56 849 LEU A N 1
ATOM 6739 C CA . LEU A 1 849 ? -41.361 -28.329 6.893 1.00 34.56 849 LEU A CA 1
ATOM 6740 C C . LEU A 1 849 ? -42.377 -27.406 6.193 1.00 34.56 849 LEU A C 1
ATOM 6742 O O . LEU A 1 849 ? -43.513 -27.257 6.636 1.00 34.56 849 LEU A O 1
ATOM 6746 N N . ARG A 1 850 ? -42.019 -26.940 4.990 1.00 28.27 850 ARG A N 1
ATOM 6747 C CA . ARG A 1 850 ? -42.850 -26.990 3.764 1.00 28.27 850 ARG A CA 1
ATOM 6748 C C . ARG A 1 850 ? -42.072 -26.369 2.606 1.00 28.27 850 ARG A C 1
ATOM 6750 O O . ARG A 1 850 ? -41.486 -25.306 2.765 1.00 28.27 850 ARG A O 1
ATOM 6757 N N . GLY A 1 851 ? -42.037 -27.062 1.470 1.00 33.38 851 GLY A N 1
ATOM 6758 C CA . GLY A 1 851 ? -41.516 -26.493 0.234 1.00 33.38 851 GLY A CA 1
ATOM 6759 C C . GLY A 1 851 ? -42.395 -25.329 -0.198 1.00 33.38 851 GLY A C 1
ATOM 6760 O O . GLY A 1 851 ? -43.605 -25.499 -0.276 1.00 33.38 851 GLY A O 1
ATOM 6761 N N . GLU A 1 852 ? -41.776 -24.175 -0.412 1.00 27.16 852 GLU A N 1
ATOM 6762 C CA . GLU A 1 852 ? -42.182 -23.121 -1.341 1.00 27.16 852 GLU A CA 1
ATOM 6763 C C . GLU A 1 852 ? -41.084 -22.045 -1.363 1.00 27.16 852 GLU A C 1
ATOM 6765 O O . GLU A 1 852 ? -40.338 -21.862 -0.400 1.00 27.16 852 GLU A O 1
ATOM 6770 N N . GLU A 1 853 ? -40.946 -21.426 -2.528 1.00 31.98 853 GLU A N 1
ATOM 6771 C CA . GLU A 1 853 ? -39.835 -20.607 -3.010 1.00 31.98 853 GLU A CA 1
ATOM 6772 C C . GLU A 1 853 ? -39.474 -19.428 -2.086 1.00 31.98 853 GLU A C 1
ATOM 6774 O O . GLU A 1 853 ? -40.335 -18.736 -1.536 1.00 31.98 853 GLU A O 1
ATOM 6779 N N . SER A 1 854 ? -38.171 -19.174 -1.937 1.00 28.97 854 SER A N 1
ATOM 6780 C CA . SER A 1 854 ? -37.636 -18.000 -1.248 1.00 28.97 854 SER A CA 1
ATOM 6781 C C . SER A 1 854 ? -38.045 -16.724 -1.987 1.00 28.97 854 SER A C 1
ATOM 6783 O O . SER A 1 854 ? -37.515 -16.433 -3.057 1.00 28.97 854 SER A O 1
ATOM 6785 N N . LYS A 1 855 ? -38.977 -15.962 -1.409 1.00 28.55 855 LYS A N 1
ATOM 6786 C CA . LYS A 1 855 ? -39.253 -14.580 -1.818 1.00 28.55 855 LYS A CA 1
ATOM 6787 C C . LYS A 1 855 ? -38.041 -13.695 -1.522 1.00 28.55 855 LYS A C 1
ATOM 6789 O O . LYS A 1 855 ? -37.459 -13.801 -0.441 1.00 28.55 855 LYS A O 1
ATOM 6794 N N . ASP A 1 856 ? -37.710 -12.847 -2.491 1.00 32.22 856 ASP A N 1
ATOM 6795 C CA . ASP A 1 856 ? -36.650 -11.842 -2.439 1.00 32.22 856 ASP A CA 1
ATOM 6796 C C . ASP A 1 856 ? -36.722 -10.977 -1.165 1.00 32.22 856 ASP A C 1
ATOM 6798 O O . ASP A 1 856 ? -37.800 -10.641 -0.664 1.00 32.22 856 ASP A O 1
ATOM 6802 N N . PHE A 1 857 ? -35.551 -10.616 -0.632 1.00 36.59 857 PHE A N 1
ATOM 6803 C CA . PHE A 1 857 ? -35.411 -9.647 0.456 1.00 36.59 857 PHE A CA 1
ATOM 6804 C C . PHE A 1 857 ? -35.618 -8.220 -0.083 1.00 36.59 857 PHE A C 1
ATOM 6806 O O . PHE A 1 857 ? -34.652 -7.489 -0.289 1.00 36.59 857 PHE A O 1
ATOM 6813 N N . ASP A 1 858 ? -36.874 -7.816 -0.276 1.00 28.28 858 ASP A N 1
ATOM 6814 C CA . ASP A 1 858 ? -37.245 -6.409 -0.458 1.00 28.28 858 ASP A CA 1
ATOM 6815 C C . ASP A 1 858 ? -37.531 -5.761 0.908 1.00 28.28 858 ASP A C 1
ATOM 6817 O O . ASP A 1 858 ? -38.421 -6.174 1.657 1.00 28.28 858 ASP A O 1
ATOM 6821 N N . VAL A 1 859 ? -36.756 -4.729 1.251 1.00 29.78 859 VAL A N 1
ATOM 6822 C CA . VAL A 1 859 ? -37.053 -3.819 2.369 1.00 29.78 859 VAL A CA 1
ATOM 6823 C C . VAL A 1 859 ? -38.177 -2.866 1.915 1.00 29.78 859 VAL A C 1
ATOM 6825 O O . VAL A 1 859 ? -38.148 -2.439 0.762 1.00 29.78 859 VAL A O 1
ATOM 6828 N N . PRO A 1 860 ? -39.172 -2.515 2.758 1.00 25.55 860 PRO A N 1
ATOM 6829 C CA . PRO A 1 860 ? -40.356 -1.778 2.315 1.00 25.55 860 PRO A CA 1
ATOM 6830 C C . PRO A 1 860 ? -40.036 -0.410 1.701 1.00 25.55 860 PRO A C 1
ATOM 6832 O O . PRO A 1 860 ? -39.320 0.402 2.287 1.00 25.55 860 PRO A O 1
ATOM 6835 N N . GLU A 1 861 ? -40.641 -0.160 0.543 1.00 23.03 861 GLU A N 1
ATOM 6836 C CA . GLU A 1 861 ? -40.583 1.069 -0.244 1.00 23.03 861 GLU A CA 1
ATOM 6837 C C . GLU A 1 861 ? -41.110 2.275 0.564 1.00 23.03 861 GLU A C 1
ATOM 6839 O O . GLU A 1 861 ? -42.297 2.369 0.890 1.00 23.03 861 GLU A O 1
ATOM 6844 N N . VAL A 1 862 ? -40.224 3.215 0.911 1.00 25.84 862 VAL A N 1
ATOM 6845 C CA . VAL A 1 862 ? -40.617 4.526 1.448 1.00 25.84 862 VAL A CA 1
ATOM 6846 C C . VAL A 1 862 ? -40.986 5.418 0.269 1.00 25.84 862 VAL A C 1
ATOM 6848 O O . VAL A 1 862 ? -40.129 5.887 -0.476 1.00 25.84 862 VAL A O 1
ATOM 6851 N N . VAL A 1 863 ? -42.286 5.659 0.115 1.00 23.88 863 VAL A N 1
ATOM 6852 C CA . VAL A 1 863 ? -42.857 6.605 -0.848 1.00 23.88 863 VAL A CA 1
ATOM 6853 C C . VAL A 1 863 ? -42.377 8.022 -0.513 1.00 23.88 863 VAL A C 1
ATOM 6855 O O . VAL A 1 863 ? -42.876 8.653 0.418 1.00 23.88 863 VAL A O 1
ATOM 6858 N N . ILE A 1 864 ? -41.417 8.541 -1.283 1.00 24.88 864 ILE A N 1
ATOM 6859 C CA . ILE A 1 864 ? -41.038 9.959 -1.258 1.00 24.88 864 ILE A CA 1
ATOM 6860 C C . ILE A 1 864 ? -41.914 10.695 -2.272 1.00 24.88 864 ILE A C 1
ATOM 6862 O O . ILE A 1 864 ? -41.616 10.773 -3.464 1.00 24.88 864 ILE A O 1
ATOM 6866 N N . GLY A 1 865 ? -43.024 11.232 -1.767 1.00 24.59 865 GLY A N 1
ATOM 6867 C CA . GLY A 1 865 ? -43.767 12.301 -2.418 1.00 24.59 865 GLY A CA 1
ATOM 6868 C C . GLY A 1 865 ? -42.938 13.583 -2.410 1.00 24.59 865 GLY A C 1
ATOM 6869 O O . GLY A 1 865 ? -42.463 14.040 -1.374 1.00 24.59 865 GLY A O 1
ATOM 6870 N N . SER A 1 866 ? -42.746 14.125 -3.600 1.00 22.45 866 SER A N 1
ATOM 6871 C CA . SER A 1 866 ? -41.995 15.327 -3.927 1.00 22.45 866 SER A CA 1
ATOM 6872 C C . SER A 1 866 ? -42.664 16.575 -3.349 1.00 22.45 866 SER A C 1
ATOM 6874 O O . SER A 1 866 ? -43.859 16.756 -3.562 1.00 22.45 866 SER A O 1
ATOM 6876 N N . GLN A 1 867 ? -41.896 17.478 -2.729 1.00 25.05 867 GLN A N 1
ATOM 6877 C CA . GLN A 1 867 ? -42.006 18.923 -2.966 1.00 25.05 867 GLN A CA 1
ATOM 6878 C C . GLN A 1 867 ? -40.830 19.714 -2.364 1.00 25.05 867 GLN A C 1
ATOM 6880 O O . GLN A 1 867 ? -40.226 19.359 -1.360 1.00 25.05 867 GLN A O 1
ATOM 6885 N N . SER A 1 868 ? -40.512 20.758 -3.116 1.00 22.08 868 SER A N 1
ATOM 6886 C CA . SER A 1 868 ? -39.450 21.763 -3.105 1.00 22.08 868 SER A CA 1
ATOM 6887 C C . SER A 1 868 ? -39.230 22.596 -1.832 1.00 22.08 868 SER A C 1
ATOM 6889 O O . SER A 1 868 ? -40.189 22.901 -1.141 1.00 22.08 868 SER A O 1
ATOM 6891 N N . HIS A 1 869 ? -37.978 23.079 -1.704 1.00 23.22 869 HIS A N 1
ATOM 6892 C CA . HIS A 1 869 ? -37.515 24.394 -1.201 1.00 23.22 869 HIS A CA 1
ATOM 6893 C C . HIS A 1 869 ? -38.046 24.908 0.157 1.00 23.22 869 HIS A C 1
ATOM 6895 O O . HIS A 1 869 ? -39.226 25.177 0.290 1.00 23.22 869 HIS A O 1
ATOM 6901 N N . GLU A 1 870 ? -37.170 25.203 1.131 1.00 21.61 870 GLU A N 1
ATOM 6902 C CA . GLU A 1 870 ? -36.523 26.515 1.360 1.00 21.61 870 GLU A CA 1
ATOM 6903 C C . GLU A 1 870 ? -35.721 26.557 2.682 1.00 21.61 870 GLU A C 1
ATOM 6905 O O . GLU A 1 870 ? -35.859 25.710 3.561 1.00 21.61 870 GLU A O 1
ATOM 6910 N N . VAL A 1 871 ? -34.836 27.551 2.778 1.00 21.98 871 VAL A N 1
ATOM 6911 C CA . VAL A 1 871 ? -33.927 27.874 3.891 1.00 21.98 871 VAL A CA 1
ATOM 6912 C C . VAL A 1 871 ? -34.562 28.957 4.774 1.00 21.98 871 VAL A C 1
ATOM 6914 O O . VAL A 1 871 ? -34.976 29.954 4.201 1.00 21.98 871 VAL A O 1
ATOM 6917 N N . MET A 1 872 ? -34.549 28.825 6.115 1.00 20.14 872 MET A N 1
ATOM 6918 C CA . MET A 1 872 ? -34.380 29.901 7.138 1.00 20.14 872 MET A CA 1
ATOM 6919 C C . MET A 1 872 ? -34.715 29.380 8.561 1.00 20.14 872 MET A C 1
ATOM 6921 O O . MET A 1 872 ? -35.719 28.708 8.746 1.00 20.14 872 MET A O 1
ATOM 6925 N N . THR A 1 873 ? -33.761 29.367 9.505 1.00 19.98 873 THR A N 1
ATOM 6926 C CA . THR A 1 873 ? -33.528 30.304 10.646 1.00 19.98 873 THR A CA 1
ATOM 6927 C C . THR A 1 873 ? -34.574 30.329 11.781 1.00 19.98 873 THR A C 1
ATOM 6929 O O . THR A 1 873 ? -35.711 30.710 11.559 1.00 19.98 873 THR A O 1
ATOM 6932 N N . THR A 1 874 ? -34.092 29.990 12.994 1.00 20.72 874 THR A N 1
ATOM 6933 C CA . THR A 1 874 ? -34.369 30.541 14.355 1.00 20.72 874 THR A CA 1
ATOM 6934 C C . THR A 1 874 ? -35.796 30.928 14.789 1.00 20.72 874 THR A C 1
ATOM 6936 O O . THR A 1 874 ? -36.345 31.859 14.222 1.00 20.72 874 THR A O 1
ATOM 6939 N N . GLU A 1 875 ? -36.296 30.364 15.908 1.00 20.95 875 GLU A N 1
ATOM 6940 C CA . GLU A 1 875 ? -36.617 31.053 17.193 1.00 20.95 875 GLU A CA 1
ATOM 6941 C C . GLU A 1 875 ? -37.408 30.169 18.197 1.00 20.95 875 GLU A C 1
ATOM 6943 O O . GLU A 1 875 ? -37.824 29.058 17.881 1.00 20.95 875 GLU A O 1
ATOM 6948 N N . ILE A 1 876 ? -37.475 30.649 19.446 1.00 22.31 876 ILE A N 1
ATOM 6949 C CA . ILE A 1 876 ? -37.872 30.030 20.731 1.00 22.31 876 ILE A CA 1
ATOM 6950 C C . ILE A 1 876 ? -39.320 30.440 21.118 1.00 22.31 876 ILE A C 1
ATOM 6952 O O . ILE A 1 876 ? -39.802 31.432 20.583 1.00 22.31 876 ILE A O 1
ATOM 6956 N N . ALA A 1 877 ? -39.898 29.758 22.133 1.00 22.36 877 ALA A N 1
ATOM 6957 C CA . ALA A 1 877 ? -41.046 30.127 23.011 1.00 22.36 877 ALA A CA 1
ATOM 6958 C C . ALA A 1 877 ? -42.442 29.690 22.507 1.00 22.36 877 ALA A C 1
ATOM 6960 O O . ALA A 1 877 ? -42.657 29.648 21.304 1.00 22.36 877 ALA A O 1
ATOM 6961 N N . GLU A 1 878 ? -43.467 29.339 23.294 1.00 24.53 878 GLU A N 1
ATOM 6962 C CA . GLU A 1 878 ? -43.797 29.186 24.733 1.00 24.53 878 GLU A CA 1
ATOM 6963 C C . GLU A 1 878 ? -45.185 28.469 24.741 1.00 24.53 878 GLU A C 1
ATOM 6965 O O . GLU A 1 878 ? -45.938 28.622 23.782 1.00 24.53 878 GLU A O 1
ATOM 6970 N N . GLU A 1 879 ? -45.400 27.425 25.548 1.00 24.30 879 GLU A N 1
ATOM 6971 C CA . GLU A 1 879 ? -46.259 27.363 26.761 1.00 24.30 879 GLU A CA 1
ATOM 6972 C C . GLU A 1 879 ? -47.803 27.272 26.571 1.00 24.30 879 GLU A C 1
ATOM 6974 O O . GLU A 1 879 ? -48.392 27.929 25.719 1.00 24.30 879 GLU A O 1
ATOM 6979 N N . ASP A 1 880 ? -48.396 26.432 27.443 1.00 25.58 880 ASP A N 1
ATOM 6980 C CA . ASP A 1 880 ? -49.779 26.428 27.976 1.00 25.58 880 ASP A CA 1
ATOM 6981 C C . ASP A 1 880 ? -50.949 25.856 27.148 1.00 25.58 880 ASP A C 1
ATOM 6983 O O . ASP A 1 880 ? -51.000 25.953 25.928 1.00 25.58 880 ASP A O 1
ATOM 6987 N N . GLU A 1 881 ? -52.026 25.304 27.720 1.00 27.05 881 GLU A N 1
ATOM 6988 C CA . GLU A 1 881 ? -52.347 24.560 28.954 1.00 27.05 881 GLU A CA 1
ATOM 6989 C C . GLU A 1 881 ? -53.827 24.107 28.766 1.00 27.05 881 GLU A C 1
ATOM 6991 O O . GLU A 1 881 ? -54.579 24.711 28.002 1.00 27.05 881 GLU A O 1
ATOM 6996 N N . ASP A 1 882 ? -54.245 23.077 29.505 1.00 26.00 882 ASP A N 1
ATOM 6997 C CA . ASP A 1 882 ? -55.621 22.818 29.973 1.00 26.00 882 ASP A CA 1
ATOM 6998 C C . ASP A 1 882 ? -56.765 22.193 29.129 1.00 26.00 882 ASP A C 1
ATOM 7000 O O . ASP A 1 882 ? -57.239 22.700 28.116 1.00 26.00 882 ASP A O 1
ATOM 7004 N N . GLY A 1 883 ? -57.358 21.150 29.751 1.00 25.86 883 GLY A N 1
ATOM 7005 C CA . GLY A 1 883 ? -58.814 20.892 29.796 1.00 25.86 883 GLY A CA 1
ATOM 7006 C C . GLY A 1 883 ? -59.285 19.531 29.249 1.00 25.86 883 GLY A C 1
ATOM 7007 O O . GLY A 1 883 ? -59.536 19.421 28.059 1.00 25.86 883 GLY A O 1
ATOM 7008 N N . LYS A 1 884 ? -59.316 18.442 30.051 1.00 24.00 884 LYS A N 1
ATOM 7009 C CA . LYS A 1 884 ? -60.490 17.872 30.794 1.00 24.00 884 LYS A CA 1
ATOM 7010 C C . LYS A 1 884 ? -61.661 17.384 29.900 1.00 24.00 884 LYS A C 1
ATOM 7012 O O . LYS A 1 884 ? -62.067 18.107 29.010 1.00 24.00 884 LYS A O 1
ATOM 7017 N N . ALA A 1 885 ? -62.353 16.257 30.104 1.00 22.92 885 ALA A N 1
ATOM 7018 C CA . ALA A 1 885 ? -62.367 15.192 31.113 1.00 22.92 885 ALA A CA 1
ATOM 7019 C C . ALA A 1 885 ? -63.335 14.051 30.665 1.00 22.92 885 ALA A C 1
ATOM 7021 O O . ALA A 1 885 ? -64.200 14.292 29.830 1.00 22.92 885 ALA A O 1
ATOM 7022 N N . GLU A 1 886 ? -63.173 12.872 31.293 1.00 21.56 886 GLU A N 1
ATOM 7023 C CA . GLU A 1 886 ? -64.177 11.848 31.708 1.00 21.56 886 GLU A CA 1
ATOM 7024 C C . GLU A 1 886 ? -65.025 11.084 30.645 1.00 21.56 886 GLU A C 1
ATOM 7026 O O . GLU A 1 886 ? -65.751 11.693 29.872 1.00 21.56 886 GLU A O 1
ATOM 7031 N N . ILE A 1 887 ? -64.900 9.750 30.436 1.00 22.89 887 ILE A N 1
ATOM 7032 C CA . ILE A 1 887 ? -65.124 8.548 31.309 1.00 22.89 887 ILE A CA 1
ATOM 7033 C C . ILE A 1 887 ? -66.664 8.314 31.461 1.00 22.89 887 ILE A C 1
ATOM 7035 O O . ILE A 1 887 ? -67.348 9.232 31.881 1.00 22.89 887 ILE A O 1
ATOM 7039 N N . GLU A 1 888 ? -67.348 7.205 31.087 1.00 22.00 888 GLU A N 1
ATOM 7040 C CA . GLU A 1 888 ? -67.127 5.768 31.389 1.00 22.00 888 GLU A CA 1
ATOM 7041 C C . GLU A 1 888 ? -68.291 4.841 30.859 1.00 22.00 888 GLU A C 1
ATOM 7043 O O . GLU A 1 888 ? -69.400 5.329 30.651 1.00 22.00 888 GLU A O 1
ATOM 7048 N N . ILE A 1 889 ? -68.048 3.503 30.794 1.00 23.25 889 ILE A N 1
ATOM 7049 C CA . ILE A 1 889 ? -68.958 2.317 31.033 1.00 23.25 889 ILE A CA 1
ATOM 7050 C C . ILE A 1 889 ? -69.608 1.590 29.810 1.00 23.25 889 ILE A C 1
ATOM 7052 O O . ILE A 1 889 ? -70.372 2.215 29.093 1.00 23.25 889 ILE A O 1
ATOM 7056 N N . VAL A 1 890 ? -69.501 0.264 29.522 1.00 22.91 890 VAL A N 1
ATOM 7057 C CA . VAL A 1 890 ? -68.898 -0.937 30.178 1.00 22.91 890 VAL A CA 1
ATOM 7058 C C . VAL A 1 890 ? -68.974 -2.221 29.281 1.00 22.91 890 VAL A C 1
ATOM 7060 O O . VAL A 1 890 ? -69.926 -2.378 28.526 1.00 22.91 890 VAL A O 1
ATOM 7063 N N . GLN A 1 891 ? -67.996 -3.135 29.480 1.00 24.56 891 GLN A N 1
ATOM 7064 C CA . GLN A 1 891 ? -67.926 -4.630 29.346 1.00 24.56 891 GLN A CA 1
ATOM 7065 C C . GLN A 1 891 ? -67.942 -5.414 27.997 1.00 24.56 891 GLN A C 1
ATOM 7067 O O . GLN A 1 891 ? -68.988 -5.689 27.424 1.00 24.56 891 GLN A O 1
ATOM 7072 N N . GLU A 1 892 ? -66.722 -5.852 27.612 1.00 30.45 892 GLU A N 1
ATOM 7073 C CA . GLU A 1 892 ? -66.157 -7.216 27.345 1.00 30.45 892 GLU A CA 1
ATOM 7074 C C . GLU A 1 892 ? -66.973 -8.351 26.664 1.00 30.45 892 GLU A C 1
ATOM 7076 O O . GLU A 1 892 ? -68.123 -8.580 27.033 1.00 30.45 892 GLU A O 1
ATOM 7081 N N . PRO A 1 893 ? -66.356 -9.155 25.745 1.00 27.34 893 PRO A N 1
ATOM 7082 C CA . PRO A 1 893 ? -65.275 -10.076 26.157 1.00 27.34 893 PRO A CA 1
ATOM 7083 C C . PRO A 1 893 ? -64.136 -10.411 25.148 1.00 27.34 893 PRO A C 1
ATOM 7085 O O . PRO A 1 893 ? -64.194 -10.131 23.956 1.00 27.34 893 PRO A O 1
ATOM 7088 N N . GLU A 1 894 ? -63.131 -11.104 25.704 1.00 23.11 894 GLU A N 1
ATOM 7089 C CA . GLU A 1 894 ? -62.171 -12.056 25.099 1.00 23.11 894 GLU A CA 1
ATOM 7090 C C . GLU A 1 894 ? -60.828 -11.587 24.479 1.00 23.11 894 GLU A C 1
ATOM 7092 O O . GLU A 1 894 ? -60.680 -11.256 23.308 1.00 23.11 894 GLU A O 1
ATOM 7097 N N . SER A 1 895 ? -59.795 -11.711 25.327 1.00 25.62 895 SER A N 1
ATOM 7098 C CA . SER A 1 895 ? -58.386 -12.062 25.072 1.00 25.62 895 SER A CA 1
ATOM 7099 C C . SER A 1 895 ? -57.702 -11.526 23.807 1.00 25.62 895 SER A C 1
ATOM 7101 O O . SER A 1 895 ? -57.570 -12.211 22.791 1.00 25.62 895 SER A O 1
ATOM 7103 N N . PHE A 1 896 ? -57.068 -10.363 23.944 1.00 25.11 896 PHE A N 1
ATOM 7104 C CA . PHE A 1 896 ? -55.996 -9.954 23.043 1.00 25.11 896 PHE A CA 1
ATOM 7105 C C . PHE A 1 896 ? -54.732 -10.771 23.360 1.00 25.11 896 PHE A C 1
ATOM 7107 O O . PHE A 1 896 ? -54.038 -10.528 24.353 1.00 25.11 896 PHE A O 1
ATOM 7114 N N . LYS A 1 897 ? -54.427 -11.779 22.535 1.00 29.33 897 LYS A N 1
ATOM 7115 C CA . LYS A 1 897 ? -53.117 -12.441 22.572 1.00 29.33 897 LYS A CA 1
ATOM 7116 C C . LYS A 1 897 ? -52.046 -11.398 22.243 1.00 29.33 897 LYS A C 1
ATOM 7118 O O . LYS A 1 897 ? -52.068 -10.794 21.174 1.00 29.33 897 LYS A O 1
ATOM 7123 N N . LYS A 1 898 ? -51.106 -11.193 23.172 1.00 26.23 898 LYS A N 1
ATOM 7124 C CA . LYS A 1 898 ? -49.840 -10.487 22.916 1.00 26.23 898 LYS A CA 1
ATOM 7125 C C . LYS A 1 898 ? -49.221 -11.023 21.616 1.00 26.23 898 LYS A C 1
ATOM 7127 O O . LYS A 1 898 ? -49.183 -12.245 21.470 1.00 26.23 898 LYS A O 1
ATOM 7132 N N . PRO A 1 899 ? -48.682 -10.172 20.723 1.00 28.81 899 PRO A N 1
ATOM 7133 C CA . PRO A 1 899 ? -47.873 -10.674 19.625 1.00 28.81 899 PRO A CA 1
ATOM 7134 C C . PRO A 1 899 ? -46.646 -11.362 20.233 1.00 28.81 899 PRO A C 1
ATOM 7136 O O . PRO A 1 899 ? -45.899 -10.764 21.016 1.00 28.81 899 PRO A O 1
ATOM 7139 N N . GLU A 1 900 ? -46.487 -12.650 19.942 1.00 27.30 900 GLU A N 1
ATOM 7140 C CA . GLU A 1 900 ? -45.315 -13.420 20.334 1.00 27.30 900 GLU A CA 1
ATOM 7141 C C . GLU A 1 900 ? -44.070 -12.773 19.717 1.00 27.30 900 GLU A C 1
ATOM 7143 O O . GLU A 1 900 ? -43.982 -12.575 18.508 1.00 27.30 900 GLU A O 1
ATOM 7148 N N . LYS A 1 901 ? -43.082 -12.439 20.555 1.00 35.41 901 LYS A N 1
ATOM 7149 C CA . LYS A 1 901 ? -41.726 -12.146 20.087 1.00 35.41 901 LYS A CA 1
ATOM 7150 C C . LYS A 1 901 ? -41.123 -13.447 19.561 1.00 35.41 901 LYS A C 1
ATOM 7152 O O . LYS A 1 901 ? -40.490 -14.180 20.317 1.00 35.41 901 LYS A O 1
ATOM 7157 N N . THR A 1 902 ? -41.288 -13.724 18.276 1.00 36.06 902 THR A N 1
ATOM 7158 C CA . THR A 1 902 ? -40.433 -14.682 17.577 1.00 36.06 902 THR A CA 1
ATOM 7159 C C . THR A 1 902 ? -39.046 -14.058 17.453 1.00 36.06 902 THR A C 1
ATOM 7161 O O . THR A 1 902 ? -38.830 -13.147 16.659 1.00 36.06 902 THR A O 1
ATOM 7164 N N . THR A 1 903 ? -38.098 -14.491 18.282 1.00 43.50 903 THR A N 1
ATOM 7165 C CA . THR A 1 903 ? -36.675 -14.190 18.083 1.00 43.50 903 THR A CA 1
ATOM 7166 C C . THR A 1 903 ? -36.229 -14.855 16.784 1.00 43.50 903 THR A C 1
ATOM 7168 O O . THR A 1 903 ? -36.076 -16.077 16.744 1.00 43.50 903 THR A O 1
ATOM 7171 N N . GLU A 1 904 ? -36.076 -14.076 15.717 1.00 57.59 904 GLU A N 1
ATOM 7172 C CA . GLU A 1 904 ? -35.546 -14.572 14.449 1.00 57.59 904 GLU A CA 1
ATOM 7173 C C . GLU A 1 904 ? -34.066 -14.930 14.629 1.00 57.59 904 GLU A C 1
ATOM 7175 O O . GLU A 1 904 ? -33.271 -14.099 15.051 1.00 57.59 904 GLU A O 1
ATOM 7180 N N . ASN A 1 905 ? -33.688 -16.179 14.354 1.00 84.25 905 ASN A N 1
ATOM 7181 C CA . ASN A 1 905 ? -32.296 -16.618 14.436 1.00 84.25 905 ASN A CA 1
ATOM 7182 C C . ASN A 1 905 ? -31.699 -16.701 13.026 1.00 84.25 905 ASN A C 1
ATOM 7184 O O . ASN A 1 905 ? -32.291 -17.311 12.137 1.00 84.25 905 ASN A O 1
ATOM 7188 N N . TYR A 1 906 ? -30.509 -16.132 12.846 1.00 92.75 906 TYR A N 1
ATOM 7189 C CA . TYR A 1 906 ? -29.697 -16.202 11.631 1.00 92.75 906 TYR A CA 1
ATOM 7190 C C . TYR A 1 906 ? -28.485 -17.100 11.869 1.00 92.75 906 TYR A C 1
ATOM 7192 O O . TYR A 1 906 ? -27.936 -17.122 12.971 1.00 92.75 906 TYR A O 1
ATOM 7200 N N . GLU A 1 907 ? -28.038 -17.818 10.848 1.00 93.06 907 GLU A N 1
ATOM 7201 C CA . GLU A 1 907 ? -26.799 -18.598 10.872 1.00 93.06 907 GLU A CA 1
ATOM 7202 C C . GLU A 1 907 ? -25.950 -18.309 9.635 1.00 93.06 907 GLU A C 1
ATOM 7204 O O . GLU A 1 907 ? -26.437 -17.748 8.651 1.00 93.06 907 GLU A O 1
ATOM 7209 N N . TRP A 1 908 ? -24.669 -18.673 9.691 1.00 92.69 908 TRP A N 1
ATOM 7210 C CA . TRP A 1 908 ? -23.787 -18.578 8.531 1.00 92.69 908 TRP A CA 1
ATOM 7211 C C . TRP A 1 908 ? -24.341 -19.435 7.394 1.00 92.69 908 TRP A C 1
ATOM 7213 O O . TRP A 1 908 ? -24.696 -20.599 7.597 1.00 92.69 908 TRP A O 1
ATOM 7223 N N . ARG A 1 909 ? -24.428 -18.854 6.197 1.00 92.38 909 ARG A N 1
ATOM 7224 C CA . ARG A 1 909 ? -24.994 -19.526 5.024 1.00 92.38 909 ARG A CA 1
ATOM 7225 C C . ARG A 1 909 ? -24.211 -20.791 4.683 1.00 92.38 909 ARG A C 1
ATOM 7227 O O . ARG A 1 909 ? -24.809 -21.866 4.585 1.00 92.38 909 ARG A O 1
ATOM 7234 N N . ILE A 1 910 ? -22.889 -20.639 4.605 1.00 88.50 910 ILE A N 1
ATOM 7235 C CA . ILE A 1 910 ? -21.921 -21.710 4.378 1.00 88.50 910 ILE A CA 1
ATOM 7236 C C . ILE A 1 910 ? -21.279 -22.136 5.693 1.00 88.50 910 ILE A C 1
ATOM 7238 O O . ILE A 1 910 ? -20.703 -21.327 6.425 1.00 88.50 910 ILE A O 1
ATOM 7242 N N . ASP A 1 911 ? -21.314 -23.440 5.949 1.00 87.00 911 ASP A N 1
ATOM 7243 C CA . ASP A 1 911 ? -20.529 -24.056 7.010 1.00 87.00 911 ASP A CA 1
ATOM 7244 C C . ASP A 1 911 ? -19.115 -24.348 6.500 1.00 87.00 911 ASP A C 1
ATOM 7246 O O . ASP A 1 911 ? -18.824 -25.425 5.979 1.00 87.00 911 ASP A O 1
ATOM 7250 N N . LEU A 1 912 ? -18.219 -23.373 6.670 1.00 85.62 912 LEU A N 1
ATOM 7251 C CA . LEU A 1 912 ? -16.825 -23.502 6.246 1.00 85.62 912 LEU A CA 1
ATOM 7252 C C . LEU A 1 912 ? -16.118 -24.716 6.861 1.00 85.62 912 LEU A C 1
ATOM 7254 O O . LEU A 1 912 ? -15.182 -25.223 6.259 1.00 85.62 912 LEU A O 1
ATOM 7258 N N . THR A 1 913 ? -16.550 -25.229 8.017 1.00 86.25 913 THR A N 1
ATOM 7259 C CA . THR A 1 913 ? -15.883 -26.396 8.619 1.00 86.25 913 THR A CA 1
ATOM 7260 C C . THR A 1 913 ? -16.046 -27.658 7.771 1.00 86.25 913 THR A C 1
ATOM 7262 O O . THR A 1 913 ? -15.128 -28.468 7.687 1.00 86.25 913 THR A O 1
ATOM 7265 N N . LYS A 1 914 ? -17.166 -27.805 7.051 1.00 87.00 914 LYS A N 1
ATOM 7266 C CA . LYS A 1 914 ? -17.412 -28.953 6.158 1.00 87.00 914 LYS A CA 1
ATOM 7267 C C . LYS A 1 914 ? -16.586 -28.913 4.875 1.00 87.00 914 LYS A C 1
ATOM 7269 O O . LYS A 1 914 ? -16.450 -29.930 4.190 1.00 87.00 914 LYS A O 1
ATOM 7274 N N . THR A 1 915 ? -16.029 -27.750 4.553 1.00 88.19 915 THR A N 1
ATOM 7275 C CA . THR A 1 915 ? -15.282 -27.508 3.317 1.00 88.19 915 THR A CA 1
ATOM 7276 C C . THR A 1 915 ? -13.788 -27.796 3.482 1.00 88.19 915 THR A C 1
ATOM 7278 O O . THR A 1 915 ? -13.056 -27.784 2.496 1.00 88.19 915 THR A O 1
ATOM 7281 N N . GLU A 1 916 ? -13.348 -28.162 4.696 1.00 89.06 916 GLU A N 1
ATOM 7282 C CA . GLU A 1 916 ? -11.952 -28.457 5.054 1.00 89.06 916 GLU A CA 1
ATOM 7283 C C . GLU A 1 916 ? -11.260 -29.425 4.091 1.00 89.06 916 GLU A C 1
ATOM 7285 O O . GLU A 1 916 ? -10.113 -29.213 3.695 1.00 89.06 916 GLU A O 1
ATOM 7290 N N . LYS A 1 917 ? -11.985 -30.456 3.645 1.00 92.81 917 LYS A N 1
ATOM 7291 C CA . LYS A 1 917 ? -11.485 -31.458 2.694 1.00 92.81 917 LYS A CA 1
ATOM 7292 C C . LYS A 1 917 ? -10.991 -30.861 1.367 1.00 92.81 917 LYS A C 1
ATOM 7294 O O . LYS A 1 917 ? -10.200 -31.502 0.683 1.00 92.81 917 LYS A O 1
ATOM 7299 N N . PHE A 1 918 ? -11.432 -29.653 1.011 1.00 93.62 918 PHE A N 1
ATOM 7300 C CA . PHE A 1 918 ? -11.050 -28.965 -0.223 1.00 93.62 918 PHE A CA 1
ATOM 7301 C C . PHE A 1 918 ? -9.961 -27.906 -0.030 1.00 93.62 918 PHE A C 1
ATOM 7303 O O . PHE A 1 918 ? -9.294 -27.562 -1.001 1.00 93.62 918 PHE A O 1
ATOM 7310 N N . TRP A 1 919 ? -9.729 -27.415 1.193 1.00 92.00 919 TRP A N 1
ATOM 7311 C CA . TRP A 1 919 ? -8.858 -26.257 1.444 1.00 92.00 919 TRP A CA 1
ATOM 7312 C C . TRP A 1 919 ? -7.447 -26.430 0.891 1.00 92.00 919 TRP A C 1
ATOM 7314 O O . TRP A 1 919 ? -6.902 -25.523 0.268 1.00 92.00 919 TRP A O 1
ATOM 7324 N N . LYS A 1 920 ? -6.860 -27.617 1.070 1.00 91.81 920 LYS A N 1
ATOM 7325 C CA . LYS A 1 920 ? -5.539 -27.924 0.513 1.00 91.81 920 LYS A CA 1
ATOM 7326 C C . LYS A 1 920 ? -5.545 -27.864 -1.019 1.00 91.81 920 LYS A C 1
ATOM 7328 O O . LYS A 1 920 ? -4.622 -27.310 -1.605 1.00 91.81 920 LYS A O 1
ATOM 7333 N N . GLY A 1 921 ? -6.593 -28.398 -1.647 1.00 92.38 921 GLY A N 1
ATOM 7334 C CA . GLY A 1 921 ? -6.767 -28.385 -3.101 1.00 92.38 921 GLY A CA 1
ATOM 7335 C C . GLY A 1 921 ? -6.970 -26.985 -3.680 1.00 92.38 921 GLY A C 1
ATOM 7336 O O . GLY A 1 921 ? -6.643 -26.767 -4.838 1.00 92.38 921 GLY A O 1
ATOM 7337 N N . TRP A 1 922 ? -7.447 -26.021 -2.886 1.00 94.38 922 TRP A N 1
ATOM 7338 C CA . TRP A 1 922 ? -7.555 -24.630 -3.327 1.00 94.38 922 TRP A CA 1
ATOM 7339 C C . TRP A 1 922 ? -6.189 -23.961 -3.499 1.00 94.38 922 TRP A C 1
ATOM 7341 O O . TRP A 1 922 ? -6.023 -23.148 -4.396 1.00 94.38 922 TRP A O 1
ATOM 7351 N N . PHE A 1 923 ? -5.208 -24.246 -2.645 1.00 94.62 923 PHE A N 1
ATOM 7352 C CA . PHE A 1 923 ? -3.978 -23.440 -2.605 1.00 94.62 923 PHE A CA 1
ATOM 7353 C C . PHE A 1 923 ? -2.730 -24.174 -3.096 1.00 94.62 923 PHE A C 1
ATOM 7355 O O . PHE A 1 923 ? -1.736 -23.526 -3.410 1.00 94.62 923 PHE A O 1
ATOM 7362 N N . GLN A 1 924 ? -2.759 -25.504 -3.179 1.00 93.12 924 GLN A N 1
ATOM 7363 C CA . GLN A 1 924 ? -1.599 -26.289 -3.588 1.00 93.12 924 GLN A CA 1
ATOM 7364 C C . GLN A 1 924 ? -1.223 -26.036 -5.061 1.00 93.12 924 GLN A C 1
ATOM 7366 O O . GLN A 1 924 ? -2.029 -26.252 -5.963 1.00 93.12 924 GLN A O 1
ATOM 7371 N N . GLY A 1 925 ? 0.029 -25.642 -5.307 1.00 93.44 925 GLY A N 1
ATOM 7372 C CA . GLY A 1 925 ? 0.562 -25.316 -6.634 1.00 93.44 925 GLY A CA 1
ATOM 7373 C C . GLY A 1 925 ? 0.143 -23.946 -7.181 1.00 93.44 925 GLY A C 1
ATOM 7374 O O . GLY A 1 925 ? 0.451 -23.632 -8.337 1.00 93.44 925 GLY A O 1
ATOM 7375 N N . LEU A 1 926 ? -0.545 -23.129 -6.377 1.00 95.38 926 LEU A N 1
ATOM 7376 C CA . LEU A 1 926 ? -1.125 -21.855 -6.793 1.00 95.38 926 LEU A CA 1
ATOM 7377 C C . LEU A 1 926 ? -0.069 -20.871 -7.310 1.00 95.38 926 LEU A C 1
ATOM 7379 O O . LEU A 1 926 ? -0.281 -20.235 -8.345 1.00 95.38 926 LEU A O 1
ATOM 7383 N N . SER A 1 927 ? 1.075 -20.758 -6.630 1.00 95.19 927 SER A N 1
ATOM 7384 C CA . SER A 1 927 ? 2.112 -19.780 -6.990 1.00 95.19 927 SER A CA 1
ATOM 7385 C C . SER A 1 927 ? 2.739 -20.099 -8.348 1.00 95.19 927 SER A C 1
ATOM 7387 O O . SER A 1 927 ? 2.902 -19.214 -9.192 1.00 95.19 927 SER A O 1
ATOM 7389 N N . SER A 1 928 ? 2.992 -21.382 -8.618 1.00 95.06 928 SER A N 1
ATOM 7390 C CA . SER A 1 928 ? 3.472 -21.851 -9.922 1.00 95.06 928 SER A CA 1
ATOM 7391 C C . SER A 1 928 ? 2.439 -21.616 -11.030 1.00 95.06 928 SER A C 1
ATOM 7393 O O . SER A 1 928 ? 2.774 -21.091 -12.096 1.00 95.06 928 SER A O 1
ATOM 7395 N N . MET A 1 929 ? 1.163 -21.935 -10.784 1.00 96.38 929 MET A N 1
ATOM 7396 C CA . MET A 1 929 ? 0.089 -21.688 -11.753 1.00 96.38 929 MET A CA 1
ATOM 7397 C C . MET A 1 929 ? -0.059 -20.202 -12.081 1.00 96.38 929 MET A C 1
ATOM 7399 O O . MET A 1 929 ? -0.110 -19.849 -13.260 1.00 96.38 929 MET A O 1
ATOM 7403 N N . PHE A 1 930 ? -0.058 -19.332 -11.066 1.00 97.44 930 PHE A N 1
ATOM 7404 C CA . PHE A 1 930 ? -0.151 -17.881 -11.231 1.00 97.44 930 PHE A CA 1
ATOM 7405 C C . PHE A 1 930 ? 0.983 -17.333 -12.101 1.00 97.44 930 PHE A C 1
ATOM 7407 O O . PHE A 1 930 ? 0.737 -16.573 -13.038 1.00 97.44 930 PHE A O 1
ATOM 7414 N N . LEU A 1 931 ? 2.225 -17.757 -11.853 1.00 96.38 931 LEU A N 1
ATOM 7415 C CA . LEU A 1 931 ? 3.377 -17.329 -12.649 1.00 96.38 931 LEU A CA 1
ATOM 7416 C C . LEU A 1 931 ? 3.317 -17.817 -14.105 1.00 96.38 931 LEU A C 1
ATOM 7418 O O . LEU A 1 931 ? 3.854 -17.141 -14.983 1.00 96.38 931 LEU A O 1
ATOM 7422 N N . ASN A 1 932 ? 2.657 -18.949 -14.362 1.00 95.75 932 ASN A N 1
ATOM 7423 C CA . ASN A 1 932 ? 2.522 -19.535 -15.695 1.00 95.75 932 ASN A CA 1
ATOM 7424 C C . ASN A 1 932 ? 1.359 -18.958 -16.522 1.00 95.75 932 ASN A C 1
ATOM 7426 O O . ASN A 1 932 ? 1.317 -19.183 -17.729 1.00 95.75 932 ASN A O 1
ATOM 7430 N N . VAL A 1 933 ? 0.437 -18.185 -15.939 1.00 96.19 933 VAL A N 1
ATOM 7431 C CA . VAL A 1 933 ? -0.618 -17.496 -16.707 1.00 96.19 933 VAL A CA 1
ATOM 7432 C C . VAL A 1 933 ? 0.001 -16.414 -17.603 1.00 96.19 933 VAL A C 1
ATOM 7434 O O . VAL A 1 933 ? 0.810 -15.607 -17.147 1.00 96.19 933 VAL A O 1
ATOM 7437 N N . HIS A 1 934 ? -0.366 -16.375 -18.887 1.00 91.69 934 HIS A N 1
ATOM 7438 C CA . HIS A 1 934 ? 0.295 -15.529 -19.899 1.00 91.69 934 HIS A CA 1
ATOM 7439 C C . HIS A 1 934 ? -0.230 -14.085 -19.989 1.00 91.69 934 HIS A C 1
ATOM 7441 O O . HIS A 1 934 ? 0.328 -13.271 -20.721 1.00 91.69 934 HIS A O 1
ATOM 7447 N N . THR A 1 935 ? -1.268 -13.733 -19.234 1.00 94.88 935 THR A N 1
ATOM 7448 C CA . THR A 1 935 ? -1.829 -12.376 -19.207 1.00 94.88 935 THR A CA 1
ATOM 7449 C C . THR A 1 935 ? -1.111 -11.481 -18.185 1.00 94.88 935 THR A C 1
ATOM 7451 O O . THR A 1 935 ? -0.437 -11.983 -17.273 1.00 94.88 935 THR A O 1
ATOM 7454 N N . PRO A 1 936 ? -1.213 -10.144 -18.313 1.00 97.50 936 PRO A N 1
ATOM 7455 C CA . PRO A 1 936 ? -0.818 -9.208 -17.266 1.00 97.50 936 PRO A CA 1
ATOM 7456 C C . PRO A 1 936 ? -1.453 -9.554 -15.918 1.00 97.50 936 PRO A C 1
ATOM 7458 O O . PRO A 1 936 ? -2.642 -9.864 -15.831 1.00 97.50 936 PRO A O 1
ATOM 7461 N N . LYS A 1 937 ? -0.640 -9.491 -14.862 1.00 97.75 937 LYS A N 1
ATOM 7462 C CA . LYS A 1 937 ? -1.010 -9.923 -13.513 1.00 97.75 937 LYS A CA 1
ATOM 7463 C C . LYS A 1 937 ? -0.781 -8.822 -12.488 1.00 97.75 937 LYS A C 1
ATOM 7465 O O . LYS A 1 937 ? 0.256 -8.156 -12.540 1.00 97.75 937 LYS A O 1
ATOM 7470 N N . LEU A 1 938 ? -1.705 -8.695 -11.541 1.00 98.06 938 LEU A N 1
ATOM 7471 C CA . LEU A 1 938 ? -1.591 -7.837 -10.363 1.00 98.06 938 LEU A CA 1
ATOM 7472 C C . LEU A 1 938 ? -1.804 -8.667 -9.090 1.00 98.06 938 LEU A C 1
ATOM 7474 O O . LEU A 1 938 ? -2.796 -9.382 -8.974 1.00 98.06 938 LEU A O 1
ATOM 7478 N N . LEU A 1 939 ? -0.885 -8.553 -8.135 1.00 97.31 939 LEU A N 1
ATOM 7479 C CA . LEU A 1 939 ? -1.001 -9.146 -6.805 1.00 97.31 939 LEU A CA 1
ATOM 7480 C C . LEU A 1 939 ? -1.141 -8.031 -5.761 1.00 97.31 939 LEU A C 1
ATOM 7482 O O . LEU A 1 939 ? -0.244 -7.193 -5.629 1.00 97.31 939 LEU A O 1
ATOM 7486 N N . LEU A 1 940 ? -2.257 -8.027 -5.031 1.00 96.25 940 LEU A N 1
ATOM 7487 C CA . LEU A 1 940 ? -2.520 -7.104 -3.925 1.00 96.25 940 LEU A CA 1
ATOM 7488 C C . LEU A 1 940 ? -2.380 -7.844 -2.596 1.00 96.25 940 LEU A C 1
ATOM 7490 O O . LEU A 1 940 ? -3.048 -8.856 -2.394 1.00 96.25 940 LEU A O 1
ATOM 7494 N N . LEU A 1 941 ? -1.539 -7.347 -1.688 1.00 92.44 941 LEU A N 1
ATOM 7495 C CA . LEU A 1 941 ? -1.295 -7.971 -0.381 1.00 92.44 941 LEU A CA 1
ATOM 7496 C C . LEU A 1 941 ? -1.478 -6.971 0.759 1.00 92.44 941 LEU A C 1
ATOM 7498 O O . LEU A 1 941 ? -1.095 -5.809 0.635 1.00 92.44 941 LEU A O 1
ATOM 7502 N N . ALA A 1 942 ? -1.976 -7.440 1.905 1.00 85.81 942 ALA A N 1
ATOM 7503 C CA . ALA A 1 942 ? -2.022 -6.631 3.126 1.00 85.81 942 ALA A CA 1
ATOM 7504 C C . ALA A 1 942 ? -0.626 -6.408 3.761 1.00 85.81 942 ALA A C 1
ATOM 7506 O O . ALA A 1 942 ? -0.445 -5.495 4.564 1.00 85.81 942 ALA A O 1
ATOM 7507 N N . GLY A 1 943 ? 0.374 -7.233 3.414 1.00 76.81 943 GLY A N 1
ATOM 7508 C CA . GLY A 1 943 ? 1.744 -7.142 3.936 1.00 76.81 943 GLY A CA 1
ATOM 7509 C C . GLY A 1 943 ? 2.772 -7.932 3.114 1.00 76.81 943 GLY A C 1
ATOM 7510 O O . GLY A 1 943 ? 2.409 -8.845 2.373 1.00 76.81 943 GLY A O 1
ATOM 7511 N N . VAL A 1 944 ? 4.057 -7.570 3.248 1.00 61.50 944 VAL A N 1
ATOM 7512 C CA . VAL A 1 944 ? 5.192 -8.147 2.486 1.00 61.50 944 VAL A CA 1
ATOM 7513 C C . VAL A 1 944 ? 5.502 -9.584 2.920 1.00 61.50 944 VAL A C 1
ATOM 7515 O O . VAL A 1 944 ? 5.879 -10.413 2.096 1.00 61.50 944 VAL A O 1
ATOM 7518 N N . ASP A 1 945 ? 5.289 -9.892 4.202 1.00 63.09 945 ASP A N 1
ATOM 7519 C CA . ASP A 1 945 ? 5.681 -11.144 4.875 1.00 63.09 945 ASP A CA 1
ATOM 7520 C C . ASP A 1 945 ? 4.972 -12.398 4.331 1.00 63.09 945 ASP A C 1
ATOM 7522 O O . ASP A 1 945 ? 5.201 -13.510 4.797 1.00 63.09 945 ASP A O 1
ATOM 7526 N N . ARG A 1 946 ? 4.064 -12.217 3.367 1.00 66.31 946 ARG A N 1
ATOM 7527 C CA . ARG A 1 946 ? 3.189 -13.256 2.825 1.00 66.31 946 ARG A CA 1
ATOM 7528 C C . ARG A 1 946 ? 3.704 -13.893 1.537 1.00 66.31 946 ARG A C 1
ATOM 7530 O O . ARG A 1 946 ? 3.089 -14.860 1.093 1.00 66.31 946 ARG A O 1
ATOM 7537 N N . LEU A 1 947 ? 4.772 -13.368 0.930 1.00 81.25 947 LEU A N 1
ATOM 7538 C CA . LEU A 1 947 ? 5.332 -13.890 -0.321 1.00 81.25 947 LEU A CA 1
ATOM 7539 C C . LEU A 1 947 ? 6.149 -15.164 -0.086 1.00 81.25 947 LEU A C 1
ATOM 7541 O O . LEU A 1 947 ? 7.071 -15.182 0.726 1.00 81.25 947 LEU A O 1
ATOM 7545 N N . ASP A 1 948 ? 5.856 -16.208 -0.856 1.00 84.94 948 ASP A N 1
ATOM 7546 C CA . ASP A 1 948 ? 6.725 -17.376 -0.939 1.00 84.94 948 ASP A CA 1
ATOM 7547 C C . ASP A 1 948 ? 7.912 -17.134 -1.885 1.00 84.94 948 ASP A C 1
ATOM 7549 O O . ASP A 1 948 ? 7.987 -16.143 -2.619 1.00 84.94 948 ASP A O 1
ATOM 7553 N N . LYS A 1 949 ? 8.867 -18.067 -1.865 1.00 85.19 949 LYS A N 1
ATOM 7554 C CA . LYS A 1 949 ? 10.097 -17.985 -2.657 1.00 85.19 949 LYS A CA 1
ATOM 7555 C C . LYS A 1 949 ? 9.825 -17.828 -4.158 1.00 85.19 949 LYS A C 1
ATOM 7557 O O . LYS A 1 949 ? 10.535 -17.069 -4.818 1.00 85.19 949 LYS A O 1
ATOM 7562 N N . ASP A 1 950 ? 8.825 -18.522 -4.694 1.00 86.31 950 ASP A N 1
ATOM 7563 C CA . ASP A 1 950 ? 8.545 -18.528 -6.130 1.00 86.31 950 ASP A CA 1
ATOM 7564 C C . ASP A 1 950 ? 7.957 -17.187 -6.576 1.00 86.31 950 ASP A C 1
ATOM 7566 O O . ASP A 1 950 ? 8.408 -16.615 -7.574 1.00 86.31 950 ASP A O 1
ATOM 7570 N N . LEU A 1 951 ? 7.020 -16.627 -5.805 1.00 90.75 951 LEU A N 1
ATOM 7571 C CA . LEU A 1 951 ? 6.475 -15.297 -6.062 1.00 90.75 951 LEU A CA 1
ATOM 7572 C C . LEU A 1 951 ? 7.511 -14.194 -5.840 1.00 90.75 951 LEU A C 1
ATOM 7574 O O . LEU A 1 951 ? 7.546 -13.262 -6.641 1.00 90.75 951 LEU A O 1
ATOM 7578 N N . MET A 1 952 ? 8.398 -14.306 -4.843 1.00 87.94 952 MET A N 1
ATOM 7579 C CA . MET A 1 952 ? 9.520 -13.368 -4.675 1.00 87.94 952 MET A CA 1
ATOM 7580 C C . MET A 1 952 ? 10.416 -13.345 -5.920 1.00 87.94 952 MET A C 1
ATOM 7582 O O . MET A 1 952 ? 10.708 -12.279 -6.464 1.00 87.94 952 MET A O 1
ATOM 7586 N N . VAL A 1 953 ? 10.819 -14.520 -6.418 1.00 87.38 953 VAL A N 1
ATOM 7587 C CA . VAL A 1 953 ? 11.631 -14.632 -7.640 1.00 87.38 953 VAL A CA 1
ATOM 7588 C C . VAL A 1 953 ? 10.867 -14.091 -8.850 1.00 87.38 953 VAL A C 1
ATOM 7590 O O . VAL A 1 953 ? 11.423 -13.326 -9.639 1.00 87.38 953 VAL A O 1
ATOM 7593 N N . GLY A 1 954 ? 9.587 -14.440 -8.990 1.00 89.69 954 GLY A N 1
ATOM 7594 C CA . GLY A 1 954 ? 8.738 -13.951 -10.074 1.00 89.69 954 GLY A CA 1
ATOM 7595 C C . GLY A 1 954 ? 8.569 -12.430 -10.065 1.00 89.69 954 GLY A C 1
ATOM 7596 O O . GLY A 1 954 ? 8.615 -11.803 -11.125 1.00 89.69 954 GLY A O 1
ATOM 7597 N N . GLN A 1 955 ? 8.448 -11.827 -8.883 1.00 90.38 955 GLN A N 1
ATOM 7598 C CA . GLN A 1 955 ? 8.364 -10.381 -8.708 1.00 90.38 955 GLN A CA 1
ATOM 7599 C C . GLN A 1 955 ? 9.680 -9.699 -9.096 1.00 90.38 955 GLN A C 1
ATOM 7601 O O . GLN A 1 955 ? 9.663 -8.731 -9.855 1.00 90.38 955 GLN A O 1
ATOM 7606 N N . MET A 1 956 ? 10.826 -10.219 -8.637 1.00 79.12 956 MET A N 1
ATOM 7607 C CA . MET A 1 956 ? 12.149 -9.694 -9.006 1.00 79.12 956 MET A CA 1
ATOM 7608 C C . MET A 1 956 ? 12.416 -9.786 -10.516 1.00 79.12 956 MET A C 1
ATOM 7610 O O . MET A 1 956 ? 13.131 -8.956 -11.070 1.00 79.12 956 MET A O 1
ATOM 7614 N N . GLN A 1 957 ? 11.816 -10.769 -11.193 1.00 88.44 957 GLN A N 1
ATOM 7615 C CA . GLN A 1 957 ? 11.849 -10.923 -12.652 1.00 88.44 957 GLN A CA 1
ATOM 7616 C C . GLN A 1 957 ? 10.826 -10.037 -13.391 1.00 88.44 957 GLN A C 1
ATOM 7618 O O . GLN A 1 957 ? 10.786 -10.061 -14.619 1.00 88.44 957 GLN A O 1
ATOM 7623 N N . GLY A 1 958 ? 9.980 -9.285 -12.678 1.00 90.75 958 GLY A N 1
ATOM 7624 C CA . GLY A 1 958 ? 8.947 -8.432 -13.270 1.00 90.75 958 GLY A CA 1
ATOM 7625 C C . GLY A 1 958 ? 7.777 -9.194 -13.905 1.00 90.75 958 GLY A C 1
ATOM 7626 O O . GLY A 1 958 ? 7.097 -8.644 -14.769 1.00 90.75 958 GLY A O 1
ATOM 7627 N N . LYS A 1 959 ? 7.524 -10.452 -13.507 1.00 92.94 959 LYS A N 1
ATOM 7628 C CA . LYS A 1 959 ? 6.466 -11.302 -14.099 1.00 92.94 959 LYS A CA 1
ATOM 7629 C C . LYS A 1 959 ? 5.038 -10.869 -13.752 1.00 92.94 959 LYS A C 1
ATOM 7631 O O . LYS A 1 959 ? 4.089 -11.290 -14.416 1.00 92.94 959 LYS A O 1
ATOM 7636 N N . PHE A 1 960 ? 4.874 -10.069 -12.704 1.00 96.06 960 PHE A N 1
ATOM 7637 C CA . PHE A 1 960 ? 3.601 -9.501 -12.275 1.00 96.06 960 PHE A CA 1
ATOM 7638 C C . PHE A 1 960 ? 3.834 -8.169 -11.554 1.00 96.06 960 PHE A C 1
ATOM 7640 O O . PHE A 1 960 ? 4.917 -7.918 -11.023 1.00 96.06 960 PHE A O 1
ATOM 7647 N N . GLN A 1 961 ? 2.817 -7.310 -11.542 1.00 95.31 961 GLN A N 1
ATOM 7648 C CA . GLN A 1 961 ? 2.804 -6.104 -10.722 1.00 95.31 961 GLN A CA 1
ATOM 7649 C C . GLN A 1 961 ? 2.379 -6.474 -9.302 1.00 95.31 961 GLN A C 1
ATOM 7651 O O . GLN A 1 961 ? 1.433 -7.235 -9.121 1.00 95.31 961 GLN A O 1
ATOM 7656 N N . MET A 1 962 ? 3.043 -5.913 -8.297 1.00 93.31 962 MET A N 1
ATOM 7657 C CA . MET A 1 962 ? 2.679 -6.113 -6.900 1.00 93.31 962 MET A CA 1
ATOM 7658 C C . MET A 1 962 ? 2.430 -4.773 -6.224 1.00 93.31 962 MET A C 1
ATOM 7660 O O . MET A 1 962 ? 3.196 -3.830 -6.430 1.00 93.31 962 MET A O 1
ATOM 7664 N N . GLN A 1 963 ? 1.388 -4.704 -5.402 1.00 92.75 963 GLN A N 1
ATOM 7665 C CA . GLN A 1 963 ? 1.107 -3.552 -4.557 1.00 92.75 963 GLN A CA 1
ATOM 7666 C C . GLN A 1 963 ? 0.711 -4.019 -3.158 1.00 92.75 963 GLN A C 1
ATOM 7668 O O . GLN A 1 963 ? -0.066 -4.958 -2.989 1.00 92.75 963 GLN A O 1
ATOM 7673 N N . ILE A 1 964 ? 1.288 -3.365 -2.156 1.00 90.38 964 ILE A N 1
ATOM 7674 C CA . ILE A 1 964 ? 1.031 -3.655 -0.749 1.00 90.38 964 ILE A CA 1
ATOM 7675 C C . ILE A 1 964 ? 0.139 -2.550 -0.203 1.00 90.38 964 ILE A C 1
ATOM 7677 O O . ILE A 1 964 ? 0.438 -1.370 -0.388 1.00 90.38 964 ILE A O 1
ATOM 7681 N N . LEU A 1 965 ? -0.942 -2.943 0.460 1.00 88.06 965 LEU A N 1
ATOM 7682 C CA . LEU A 1 965 ? -1.905 -2.051 1.092 1.00 88.06 965 LEU A CA 1
ATOM 7683 C C . LEU A 1 965 ? -1.823 -2.249 2.612 1.00 88.06 965 LEU A C 1
ATOM 7685 O O . LEU A 1 965 ? -2.519 -3.112 3.158 1.00 88.06 965 LEU A O 1
ATOM 7689 N N . PRO A 1 966 ? -0.925 -1.512 3.300 1.00 77.81 966 PRO A N 1
ATOM 7690 C CA . PRO A 1 966 ? -0.770 -1.642 4.742 1.00 77.81 966 PRO A CA 1
ATOM 7691 C C . PRO A 1 966 ? -2.058 -1.204 5.454 1.00 77.81 966 PRO A C 1
ATOM 7693 O O . PRO A 1 966 ? -2.881 -0.487 4.895 1.00 77.81 966 PRO A O 1
ATOM 7696 N N . LEU A 1 967 ? -2.229 -1.615 6.713 1.00 78.94 967 LEU A N 1
ATOM 7697 C CA . LEU A 1 967 ? -3.389 -1.277 7.561 1.00 78.94 967 LEU A CA 1
ATOM 7698 C C . LEU A 1 967 ? -4.727 -1.943 7.174 1.00 78.94 967 LEU A C 1
ATOM 7700 O O . LEU A 1 967 ? -5.733 -1.699 7.845 1.00 78.94 967 LEU A O 1
ATOM 7704 N N . CYS A 1 968 ? -4.737 -2.850 6.198 1.00 85.50 968 CYS A N 1
ATOM 7705 C CA . CYS A 1 968 ? -5.883 -3.714 5.901 1.00 85.50 968 CYS A CA 1
ATOM 7706 C C . CYS A 1 968 ? -5.824 -5.028 6.698 1.00 85.50 968 CYS A C 1
ATOM 7708 O O . CYS A 1 968 ? -4.753 -5.504 7.081 1.00 85.50 968 CYS A O 1
ATOM 7710 N N . GLY A 1 969 ? -6.987 -5.608 6.991 1.00 86.50 969 GLY A N 1
ATOM 7711 C CA . GLY A 1 969 ? -7.115 -7.003 7.395 1.00 86.50 969 GLY A CA 1
ATOM 7712 C C . GLY A 1 969 ? -7.075 -7.941 6.186 1.00 86.50 969 GLY A C 1
ATOM 7713 O O . GLY A 1 969 ? -6.566 -7.596 5.124 1.00 86.50 969 GLY A O 1
ATOM 7714 N N . HIS A 1 970 ? -7.638 -9.139 6.354 1.00 88.56 970 HIS A N 1
ATOM 7715 C CA . HIS A 1 970 ? -7.729 -10.138 5.280 1.00 88.56 970 HIS A CA 1
ATOM 7716 C C . HIS A 1 970 ? -8.641 -9.689 4.128 1.00 88.56 970 HIS A C 1
ATOM 7718 O O . HIS A 1 970 ? -8.388 -9.989 2.966 1.00 88.56 970 HIS A O 1
ATOM 7724 N N . ALA A 1 971 ? -9.721 -8.963 4.430 1.00 92.62 971 ALA A N 1
ATOM 7725 C CA . ALA A 1 971 ? -10.677 -8.462 3.444 1.00 92.62 971 ALA A CA 1
ATOM 7726 C C . ALA A 1 971 ? -10.212 -7.117 2.851 1.00 92.62 971 ALA A C 1
ATOM 7728 O O . ALA A 1 971 ? -10.866 -6.094 3.025 1.00 92.62 971 ALA A O 1
ATOM 7729 N N . VAL A 1 972 ? -9.058 -7.109 2.172 1.00 95.19 972 VAL A N 1
ATOM 7730 C CA . VAL A 1 972 ? -8.392 -5.884 1.674 1.00 95.19 972 VAL A CA 1
ATOM 7731 C C . VAL A 1 972 ? -9.318 -5.008 0.822 1.00 95.19 972 VAL A C 1
ATOM 7733 O O . VAL A 1 972 ? -9.345 -3.792 0.990 1.00 95.19 972 VAL A O 1
ATOM 7736 N N . HIS A 1 973 ? -10.114 -5.618 -0.057 1.00 96.62 973 HIS A N 1
ATOM 7737 C CA . HIS A 1 973 ? -11.061 -4.920 -0.934 1.00 96.62 973 HIS A CA 1
ATOM 7738 C C . HIS A 1 973 ? -12.286 -4.347 -0.213 1.00 96.62 973 HIS A C 1
ATOM 7740 O O . HIS A 1 973 ? -12.908 -3.435 -0.748 1.00 96.62 973 HIS A O 1
ATOM 7746 N N . GLU A 1 974 ? -12.618 -4.838 0.984 1.00 96.81 974 GLU A N 1
ATOM 7747 C CA . GLU A 1 974 ? -13.667 -4.260 1.837 1.00 96.81 974 GLU A CA 1
ATOM 7748 C C . GLU A 1 974 ? -13.106 -3.206 2.793 1.00 96.81 974 GLU A C 1
ATOM 7750 O O . GLU A 1 974 ? -13.755 -2.195 3.058 1.00 96.81 974 GLU A O 1
ATOM 7755 N N . ASP A 1 975 ? -11.895 -3.426 3.307 1.00 96.12 975 ASP A N 1
ATOM 7756 C CA . ASP A 1 975 ? -11.245 -2.539 4.271 1.00 96.12 975 ASP A CA 1
ATOM 7757 C C . ASP A 1 975 ? -10.761 -1.235 3.624 1.00 96.12 975 ASP A C 1
ATOM 7759 O O . ASP A 1 975 ? -10.931 -0.169 4.219 1.00 96.12 975 ASP A O 1
ATOM 7763 N N . ALA A 1 976 ? -10.209 -1.311 2.407 1.00 95.69 976 ALA A N 1
ATOM 7764 C CA . ALA A 1 976 ? -9.670 -0.176 1.655 1.00 95.69 976 ALA A CA 1
ATOM 7765 C C . ALA A 1 976 ? -10.148 -0.169 0.183 1.00 95.69 976 ALA A C 1
ATOM 7767 O O . ALA A 1 976 ? -9.340 -0.281 -0.744 1.00 95.69 976 ALA A O 1
ATOM 7768 N N . PRO A 1 977 ? -11.466 -0.037 -0.070 1.00 96.19 977 PRO A N 1
ATOM 7769 C CA . PRO A 1 977 ? -12.031 -0.147 -1.416 1.00 96.19 977 PRO A CA 1
ATOM 7770 C C . PRO A 1 977 ? -11.532 0.953 -2.369 1.00 96.19 977 PRO A C 1
ATOM 7772 O O . PRO A 1 977 ? -11.372 0.698 -3.559 1.00 96.19 977 PRO A O 1
ATOM 7775 N N . GLU A 1 978 ? -11.232 2.151 -1.857 1.00 95.00 978 GLU A N 1
ATOM 7776 C CA . GLU A 1 978 ? -10.675 3.263 -2.642 1.00 95.00 978 GLU A CA 1
ATOM 7777 C C . GLU A 1 978 ? -9.246 2.962 -3.123 1.00 95.00 978 GLU A C 1
ATOM 7779 O O . GLU A 1 978 ? -8.950 3.114 -4.309 1.00 95.00 978 GLU A O 1
ATOM 7784 N N . ASP A 1 979 ? -8.371 2.469 -2.242 1.00 95.06 979 ASP A N 1
ATOM 7785 C CA . ASP A 1 979 ? -6.982 2.148 -2.595 1.00 95.06 979 ASP A CA 1
ATOM 7786 C C . ASP A 1 979 ? -6.905 0.947 -3.552 1.00 95.06 979 ASP A C 1
ATOM 7788 O O . ASP A 1 979 ? -6.095 0.918 -4.484 1.00 95.06 979 ASP A O 1
ATOM 7792 N N . VAL A 1 980 ? -7.786 -0.042 -3.362 1.00 96.62 980 VAL A N 1
ATOM 7793 C CA . VAL A 1 980 ? -7.920 -1.192 -4.272 1.00 96.62 980 VAL A CA 1
ATOM 7794 C C . VAL A 1 980 ? -8.435 -0.737 -5.638 1.00 96.62 980 VAL A C 1
ATOM 7796 O O . VAL A 1 980 ? -7.917 -1.191 -6.662 1.00 96.62 980 VAL A O 1
ATOM 7799 N N . ALA A 1 981 ? -9.400 0.187 -5.678 1.00 96.88 981 ALA A N 1
ATOM 7800 C CA . ALA A 1 981 ? -9.863 0.783 -6.927 1.00 96.88 981 ALA A CA 1
ATOM 7801 C C . ALA A 1 981 ? -8.744 1.555 -7.642 1.00 96.88 981 ALA A C 1
ATOM 7803 O O . ALA A 1 981 ? -8.644 1.460 -8.863 1.00 96.88 981 ALA A O 1
ATOM 7804 N N . ASP A 1 982 ? -7.867 2.254 -6.912 1.00 95.69 982 ASP A N 1
ATOM 7805 C CA . ASP A 1 982 ? -6.730 2.978 -7.500 1.00 95.69 982 ASP A CA 1
ATOM 7806 C C . ASP A 1 982 ? -5.715 2.009 -8.096 1.00 95.69 982 ASP A C 1
ATOM 7808 O O . ASP A 1 982 ? -5.236 2.211 -9.214 1.00 95.69 982 ASP A O 1
ATOM 7812 N N . ALA A 1 983 ? -5.405 0.927 -7.382 1.00 96.62 983 ALA A N 1
ATOM 7813 C CA . ALA A 1 983 ? -4.507 -0.112 -7.870 1.00 96.62 983 ALA A CA 1
ATOM 7814 C C . ALA A 1 983 ? -5.035 -0.758 -9.164 1.00 96.62 983 ALA A C 1
ATOM 7816 O O . ALA A 1 983 ? -4.299 -0.883 -10.148 1.00 96.62 983 ALA A O 1
ATOM 7817 N N . LEU A 1 984 ? -6.322 -1.120 -9.179 1.00 97.06 984 LEU A N 1
ATOM 7818 C CA . LEU A 1 984 ? -7.000 -1.706 -10.336 1.00 97.06 984 LEU A CA 1
ATOM 7819 C C . LEU A 1 984 ? -7.088 -0.725 -11.510 1.00 97.06 984 LEU A C 1
ATOM 7821 O O . LEU A 1 984 ? -6.725 -1.089 -12.628 1.00 97.06 984 LEU A O 1
ATOM 7825 N N . ALA A 1 985 ? -7.504 0.520 -11.273 1.00 95.94 985 ALA A N 1
ATOM 7826 C CA . ALA A 1 985 ? -7.596 1.545 -12.309 1.00 95.94 985 ALA A CA 1
ATOM 7827 C C . ALA A 1 985 ? -6.228 1.817 -12.948 1.00 95.94 985 ALA A C 1
ATOM 7829 O O . ALA A 1 985 ? -6.096 1.770 -14.172 1.00 95.94 985 ALA A O 1
ATOM 7830 N N . ASN A 1 986 ? -5.186 2.006 -12.132 1.00 95.56 986 ASN A N 1
ATOM 7831 C CA . ASN A 1 986 ? -3.822 2.210 -12.617 1.00 95.56 986 ASN A CA 1
ATOM 7832 C C . ASN A 1 986 ? -3.312 1.012 -13.421 1.00 95.56 986 ASN A C 1
ATOM 7834 O O . ASN A 1 986 ? -2.688 1.196 -14.466 1.00 95.56 986 ASN A O 1
ATOM 7838 N N . PHE A 1 987 ? -3.588 -0.213 -12.968 1.00 96.94 987 PHE A N 1
ATOM 7839 C CA . PHE A 1 987 ? -3.255 -1.429 -13.705 1.00 96.94 987 PHE A CA 1
ATOM 7840 C C . PHE A 1 987 ? -3.958 -1.465 -15.069 1.00 96.94 987 PHE A C 1
ATOM 7842 O O . PHE A 1 987 ? -3.301 -1.622 -16.098 1.00 96.94 987 PHE A O 1
ATOM 7849 N N . MET A 1 988 ? -5.271 -1.237 -15.111 1.00 96.00 988 MET A N 1
ATOM 7850 C CA . MET A 1 988 ? -6.037 -1.285 -16.359 1.00 96.00 988 MET A CA 1
ATOM 7851 C C . MET A 1 988 ? -5.642 -0.181 -17.348 1.00 96.00 988 MET A C 1
ATOM 7853 O O . MET A 1 988 ? -5.532 -0.450 -18.545 1.00 96.00 988 MET A O 1
ATOM 7857 N N . ILE A 1 989 ? -5.370 1.036 -16.867 1.00 94.81 989 ILE A N 1
ATOM 7858 C CA . ILE A 1 989 ? -4.893 2.154 -17.697 1.00 94.81 989 ILE A CA 1
ATOM 7859 C C . ILE A 1 989 ? -3.482 1.867 -18.223 1.00 94.81 989 ILE A C 1
ATOM 7861 O O . ILE A 1 989 ? -3.215 2.038 -19.413 1.00 94.81 989 ILE A O 1
ATOM 7865 N N . ARG A 1 990 ? -2.572 1.381 -17.366 1.00 94.44 990 ARG A N 1
ATOM 7866 C CA . ARG A 1 990 ? -1.183 1.062 -17.736 1.00 94.44 990 ARG A CA 1
ATOM 7867 C C . ARG A 1 990 ? -1.109 0.056 -18.880 1.00 94.44 990 ARG A C 1
ATOM 7869 O O . ARG A 1 990 ? -0.301 0.230 -19.791 1.00 94.44 990 ARG A O 1
ATOM 7876 N N . TYR A 1 991 ? -1.945 -0.979 -18.835 1.00 95.50 991 TYR A N 1
ATOM 7877 C CA . TYR A 1 991 ? -2.016 -2.000 -19.882 1.00 95.50 991 TYR A CA 1
ATOM 7878 C C . TYR A 1 991 ? -2.998 -1.652 -21.013 1.00 95.50 991 TYR A C 1
ATOM 7880 O O . TYR A 1 991 ? -3.202 -2.465 -21.911 1.00 95.50 991 TYR A O 1
ATOM 7888 N N . LYS A 1 992 ? -3.545 -0.425 -21.023 1.00 94.69 992 LYS A N 1
ATOM 7889 C CA . LYS A 1 992 ? -4.439 0.109 -22.064 1.00 94.69 992 LYS A CA 1
ATOM 7890 C C . LYS A 1 992 ? -5.707 -0.726 -22.275 1.00 94.69 992 LYS A C 1
ATOM 7892 O O . LYS A 1 992 ? -6.211 -0.815 -23.391 1.00 94.69 992 LYS A O 1
ATOM 7897 N N . PHE A 1 993 ? -6.229 -1.331 -21.210 1.00 92.69 993 PHE A N 1
ATOM 7898 C CA . PHE A 1 993 ? -7.512 -2.040 -21.252 1.00 92.69 993 PHE A CA 1
ATOM 7899 C C . PHE A 1 993 ? -8.696 -1.070 -21.279 1.00 92.69 993 PHE A C 1
ATOM 7901 O O . PHE A 1 993 ? -9.754 -1.402 -21.803 1.00 92.69 993 PHE A O 1
ATOM 7908 N N . THR A 1 994 ? -8.517 0.115 -20.693 1.00 94.44 994 THR A N 1
ATOM 7909 C CA . THR A 1 994 ? -9.520 1.180 -20.602 1.00 94.44 994 THR A CA 1
ATOM 7910 C C . THR A 1 994 ? -8.848 2.553 -20.455 1.00 94.44 994 THR A C 1
ATOM 7912 O O . THR A 1 994 ? -7.618 2.646 -20.411 1.00 94.44 994 THR A O 1
ATOM 7915 N N . HIS A 1 995 ? -9.651 3.613 -20.370 1.00 90.62 995 HIS A N 1
ATOM 7916 C CA . HIS A 1 995 ? -9.242 4.984 -20.091 1.00 90.62 995 HIS A CA 1
ATOM 7917 C C . HIS A 1 995 ? -9.860 5.500 -18.779 1.00 90.62 995 HIS A C 1
ATOM 7919 O O . HIS A 1 995 ? -10.860 4.972 -18.288 1.00 90.62 995 HIS A O 1
ATOM 7925 N N . ALA A 1 996 ? -9.235 6.526 -18.197 1.00 89.12 996 ALA A N 1
ATOM 7926 C CA . ALA A 1 996 ? -9.775 7.225 -17.034 1.00 89.12 996 ALA A CA 1
ATOM 7927 C C . ALA A 1 996 ? -10.998 8.064 -17.428 1.00 89.12 996 ALA A C 1
ATOM 7929 O O . ALA A 1 996 ? -11.006 8.669 -18.498 1.00 89.12 996 ALA A O 1
ATOM 7930 N N . LEU A 1 997 ? -11.997 8.127 -16.550 1.00 85.81 997 LEU A N 1
ATOM 7931 C CA . LEU A 1 997 ? -13.125 9.049 -16.685 1.00 85.81 997 LEU A CA 1
ATOM 7932 C C . LEU A 1 997 ? -12.738 10.414 -16.085 1.00 85.81 997 LEU A C 1
ATOM 7934 O O . LEU A 1 997 ? -12.029 10.472 -15.080 1.00 85.81 997 LEU A O 1
ATOM 7938 N N . ASP A 1 998 ? -13.193 11.509 -16.702 1.00 53.22 998 ASP A N 1
ATOM 7939 C CA . ASP A 1 998 ? -12.692 12.896 -16.556 1.00 53.22 998 ASP A CA 1
ATOM 7940 C C . ASP A 1 998 ? -12.807 13.568 -15.160 1.00 53.22 998 ASP A C 1
ATOM 7942 O O . ASP A 1 998 ? -12.652 14.782 -15.032 1.00 53.22 998 ASP A O 1
ATOM 7946 N N . PHE A 1 999 ? -13.009 12.819 -14.074 1.00 45.81 999 PHE A N 1
ATOM 7947 C CA . PHE A 1 999 ? -13.076 13.362 -12.709 1.00 45.81 999 PHE A CA 1
ATOM 7948 C C . PHE A 1 999 ? -11.802 13.198 -11.866 1.00 45.81 999 PHE A C 1
ATOM 7950 O O . PHE A 1 999 ? -11.781 13.618 -10.711 1.00 45.81 999 PHE A O 1
ATOM 7957 N N . ILE A 1 1000 ? -10.700 12.700 -12.438 1.00 42.91 1000 ILE A N 1
ATOM 7958 C CA . ILE A 1 1000 ? -9.384 12.685 -11.772 1.00 42.91 1000 ILE A CA 1
ATOM 7959 C C . ILE A 1 1000 ? -8.523 13.853 -12.278 1.00 42.91 1000 ILE A C 1
ATOM 7961 O O . ILE A 1 1000 ? -7.468 13.683 -12.879 1.00 42.91 1000 ILE A O 1
ATOM 7965 N N . ASN A 1 1001 ? -8.972 15.077 -12.008 1.00 27.56 1001 ASN A N 1
ATOM 7966 C CA . ASN A 1 1001 ? -8.040 16.159 -11.713 1.00 27.56 1001 ASN A CA 1
ATOM 7967 C C . ASN A 1 1001 ? -8.158 16.419 -10.206 1.00 27.56 1001 ASN A C 1
ATOM 7969 O O . ASN A 1 1001 ? -9.119 17.074 -9.798 1.00 27.56 1001 ASN A O 1
ATOM 7973 N N . PRO A 1 1002 ? -7.224 15.952 -9.352 1.00 30.36 1002 PRO A N 1
ATOM 7974 C CA . PRO A 1 1002 ? -7.072 16.595 -8.051 1.00 30.36 1002 PRO A CA 1
ATOM 7975 C C . PRO A 1 1002 ? -6.887 18.100 -8.305 1.00 30.36 1002 PRO A C 1
ATOM 7977 O O . PRO A 1 1002 ? -6.283 18.459 -9.326 1.00 30.36 1002 PRO A O 1
ATOM 7980 N N . PRO A 1 1003 ? -7.418 18.993 -7.447 1.00 28.00 1003 PRO A N 1
ATOM 7981 C CA . PRO A 1 1003 ? -7.237 20.420 -7.641 1.00 28.00 1003 PRO A CA 1
ATOM 7982 C C . PRO A 1 1003 ? -5.740 20.663 -7.788 1.00 28.00 1003 PRO A C 1
ATOM 7984 O O . PRO A 1 1003 ? -4.957 20.384 -6.879 1.00 28.00 1003 PRO A O 1
ATOM 7987 N N . ARG A 1 1004 ? -5.337 21.132 -8.975 1.00 27.53 1004 ARG A N 1
ATOM 7988 C CA . ARG A 1 1004 ? -4.020 21.723 -9.155 1.00 27.53 1004 ARG A CA 1
ATOM 7989 C C . ARG A 1 1004 ? -3.937 22.792 -8.080 1.00 27.53 1004 ARG A C 1
ATOM 7991 O O . ARG A 1 1004 ? -4.664 23.778 -8.160 1.00 27.53 1004 ARG A O 1
ATOM 7998 N N . LEU A 1 1005 ? -3.098 22.569 -7.072 1.00 29.84 1005 LEU A N 1
ATOM 7999 C CA . LEU A 1 1005 ? -2.620 23.637 -6.211 1.00 29.84 1005 LEU A CA 1
ATOM 8000 C C . LEU A 1 1005 ? -2.003 24.670 -7.155 1.00 29.84 1005 LEU A C 1
ATOM 8002 O O . LEU A 1 1005 ? -0.933 24.470 -7.730 1.00 29.84 1005 LEU A O 1
ATOM 8006 N N . SER A 1 1006 ? -2.781 25.707 -7.438 1.00 26.66 1006 SER A N 1
ATOM 8007 C CA . SER A 1 1006 ? -2.376 26.861 -8.211 1.00 26.66 1006 SER A CA 1
ATOM 8008 C C . SER A 1 1006 ? -1.429 27.681 -7.342 1.00 26.66 1006 SER A C 1
ATOM 8010 O O . SER A 1 1006 ? -1.901 28.244 -6.363 1.00 26.66 1006 SER A O 1
ATOM 8012 N N . CYS A 1 1007 ? -0.151 27.703 -7.741 1.00 32.00 1007 CYS A N 1
ATOM 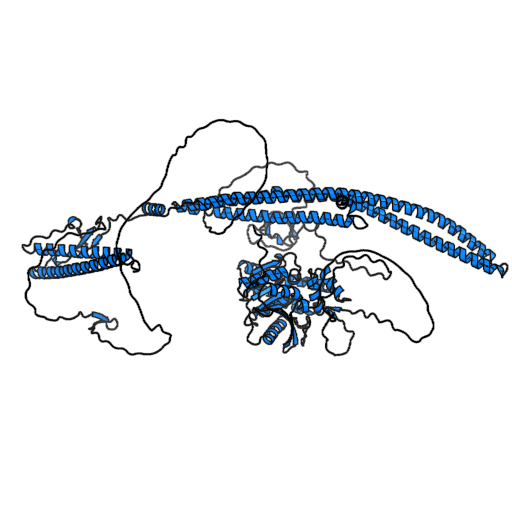8013 C CA . CYS A 1 1007 ? 0.948 28.601 -7.342 1.00 32.00 1007 CYS A CA 1
ATOM 8014 C C . CYS A 1 1007 ? 1.152 28.901 -5.851 1.00 32.00 1007 CYS A C 1
ATOM 8016 O O . CYS A 1 1007 ? 0.328 29.625 -5.255 1.00 32.00 1007 CYS A O 1
#

InterPro domains:
  IPR000073 Alpha/beta hydrolase fold-1 [PF12697] (686-983)
  IPR001060 FCH domain [PF00611] (17-90)
  IPR001060 FCH domain [SM00055] (10-96)
  IPR001452 SH3 domain [PF00018] (568-612)
  IPR001452 SH3 domain [PR00452] (564-574)
  IPR001452 SH3 domain [PR00452] (578-593)
  IPR001452 SH3 domain [PR00452] (595-604)
  IPR001452 SH3 domain [PR00452] (606-618)
  IPR001452 SH3 domain [PS50002] (561-620)
  IPR001452 SH3 domain [SM00326] (564-619)
  IPR016812 Protein phosphatase methylesterase, eukaryotic [PTHR14189] (640-996)
  IPR027267 AH/BAR domain superfamily [G3DSA:1.20.1270.60] (3-278)
  IPR027267 AH/BAR domain superfamily [SSF103657] (7-276)
  IPR029058 Alpha/Beta hydrolase fold [G3DSA:3.40.50.1820] (650-1002)
  IPR029058 Alpha/Beta hydrolase fold [SSF53474] (666-988)
  IPR031160 F-BAR domain [PS51741] (6-272)
  IPR036028 SH3-like domain superfamily [SSF50044] (562-632)

Organism: NCBI:txid104777

Mean predicted aligned error: 23.32 Å

Radius of gyration: 52.99 Å; Cα contacts (8 Å, |Δi|>4): 1134; chains: 1; bounding box: 136×95×178 Å

Solvent-accessible surface area (backbone atoms only — not comparable to full-atom values): 60368 Å² total; per-residue (Å²): 117,79,69,65,72,69,42,47,53,69,68,41,49,76,98,56,18,60,60,53,47,56,48,52,59,46,51,58,42,50,51,48,48,54,52,32,50,55,49,48,53,51,21,50,51,32,37,51,50,14,55,55,34,32,56,42,14,48,24,12,41,34,42,29,67,77,45,86,43,47,59,26,54,42,51,32,53,53,19,55,47,34,38,55,52,14,52,51,32,38,51,49,18,50,48,45,44,66,73,35,32,50,54,45,52,51,49,44,53,50,52,51,64,65,45,51,64,47,53,51,52,36,56,51,30,50,52,52,27,53,52,34,47,51,52,28,54,53,34,47,53,51,37,55,49,41,51,53,54,39,53,52,49,52,52,52,47,52,53,53,54,61,57,48,77,79,53,85,90,75,55,66,68,56,51,55,52,47,53,54,48,45,56,52,42,49,56,53,34,55,61,33,46,57,52,29,55,53,27,52,55,51,27,51,52,31,47,51,52,28,49,52,44,44,40,54,37,27,52,54,52,45,53,55,48,54,52,52,53,54,50,50,53,52,44,53,51,49,53,54,51,54,54,53,50,51,52,59,54,48,50,54,53,53,55,50,65,76,65,65,70,74,47,69,67,61,35,50,52,50,45,49,72,75,68,59,79,80,66,75,62,76,47,72,43,78,45,75,72,56,77,66,49,48,80,86,50,97,68,59,68,69,61,33,53,54,50,44,51,52,53,39,51,51,28,52,51,50,33,53,51,32,51,53,51,44,55,52,52,51,51,52,51,52,51,42,72,76,32,85,86,52,95,65,62,65,67,59,52,50,53,49,49,52,52,41,50,53,54,31,52,44,29,52,53,34,31,47,55,38,50,36,35,53,22,73,77,50,98,50,80,68,75,87,64,94,60,59,88,45,51,47,74,46,63,49,100,87,66,51,70,46,36,33,32,57,50,40,88,63,60,96,68,83,90,84,86,80,89,79,84,82,84,84,82,86,88,82,92,78,93,78,92,79,83,83,87,74,52,76,48,77,40,87,88,77,78,47,77,51,74,57,82,90,80,90,80,90,87,87,82,90,87,88,83,89,88,87,86,85,85,93,85,85,84,89,76,88,75,82,86,75,90,79,84,84,85,89,82,91,84,89,82,92,82,90,79,90,81,91,82,89,82,90,83,90,83,89,84,80,89,79,90,81,85,82,85,87,89,85,84,89,87,89,88,87,86,87,85,85,89,78,89,86,85,88,72,39,31,50,91,86,89,89,88,84,92,88,91,88,86,90,84,91,85,79,96,83,84,77,94,81,79,55,64,39,36,27,70,42,72,40,78,52,89,50,96,62,35,41,65,45,45,62,69,43,69,31,37,61,75,44,83,49,95,84,52,40,24,32,29,38,48,96,93,43,72,22,34,40,60,51,85,34,43,48,74,87,84,52,82,88,83,55,83,82,91,84,76,86,74,78,80,80,83,84,83,84,88,87,85,91,83,94,73,92,66,92,68,81,84,38,68,71,45,68,65,71,86,37,28,79,45,72,47,78,45,75,49,99,64,33,38,35,32,31,38,34,29,67,89,49,67,35,34,41,41,37,31,42,30,82,70,42,13,30,47,52,46,30,65,27,45,52,50,35,53,62,47,26,51,27,22,34,37,23,35,17,53,76,40,22,43,82,12,48,40,86,59,46,81,63,68,40,57,70,54,51,34,49,48,55,38,49,51,54,36,67,76,38,58,90,69,54,65,51,27,30,37,34,9,30,36,55,14,16,36,45,38,38,54,32,56,58,66,58,63,56,90,39,59,59,30,42,35,34,33,52,66,39,36,58,48,49,60,59,48,55,80,51,45,62,65,54,60,71,71,48,79,74,61,28,75,41,70,42,56,47,28,46,46,36,43,73,72,48,61,34,71,27,62,70,42,34,21,38,16,48,62,39,26,44,38,76,66,75,87,76,90,76,96,75,82,88,75,78,93,75,76,85,85,79,84,78,79,85,82,79,89,88,89,83,84,90,90,84,91,81,89,88,80,90,83,89,82,85,90,88,90,88,85,88,88,84,82,84,75,74,84,77,85,74,80,54,43,31,28,61,53,54,67,65,79,79,47,55,89,29,55,62,66,50,37,65,66,41,54,63,44,50,71,66,38,90,47,58,36,39,42,39,28,44,53,78,92,42,66,38,74,67,52,50,52,38,45,78,69,62,70,40,49,75,48,73,46,71,96,37,50,80,42,41,54,43,43,38,24,66,61,47,30,49,53,51,48,52,50,36,43,74,73,62,64,40,53,75,38,95,73,82,65,74,81,74,82,76,129

Foldseek 3Di:
DVVQCPFLLNQQDDDCSLVVLVVVLVVLLVVLVVVLVVLLVVLVVLLVQLVVLLQFLQFQQVVLVVDDFLVSVLSNLLSVLSNLLSVLSNVLSVLSVPVFNVVSVVLSVVLCVQLVVLVVQLVVLVVQLVVLVVQLVVLVVVLVVLVVVLVVLVVVLVVLVVVCVPDPDDSPVVNVVSVVVNVVSVVVNVVSVVSNVVSVVSSVVSVVSSSVSSSVSSNSSVVSVVVSVVVVVVSVVSNVVSVVVSVVSVVVSVVSNVPRDHDVVRVVVVCCVPPPDDPVQPDKDWADDDQLLDPPHDDDLVVSLVVLVVLLVVLVVLLVVLVVVLVVLVVVLVVCVVDVPPPDDNVVSLVVNVVSVVSSVRSVVNSLSSQQSNCVSDVDDRDDDPQPVQWDWDADPVRGTIIMGRCRPPPSDDDDDDDDDDDDDDDDDDDDDDDDDWDWDADPVPGDIDTDDDDDDDDDDDDDDDDDDDDDDDDDDDDDYDDDDDDDDDDDDDDDDDDDDDDDDDDDDDDDDDDDDDDDDDDDDDDDDDDDDDDDRGRYDDDDDDDDDDDDDDDDPDDDPPDFKWFFCAWDDDPDPQADTHHGGFIWGFPADDPVQWTWTDGPNDIHIDGVVRTDDPPPVPPDDDDDDDDDDDDDDDDDDDDDDDDVDPDLAFDELVVQAVDWDWFDFPFWTKIKTKHADDFEEEEEFEADLWALLLCRLLNNQLVQWWHYMYIRIGFQLFFPIHGPDSLPPALVVSLVVVLRRQCRVQPPDRGQYEYAYAHLRLLSQLVNLLVCSDVRHAYYEYEADALVLLVVCLVCVVVVLVPDDQKDLDLSVQLVCCCVVQVFVFSNSSSHTSVRFKDWDDDDDDDDDDDDPDDDDDDDDDDDDDDDDDDDDDDDDDDDDDDDDDDDDDDDDDPDPPRTMMGGSDDVVSNSVRSNSSRPCSLVSNLPRPHAYEYEHQDDVNDDPSVVVCVVVVSYHYDHDHPHDSSNCRRCSPVVSVSVSCSCVVSVSTDTDPPPDDPPPDD